Protein 3IPR (pdb70)

InterPro domains:
  IPR004701 Phosphotransferase system, mannose-type IIA component [PF03610] (3-109)
  IPR004701 Phosphotransferase system, mannose-type IIA component [PS51096] (1-130)
  IPR033887 PTS system mannose/sorbose specific IIA subunit [cd00006] (3-128)
  IPR036662 Phosphotransferase system, mannose-type IIA component superfamily [G3DSA:3.40.50.510] (1-150)
  IPR036662 Phosphotransferase system, mannose-type IIA component superfamily [SSF53062] (1-136)
  IPR051471 Bacterial PTS system sugar-specific components [PTHR33799] (1-148)

Structure (mmCIF, N/CA/C/O backbone):
data_3IPR
#
_entry.id   3IPR
#
_cell.length_a   175.680
_cell.length_b   69.400
_cell.length_c   80.220
_cell.angle_alpha   90.000
_cell.angle_beta   106.530
_cell.angle_gamma   90.000
#
_symmetry.space_group_name_H-M   'C 1 2 1'
#
loop_
_entity.id
_entity.type
_entity.pdbx_description
1 polymer 'PTS system, IIA component'
2 non-polymer 'CALCIUM ION'
3 water water
#
loop_
_atom_site.group_PDB
_atom_site.id
_atom_site.type_symbol
_atom_site.label_atom_id
_atom_site.label_alt_id
_atom_site.label_comp_id
_atom_site.label_asym_id
_atom_site.label_entity_id
_atom_site.label_seq_id
_atom_site.pdbx_PDB_ins_code
_atom_site.Cartn_x
_atom_site.Cartn_y
_atom_site.Cartn_z
_atom_site.occupancy
_atom_site.B_iso_or_equiv
_atom_site.auth_seq_id
_atom_site.auth_comp_id
_atom_site.auth_asym_id
_atom_site.auth_atom_id
_atom_site.pdbx_PDB_model_num
ATOM 1 N N . MET A 1 1 ? 71.356 53.208 62.200 1.00 17.75 1 MET A N 1
ATOM 2 C CA . MET A 1 1 ? 70.954 51.769 62.284 1.00 21.04 1 MET A CA 1
ATOM 3 C C . MET A 1 1 ? 72.177 50.860 62.190 1.00 20.31 1 MET A C 1
ATOM 4 O O . MET A 1 1 ? 73.178 51.209 61.555 1.00 19.90 1 MET A O 1
ATOM 9 N N . LEU A 1 2 ? 72.097 49.710 62.851 1.00 17.17 2 LEU A N 1
ATOM 10 C CA . LEU A 1 2 ? 73.179 48.732 62.834 1.00 20.84 2 LEU A CA 1
ATOM 11 C C . LEU A 1 2 ? 73.532 48.308 61.395 1.00 18.63 2 LEU A C 1
ATOM 12 O O . LEU A 1 2 ? 72.655 48.066 60.573 1.00 20.58 2 LEU A O 1
ATOM 17 N N . GLY A 1 3 ? 74.820 48.238 61.092 1.00 18.16 3 GLY A N 1
ATOM 18 C CA . GLY A 1 3 ? 75.247 47.836 59.768 1.00 18.16 3 GLY A CA 1
ATOM 19 C C . GLY A 1 3 ? 75.641 46.364 59.740 1.00 22.94 3 GLY A C 1
ATOM 20 O O . GLY A 1 3 ? 76.143 45.811 60.718 1.00 22.77 3 GLY A O 1
ATOM 21 N N . ILE A 1 4 ? 75.406 45.717 58.611 1.00 18.87 4 ILE A N 1
ATOM 22 C CA . ILE A 1 4 ? 75.754 44.325 58.474 1.00 16.04 4 ILE A CA 1
ATOM 23 C C . ILE A 1 4 ? 76.538 44.113 57.188 1.00 16.23 4 ILE A C 1
ATOM 24 O O . ILE A 1 4 ? 76.167 44.620 56.134 1.00 13.44 4 ILE A O 1
ATOM 29 N N . VAL A 1 5 ? 77.646 43.388 57.299 1.00 12.98 5 VAL A N 1
ATOM 30 C CA . VAL A 1 5 ? 78.476 43.049 56.155 1.00 14.53 5 VAL A CA 1
ATOM 31 C C . VAL A 1 5 ? 78.651 41.542 56.248 1.00 21.13 5 VAL A C 1
ATOM 32 O O . VAL A 1 5 ? 79.209 41.059 57.221 1.00 27.58 5 VAL A O 1
ATOM 36 N N . ILE A 1 6 ? 78.144 40.806 55.268 1.00 18.04 6 ILE A N 1
ATOM 37 C CA . ILE A 1 6 ? 78.295 39.365 55.248 1.00 15.59 6 ILE A CA 1
ATOM 38 C C . ILE A 1 6 ? 79.419 39.136 54.260 1.00 16.89 6 ILE A C 1
ATOM 39 O O . ILE A 1 6 ? 79.319 39.535 53.102 1.00 17.40 6 ILE A O 1
ATOM 44 N N . ALA A 1 7 ? 80.491 38.507 54.721 1.00 19.52 7 ALA A N 1
ATOM 45 C CA . ALA A 1 7 ? 81.655 38.248 53.886 1.00 21.51 7 ALA A CA 1
ATOM 46 C C . ALA A 1 7 ? 81.969 36.759 53.879 1.00 22.26 7 ALA A C 1
ATOM 47 O O . ALA A 1 7 ? 82.104 36.134 54.935 1.00 26.72 7 ALA A O 1
ATOM 49 N N . THR A 1 8 ? 82.092 36.199 52.677 1.00 25.30 8 THR A N 1
ATOM 50 C CA . THR A 1 8 ? 82.332 34.766 52.510 1.00 20.76 8 THR A CA 1
ATOM 51 C C . THR A 1 8 ? 83.038 34.387 51.215 1.00 24.03 8 THR A C 1
ATOM 52 O O . THR A 1 8 ? 83.245 35.222 50.314 1.00 19.23 8 THR A O 1
ATOM 56 N N . HIS A 1 9 ? 83.371 33.100 51.127 1.00 16.91 9 HIS A N 1
ATOM 57 C CA . HIS A 1 9 ? 83.972 32.548 49.930 1.00 19.48 9 HIS A CA 1
ATOM 58 C C . HIS A 1 9 ? 82.768 32.364 49.010 1.00 19.90 9 HIS A C 1
ATOM 59 O O . HIS A 1 9 ? 81.701 31.987 49.478 1.00 20.71 9 HIS A O 1
ATOM 66 N N . GLY A 1 10 ? 82.932 32.621 47.716 1.00 22.42 10 GLY A N 1
ATOM 67 C CA . GLY A 1 10 ? 81.817 32.466 46.793 1.00 27.26 10 GLY A CA 1
ATOM 68 C C . GLY A 1 10 ? 80.595 33.349 47.046 1.00 28.06 10 GLY A C 1
ATOM 69 O O . GLY A 1 10 ? 80.662 34.367 47.748 1.00 26.11 10 GLY A O 1
ATOM 70 N N . ALA A 1 11 ? 79.462 32.932 46.487 1.00 26.91 11 ALA A N 1
ATOM 71 C CA . ALA A 1 11 ? 78.202 33.673 46.585 1.00 26.81 11 ALA A CA 1
ATOM 72 C C . ALA A 1 11 ? 77.378 33.378 47.832 1.00 20.84 11 ALA A C 1
ATOM 73 O O . ALA A 1 11 ? 76.215 33.754 47.926 1.00 23.07 11 ALA A O 1
ATOM 75 N N . LEU A 1 12 ? 77.979 32.698 48.790 1.00 19.10 12 LEU A N 1
ATOM 76 C CA . LEU A 1 12 ? 77.285 32.378 50.028 1.00 18.47 12 LEU A CA 1
ATOM 77 C C . LEU A 1 12 ? 76.695 33.630 50.724 1.00 20.41 12 LEU A C 1
ATOM 78 O O . LEU A 1 12 ? 75.604 33.586 51.3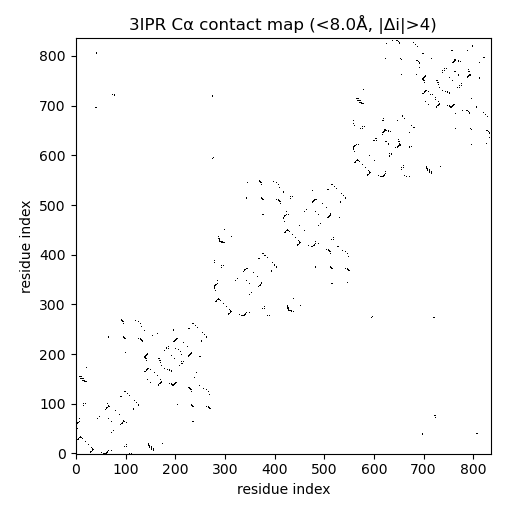12 1.00 17.72 12 LEU A O 1
ATOM 83 N N . SER A 1 13 ? 77.425 34.740 50.657 1.00 20.34 13 SER A N 1
ATOM 84 C CA . SER A 1 13 ? 76.988 35.984 51.285 1.00 22.21 13 SER A CA 1
ATOM 85 C C . SER A 1 13 ? 75.748 36.519 50.578 1.00 22.07 13 SER A C 1
ATOM 86 O O . SER A 1 13 ? 74.777 36.928 51.215 1.00 20.79 13 SER A O 1
ATOM 89 N N . ASP A 1 14 ? 75.772 36.495 49.255 1.00 23.44 14 ASP A N 1
ATOM 90 C CA . ASP A 1 14 ? 74.619 36.951 48.497 1.00 27.45 14 ASP A CA 1
ATOM 91 C C . ASP A 1 14 ? 73.442 36.017 48.750 1.00 26.85 14 ASP A C 1
ATOM 92 O O . ASP A 1 14 ? 72.307 36.472 48.895 1.00 29.02 14 ASP A O 1
ATOM 97 N N . GLY A 1 15 ? 73.720 34.715 48.833 1.00 21.11 15 GLY A N 1
ATOM 98 C CA . GLY A 1 15 ? 72.667 33.752 49.091 1.00 15.50 15 GLY A CA 1
ATOM 99 C C . GLY A 1 15 ? 72.054 33.900 50.473 1.00 19.53 15 GLY A C 1
ATOM 100 O O . GLY A 1 15 ? 70.836 33.840 50.628 1.00 15.15 15 GLY A O 1
ATOM 101 N N . ALA A 1 16 ? 72.888 34.076 51.491 1.00 18.10 16 ALA A N 1
ATOM 102 C CA . ALA A 1 16 ? 72.361 34.242 52.839 1.00 18.22 16 ALA A CA 1
ATOM 103 C C . ALA A 1 16 ? 71.467 35.476 52.826 1.00 22.70 16 ALA A C 1
ATOM 104 O O . ALA A 1 16 ? 70.403 35.487 53.444 1.00 24.12 16 ALA A O 1
ATOM 106 N N . LYS A 1 17 ? 71.904 36.519 52.118 1.00 21.29 17 LYS A N 1
ATOM 107 C CA . LYS A 1 17 ? 71.113 37.738 52.025 1.00 20.69 17 LYS A CA 1
ATOM 108 C C . LYS A 1 17 ? 69.843 37.529 51.191 1.00 25.95 17 LYS A C 1
ATOM 109 O O . LYS A 1 17 ? 68.803 38.131 51.463 1.00 32.63 17 LYS A O 1
ATOM 115 N N . ASP A 1 18 ? 69.930 36.697 50.160 1.00 24.34 18 ASP A N 1
ATOM 116 C CA . ASP A 1 18 ? 68.768 36.410 49.332 1.00 15.99 18 ASP A CA 1
ATOM 117 C C . ASP A 1 18 ? 67.758 35.671 50.206 1.00 15.62 18 ASP A C 1
ATOM 118 O O . ASP A 1 18 ? 66.586 36.045 50.266 1.00 19.43 18 ASP A O 1
ATOM 123 N N . ALA A 1 19 ? 68.224 34.638 50.906 1.00 19.16 19 ALA A N 1
ATOM 124 C CA . ALA A 1 19 ? 67.364 33.841 51.791 1.00 22.23 19 ALA A CA 1
ATOM 125 C C . ALA A 1 19 ? 66.646 34.693 52.845 1.00 24.54 19 ALA A C 1
ATOM 126 O O . ALA A 1 19 ? 65.512 34.409 53.199 1.00 28.03 19 ALA A O 1
ATOM 128 N N . ALA A 1 20 ? 67.311 35.730 53.347 1.00 25.85 20 ALA A N 1
ATOM 129 C CA . ALA A 1 20 ? 66.723 36.603 54.363 1.00 24.76 20 ALA A CA 1
ATOM 130 C C . ALA A 1 20 ? 65.629 37.475 53.762 1.00 25.87 20 ALA A C 1
ATOM 131 O O . ALA A 1 20 ? 64.667 37.858 54.443 1.00 21.15 20 ALA A O 1
ATOM 133 N N . THR A 1 21 ? 65.788 37.798 52.483 1.00 24.78 21 THR A N 1
ATOM 134 C CA . THR A 1 21 ? 64.810 38.619 51.795 1.00 28.02 21 THR A CA 1
ATOM 135 C C . THR A 1 21 ? 63.562 37.797 51.506 1.00 28.58 21 THR A C 1
ATOM 136 O O . THR A 1 21 ? 62.442 38.309 51.585 1.00 23.34 21 THR A O 1
ATOM 140 N N . VAL A 1 22 ? 63.761 36.525 51.168 1.00 25.11 22 VAL A N 1
ATOM 141 C CA . VAL A 1 22 ? 62.641 35.642 50.890 1.00 22.39 22 VAL A CA 1
ATOM 142 C C . VAL A 1 22 ? 61.781 35.522 52.138 1.00 23.21 22 VAL A C 1
ATOM 143 O O . VAL A 1 22 ? 60.557 35.565 52.055 1.00 23.29 22 VAL A O 1
ATOM 147 N N . ILE A 1 23 ? 62.429 35.388 53.291 1.00 19.04 23 ILE A N 1
ATOM 148 C CA . ILE A 1 23 ? 61.733 35.245 54.573 1.00 21.69 23 ILE A CA 1
ATOM 149 C C . ILE A 1 23 ? 61.143 36.526 55.162 1.00 21.44 23 ILE A C 1
ATOM 150 O O . ILE A 1 23 ? 60.029 36.526 55.695 1.00 23.53 23 ILE A O 1
ATOM 155 N N . MET A 1 24 ? 61.910 37.605 55.074 1.00 26.23 24 MET A N 1
ATOM 156 C CA . MET A 1 24 ? 61.533 38.894 55.639 1.00 30.25 24 MET A CA 1
ATOM 157 C C . MET A 1 24 ? 60.745 39.826 54.728 1.00 29.14 24 MET A C 1
ATOM 158 O O . MET A 1 24 ? 59.953 40.637 55.206 1.00 29.57 24 MET A O 1
ATOM 163 N N . GLY A 1 25 ? 60.980 39.719 53.424 1.00 28.87 25 GLY A N 1
ATOM 164 C CA . GLY A 1 25 ? 60.297 40.567 52.463 1.00 24.09 25 GLY A CA 1
ATOM 165 C C . GLY A 1 25 ? 61.276 41.564 51.885 1.00 25.38 25 GLY A C 1
ATOM 166 O O . GLY A 1 25 ? 61.234 41.861 50.699 1.00 24.82 25 GLY A O 1
ATOM 167 N N . ALA A 1 26 ? 62.163 42.082 52.733 1.00 30.29 26 ALA A N 1
ATOM 168 C CA . ALA A 1 26 ? 63.192 43.035 52.317 1.00 28.86 26 ALA A CA 1
ATOM 169 C C . ALA A 1 26 ? 64.279 43.058 53.375 1.00 30.86 26 ALA A C 1
ATOM 170 O O . ALA A 1 26 ? 64.154 42.403 54.416 1.00 27.26 26 ALA A O 1
ATOM 172 N N . THR A 1 27 ? 65.351 43.795 53.089 1.00 25.89 27 THR A N 1
ATOM 173 C CA . THR A 1 27 ? 66.449 43.980 54.034 1.00 30.60 27 THR A CA 1
ATOM 174 C C . THR A 1 27 ? 67.007 45.378 53.811 1.00 32.16 27 THR A C 1
ATOM 175 O O . THR A 1 27 ? 66.778 45.989 52.762 1.00 33.59 27 THR A O 1
ATOM 179 N N . GLU A 1 28 ? 67.719 45.890 54.806 1.00 27.95 28 GLU A N 1
ATOM 180 C CA . GLU A 1 28 ? 68.342 47.192 54.677 1.00 24.29 28 GLU A CA 1
ATOM 181 C C . GLU A 1 28 ? 69.674 47.246 55.420 1.00 24.25 28 GLU A C 1
ATOM 182 O O . GLU A 1 28 ? 69.876 46.582 56.443 1.00 20.69 28 GLU A O 1
ATOM 188 N N . ASN A 1 29 ? 70.580 48.044 54.878 1.00 24.36 29 ASN A N 1
ATOM 189 C CA . ASN A 1 29 ? 71.901 48.250 55.447 1.00 20.10 29 ASN A CA 1
ATOM 190 C C . ASN A 1 29 ? 72.716 46.951 55.586 1.00 22.12 29 ASN A C 1
ATOM 191 O O . ASN A 1 29 ? 73.378 46.720 56.591 1.00 24.13 29 ASN A O 1
ATOM 196 N N . ILE A 1 30 ? 72.653 46.105 54.562 1.00 23.10 30 ILE A N 1
ATOM 197 C CA . ILE A 1 30 ? 73.401 44.857 54.536 1.00 17.69 30 ILE A CA 1
ATOM 198 C C . ILE A 1 30 ? 74.189 44.814 53.240 1.00 21.41 30 ILE A C 1
ATOM 199 O O . ILE A 1 30 ? 73.609 44.870 52.157 1.00 23.74 30 ILE A O 1
ATOM 204 N N . GLU A 1 31 ? 75.511 44.732 53.364 1.00 20.53 31 GLU A N 1
ATOM 205 C CA . GLU A 1 31 ? 76.424 44.645 52.229 1.00 18.72 31 GLU A CA 1
ATOM 206 C C . GLU A 1 31 ? 76.948 43.211 52.164 1.00 20.64 31 GLU A C 1
ATOM 207 O O . GLU A 1 31 ? 77.005 42.530 53.193 1.00 21.53 31 GLU A O 1
ATOM 213 N N . THR A 1 32 ? 77.313 42.737 50.974 1.00 16.69 32 THR A N 1
ATOM 214 C CA . THR A 1 32 ? 77.875 41.387 50.852 1.00 22.73 32 THR A CA 1
ATOM 215 C C . THR A 1 32 ? 79.232 41.419 50.148 1.00 19.56 32 THR A C 1
ATOM 216 O O . THR A 1 32 ? 79.421 42.135 49.176 1.00 28.35 32 THR A O 1
ATOM 220 N N . VAL A 1 33 ? 80.189 40.665 50.659 1.00 22.40 33 VAL A N 1
ATOM 221 C CA . VAL A 1 33 ? 81.501 40.616 50.036 1.00 19.20 33 VAL A CA 1
ATOM 222 C C . VAL A 1 33 ? 81.766 39.161 49.681 1.00 21.57 33 VAL A C 1
ATOM 223 O O . VAL A 1 33 ? 81.360 38.245 50.416 1.00 18.10 33 VAL A O 1
ATOM 227 N N . ASN A 1 34 ? 82.429 38.947 48.549 1.00 17.80 34 ASN A N 1
ATOM 228 C CA . ASN A 1 34 ? 82.724 37.593 48.097 1.00 25.98 34 ASN A CA 1
ATOM 229 C C . ASN A 1 34 ? 84.186 37.407 47.743 1.00 26.34 34 ASN A C 1
ATOM 230 O O . ASN A 1 34 ? 84.801 38.270 47.115 1.00 30.10 34 ASN A O 1
ATOM 235 N N . LEU A 1 35 ? 84.737 36.275 48.159 1.00 24.09 35 LEU A N 1
ATOM 236 C CA . LEU A 1 35 ? 86.116 35.933 47.844 1.00 23.81 35 LEU A CA 1
ATOM 237 C C . LEU A 1 35 ? 85.987 34.769 46.867 1.00 28.81 35 LEU A C 1
ATOM 238 O O . LEU A 1 35 ? 85.521 33.682 47.224 1.00 23.77 35 LEU A O 1
ATOM 243 N N . ASN A 1 36 ? 86.373 34.994 45.623 1.00 27.74 36 ASN A N 1
ATOM 244 C CA . ASN A 1 36 ? 86.263 33.930 44.644 1.00 33.52 36 ASN A CA 1
ATOM 245 C C . ASN A 1 36 ? 87.583 33.284 44.304 1.00 38.94 36 ASN A C 1
ATOM 246 O O . ASN A 1 36 ? 88.660 33.759 44.700 1.00 36.78 36 ASN A O 1
ATOM 251 N N . SER A 1 37 ? 87.480 32.173 43.586 1.00 40.90 37 SER A N 1
ATOM 252 C CA . SER A 1 37 ? 88.645 31.422 43.161 1.00 38.56 37 SER A CA 1
ATOM 253 C C . SER A 1 37 ? 89.475 32.400 42.345 1.00 38.29 37 SER A C 1
ATOM 254 O O . SER A 1 37 ? 88.934 33.109 41.494 1.00 38.50 37 SER A O 1
ATOM 257 N N . GLY A 1 38 ? 90.771 32.470 42.633 1.00 35.60 38 GLY A N 1
ATOM 258 C CA . GLY A 1 38 ? 91.642 33.374 41.899 1.00 38.53 38 GLY A CA 1
ATOM 259 C C . GLY A 1 38 ? 91.610 34.834 42.318 1.00 39.33 38 GLY A C 1
ATOM 260 O O . GLY A 1 38 ? 92.103 35.699 41.598 1.00 39.03 38 GLY A O 1
ATOM 261 N N . ASP A 1 39 ? 91.008 35.116 43.468 1.00 42.57 39 ASP A N 1
ATOM 262 C CA . ASP A 1 39 ? 90.937 36.478 43.988 1.00 40.60 39 ASP A CA 1
ATOM 263 C C . ASP A 1 39 ? 92.163 36.680 44.868 1.00 39.95 39 ASP A C 1
ATOM 264 O O . ASP A 1 39 ? 92.579 35.753 45.573 1.00 36.30 39 ASP A O 1
ATOM 269 N N . ASP A 1 40 ? 92.753 37.870 44.822 1.00 35.24 40 ASP A N 1
ATOM 270 C CA . ASP A 1 40 ? 93.918 38.133 45.644 1.00 31.35 40 ASP A CA 1
ATOM 271 C C . ASP A 1 40 ? 93.385 38.594 46.994 1.00 33.73 40 ASP A C 1
ATOM 272 O O . ASP A 1 40 ? 92.712 39.621 47.084 1.00 34.32 40 ASP A O 1
ATOM 277 N N . VAL A 1 41 ? 93.686 37.832 48.042 1.00 30.27 41 VAL A N 1
ATOM 278 C CA . VAL A 1 41 ? 93.198 38.153 49.377 1.00 30.26 41 VAL A CA 1
ATOM 279 C C . VAL A 1 41 ? 93.685 39.520 49.813 1.00 25.71 41 VAL A C 1
ATOM 280 O O . VAL A 1 41 ? 93.162 40.119 50.748 1.00 31.57 41 VAL A O 1
ATOM 284 N N . GLN A 1 42 ? 94.684 40.019 49.112 1.00 26.98 42 GLN A N 1
ATOM 285 C CA . GLN A 1 42 ? 95.227 41.325 49.416 1.00 32.64 42 GLN A CA 1
ATOM 286 C C . GLN A 1 42 ? 94.134 42.370 49.175 1.00 33.39 42 GLN A C 1
ATOM 287 O O . GLN A 1 42 ? 94.071 43.386 49.868 1.00 33.21 42 GLN A O 1
ATOM 293 N N . ALA A 1 43 ? 93.261 42.098 48.206 1.00 30.12 43 ALA A N 1
ATOM 294 C CA . ALA A 1 43 ? 92.176 43.018 47.854 1.00 29.61 43 ALA A CA 1
ATOM 295 C C . ALA A 1 43 ? 90.930 42.834 48.706 1.00 29.43 43 ALA A C 1
ATOM 296 O O . ALA A 1 43 ? 90.117 43.751 48.818 1.00 37.46 43 ALA A O 1
ATOM 298 N N . LEU A 1 44 ? 90.777 41.654 49.297 1.00 28.25 44 LEU A N 1
ATOM 299 C CA . LEU A 1 44 ? 89.616 41.367 50.126 1.00 23.88 44 LEU A CA 1
ATOM 300 C C . LEU A 1 44 ? 89.555 42.360 51.267 1.00 24.18 44 LEU A C 1
ATOM 301 O O . LEU A 1 44 ? 88.485 42.834 51.631 1.00 27.83 44 LEU A O 1
ATOM 306 N N . GLY A 1 45 ? 90.715 42.673 51.834 1.00 26.39 45 GLY A N 1
ATOM 307 C CA . GLY A 1 45 ? 90.761 43.630 52.920 1.00 24.40 45 GLY A CA 1
ATOM 308 C C . GLY A 1 45 ? 90.114 44.926 52.487 1.00 25.47 45 GLY A C 1
ATOM 309 O O . GLY A 1 45 ? 89.295 45.485 53.210 1.00 35.52 45 GLY A O 1
ATOM 310 N N . GLY A 1 46 ? 90.469 45.401 51.296 1.00 28.29 46 GLY A N 1
ATOM 311 C CA . GLY A 1 46 ? 89.886 46.630 50.785 1.00 23.34 46 GLY A CA 1
ATOM 312 C C . GLY A 1 46 ? 88.381 46.581 50.555 1.00 24.68 46 GLY A C 1
ATOM 313 O O . GLY A 1 46 ? 87.669 47.550 50.832 1.00 20.87 46 GLY A O 1
ATOM 314 N N . GLN A 1 47 ? 87.880 45.457 50.053 1.00 27.20 47 GLN A N 1
ATOM 315 C CA . GLN A 1 47 ? 86.442 45.333 49.802 1.00 28.14 47 GLN A CA 1
ATOM 316 C C . GLN A 1 47 ? 85.665 45.274 51.111 1.00 28.38 47 GLN A C 1
ATOM 317 O O . GLN A 1 47 ? 84.541 45.768 51.188 1.00 28.74 47 GLN A O 1
ATOM 323 N N . ILE A 1 48 ? 86.277 44.677 52.135 1.00 26.68 48 ILE A N 1
ATOM 324 C CA . ILE A 1 48 ? 85.650 44.558 53.449 1.00 30.11 48 ILE A CA 1
ATOM 325 C C . ILE A 1 48 ? 85.563 45.905 54.151 1.00 24.97 48 ILE A C 1
ATOM 326 O O . ILE A 1 48 ? 84.577 46.186 54.837 1.00 28.52 48 ILE A O 1
ATOM 331 N N . LYS A 1 49 ? 86.589 46.738 53.977 1.00 31.30 49 LYS A N 1
ATOM 332 C CA . LYS A 1 49 ? 86.602 48.071 54.583 1.00 28.52 49 LYS A CA 1
ATOM 333 C C . LYS A 1 49 ? 85.550 48.943 53.880 1.00 27.80 49 LYS A C 1
ATOM 334 O O . LYS A 1 49 ? 84.707 49.563 54.532 1.00 24.74 49 LYS A O 1
ATOM 340 N N . THR A 1 50 ? 85.585 48.973 52.550 1.00 28.23 50 THR A N 1
ATOM 341 C CA . THR A 1 50 ? 84.598 49.731 51.780 1.00 26.12 50 THR A CA 1
ATOM 342 C C . THR A 1 50 ? 83.173 49.386 52.229 1.00 24.50 50 THR A C 1
ATOM 343 O O . THR A 1 50 ? 82.338 50.275 52.437 1.00 27.21 50 THR A O 1
ATOM 347 N N . ALA A 1 51 ? 82.903 48.090 52.368 1.00 24.11 51 ALA A N 1
ATOM 348 C CA . ALA A 1 51 ? 81.588 47.620 52.792 1.00 23.57 51 ALA A CA 1
ATOM 349 C C . ALA A 1 51 ? 81.244 48.112 54.206 1.00 25.20 51 ALA A C 1
ATOM 350 O O . ALA A 1 51 ? 80.151 48.637 54.427 1.00 21.86 51 ALA A O 1
ATOM 352 N N . ILE A 1 52 ? 82.170 47.955 55.157 1.00 22.25 52 ILE A N 1
ATOM 353 C CA . ILE A 1 52 ? 81.929 48.412 56.525 1.00 24.39 52 ILE A CA 1
ATOM 354 C C . ILE A 1 52 ? 81.568 49.898 56.517 1.00 32.43 52 ILE A C 1
ATOM 355 O O . ILE A 1 52 ? 80.613 50.331 57.181 1.00 28.98 52 ILE A O 1
ATOM 360 N N . GLU A 1 53 ? 82.340 50.672 55.759 1.00 30.77 53 GLU A N 1
ATOM 361 C CA . GLU A 1 53 ? 82.105 52.101 55.661 1.00 31.67 53 GLU A CA 1
ATOM 362 C C . GLU A 1 53 ? 80.759 52.413 55.024 1.00 32.86 53 GLU A C 1
ATOM 363 O O . GLU A 1 53 ? 80.129 53.415 55.376 1.00 32.87 53 GLU A O 1
ATOM 369 N N . ASN A 1 54 ? 80.304 51.559 54.106 1.00 27.61 54 ASN A N 1
ATOM 370 C CA . ASN A 1 54 ? 79.017 51.804 53.464 1.00 26.86 54 ASN A CA 1
ATOM 371 C C . ASN A 1 54 ? 77.806 51.469 54.341 1.00 28.22 54 ASN A C 1
ATOM 372 O O . ASN A 1 54 ? 76.679 51.768 53.952 1.00 35.42 54 ASN A O 1
ATOM 377 N N . VAL A 1 55 ? 78.011 50.851 55.505 1.00 20.65 55 VAL A N 1
ATOM 378 C CA . VAL A 1 55 ? 76.878 50.540 56.375 1.00 19.36 55 VAL A CA 1
ATOM 379 C C . VAL A 1 55 ? 76.960 51.192 57.739 1.00 18.84 55 VAL A C 1
ATOM 380 O O . VAL A 1 55 ? 76.015 51.126 58.518 1.00 22.92 55 VAL A O 1
ATOM 384 N N . GLN A 1 56 ? 78.097 51.814 58.029 1.00 30.96 56 GLN A N 1
ATOM 385 C CA . GLN A 1 56 ? 78.305 52.505 59.300 1.00 32.13 56 GLN A CA 1
ATOM 386 C C . GLN A 1 56 ? 77.381 53.723 59.368 1.00 29.96 56 GLN A C 1
ATOM 387 O O . GLN A 1 56 ? 77.465 54.620 58.540 1.00 27.30 56 GLN A O 1
ATOM 393 N N . GLN A 1 57 ? 76.494 53.743 60.353 1.00 31.99 57 GLN A N 1
ATOM 394 C CA . GLN A 1 57 ? 75.561 54.843 60.515 1.00 27.45 57 GLN A CA 1
ATOM 395 C C . GLN A 1 57 ? 75.717 55.404 61.909 1.00 30.54 57 GLN A C 1
ATOM 396 O O . GLN A 1 57 ? 75.013 56.332 62.296 1.00 40.52 57 GLN A O 1
ATOM 402 N N . GLY A 1 58 ? 76.635 54.819 62.669 1.00 25.82 58 GLY A N 1
ATOM 403 C CA . GLY A 1 58 ? 76.883 55.293 64.011 1.00 29.80 58 GLY A CA 1
ATOM 404 C C . GLY A 1 58 ? 76.445 54.350 65.109 1.00 31.89 58 GLY A C 1
ATOM 405 O O . GLY A 1 58 ? 76.499 54.700 66.279 1.00 36.78 58 GLY A O 1
ATOM 406 N N . ASP A 1 59 ? 76.002 53.157 64.748 1.00 32.39 59 ASP A N 1
ATOM 407 C CA . ASP A 1 59 ? 75.580 52.194 65.753 1.00 32.69 59 ASP A CA 1
ATOM 408 C C . ASP A 1 59 ? 76.414 50.927 65.680 1.00 35.60 59 ASP A C 1
ATOM 409 O O . ASP A 1 59 ? 76.099 49.933 66.323 1.00 38.55 59 ASP A O 1
ATOM 414 N N . GLY A 1 60 ? 77.480 50.968 64.889 1.00 31.74 60 GLY A N 1
ATOM 415 C CA . GLY A 1 60 ? 78.328 49.805 64.774 1.00 30.08 60 GLY A CA 1
ATOM 416 C C . GLY A 1 60 ? 78.050 49.002 63.528 1.00 33.33 60 GLY A C 1
ATOM 417 O O . GLY A 1 60 ? 77.129 49.284 62.769 1.00 32.78 60 GLY A O 1
ATOM 418 N N . VAL A 1 61 ? 78.869 47.991 63.309 1.00 28.71 61 VAL A N 1
ATOM 419 C CA . VAL A 1 61 ? 78.713 47.141 62.156 1.00 27.29 61 VAL A CA 1
ATOM 420 C C . VAL A 1 61 ? 78.989 45.705 62.556 1.00 28.71 61 VAL A C 1
ATOM 421 O O . VAL A 1 61 ? 79.982 45.403 63.225 1.00 26.34 61 VAL A O 1
ATOM 425 N N . LEU A 1 62 ? 78.094 44.824 62.144 1.00 25.69 62 LEU A N 1
ATOM 426 C CA . LEU A 1 62 ? 78.223 43.412 62.437 1.00 23.87 62 LEU A CA 1
ATOM 427 C C . LEU A 1 62 ? 78.856 42.787 61.203 1.00 22.83 62 LEU A C 1
ATOM 428 O O . LEU A 1 62 ? 78.232 42.737 60.152 1.00 31.32 62 LEU A O 1
ATOM 433 N N . VAL A 1 63 ? 80.109 42.366 61.306 1.00 18.36 63 VAL A N 1
ATOM 434 C CA . VAL A 1 63 ? 80.777 41.730 60.182 1.00 19.12 63 VAL A CA 1
ATOM 435 C C . VAL A 1 63 ? 80.575 40.226 60.326 1.00 24.87 63 VAL A C 1
ATOM 436 O O . VAL A 1 63 ? 81.216 39.581 61.147 1.00 31.62 63 VAL A O 1
ATOM 440 N N . MET A 1 64 ? 79.664 39.676 59.534 1.00 23.88 64 MET A N 1
ATOM 441 C CA . MET A 1 64 ? 79.344 38.253 59.591 1.00 22.11 64 MET A CA 1
ATOM 442 C C . MET A 1 64 ? 80.084 37.434 58.549 1.00 23.74 64 MET A C 1
ATOM 443 O O . MET A 1 64 ? 79.818 37.554 57.359 1.00 25.73 64 MET A O 1
ATOM 448 N N . VAL A 1 65 ? 81.011 36.591 58.999 1.00 22.05 65 VAL A N 1
ATOM 449 C CA . VAL A 1 65 ? 81.789 35.778 58.074 1.00 16.42 65 VAL A CA 1
ATOM 450 C C . VAL A 1 65 ? 81.381 34.306 58.118 1.00 22.17 65 VAL A C 1
ATOM 451 O O . VAL A 1 65 ? 80.661 33.864 59.010 1.00 27.48 65 VAL A O 1
ATOM 455 N N . ASP A 1 66 ? 81.849 33.544 57.148 1.00 21.34 66 ASP A N 1
ATOM 456 C CA . ASP A 1 66 ? 81.495 32.138 57.067 1.00 28.29 66 ASP A CA 1
ATOM 457 C C . ASP A 1 66 ? 82.327 31.164 57.888 1.00 32.63 66 ASP A C 1
ATOM 458 O O . ASP A 1 66 ? 81.794 30.328 58.627 1.00 28.45 66 ASP A O 1
ATOM 463 N N . LEU A 1 67 ? 83.641 31.292 57.756 1.00 31.39 67 LEU A N 1
ATOM 464 C CA . LEU A 1 67 ? 84.574 30.359 58.366 1.00 34.33 67 LEU A CA 1
ATOM 465 C C . LEU A 1 67 ? 85.657 30.958 59.269 1.00 37.27 67 LEU A C 1
ATOM 466 O O . LEU A 1 67 ? 86.471 31.773 58.821 1.00 36.45 67 LEU A O 1
ATOM 471 N N . LEU A 1 68 ? 85.676 30.538 60.531 1.00 28.44 68 LEU A N 1
ATOM 472 C CA . LEU A 1 68 ? 86.681 31.020 61.471 1.00 29.60 68 LEU A CA 1
ATOM 473 C C . LEU A 1 68 ? 88.080 30.635 60.983 1.00 30.02 68 LEU A C 1
ATOM 474 O O . LEU A 1 68 ? 88.329 29.480 60.594 1.00 25.98 68 LEU A O 1
ATOM 479 N N . SER A 1 69 ? 88.974 31.622 61.005 1.00 27.20 69 SER A N 1
ATOM 480 C CA . SER A 1 69 ? 90.369 31.486 60.578 1.00 29.28 69 SER A CA 1
ATOM 481 C C . SER A 1 69 ? 90.623 31.391 59.072 1.00 27.38 69 SER A C 1
ATOM 482 O O . SER A 1 69 ? 91.749 31.161 58.648 1.00 26.43 69 SER A O 1
ATOM 485 N N . ALA A 1 70 ? 89.594 31.556 58.254 1.00 25.17 70 ALA A N 1
ATOM 486 C CA . ALA A 1 70 ? 89.817 31.520 56.818 1.00 22.25 70 ALA A CA 1
ATOM 487 C C . ALA A 1 70 ? 90.060 32.962 56.406 1.00 22.84 70 ALA A C 1
ATOM 488 O O . ALA A 1 70 ? 90.005 33.869 57.235 1.00 19.74 70 ALA A O 1
ATOM 490 N N . SER A 1 71 ? 90.302 33.183 55.123 1.00 26.98 71 SER A N 1
ATOM 491 C CA . SER A 1 71 ? 90.585 34.521 54.632 1.00 25.51 71 SER A CA 1
ATOM 492 C C . SER A 1 71 ? 89.587 35.610 55.005 1.00 29.42 71 SER A C 1
ATOM 493 O O . SER A 1 71 ? 89.966 36.649 55.556 1.00 30.16 71 SER A O 1
ATOM 496 N N . PRO A 1 72 ? 88.302 35.401 54.707 1.00 25.23 72 PRO A N 1
ATOM 497 C CA . PRO A 1 72 ? 87.341 36.445 55.062 1.00 23.61 72 PRO A CA 1
ATOM 498 C C . PRO A 1 72 ? 87.464 36.856 56.535 1.00 21.88 72 PRO A C 1
ATOM 499 O O . PRO A 1 72 ? 87.463 38.047 56.864 1.00 20.80 72 PRO A O 1
ATOM 503 N N . TYR A 1 73 ? 87.579 35.873 57.422 1.00 19.14 73 TYR A N 1
ATOM 504 C CA . TYR A 1 73 ? 87.721 36.163 58.849 1.00 17.88 73 TYR A CA 1
ATOM 505 C C . TYR A 1 73 ? 89.020 36.939 59.135 1.00 21.81 73 TYR A C 1
ATOM 506 O O . TYR A 1 73 ? 88.993 37.966 59.804 1.00 25.76 73 TYR A O 1
ATOM 515 N N . ASN A 1 74 ? 90.143 36.445 58.618 1.00 15.00 74 ASN A N 1
ATOM 516 C CA . ASN A 1 74 ? 91.439 37.070 58.817 1.00 22.62 74 ASN A CA 1
ATOM 517 C C . ASN A 1 74 ? 91.512 38.522 58.391 1.00 26.77 74 ASN A C 1
ATOM 518 O O . ASN A 1 74 ? 91.957 39.384 59.159 1.00 25.08 74 ASN A O 1
ATOM 523 N N . GLN A 1 75 ? 91.096 38.775 57.156 1.00 31.84 75 GLN A N 1
ATOM 524 C CA . GLN A 1 75 ? 91.108 40.116 56.590 1.00 33.94 75 GLN A CA 1
ATOM 525 C C . GLN A 1 75 ? 90.166 41.057 57.334 1.00 33.25 75 GLN A C 1
ATOM 526 O O . GLN A 1 75 ? 90.437 42.255 57.446 1.00 38.83 75 GLN A O 1
ATOM 532 N N . ALA A 1 76 ? 89.062 40.513 57.836 1.00 29.46 76 ALA A N 1
ATOM 533 C CA . ALA A 1 76 ? 88.094 41.307 58.581 1.00 27.55 76 ALA A CA 1
ATOM 534 C C . ALA A 1 76 ? 88.780 41.815 59.854 1.00 28.75 76 ALA A C 1
ATOM 535 O O . ALA A 1 76 ? 88.805 43.017 60.123 1.00 25.49 76 ALA A O 1
ATOM 537 N N . VAL A 1 77 ? 89.350 40.894 60.623 1.00 29.96 77 VAL A N 1
ATOM 538 C CA . VAL A 1 77 ? 90.048 41.258 61.850 1.00 27.14 77 VAL A CA 1
ATOM 539 C C . VAL A 1 77 ? 91.185 42.230 61.560 1.00 29.65 77 VAL A C 1
ATOM 540 O O . VAL A 1 77 ? 91.361 43.210 62.270 1.00 31.55 77 VAL A O 1
ATOM 544 N N . LEU A 1 78 ? 91.950 41.966 60.508 1.00 31.95 78 LEU A N 1
ATOM 545 C CA . LEU A 1 78 ? 93.071 42.829 60.168 1.00 31.41 78 LEU A CA 1
ATOM 546 C C . LEU A 1 78 ? 92.695 44.230 59.723 1.00 36.25 78 LEU A C 1
ATOM 547 O O . LEU A 1 78 ? 93.449 45.180 59.955 1.00 41.13 78 LEU A O 1
ATOM 552 N N . VAL A 1 79 ? 91.542 44.369 59.076 1.00 37.47 79 VAL A N 1
ATOM 553 C CA . VAL A 1 79 ? 91.098 45.688 58.632 1.00 36.68 79 VAL A CA 1
ATOM 554 C C . VAL A 1 79 ? 90.623 46.488 59.850 1.00 35.62 79 VAL A C 1
ATOM 555 O O . VAL A 1 79 ? 90.929 47.676 59.977 1.00 31.59 79 VAL A O 1
ATOM 559 N N . ILE A 1 80 ? 89.902 45.821 60.750 1.00 30.56 80 ILE A N 1
ATOM 560 C CA . ILE A 1 80 ? 89.389 46.457 61.950 1.00 33.47 80 ILE A CA 1
ATOM 561 C C . ILE A 1 80 ? 90.519 47.089 62.757 1.00 40.91 80 ILE A C 1
ATOM 562 O O . ILE A 1 80 ? 90.378 48.203 63.282 1.00 38.24 80 ILE A O 1
ATOM 567 N N . ASN A 1 81 ? 91.644 46.385 62.838 1.00 42.01 81 ASN A N 1
ATOM 568 C CA . ASN A 1 81 ? 92.800 46.886 63.568 1.00 47.05 81 ASN A CA 1
ATOM 569 C C . ASN A 1 81 ? 93.272 48.255 63.068 1.00 48.29 81 ASN A C 1
ATOM 570 O O . ASN A 1 81 ? 93.854 49.023 63.835 1.00 51.09 81 ASN A O 1
ATOM 575 N N . GLU A 1 82 ? 93.010 48.560 61.797 1.00 48.01 82 GLU A N 1
ATOM 576 C CA . GLU A 1 82 ? 93.439 49.823 61.201 1.00 48.92 82 GLU A CA 1
ATOM 577 C C . GLU A 1 82 ? 92.360 50.901 61.105 1.00 52.27 82 GLU A C 1
ATOM 578 O O . GLU A 1 82 ? 92.429 51.779 60.245 1.00 56.96 82 GLU A O 1
ATOM 584 N N . LEU A 1 83 ? 91.365 50.851 61.980 1.00 50.77 83 LEU A N 1
ATOM 585 C CA . LEU A 1 83 ? 90.319 51.862 61.941 1.00 50.23 83 LEU A CA 1
ATOM 586 C C . LEU A 1 83 ? 90.341 52.708 63.197 1.00 53.25 83 LEU A C 1
ATOM 587 O O . LEU A 1 83 ? 90.927 52.313 64.207 1.00 51.35 83 LEU A O 1
ATOM 592 N N . GLU A 1 84 ? 89.700 53.874 63.117 1.00 57.27 84 GLU A N 1
ATOM 593 C CA . GLU A 1 84 ? 89.608 54.799 64.242 1.00 58.89 84 GLU A CA 1
ATOM 594 C C . GLU A 1 84 ? 89.076 54.002 65.427 1.00 58.68 84 GLU A C 1
ATOM 595 O O . GLU A 1 84 ? 88.072 53.296 65.314 1.00 59.40 84 GLU A O 1
ATOM 601 N N . PRO A 1 85 ? 89.744 54.103 66.581 1.00 57.48 85 PRO A N 1
ATOM 602 C CA . PRO A 1 85 ? 89.333 53.382 67.793 1.00 55.27 85 PRO A CA 1
ATOM 603 C C . PRO A 1 85 ? 87.857 53.566 68.132 1.00 50.42 85 PRO A C 1
ATOM 604 O O . PRO A 1 85 ? 87.276 52.769 68.866 1.00 51.73 85 PRO A O 1
ATOM 608 N N . ALA A 1 86 ? 87.265 54.621 67.584 1.00 48.75 86 ALA A N 1
ATOM 609 C CA . ALA A 1 86 ? 85.867 54.950 67.820 1.00 44.72 86 ALA A CA 1
ATOM 610 C C . ALA A 1 86 ? 84.886 53.903 67.289 1.00 44.26 86 ALA A C 1
ATOM 611 O O . ALA A 1 86 ? 84.056 53.378 68.039 1.00 45.20 86 ALA A O 1
ATOM 613 N N . LEU A 1 87 ? 84.956 53.599 65.999 1.00 40.93 87 LEU A N 1
ATOM 614 C CA . LEU A 1 87 ? 84.036 52.609 65.462 1.00 43.19 87 LEU A CA 1
ATOM 615 C C . LEU A 1 87 ? 84.630 51.238 65.718 1.00 41.56 87 LEU A C 1
ATOM 616 O O . LEU A 1 87 ? 83.912 50.248 65.864 1.00 32.11 87 LEU A O 1
ATOM 621 N N . GLN A 1 88 ? 85.956 51.215 65.790 1.00 36.56 88 GLN A N 1
ATOM 622 C CA . GLN A 1 88 ? 86.722 50.010 66.048 1.00 37.85 88 GLN A CA 1
ATOM 623 C C . GLN A 1 88 ? 86.134 49.240 67.230 1.00 37.19 88 GLN A C 1
ATOM 624 O O . GLN A 1 88 ? 86.136 48.010 67.246 1.00 35.78 88 GLN A O 1
ATOM 630 N N . LYS A 1 89 ? 85.623 49.966 68.217 1.00 36.74 89 LYS A N 1
ATOM 631 C CA . LYS A 1 89 ? 85.037 49.332 69.393 1.00 39.17 89 LYS A CA 1
ATOM 632 C C . LYS A 1 89 ? 83.561 49.000 69.192 1.00 39.10 89 LYS A C 1
ATOM 633 O O . LYS A 1 89 ? 82.901 48.463 70.084 1.00 38.99 89 LYS A O 1
ATOM 639 N N . LYS A 1 90 ? 83.057 49.310 68.004 1.00 37.83 90 LYS A N 1
ATOM 640 C CA . LYS A 1 90 ? 81.666 49.053 67.663 1.00 39.18 90 LYS A CA 1
ATOM 641 C C . LYS A 1 90 ? 81.535 48.055 66.506 1.00 34.36 90 LYS A C 1
ATOM 642 O O . LYS A 1 90 ? 80.457 47.884 65.949 1.00 28.29 90 LYS A O 1
ATOM 648 N N . ILE A 1 91 ? 82.635 47.409 66.139 1.00 30.04 91 ILE A N 1
ATOM 649 C CA . ILE A 1 91 ? 82.603 46.432 65.063 1.00 32.92 91 ILE A CA 1
ATOM 650 C C . ILE A 1 91 ? 82.867 45.027 65.597 1.00 32.78 91 ILE A C 1
ATOM 651 O O . ILE A 1 91 ? 83.917 44.753 66.157 1.00 43.79 91 ILE A O 1
ATOM 656 N N . PHE A 1 92 ? 81.892 44.147 65.448 1.00 29.07 92 PHE A N 1
ATOM 657 C CA . PHE A 1 92 ? 82.036 42.774 65.903 1.00 27.60 92 PHE A CA 1
ATOM 658 C C . PHE A 1 92 ? 82.079 41.811 64.731 1.00 29.04 92 PHE A C 1
ATOM 659 O O . PHE A 1 92 ? 81.390 41.995 63.726 1.00 25.48 92 PHE A O 1
ATOM 667 N N . VAL A 1 93 ? 82.881 40.768 64.880 1.00 27.74 93 VAL A N 1
ATOM 668 C CA . VAL A 1 93 ? 83.023 39.770 63.844 1.00 26.22 93 VAL A CA 1
ATOM 669 C C . VAL A 1 93 ? 82.453 38.412 64.270 1.00 26.14 93 VAL A C 1
ATOM 670 O O . VAL A 1 93 ? 83.001 37.785 65.166 1.00 29.41 93 VAL A O 1
ATOM 674 N N . VAL A 1 94 ? 81.350 37.965 63.662 1.00 25.04 94 VAL A N 1
ATOM 675 C CA . VAL A 1 94 ? 80.821 36.629 63.994 1.00 25.94 94 VAL A CA 1
ATOM 676 C C . VAL A 1 94 ? 81.140 35.624 62.879 1.00 18.97 94 VAL A C 1
ATOM 677 O O . VAL A 1 94 ? 81.016 35.912 61.691 1.00 20.85 94 VAL A O 1
ATOM 681 N N . SER A 1 95 ? 81.578 34.441 63.285 1.00 26.44 95 SER A N 1
ATOM 682 C CA . SER A 1 95 ? 81.947 33.384 62.355 1.00 24.33 95 SER A CA 1
ATOM 683 C C . SER A 1 95 ? 80.899 32.291 62.391 1.00 17.50 95 SER A C 1
ATOM 684 O O . SER A 1 95 ? 79.994 32.327 63.226 1.00 24.56 95 SER A O 1
ATOM 687 N N . GLY A 1 96 ? 81.026 31.314 61.494 1.00 19.66 96 GLY A N 1
ATOM 688 C CA . GLY A 1 96 ? 80.053 30.231 61.424 1.00 22.06 96 GLY A CA 1
ATOM 689 C C . GLY A 1 96 ? 78.661 30.748 61.076 1.00 22.55 96 GLY A C 1
ATOM 690 O O . GLY A 1 96 ? 77.659 30.105 61.383 1.00 24.12 96 GLY A O 1
ATOM 691 N N . THR A 1 97 ? 78.606 31.915 60.431 1.00 20.47 97 THR A N 1
ATOM 692 C CA . THR A 1 97 ? 77.349 32.558 60.066 1.00 24.49 97 THR A CA 1
ATOM 693 C C . THR A 1 97 ? 76.318 31.681 59.349 1.00 22.24 97 THR A C 1
ATOM 694 O O . THR A 1 97 ? 76.621 31.063 58.334 1.00 21.48 97 THR A O 1
ATOM 698 N N . ASN A 1 98 ? 75.111 31.613 59.901 1.00 23.31 98 ASN A N 1
ATOM 699 C CA . ASN A 1 98 ? 74.020 30.854 59.284 1.00 30.54 98 ASN A CA 1
ATOM 700 C C . ASN A 1 98 ? 72.745 31.710 59.240 1.00 30.87 98 ASN A C 1
ATOM 701 O O . ASN A 1 98 ? 72.635 32.722 59.941 1.00 31.19 98 ASN A O 1
ATOM 706 N N . LEU A 1 99 ? 71.780 31.302 58.423 1.00 24.53 99 LEU A N 1
ATOM 707 C CA . LEU A 1 99 ? 70.557 32.068 58.293 1.00 26.17 99 LEU A CA 1
ATOM 708 C C . LEU A 1 99 ? 69.953 32.521 59.617 1.00 27.39 99 LEU A C 1
ATOM 709 O O . LEU A 1 99 ? 69.584 33.688 59.753 1.00 32.24 99 LEU A O 1
ATOM 714 N N . PRO A 1 100 ? 69.851 31.625 60.617 1.00 22.41 100 PRO A N 1
ATOM 715 C CA . PRO A 1 100 ? 69.262 32.108 61.872 1.00 21.68 100 PRO A CA 1
ATOM 716 C C . PRO A 1 100 ? 70.029 33.305 62.440 1.00 19.26 100 PRO A C 1
ATOM 717 O O . PRO A 1 100 ? 69.441 34.199 63.033 1.00 23.81 100 PRO A O 1
ATOM 721 N N . MET A 1 101 ? 71.342 33.325 62.240 1.00 20.05 101 MET A N 1
ATOM 722 C CA . MET A 1 101 ? 72.153 34.411 62.755 1.00 18.41 101 MET A CA 1
ATOM 723 C C . MET A 1 101 ? 71.899 35.696 61.977 1.00 19.20 101 MET A C 1
ATOM 724 O O . MET A 1 101 ? 71.784 36.765 62.559 1.00 18.85 101 MET A O 1
ATOM 729 N N . VAL A 1 102 ? 71.802 35.594 60.662 1.00 16.91 102 VAL A N 1
ATOM 730 C CA . VAL A 1 102 ? 71.532 36.773 59.863 1.00 14.87 102 VAL A CA 1
ATOM 731 C C . VAL A 1 102 ? 70.150 37.353 60.244 1.00 15.17 102 VAL A C 1
ATOM 732 O O . VAL A 1 102 ? 69.983 38.582 60.328 1.00 13.85 102 VAL A O 1
ATOM 736 N N . LEU A 1 103 ? 69.178 36.467 60.484 1.00 12.43 103 LEU A N 1
ATOM 737 C CA . LEU A 1 103 ? 67.823 36.877 60.868 1.00 16.41 103 LEU A CA 1
ATOM 738 C C . LEU A 1 103 ? 67.808 37.535 62.245 1.00 19.27 103 LEU A C 1
ATOM 739 O O . LEU A 1 103 ? 67.081 38.497 62.478 1.00 24.47 103 LEU A O 1
ATOM 744 N N . GLU A 1 104 ? 68.616 37.006 63.153 1.00 20.92 104 GLU A N 1
ATOM 745 C CA . GLU A 1 104 ? 68.720 37.552 64.491 1.00 22.09 104 GLU A CA 1
ATOM 746 C C . GLU A 1 104 ? 69.384 38.946 64.383 1.00 23.91 104 GLU A C 1
ATOM 747 O O . GLU A 1 104 ? 68.992 39.904 65.053 1.00 21.32 104 GLU A O 1
ATOM 753 N N . ALA A 1 105 ? 70.385 39.051 63.519 1.00 20.23 105 ALA A N 1
ATOM 754 C CA . ALA A 1 105 ? 71.098 40.302 63.314 1.00 21.25 105 ALA A CA 1
ATOM 755 C C . ALA A 1 105 ? 70.135 41.384 62.839 1.00 28.09 105 ALA A C 1
ATOM 756 O O . ALA A 1 105 ? 70.110 42.490 63.380 1.00 31.49 105 ALA A O 1
ATOM 758 N N . ILE A 1 106 ? 69.340 41.052 61.827 1.00 28.71 106 ILE A N 1
ATOM 759 C CA . ILE A 1 106 ? 68.357 41.979 61.274 1.00 26.29 106 ILE A CA 1
ATOM 760 C C . ILE A 1 106 ? 67.387 42.413 62.357 1.00 21.49 106 ILE A C 1
ATOM 761 O O . ILE A 1 106 ? 66.951 43.558 62.406 1.00 21.81 106 ILE A O 1
ATOM 766 N N . ASN A 1 107 ? 67.050 41.466 63.215 1.00 24.94 107 ASN A N 1
ATOM 767 C CA . ASN A 1 107 ? 66.146 41.687 64.329 1.00 28.21 107 ASN A CA 1
ATOM 768 C C . ASN A 1 107 ? 66.716 42.764 65.270 1.00 30.47 107 ASN A C 1
ATOM 769 O O . ASN A 1 107 ? 65.975 43.621 65.769 1.00 24.19 107 ASN A O 1
ATOM 774 N N . HIS A 1 108 ? 68.029 42.714 65.515 1.00 23.50 108 HIS A N 1
ATOM 775 C CA . HIS A 1 108 ? 68.658 43.705 66.365 1.00 27.77 108 HIS A CA 1
ATOM 776 C C . HIS A 1 108 ? 68.747 45.039 65.643 1.00 27.54 108 HIS A C 1
ATOM 777 O O . HIS A 1 108 ? 68.705 46.092 66.285 1.00 27.43 108 HIS A O 1
ATOM 784 N N . GLN A 1 109 ? 68.856 44.990 64.314 1.00 25.16 109 GLN A N 1
ATOM 785 C CA . GLN A 1 109 ? 68.906 46.203 63.499 1.00 27.37 109 GLN A CA 1
ATOM 786 C C . GLN A 1 109 ? 67.642 47.006 63.773 1.00 26.64 109 GLN A C 1
ATOM 787 O O . GLN A 1 109 ? 67.698 48.201 64.071 1.00 29.21 109 GLN A O 1
ATOM 793 N N . LEU A 1 110 ? 66.508 46.328 63.639 1.00 24.81 110 LEU A N 1
ATOM 794 C CA . LEU A 1 110 ? 65.199 46.920 63.870 1.00 29.26 110 LEU A CA 1
ATOM 795 C C . LEU A 1 110 ? 65.023 47.355 65.334 1.00 30.41 110 LEU A C 1
ATOM 796 O O . LEU A 1 110 ? 64.503 48.440 65.599 1.00 30.02 110 LEU A O 1
ATOM 801 N N . LEU A 1 111 ? 65.457 46.517 66.277 1.00 28.88 111 LEU A N 1
ATOM 802 C CA . LEU A 1 111 ? 65.335 46.832 67.700 1.00 26.14 111 LEU A CA 1
ATOM 803 C C . LEU A 1 111 ? 66.233 47.963 68.209 1.00 26.60 111 LEU A C 1
ATOM 804 O O . LEU A 1 111 ? 65.909 48.604 69.208 1.00 27.61 111 LEU A O 1
ATOM 809 N N . GLY A 1 112 ? 67.349 48.211 67.529 1.00 23.29 112 GLY A N 1
ATOM 810 C CA . GLY A 1 112 ? 68.256 49.268 67.947 1.00 20.59 112 GLY A CA 1
ATOM 811 C C . GLY A 1 112 ? 69.183 48.774 69.045 1.00 25.08 112 GLY A C 1
ATOM 812 O O . GLY A 1 112 ? 69.863 49.539 69.724 1.00 27.94 112 GLY A O 1
ATOM 813 N N . THR A 1 113 ? 69.189 47.465 69.223 1.00 28.04 113 THR A N 1
ATOM 814 C CA . THR A 1 113 ? 70.013 46.830 70.222 1.00 21.88 113 THR A CA 1
ATOM 815 C C . THR A 1 113 ? 71.475 47.226 70.059 1.00 23.63 113 THR A C 1
ATOM 816 O O . THR A 1 113 ? 71.992 47.283 68.945 1.00 28.91 113 THR A O 1
ATOM 820 N N . PRO A 1 114 ? 72.150 47.545 71.173 1.00 20.91 114 PRO A N 1
ATOM 821 C CA . PRO A 1 114 ? 73.571 47.924 71.135 1.00 22.59 114 PRO A CA 1
ATOM 822 C C . PRO A 1 114 ? 74.325 46.702 70.611 1.00 21.10 114 PRO A C 1
ATOM 823 O O . PRO A 1 114 ? 74.104 45.574 71.081 1.00 25.62 114 PRO A O 1
ATOM 827 N N . ILE A 1 115 ? 75.219 46.928 69.657 1.00 20.80 115 ILE A N 1
ATOM 828 C CA . ILE A 1 115 ? 75.939 45.847 69.015 1.00 23.91 115 ILE A CA 1
ATOM 829 C C . ILE A 1 115 ? 76.589 44.780 69.903 1.00 28.10 115 ILE A C 1
ATOM 830 O O . ILE A 1 115 ? 76.507 43.591 69.593 1.00 28.72 115 ILE A O 1
ATOM 835 N N . ALA A 1 116 ? 77.223 45.183 71.002 1.00 33.56 116 ALA A N 1
ATOM 836 C CA . ALA A 1 116 ? 77.839 44.211 71.907 1.00 30.29 116 ALA A CA 1
ATOM 837 C C . ALA A 1 116 ? 76.786 43.235 72.421 1.00 32.15 116 ALA A C 1
ATOM 838 O O . ALA A 1 116 ? 77.009 42.022 72.439 1.00 28.84 116 ALA A O 1
ATOM 840 N N . GLU A 1 117 ? 75.638 43.761 72.841 1.00 34.75 117 GLU A N 1
ATOM 841 C CA . GLU A 1 117 ? 74.570 42.901 73.331 1.00 34.07 117 GLU A CA 1
ATOM 842 C C . GLU A 1 117 ? 73.997 42.080 72.176 1.00 35.66 117 GLU A C 1
ATOM 843 O O . GLU A 1 117 ? 73.551 40.945 72.371 1.00 38.31 117 GLU A O 1
ATOM 849 N N . ALA A 1 118 ? 74.017 42.654 70.974 1.00 31.83 118 ALA A N 1
ATOM 850 C CA . ALA A 1 118 ? 73.487 41.964 69.804 1.00 28.44 118 ALA A CA 1
ATOM 851 C C . ALA A 1 118 ? 74.379 40.787 69.444 1.00 28.99 118 ALA A C 1
ATOM 852 O O . ALA A 1 118 ? 73.897 39.674 69.235 1.00 27.77 118 ALA A O 1
ATOM 854 N N . ALA A 1 119 ? 75.682 41.049 69.376 1.00 24.79 119 ALA A N 1
ATOM 855 C CA . ALA A 1 119 ? 76.666 40.033 69.045 1.00 26.40 119 ALA A CA 1
ATOM 856 C C . ALA A 1 119 ? 76.495 38.761 69.880 1.00 29.62 119 ALA A C 1
ATOM 857 O O . ALA A 1 119 ? 76.496 37.658 69.342 1.00 33.68 119 ALA A O 1
ATOM 859 N N . GLN A 1 120 ? 76.344 38.907 71.190 1.00 29.96 120 GLN A N 1
ATOM 860 C CA . GLN A 1 120 ? 76.171 37.744 72.044 1.00 30.11 120 GLN A CA 1
ATOM 861 C C . GLN A 1 120 ? 74.870 37.043 71.692 1.00 31.58 120 GLN A C 1
ATOM 862 O O . GLN A 1 120 ? 74.810 35.818 71.627 1.00 37.48 120 GLN A O 1
ATOM 868 N N . ALA A 1 121 ? 73.821 37.833 71.497 1.00 27.92 121 ALA A N 1
ATOM 869 C CA . ALA A 1 121 ? 72.515 37.297 71.167 1.00 25.73 121 ALA A CA 1
ATOM 870 C C . ALA A 1 121 ? 72.588 36.449 69.905 1.00 24.10 121 ALA A C 1
ATOM 871 O O . ALA A 1 121 ? 71.983 35.382 69.820 1.00 26.70 121 ALA A O 1
ATOM 873 N N . ILE A 1 122 ? 73.346 36.929 68.929 1.00 25.51 122 ILE A N 1
ATOM 874 C CA . ILE A 1 122 ? 73.487 36.222 67.670 1.00 28.13 122 ILE A CA 1
ATOM 875 C C . ILE A 1 122 ? 74.252 34.925 67.854 1.00 27.06 122 ILE A C 1
ATOM 876 O O . ILE A 1 122 ? 73.878 33.891 67.293 1.00 19.81 122 ILE A O 1
ATOM 881 N N . VAL A 1 123 ? 75.309 34.975 68.663 1.00 27.15 123 VAL A N 1
ATOM 882 C CA . VAL A 1 123 ? 76.101 33.794 68.914 1.00 23.13 123 VAL A CA 1
ATOM 883 C C . VAL A 1 123 ? 75.271 32.720 69.617 1.00 26.44 123 VAL A C 1
ATOM 884 O O . VAL A 1 123 ? 75.392 31.535 69.303 1.00 27.65 123 VAL A O 1
ATOM 888 N N . ALA A 1 124 ? 74.420 33.129 70.551 1.00 25.44 124 ALA A N 1
ATOM 889 C CA . ALA A 1 124 ? 73.576 32.166 71.256 1.00 26.33 124 ALA A CA 1
ATOM 890 C C . ALA A 1 124 ? 72.647 31.502 70.251 1.00 25.02 124 ALA A C 1
ATOM 891 O O . ALA A 1 124 ? 72.638 30.280 70.136 1.00 26.33 124 ALA A O 1
ATOM 893 N N . GLN A 1 125 ? 71.890 32.319 69.512 1.00 25.92 125 GLN A N 1
ATOM 894 C CA . GLN A 1 125 ? 70.954 31.816 68.504 1.00 26.18 125 GLN A CA 1
ATOM 895 C C . GLN A 1 125 ? 71.618 30.835 67.565 1.00 27.62 125 GLN A C 1
ATOM 896 O O . GLN A 1 125 ? 71.192 29.677 67.463 1.00 30.94 125 GLN A O 1
ATOM 902 N N . GLY A 1 126 ? 72.656 31.308 66.884 1.00 20.41 126 GLY A N 1
ATOM 903 C CA . GLY A 1 126 ? 73.375 30.465 65.959 1.00 23.55 126 GLY A CA 1
ATOM 904 C C . GLY A 1 126 ? 73.605 29.084 66.540 1.00 24.93 126 GLY A C 1
ATOM 905 O O . GLY A 1 126 ? 73.111 28.093 66.003 1.00 31.30 126 GLY A O 1
ATOM 906 N N . LYS A 1 127 ? 74.337 29.012 67.648 1.00 24.24 127 LYS A N 1
ATOM 907 C CA . LYS A 1 127 ? 74.626 27.730 68.270 1.00 23.58 127 LYS A CA 1
ATOM 908 C C . LYS A 1 127 ? 73.354 26.917 68.533 1.00 27.55 127 LYS A C 1
ATOM 909 O O . LYS A 1 127 ? 73.234 25.769 68.110 1.00 33.54 127 LYS A O 1
ATOM 915 N N . GLU A 1 128 ? 72.399 27.522 69.224 1.00 24.07 128 GLU A N 1
ATOM 916 C CA . GLU A 1 128 ? 71.165 26.844 69.559 1.00 27.40 128 GLU A CA 1
ATOM 917 C C . GLU A 1 128 ? 70.373 26.375 68.335 1.00 32.61 128 GLU A C 1
ATOM 918 O O . GLU A 1 128 ? 69.584 25.443 68.426 1.00 32.91 128 GLU A O 1
ATOM 924 N N . SER A 1 129 ? 70.589 27.008 67.187 1.00 35.46 129 SER A N 1
ATOM 925 C CA . SER A 1 129 ? 69.850 26.651 65.976 1.00 29.31 129 SER A CA 1
ATOM 926 C C . SER A 1 129 ? 70.435 25.461 65.209 1.00 27.93 129 SER A C 1
ATOM 927 O O . SER A 1 129 ? 69.865 25.010 64.218 1.00 26.28 129 SER A O 1
ATOM 930 N N . VAL A 1 130 ? 71.578 24.970 65.660 1.00 21.04 130 VAL A N 1
ATOM 931 C CA . VAL A 1 130 ? 72.232 23.849 65.017 1.00 22.78 130 VAL A CA 1
ATOM 932 C C . VAL A 1 130 ? 71.886 22.554 65.741 1.00 27.43 130 VAL A C 1
ATOM 933 O O . VAL A 1 130 ? 72.343 22.303 66.850 1.00 34.04 130 VAL A O 1
ATOM 937 N N . GLN A 1 131 ? 71.051 21.746 65.107 1.00 30.15 131 GLN A N 1
ATOM 938 C CA . GLN A 1 131 ? 70.626 20.472 65.661 1.00 37.52 131 GLN A CA 1
ATOM 939 C C . GLN A 1 131 ? 70.312 19.502 64.526 1.00 37.04 131 GLN A C 1
ATOM 940 O O . GLN A 1 131 ? 70.186 19.900 63.364 1.00 31.93 131 GLN A O 1
ATOM 946 N N . ALA A 1 132 ? 70.209 18.224 64.866 1.00 33.76 132 ALA A N 1
ATOM 947 C CA . ALA A 1 132 ? 69.908 17.204 63.880 1.00 32.08 132 ALA A CA 1
ATOM 948 C C . ALA A 1 132 ? 68.600 16.509 64.219 1.00 31.18 132 ALA A C 1
ATOM 949 O O . ALA A 1 132 ? 68.195 16.443 65.380 1.00 32.85 132 ALA A O 1
ATOM 951 N N . TRP A 1 133 ? 67.932 16.003 63.191 1.00 37.93 133 TRP A N 1
ATOM 952 C CA . TRP A 1 133 ? 66.675 15.282 63.368 1.00 36.36 133 TRP A CA 1
ATOM 953 C C . TRP A 1 133 ? 66.686 14.027 62.505 1.00 34.13 133 TRP A C 1
ATOM 954 O O . TRP A 1 133 ? 67.271 14.015 61.426 1.00 39.36 133 TRP A O 1
ATOM 965 N N . ASP A 1 134 ? 66.059 12.967 62.998 1.00 38.05 134 ASP A N 1
ATOM 966 C CA . ASP A 1 134 ? 65.945 11.717 62.250 1.00 41.62 134 ASP A CA 1
ATOM 967 C C . ASP A 1 134 ? 64.625 11.037 62.630 1.00 42.86 134 ASP A C 1
ATOM 968 O O . ASP A 1 134 ? 64.022 11.354 63.659 1.00 41.46 134 ASP A O 1
ATOM 973 N N . ILE A 1 135 ? 64.174 10.107 61.798 1.00 43.33 135 ILE A N 1
ATOM 974 C CA . ILE A 1 135 ? 62.905 9.434 62.038 1.00 44.53 135 ILE A CA 1
ATOM 975 C C . ILE A 1 135 ? 62.750 8.780 63.409 1.00 48.97 135 ILE A C 1
ATOM 976 O O . ILE A 1 135 ? 61.629 8.544 63.850 1.00 47.61 135 ILE A O 1
ATOM 981 N N . SER A 1 136 ? 63.859 8.503 64.091 1.00 48.70 136 SER A N 1
ATOM 982 C CA . SER A 1 136 ? 63.782 7.856 65.394 1.00 48.39 136 SER A CA 1
ATOM 983 C C . SER A 1 136 ? 63.328 8.786 66.517 1.00 51.95 136 SER A C 1
ATOM 984 O O . SER A 1 136 ? 63.163 8.355 67.658 1.00 53.84 136 SER A O 1
ATOM 987 N N . MET A 1 137 ? 63.113 10.057 66.205 1.00 53.87 137 MET A N 1
ATOM 988 C CA . MET A 1 137 ? 62.689 10.998 67.234 1.00 58.77 137 MET A CA 1
ATOM 989 C C . MET A 1 137 ? 61.234 11.411 67.051 1.00 63.47 137 MET A C 1
ATOM 990 O O . MET A 1 137 ? 60.932 12.615 67.195 1.00 65.30 137 MET A O 1
ATOM 995 N N . MET B 1 1 ? 78.084 5.816 48.419 1.00 35.95 1 MET B N 1
ATOM 996 C CA . MET B 1 1 ? 78.559 7.142 48.900 1.00 27.85 1 MET B CA 1
ATOM 997 C C . MET B 1 1 ? 77.442 7.946 49.553 1.00 27.55 1 MET B C 1
ATOM 998 O O . MET B 1 1 ? 76.323 8.011 49.047 1.00 29.69 1 MET B O 1
ATOM 1003 N N . LEU B 1 2 ? 77.761 8.551 50.690 1.00 29.19 2 LEU B N 1
ATOM 1004 C CA . LEU B 1 2 ? 76.813 9.377 51.426 1.00 29.84 2 LEU B CA 1
ATOM 1005 C C . LEU B 1 2 ? 76.266 10.495 50.523 1.00 25.82 2 LEU B C 1
ATOM 1006 O O . LEU B 1 2 ? 77.005 11.133 49.773 1.00 23.76 2 LEU B O 1
ATOM 1011 N N . GLY B 1 3 ? 74.962 10.718 50.582 1.00 19.48 3 GLY B N 1
ATOM 1012 C CA . GLY B 1 3 ? 74.383 11.756 49.760 1.00 15.97 3 GLY B CA 1
ATOM 1013 C C . GLY B 1 3 ? 74.039 12.988 50.574 1.00 20.89 3 GLY B C 1
ATOM 1014 O O . GLY B 1 3 ? 73.687 12.896 51.754 1.00 21.84 3 GLY B O 1
ATOM 1015 N N . ILE B 1 4 ? 74.124 14.146 49.931 1.00 25.66 4 ILE B N 1
ATOM 1016 C CA . ILE B 1 4 ? 73.829 15.414 50.586 1.00 26.17 4 ILE B CA 1
ATOM 1017 C C . ILE B 1 4 ? 72.829 16.271 49.800 1.00 22.19 4 ILE B C 1
ATOM 1018 O O . ILE B 1 4 ? 72.972 16.489 48.597 1.00 22.95 4 ILE B O 1
ATOM 1023 N N . VAL B 1 5 ? 71.812 16.755 50.499 1.00 27.20 5 VAL B N 1
ATOM 1024 C CA . VAL B 1 5 ? 70.809 17.624 49.903 1.00 22.51 5 VAL B CA 1
ATOM 1025 C C . VAL B 1 5 ? 70.731 18.884 50.742 1.00 25.03 5 VAL B C 1
ATOM 1026 O O . VAL B 1 5 ? 70.305 18.844 51.899 1.00 30.72 5 VAL B O 1
ATOM 1030 N N . ILE B 1 6 ? 71.175 19.995 50.166 1.00 21.58 6 ILE B N 1
ATOM 1031 C CA . ILE B 1 6 ? 71.112 21.288 50.842 1.00 20.75 6 ILE B CA 1
ATOM 1032 C C . ILE B 1 6 ? 69.805 21.964 50.370 1.00 16.58 6 ILE B C 1
ATOM 1033 O O . ILE B 1 6 ? 69.615 22.206 49.175 1.00 14.13 6 ILE B O 1
ATOM 1038 N N . ALA B 1 7 ? 68.906 22.238 51.311 1.00 13.24 7 ALA B N 1
ATOM 1039 C CA . ALA B 1 7 ? 67.619 22.860 51.005 1.00 19.11 7 ALA B CA 1
ATOM 1040 C C . ALA B 1 7 ? 67.402 24.127 51.819 1.00 19.86 7 ALA B C 1
ATOM 1041 O O . ALA B 1 7 ? 67.321 24.081 53.053 1.00 15.57 7 ALA B O 1
ATOM 1043 N N . THR B 1 8 ? 67.262 25.252 51.117 1.00 23.14 8 THR B N 1
ATOM 1044 C CA . THR B 1 8 ? 67.090 26.551 51.770 1.00 24.35 8 THR B CA 1
ATOM 1045 C C . THR B 1 8 ? 66.149 27.527 51.064 1.00 27.04 8 THR B C 1
ATOM 1046 O O . THR B 1 8 ? 65.731 27.305 49.921 1.00 27.24 8 THR B O 1
ATOM 1050 N N . HIS B 1 9 ? 65.823 28.610 51.769 1.00 24.25 9 HIS B N 1
ATOM 1051 C CA . HIS B 1 9 ? 64.998 29.666 51.216 1.00 24.05 9 HIS B CA 1
ATOM 1052 C C . HIS B 1 9 ? 65.968 30.373 50.290 1.00 26.79 9 HIS B C 1
ATOM 1053 O O . HIS B 1 9 ? 67.128 30.543 50.641 1.00 28.43 9 HIS B O 1
ATOM 1060 N N . GLY B 1 10 ? 65.513 30.774 49.110 1.00 25.89 10 GLY B N 1
ATOM 1061 C CA . GLY B 1 10 ? 66.405 31.473 48.205 1.00 22.71 10 GLY B CA 1
ATOM 1062 C C . GLY B 1 10 ? 67.598 30.684 47.699 1.00 22.55 10 GLY B C 1
ATOM 1063 O O . GLY B 1 10 ? 67.597 29.454 47.698 1.00 30.13 10 GLY B O 1
ATOM 1064 N N . ALA B 1 11 ? 68.626 31.414 47.273 1.00 21.27 11 ALA B N 1
ATOM 1065 C CA . ALA B 1 11 ? 69.856 30.855 46.718 1.00 17.14 11 ALA B CA 1
ATOM 1066 C C . ALA B 1 11 ? 70.905 30.420 47.748 1.00 22.70 11 ALA B C 1
ATOM 1067 O O . ALA B 1 11 ? 72.026 30.040 47.378 1.00 22.86 11 ALA B O 1
ATOM 1069 N N . LEU B 1 12 ? 70.555 30.471 49.030 1.00 23.24 12 LEU B N 1
ATOM 1070 C CA . LEU B 1 12 ? 71.490 30.073 50.076 1.00 25.51 12 LEU B CA 1
ATOM 1071 C C . LEU B 1 12 ? 72.118 28.675 49.851 1.00 31.04 12 LEU B C 1
ATOM 1072 O O . LEU B 1 12 ? 73.339 28.496 50.029 1.00 27.90 12 LEU B O 1
ATOM 1077 N N . SER B 1 13 ? 71.309 27.694 49.444 1.00 23.98 13 SER B N 1
ATOM 1078 C CA . SER B 1 13 ? 71.856 26.354 49.225 1.00 29.57 13 SER B CA 1
ATOM 1079 C C . SER B 1 13 ? 72.888 26.368 48.104 1.00 33.45 13 SER B C 1
ATOM 1080 O O . SER B 1 13 ? 73.911 25.694 48.191 1.00 38.27 13 SER B O 1
ATOM 1083 N N . ASP B 1 14 ? 72.649 27.158 47.065 1.00 30.81 14 ASP B N 1
ATOM 1084 C CA . ASP B 1 14 ? 73.609 27.223 45.973 1.00 28.83 14 ASP B CA 1
ATOM 1085 C C . ASP B 1 14 ? 74.863 27.982 46.378 1.00 25.89 14 ASP B C 1
ATOM 1086 O O . ASP B 1 14 ? 75.950 27.693 45.881 1.00 30.41 14 ASP B O 1
ATOM 1091 N N . GLY B 1 15 ? 74.711 28.955 47.276 1.00 25.74 15 GLY B N 1
ATOM 1092 C CA . GLY B 1 15 ? 75.857 29.742 47.727 1.00 22.78 15 GLY B CA 1
ATOM 1093 C C . GLY B 1 15 ? 76.757 28.945 48.653 1.00 24.42 15 GLY B C 1
ATOM 1094 O O . GLY B 1 15 ? 77.975 29.138 48.696 1.00 23.75 15 GLY B O 1
ATOM 1095 N N . ALA B 1 16 ? 76.148 28.032 49.397 1.00 18.40 16 ALA B N 1
ATOM 1096 C CA . ALA B 1 16 ? 76.892 27.189 50.299 1.00 20.22 16 ALA B CA 1
ATOM 1097 C C . ALA B 1 16 ? 77.735 26.215 49.497 1.00 20.98 16 ALA B C 1
ATOM 1098 O O . ALA B 1 16 ? 78.897 25.987 49.813 1.00 19.49 16 ALA B O 1
ATOM 1100 N N . LYS B 1 17 ? 77.155 25.647 48.445 1.00 21.95 17 LYS B N 1
ATOM 1101 C CA . LYS B 1 17 ? 7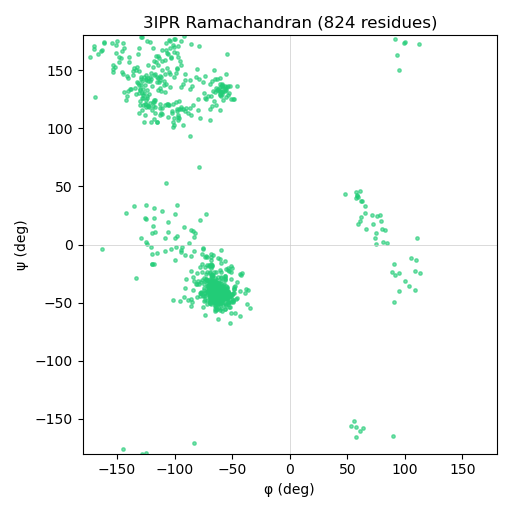7.891 24.676 47.651 1.00 22.70 17 LYS B CA 1
ATOM 1102 C C . LYS B 1 17 ? 78.974 25.370 46.870 1.00 21.38 17 LYS B C 1
ATOM 1103 O O . LYS B 1 17 ? 80.058 24.828 46.667 1.00 24.67 17 LYS B O 1
ATOM 1109 N N . ASP B 1 18 ? 78.682 26.577 46.422 1.00 17.46 18 ASP B N 1
ATOM 1110 C CA . ASP B 1 18 ? 79.674 27.323 45.684 1.00 20.74 18 ASP B CA 1
ATOM 1111 C C . ASP B 1 18 ? 80.864 27.637 46.605 1.00 25.22 18 ASP B C 1
ATOM 1112 O O . ASP B 1 18 ? 82.032 27.446 46.228 1.00 26.43 18 ASP B O 1
ATOM 1117 N N . ALA B 1 19 ? 80.565 28.118 47.809 1.00 24.42 19 ALA B N 1
ATOM 1118 C CA . ALA B 1 19 ? 81.617 28.448 48.764 1.00 26.51 19 ALA B CA 1
ATOM 1119 C C . ALA B 1 19 ? 82.436 27.188 49.042 1.00 24.81 19 ALA B C 1
ATOM 1120 O O . ALA B 1 19 ? 83.662 27.212 48.993 1.00 23.71 19 ALA B O 1
ATOM 1122 N N . ALA B 1 20 ? 81.748 26.084 49.308 1.00 21.89 20 ALA B N 1
ATOM 1123 C CA . ALA B 1 20 ? 82.425 24.829 49.593 1.00 24.85 20 ALA B CA 1
ATOM 1124 C C . ALA B 1 20 ? 83.238 24.348 48.393 1.00 26.60 20 ALA B C 1
ATOM 1125 O O . ALA B 1 20 ? 84.268 23.687 48.563 1.00 32.04 20 ALA B O 1
ATOM 1127 N N . THR B 1 21 ? 82.779 24.680 47.188 1.00 24.13 21 THR B N 1
ATOM 1128 C CA . THR B 1 21 ? 83.483 24.291 45.968 1.00 24.08 21 THR B CA 1
ATOM 1129 C C . THR B 1 21 ? 84.761 25.110 45.898 1.00 27.30 21 THR B C 1
ATOM 1130 O O . THR B 1 21 ? 85.832 24.596 45.581 1.00 22.31 21 THR B O 1
ATOM 1134 N N . VAL B 1 22 ? 84.632 26.400 46.185 1.00 26.57 22 VAL B N 1
ATOM 1135 C CA . VAL B 1 22 ? 85.772 27.289 46.173 1.00 22.82 22 VAL B CA 1
ATOM 1136 C C . VAL B 1 22 ? 86.895 26.773 47.082 1.00 30.42 22 VAL B C 1
ATOM 1137 O O . VAL B 1 22 ? 88.074 26.910 46.754 1.00 31.99 22 VAL B O 1
ATOM 1141 N N . ILE B 1 23 ? 86.533 26.173 48.213 1.00 27.71 23 ILE B N 1
ATOM 1142 C CA . ILE B 1 23 ? 87.525 25.672 49.167 1.00 25.79 23 ILE B CA 1
ATOM 1143 C C . ILE B 1 23 ? 88.046 24.261 48.878 1.00 33.98 23 ILE B C 1
ATOM 1144 O O . ILE B 1 23 ? 89.257 24.050 48.796 1.00 29.51 23 ILE B O 1
ATOM 1149 N N . MET B 1 24 ? 87.139 23.300 48.716 1.00 35.02 24 MET B N 1
ATOM 1150 C CA . MET B 1 24 ? 87.542 21.921 48.468 1.00 32.87 24 MET B CA 1
ATOM 1151 C C . MET B 1 24 ? 87.626 21.465 47.019 1.00 31.74 24 MET B C 1
ATOM 1152 O O . MET B 1 24 ? 88.102 20.363 46.749 1.00 39.38 24 MET B O 1
ATOM 1157 N N . GLY B 1 25 ? 87.198 22.303 46.085 1.00 29.56 25 GLY B N 1
ATOM 1158 C CA . GLY B 1 25 ? 87.217 21.905 44.685 1.00 28.47 25 GLY B CA 1
ATOM 1159 C C . GLY B 1 25 ? 85.905 21.231 44.307 1.00 24.60 25 GLY B C 1
ATOM 1160 O O . GLY B 1 25 ? 84.928 21.324 45.040 1.00 27.98 25 GLY B O 1
ATOM 1161 N N . ALA B 1 26 ? 85.883 20.548 43.170 1.00 29.95 26 ALA B N 1
ATOM 1162 C CA . ALA B 1 26 ? 84.674 19.866 42.696 1.00 32.88 26 ALA B CA 1
ATOM 1163 C C . ALA B 1 26 ? 84.130 18.835 43.674 1.00 32.56 26 ALA B C 1
ATOM 1164 O O . ALA B 1 26 ? 84.831 17.912 44.085 1.00 36.45 26 ALA B O 1
ATOM 1166 N N . THR B 1 27 ? 82.864 19.004 44.030 1.00 31.23 27 THR B N 1
ATOM 1167 C CA . THR B 1 27 ? 82.185 18.102 44.946 1.00 27.90 27 THR B CA 1
ATOM 1168 C C . THR B 1 27 ? 81.379 17.064 44.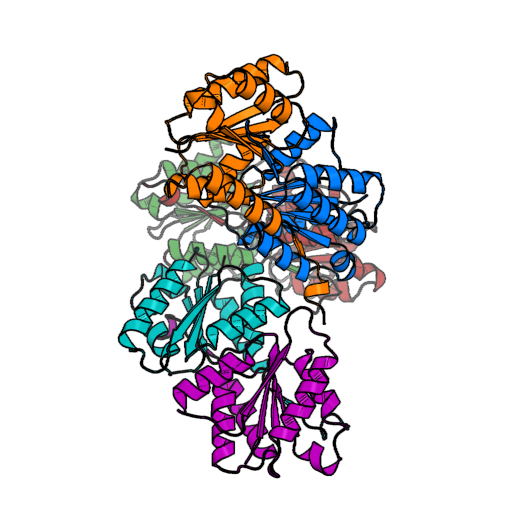151 1.00 29.24 27 THR B C 1
ATOM 1169 O O . THR B 1 27 ? 81.234 17.165 42.928 1.00 29.48 27 THR B O 1
ATOM 1173 N N . GLU B 1 28 ? 80.851 16.066 44.841 1.00 32.24 28 GLU B N 1
ATOM 1174 C CA . GLU B 1 28 ? 80.089 15.036 44.165 1.00 33.10 28 GLU B CA 1
ATOM 1175 C C . GLU B 1 28 ? 78.941 14.570 45.047 1.00 31.01 28 GLU B C 1
ATOM 1176 O O . GLU B 1 28 ? 79.051 14.547 46.269 1.00 32.50 28 GLU B O 1
ATOM 1182 N N . ASN B 1 29 ? 77.832 14.215 44.412 1.00 29.94 29 ASN B N 1
ATOM 1183 C CA . ASN B 1 29 ? 76.630 13.744 45.100 1.00 24.79 29 ASN B CA 1
ATOM 1184 C C . ASN B 1 29 ? 75.979 14.770 46.040 1.00 23.30 29 ASN B C 1
ATOM 1185 O O . ASN B 1 29 ? 75.463 14.423 47.100 1.00 18.72 29 ASN B O 1
ATOM 1190 N N . ILE B 1 30 ? 75.996 16.040 45.641 1.00 23.87 30 ILE B N 1
ATOM 1191 C CA . ILE B 1 30 ? 75.377 17.097 46.438 1.00 25.16 30 ILE B CA 1
ATOM 1192 C C . ILE B 1 30 ? 74.261 17.728 45.610 1.00 24.42 30 ILE B C 1
ATOM 1193 O O . ILE B 1 30 ? 74.491 18.184 44.499 1.00 23.39 30 ILE B O 1
ATOM 1198 N N . GLU B 1 31 ? 73.055 17.741 46.160 1.00 27.87 31 GLU B N 1
ATOM 1199 C CA . GLU B 1 31 ? 71.887 18.326 45.501 1.00 32.77 31 GLU B CA 1
ATOM 1200 C C . GLU B 1 31 ? 71.479 19.607 46.221 1.00 26.50 31 GLU B C 1
ATOM 1201 O O . GLU B 1 31 ? 71.522 19.665 47.443 1.00 31.39 31 GLU B O 1
ATOM 1207 N N . THR B 1 32 ? 71.080 20.627 45.475 1.00 24.39 32 THR B N 1
ATOM 1208 C CA . THR B 1 32 ? 70.631 21.870 46.098 1.00 23.07 32 THR B CA 1
ATOM 1209 C C . THR B 1 32 ? 69.203 22.142 45.699 1.00 21.50 32 THR B C 1
ATOM 1210 O O . THR B 1 32 ? 68.817 21.980 44.543 1.00 32.75 32 THR B O 1
ATOM 1214 N N . VAL B 1 33 ? 68.411 22.540 46.674 1.00 19.42 33 VAL B N 1
ATOM 1215 C CA . VAL B 1 33 ? 67.026 22.862 46.433 1.00 20.83 33 VAL B CA 1
ATOM 1216 C C . VAL B 1 33 ? 66.775 24.298 46.910 1.00 24.14 33 VAL B C 1
ATOM 1217 O O . VAL B 1 33 ? 67.497 24.817 47.763 1.00 23.28 33 VAL B O 1
ATOM 1221 N N . ASN B 1 34 ? 65.777 24.959 46.340 1.00 25.74 34 ASN B N 1
ATOM 1222 C CA . ASN B 1 34 ? 65.487 26.331 46.733 1.00 24.70 34 ASN B CA 1
ATOM 1223 C C . ASN B 1 34 ? 64.014 26.576 46.928 1.00 26.24 34 ASN B C 1
ATOM 1224 O O . ASN B 1 34 ? 63.177 25.921 46.325 1.00 37.08 34 ASN B O 1
ATOM 1229 N N . LEU B 1 35 ? 63.702 27.526 47.792 1.00 30.22 35 LEU B N 1
ATOM 1230 C CA . LEU B 1 35 ? 62.325 27.909 48.022 1.00 30.07 35 LEU B CA 1
ATOM 1231 C C . LEU B 1 35 ? 62.334 29.416 47.796 1.00 30.40 35 LEU B C 1
ATOM 1232 O O . LEU B 1 35 ? 62.846 30.169 48.620 1.00 27.66 35 LEU B O 1
ATOM 1237 N N . ASN B 1 36 ? 61.800 29.836 46.655 1.00 30.34 36 ASN B N 1
ATOM 1238 C CA . ASN B 1 36 ? 61.759 31.238 46.285 1.00 33.74 36 ASN B CA 1
ATOM 1239 C C . ASN B 1 36 ? 60.389 31.870 46.467 1.00 36.77 36 ASN B C 1
ATOM 1240 O O . ASN B 1 36 ? 59.376 31.171 46.559 1.00 34.87 36 ASN B O 1
ATOM 1245 N N . SER B 1 37 ? 60.361 33.200 46.525 1.00 31.55 37 SER B N 1
ATOM 1246 C CA . SER B 1 37 ? 59.105 33.905 46.691 1.00 37.80 37 SER B CA 1
ATOM 1247 C C . SER B 1 37 ? 58.114 33.399 45.654 1.00 41.13 37 SER B C 1
ATOM 1248 O O . SER B 1 37 ? 58.404 33.402 44.455 1.00 44.76 37 SER B O 1
ATOM 1251 N N . GLY B 1 38 ? 56.955 32.950 46.117 1.00 39.77 38 GLY B N 1
ATOM 1252 C CA . GLY B 1 38 ? 55.948 32.464 45.195 1.00 45.84 38 GLY B CA 1
ATOM 1253 C C . GLY B 1 38 ? 55.843 30.957 45.047 1.00 46.61 38 GLY B C 1
ATOM 1254 O O . GLY B 1 38 ? 54.758 30.438 44.789 1.00 51.21 38 GLY B O 1
ATOM 1255 N N . ASP B 1 39 ? 56.958 30.250 45.203 1.00 44.54 39 ASP B N 1
ATOM 1256 C CA . ASP B 1 39 ? 56.943 28.806 45.069 1.00 38.55 39 ASP B CA 1
ATOM 1257 C C . ASP B 1 39 ? 55.917 28.180 45.999 1.00 41.89 39 ASP B C 1
ATOM 1258 O O . ASP B 1 39 ? 55.656 28.683 47.089 1.00 43.72 39 ASP B O 1
ATOM 1263 N N . ASP B 1 40 ? 55.331 27.080 45.545 1.00 42.48 40 ASP B N 1
ATOM 1264 C CA . ASP B 1 40 ? 54.358 26.342 46.324 1.00 40.19 40 ASP B CA 1
ATOM 1265 C C . ASP B 1 40 ? 55.170 25.400 47.218 1.00 38.76 40 ASP B C 1
ATOM 1266 O O . ASP B 1 40 ? 56.114 24.776 46.744 1.00 43.19 40 ASP B O 1
ATOM 1271 N N . VAL B 1 41 ? 54.819 25.282 48.494 1.00 35.57 41 VAL B N 1
ATOM 1272 C CA . VAL B 1 41 ? 55.577 24.404 49.386 1.00 40.35 41 VAL B CA 1
ATOM 1273 C C . VAL B 1 41 ? 55.457 22.919 49.080 1.00 42.91 41 VAL B C 1
ATOM 1274 O O . VAL B 1 41 ? 56.396 22.158 49.319 1.00 46.05 41 VAL B O 1
ATOM 1278 N N . GLN B 1 42 ? 54.306 22.499 48.570 1.00 46.31 42 GLN B N 1
ATOM 1279 C CA . GLN B 1 42 ? 54.109 21.093 48.226 1.00 50.40 42 GLN B CA 1
ATOM 1280 C C . GLN B 1 42 ? 55.137 20.742 47.154 1.00 46.73 42 GLN B C 1
ATOM 1281 O O . GLN B 1 42 ? 55.783 19.688 47.209 1.00 44.89 42 GLN B O 1
ATOM 1287 N N . ALA B 1 43 ? 55.280 21.637 46.178 1.00 37.77 43 ALA B N 1
ATOM 1288 C CA . ALA B 1 43 ? 56.242 21.438 45.106 1.00 37.26 43 ALA B CA 1
ATOM 1289 C C . ALA B 1 43 ? 57.645 21.244 45.700 1.00 36.28 43 ALA B C 1
ATOM 1290 O O . ALA B 1 43 ? 58.408 20.400 45.235 1.00 38.83 43 ALA B O 1
ATOM 1292 N N . LEU B 1 44 ? 57.978 22.025 46.727 1.00 33.07 44 LEU B N 1
ATOM 1293 C CA . LEU B 1 44 ? 59.276 21.904 47.388 1.00 28.55 44 LEU B CA 1
ATOM 1294 C C . LEU B 1 44 ? 59.365 20.503 47.994 1.00 33.25 44 LEU B C 1
ATOM 1295 O O . LEU B 1 44 ? 60.442 19.908 48.050 1.00 31.35 44 LEU B O 1
ATOM 1300 N N . GLY B 1 45 ? 58.223 19.990 48.452 1.00 30.34 45 GLY B N 1
ATOM 1301 C CA . GLY B 1 45 ? 58.188 18.660 49.027 1.00 27.03 45 GLY B CA 1
ATOM 1302 C C . GLY B 1 45 ? 58.725 17.691 47.998 1.00 27.69 45 GLY B C 1
ATOM 1303 O O . GLY B 1 45 ? 59.679 16.963 48.250 1.00 26.01 45 GLY B O 1
ATOM 1304 N N . GLY B 1 46 ? 58.115 17.701 46.820 1.00 30.45 46 GLY B N 1
ATOM 1305 C CA . GLY B 1 46 ? 58.560 16.826 45.752 1.00 30.56 46 GLY B CA 1
ATOM 1306 C C . GLY B 1 46 ? 59.992 17.095 45.332 1.00 30.34 46 GLY B C 1
ATOM 1307 O O . GLY B 1 46 ? 60.735 16.166 44.995 1.00 37.29 46 GLY B O 1
ATOM 1308 N N . GLN B 1 47 ? 60.389 18.364 45.344 1.00 31.30 47 GLN B N 1
ATOM 1309 C CA . GLN B 1 47 ? 61.750 18.730 44.965 1.00 32.36 47 GLN B CA 1
ATOM 1310 C C . GLN B 1 47 ? 62.765 18.093 45.902 1.00 32.04 47 GLN B C 1
ATOM 1311 O O . GLN B 1 47 ? 63.808 17.612 45.466 1.00 32.77 47 GLN B O 1
ATOM 1317 N N . ILE B 1 48 ? 62.456 18.086 47.191 1.00 26.38 48 ILE B N 1
ATOM 1318 C CA . ILE B 1 48 ? 63.361 17.492 48.145 1.00 29.73 48 ILE B CA 1
ATOM 1319 C C . ILE B 1 48 ? 63.366 15.980 47.935 1.00 32.54 48 ILE B C 1
ATOM 1320 O O . ILE B 1 48 ? 64.428 15.379 47.796 1.00 31.85 48 ILE B O 1
ATOM 1325 N N . LYS B 1 49 ? 62.180 15.375 47.884 1.00 36.57 49 LYS B N 1
ATOM 1326 C CA . LYS B 1 49 ? 62.056 13.933 47.683 1.00 34.87 49 LYS B CA 1
ATOM 1327 C C . LYS B 1 49 ? 62.891 13.494 46.483 1.00 35.55 49 LYS B C 1
ATOM 1328 O O . LYS B 1 49 ? 63.590 12.476 46.533 1.00 31.53 49 LYS B O 1
ATOM 1334 N N . THR B 1 50 ? 62.819 14.268 45.406 1.00 26.93 50 THR B N 1
ATOM 1335 C CA . THR B 1 50 ? 63.572 13.953 44.202 1.00 27.35 50 THR B CA 1
ATOM 1336 C C . THR B 1 50 ? 65.083 14.052 44.472 1.00 29.31 50 THR B C 1
ATOM 1337 O O . THR B 1 50 ? 65.836 13.119 44.201 1.00 25.11 50 THR B O 1
ATOM 1341 N N . ALA B 1 51 ? 65.519 15.188 45.007 1.00 25.74 51 ALA B N 1
ATOM 1342 C CA . ALA B 1 51 ? 66.930 15.384 45.320 1.00 26.25 51 ALA B CA 1
ATOM 1343 C C . ALA B 1 51 ? 67.407 14.235 46.196 1.00 23.21 51 ALA B C 1
ATOM 1344 O O . ALA B 1 51 ? 68.474 13.681 45.961 1.00 25.73 51 ALA B O 1
ATOM 1346 N N . ILE B 1 52 ? 66.607 13.870 47.196 1.00 20.26 52 ILE B N 1
ATOM 1347 C CA . ILE B 1 52 ? 66.971 12.793 48.100 1.00 21.45 52 ILE B CA 1
ATOM 1348 C C . ILE B 1 52 ? 67.173 11.506 47.333 1.00 31.85 52 ILE B C 1
ATOM 1349 O O . ILE B 1 52 ? 68.134 10.763 47.577 1.00 31.99 52 ILE B O 1
ATOM 1354 N N . GLU B 1 53 ? 66.253 11.241 46.411 1.00 34.14 53 GLU B N 1
ATOM 1355 C CA . GLU B 1 53 ? 66.317 10.032 45.606 1.00 34.65 53 GLU B CA 1
ATOM 1356 C C . GLU B 1 53 ? 67.474 10.017 44.622 1.00 31.03 53 GLU B C 1
ATOM 1357 O O . GLU B 1 53 ? 68.040 8.955 44.370 1.00 32.57 53 GLU B O 1
ATOM 1363 N N . ASN B 1 54 ? 67.834 11.181 44.078 1.00 26.85 54 ASN B N 1
ATOM 1364 C CA . ASN B 1 54 ? 68.938 11.259 43.125 1.00 29.00 54 ASN B CA 1
ATOM 1365 C C . ASN B 1 54 ? 70.287 11.109 43.809 1.00 34.63 54 ASN B C 1
ATOM 1366 O O . ASN B 1 54 ? 71.310 10.941 43.142 1.00 34.11 54 ASN B O 1
ATOM 1371 N N . VAL B 1 55 ? 70.289 11.150 45.140 1.00 30.02 55 VAL B N 1
ATOM 1372 C CA . VAL B 1 55 ? 71.529 11.060 45.883 1.00 21.72 55 VAL B CA 1
ATOM 1373 C C . VAL B 1 55 ? 71.618 9.875 46.838 1.00 20.99 55 VAL B C 1
ATOM 1374 O O . VAL B 1 55 ? 72.702 9.524 47.275 1.00 24.10 55 VAL B O 1
ATOM 1378 N N . GLN B 1 56 ? 70.483 9.258 47.156 1.00 25.34 56 GLN B N 1
ATOM 1379 C CA . GLN B 1 56 ? 70.448 8.099 48.056 1.00 28.54 56 GLN B CA 1
ATOM 1380 C C . GLN B 1 56 ? 71.202 6.900 47.459 1.00 32.17 56 GLN B C 1
ATOM 1381 O O . GLN B 1 56 ? 70.856 6.403 46.392 1.00 33.29 56 GLN B O 1
ATOM 1387 N N . GLN B 1 57 ? 72.228 6.434 48.166 1.00 35.54 57 GLN B N 1
ATOM 1388 C CA . GLN B 1 57 ? 73.058 5.325 47.695 1.00 35.65 57 GLN B CA 1
ATOM 1389 C C . GLN B 1 57 ? 73.398 4.245 48.721 1.00 34.62 57 GLN B C 1
ATOM 1390 O O . GLN B 1 57 ? 74.488 3.683 48.663 1.00 37.96 57 GLN B O 1
ATOM 1396 N N . GLY B 1 58 ? 72.514 3.951 49.662 1.00 33.26 58 GLY B N 1
ATOM 1397 C CA . GLY B 1 58 ? 72.857 2.919 50.625 1.00 28.64 58 GLY B CA 1
ATOM 1398 C C . GLY B 1 58 ? 73.533 3.393 51.903 1.00 30.04 58 GLY B C 1
ATOM 1399 O O . GLY B 1 58 ? 73.426 2.731 52.939 1.00 27.31 58 GLY B O 1
ATOM 1400 N N . ASP B 1 59 ? 74.225 4.528 51.841 1.00 28.18 59 ASP B N 1
ATOM 1401 C CA . ASP B 1 59 ? 74.897 5.087 53.015 1.00 31.03 59 ASP B CA 1
ATOM 1402 C C . ASP B 1 59 ? 74.085 6.210 53.651 1.00 32.56 59 ASP B C 1
ATOM 1403 O O . ASP B 1 59 ? 74.549 6.878 54.564 1.00 38.65 59 ASP B O 1
ATOM 1408 N N . GLY B 1 60 ? 72.880 6.440 53.157 1.00 32.77 60 GLY B N 1
ATOM 1409 C CA . GLY B 1 60 ? 72.077 7.491 53.745 1.00 33.55 60 GLY B CA 1
ATOM 1410 C C . GLY B 1 60 ? 72.239 8.855 53.098 1.00 31.92 60 GLY B C 1
ATOM 1411 O O . GLY B 1 60 ? 73.051 9.064 52.182 1.00 29.86 60 GLY B O 1
ATOM 1412 N N . VAL B 1 61 ? 71.456 9.798 53.599 1.00 20.60 61 VAL B N 1
ATOM 1413 C CA . VAL B 1 61 ? 71.474 11.139 53.071 1.00 19.25 61 VAL B CA 1
ATOM 1414 C C . VAL B 1 61 ? 71.401 12.197 54.160 1.00 21.90 61 VAL B C 1
ATOM 1415 O O . VAL B 1 61 ? 70.601 12.111 55.097 1.00 19.22 61 VAL B O 1
ATOM 1419 N N . LEU B 1 62 ? 72.258 13.195 54.033 1.00 20.63 62 LEU B N 1
ATOM 1420 C CA . LEU B 1 62 ? 72.268 14.310 54.972 1.00 28.66 62 LEU B CA 1
ATOM 1421 C C . LEU B 1 62 ? 71.436 15.415 54.310 1.00 22.65 62 LEU B C 1
ATOM 1422 O O . LEU B 1 62 ? 71.784 15.902 53.237 1.00 19.81 62 LEU B O 1
ATOM 1427 N N . VAL B 1 63 ? 70.322 15.775 54.932 1.00 17.56 63 VAL B N 1
ATOM 1428 C CA . VAL B 1 63 ? 69.475 16.839 54.415 1.00 19.04 63 VAL B CA 1
ATOM 1429 C C . VAL B 1 63 ? 69.779 18.102 55.217 1.00 19.40 63 VAL B C 1
ATOM 1430 O O . VAL B 1 63 ? 69.337 18.259 56.349 1.00 20.30 63 VAL B O 1
ATOM 1434 N N . MET B 1 64 ? 70.535 19.009 54.625 1.00 20.58 64 MET B N 1
ATOM 1435 C CA . MET B 1 64 ? 70.892 20.232 55.318 1.00 20.00 64 MET B CA 1
ATOM 1436 C C . MET B 1 64 ? 69.982 21.420 54.997 1.00 21.39 64 MET B C 1
ATOM 1437 O O . MET B 1 64 ? 70.007 21.974 53.904 1.00 17.92 64 MET B O 1
ATOM 1442 N N . VAL B 1 65 ? 69.161 21.806 55.961 1.00 21.47 65 VAL B N 1
ATOM 1443 C CA . VAL B 1 65 ? 68.262 22.932 55.758 1.00 26.54 65 VAL B CA 1
ATOM 1444 C C . VAL B 1 65 ? 68.807 24.185 56.424 1.00 26.72 65 VAL B C 1
ATOM 1445 O O . VAL B 1 65 ? 69.782 24.136 57.169 1.00 26.76 65 VAL B O 1
ATOM 1449 N N . ASP B 1 66 ? 68.167 25.313 56.167 1.00 26.94 66 ASP B N 1
ATOM 1450 C CA . ASP B 1 66 ? 68.651 26.558 56.735 1.00 27.72 66 ASP B CA 1
ATOM 1451 C C . ASP B 1 66 ? 68.098 26.891 58.105 1.00 32.43 66 ASP B C 1
ATOM 1452 O O . ASP B 1 66 ? 68.850 27.211 59.024 1.00 30.94 66 ASP B O 1
ATOM 1457 N N . LEU B 1 67 ? 66.784 26.777 58.243 1.00 33.37 67 LEU B N 1
ATOM 1458 C CA . LEU B 1 67 ? 66.108 27.147 59.470 1.00 30.68 67 LEU B CA 1
ATOM 1459 C C . LEU B 1 67 ? 65.189 26.070 60.054 1.00 35.20 67 LEU B C 1
ATOM 1460 O O . LEU B 1 67 ? 64.388 25.457 59.337 1.00 35.04 67 LEU B O 1
ATOM 1465 N N . LEU B 1 68 ? 65.303 25.843 61.358 1.00 32.85 68 LEU B N 1
ATOM 1466 C CA . LEU B 1 68 ? 64.457 24.862 62.026 1.00 34.48 68 LEU B CA 1
ATOM 1467 C C . LEU B 1 68 ? 62.991 25.331 61.973 1.00 37.43 68 LEU B C 1
ATOM 1468 O O . LEU B 1 68 ? 62.705 26.525 62.056 1.00 37.75 68 LEU B O 1
ATOM 1473 N N . SER B 1 69 ? 62.070 24.390 61.794 1.00 35.19 69 SER B N 1
ATOM 1474 C CA . SER B 1 69 ? 60.646 24.695 61.769 1.00 31.19 69 SER B CA 1
ATOM 1475 C C . SER B 1 69 ? 60.097 25.550 60.635 1.00 30.46 69 SER B C 1
ATOM 1476 O O . SER B 1 69 ? 58.971 26.030 60.718 1.00 34.05 69 SER B O 1
ATOM 1479 N N . ALA B 1 70 ? 60.873 25.750 59.579 1.00 33.33 70 ALA B N 1
ATOM 1480 C CA . ALA B 1 70 ? 60.400 26.539 58.440 1.00 29.54 70 ALA B CA 1
ATOM 1481 C C . ALA B 1 70 ? 60.107 25.588 57.272 1.00 27.36 70 ALA B C 1
ATOM 1482 O O . ALA B 1 70 ? 60.542 24.444 57.290 1.00 28.23 70 ALA B O 1
ATOM 1484 N N . SER B 1 71 ? 59.384 26.054 56.261 1.00 29.58 71 SER B N 1
ATOM 1485 C CA . SER B 1 71 ? 59.008 25.202 55.121 1.00 33.16 71 SER B CA 1
ATOM 1486 C C . SER B 1 71 ? 60.034 24.167 54.630 1.00 27.30 71 SER B C 1
ATOM 1487 O O . SER B 1 71 ? 59.708 23.000 54.459 1.00 29.65 71 SER B O 1
ATOM 1490 N N . PRO B 1 72 ? 61.278 24.580 54.368 1.00 26.00 72 PRO B N 1
ATOM 1491 C CA . PRO B 1 72 ? 62.264 23.591 53.907 1.00 19.94 72 PRO B CA 1
ATOM 1492 C C . PRO B 1 72 ? 62.359 22.424 54.894 1.00 25.93 72 PRO B C 1
ATOM 1493 O O . PRO B 1 72 ? 62.261 21.264 54.510 1.00 31.30 72 PRO B O 1
ATOM 1497 N N . TYR B 1 73 ? 62.536 22.744 56.172 1.00 23.74 73 TYR B N 1
ATOM 1498 C CA . TYR B 1 73 ? 62.616 21.740 57.229 1.00 22.84 73 TYR B CA 1
ATOM 1499 C C . TYR B 1 73 ? 61.344 20.895 57.373 1.00 29.11 73 TYR B C 1
ATOM 1500 O O . TYR B 1 73 ? 61.408 19.673 57.344 1.00 30.29 73 TYR B O 1
ATOM 1509 N N . ASN B 1 74 ? 60.198 21.556 57.541 1.00 31.20 74 ASN B N 1
ATOM 1510 C CA . ASN B 1 74 ? 58.916 20.877 57.708 1.00 27.11 74 ASN B CA 1
ATOM 1511 C C . ASN B 1 74 ? 58.596 19.904 56.576 1.00 29.96 74 ASN B C 1
ATOM 1512 O O . ASN B 1 74 ? 58.013 18.840 56.810 1.00 30.29 74 ASN B O 1
ATOM 1517 N N . GLN B 1 75 ? 58.952 20.290 55.352 1.00 27.46 75 GLN B N 1
ATOM 1518 C CA . GLN B 1 75 ? 58.707 19.472 54.172 1.00 30.01 75 GLN B CA 1
ATOM 1519 C C . GLN B 1 75 ? 59.670 18.289 54.102 1.00 32.00 75 GLN B C 1
ATOM 1520 O O . GLN B 1 75 ? 59.327 17.210 53.620 1.00 30.70 75 GLN B O 1
ATOM 1526 N N . ALA B 1 76 ? 60.886 18.507 54.579 1.00 36.91 76 ALA B N 1
ATOM 1527 C CA . ALA B 1 76 ? 61.888 17.465 54.592 1.00 36.73 76 ALA B CA 1
ATOM 1528 C C . ALA B 1 76 ? 61.336 16.360 55.481 1.00 38.79 76 ALA B C 1
ATOM 1529 O O . ALA B 1 76 ? 61.367 15.187 55.118 1.00 36.96 76 ALA B O 1
ATOM 1531 N N . VAL B 1 77 ? 60.814 16.748 56.642 1.00 36.13 77 VAL B N 1
ATOM 1532 C CA . VAL B 1 77 ? 60.258 15.786 57.582 1.00 35.31 77 VAL B CA 1
ATOM 1533 C C . VAL B 1 77 ? 59.042 15.078 56.997 1.00 36.08 77 VAL B C 1
ATOM 1534 O O . VAL B 1 77 ? 58.940 13.859 57.061 1.00 36.44 77 VAL B O 1
ATOM 1538 N N . LEU B 1 78 ? 58.122 15.842 56.425 1.00 34.12 78 LEU B N 1
ATOM 1539 C CA . LEU B 1 78 ? 56.935 15.259 55.824 1.00 32.41 78 LEU B CA 1
ATOM 1540 C C . LEU B 1 78 ? 57.332 14.228 54.767 1.00 34.63 78 LEU B C 1
ATOM 1541 O O . LEU B 1 78 ? 56.755 13.137 54.710 1.00 33.66 78 LEU B O 1
ATOM 1546 N N . VAL B 1 79 ? 58.311 14.580 53.934 1.00 29.67 79 VAL B N 1
ATOM 1547 C CA . VAL B 1 79 ? 58.794 13.689 52.885 1.00 30.31 79 VAL B CA 1
ATOM 1548 C C . VAL B 1 79 ? 59.348 12.394 53.494 1.00 35.54 79 VAL B C 1
ATOM 1549 O O . VAL B 1 79 ? 58.884 11.293 53.168 1.00 36.19 79 VAL B O 1
ATOM 1553 N N . ILE B 1 80 ? 60.319 12.534 54.393 1.00 34.13 80 ILE B N 1
ATOM 1554 C CA . ILE B 1 80 ? 60.952 11.389 55.044 1.00 36.14 80 ILE B CA 1
ATOM 1555 C C . ILE B 1 80 ? 59.960 10.473 55.756 1.00 38.60 80 ILE B C 1
ATOM 1556 O O . ILE B 1 80 ? 60.187 9.263 55.855 1.00 37.11 80 ILE B O 1
ATOM 1561 N N . ASN B 1 81 ? 58.854 11.044 56.227 1.00 39.80 81 ASN B N 1
ATOM 1562 C CA . ASN B 1 81 ? 57.828 10.269 56.918 1.00 41.67 81 ASN B CA 1
ATOM 1563 C C . ASN B 1 81 ? 57.113 9.290 56.006 1.00 42.38 81 ASN B C 1
ATOM 1564 O O . ASN B 1 81 ? 56.594 8.272 56.463 1.00 43.17 81 ASN B O 1
ATOM 1569 N N . GLU B 1 82 ? 57.081 9.594 54.716 1.00 44.75 82 GLU B N 1
ATOM 1570 C CA . GLU B 1 82 ? 56.397 8.723 53.773 1.00 50.55 82 GLU B CA 1
ATOM 1571 C C . GLU B 1 82 ? 57.327 7.998 52.810 1.00 51.19 82 GLU B C 1
ATOM 1572 O O . GLU B 1 82 ? 56.950 7.658 51.686 1.00 50.84 82 GLU B O 1
ATOM 1578 N N . LEU B 1 83 ? 58.548 7.754 53.270 1.00 51.37 83 LEU B N 1
ATOM 1579 C CA . LEU B 1 83 ? 59.538 7.047 52.480 1.00 48.02 83 LEU B CA 1
ATOM 1580 C C . LEU B 1 83 ? 59.580 5.579 52.885 1.00 45.29 83 LEU B C 1
ATOM 1581 O O . LEU B 1 83 ? 59.267 5.236 54.027 1.00 42.02 83 LEU B O 1
ATOM 1586 N N . GLU B 1 84 ? 59.959 4.717 51.946 1.00 45.12 84 GLU B N 1
ATOM 1587 C CA . GLU B 1 84 ? 60.045 3.293 52.234 1.00 49.74 84 GLU B CA 1
ATOM 1588 C C . GLU B 1 84 ? 61.054 3.086 53.365 1.00 51.12 84 GLU B C 1
ATOM 1589 O O . GLU B 1 84 ? 62.186 3.579 53.298 1.00 52.71 84 GLU B O 1
ATOM 1595 N N . PRO B 1 85 ? 60.643 2.368 54.427 1.00 44.12 85 PRO B N 1
ATOM 1596 C CA . PRO B 1 85 ? 61.427 2.045 55.625 1.00 44.08 85 PRO B CA 1
ATOM 1597 C C . PRO B 1 85 ? 62.933 1.767 55.453 1.00 44.90 85 PRO B C 1
ATOM 1598 O O . PRO B 1 85 ? 63.741 2.179 56.290 1.00 43.42 85 PRO B O 1
ATOM 1602 N N . ALA B 1 86 ? 63.318 1.077 54.385 1.00 37.26 86 ALA B N 1
ATOM 1603 C CA . ALA B 1 86 ? 64.730 0.784 54.170 1.00 39.86 86 ALA B CA 1
ATOM 1604 C C . ALA B 1 86 ? 65.531 2.050 53.859 1.00 43.74 86 ALA B C 1
ATOM 1605 O O . ALA B 1 86 ? 66.758 2.063 53.969 1.00 47.40 86 ALA B O 1
ATOM 1607 N N . LEU B 1 87 ? 64.837 3.116 53.475 1.00 47.20 87 LEU B N 1
ATOM 1608 C CA . LEU B 1 87 ? 65.505 4.366 53.135 1.00 48.73 87 LEU B CA 1
ATOM 1609 C C . LEU B 1 87 ? 65.432 5.397 54.247 1.00 49.70 87 LEU B C 1
ATOM 1610 O O . LEU B 1 87 ? 66.444 5.991 54.618 1.00 53.72 87 LEU B O 1
ATOM 1615 N N . GLN B 1 88 ? 64.240 5.593 54.794 1.00 48.29 88 GLN B N 1
ATOM 1616 C CA . GLN B 1 88 ? 64.042 6.590 55.836 1.00 47.62 88 GLN B CA 1
ATOM 1617 C C . GLN B 1 88 ? 64.950 6.488 57.064 1.00 45.65 88 GLN B C 1
ATOM 1618 O O . GLN B 1 88 ? 65.414 7.505 57.578 1.00 46.19 88 GLN B O 1
ATOM 1624 N N . LYS B 1 89 ? 65.215 5.283 57.544 1.00 43.04 89 LYS B N 1
ATOM 1625 C CA . LYS B 1 89 ? 66.078 5.152 58.714 1.00 48.62 89 LYS B CA 1
ATOM 1626 C C . LYS B 1 89 ? 67.455 5.829 58.539 1.00 45.38 89 LYS B C 1
ATOM 1627 O O . LYS B 1 89 ? 68.117 6.157 59.525 1.00 47.10 89 LYS B O 1
ATOM 1633 N N . LYS B 1 90 ? 67.873 6.051 57.292 1.00 38.19 90 LYS B N 1
ATOM 1634 C CA . LYS B 1 90 ? 69.183 6.633 57.010 1.00 33.47 90 LYS B CA 1
ATOM 1635 C C . LYS B 1 90 ? 69.223 8.083 56.553 1.00 32.85 90 LYS B C 1
ATOM 1636 O O . LYS B 1 90 ? 70.265 8.557 56.100 1.00 26.32 90 LYS B O 1
ATOM 1642 N N . ILE B 1 91 ? 68.101 8.784 56.649 1.00 31.79 91 ILE B N 1
ATOM 1643 C CA . ILE B 1 91 ? 68.074 10.187 56.261 1.00 33.32 91 ILE B CA 1
ATOM 1644 C C . ILE B 1 91 ? 68.055 11.078 57.506 1.00 33.04 91 ILE B C 1
ATOM 1645 O O . ILE B 1 91 ? 67.156 10.971 58.327 1.00 40.27 91 ILE B O 1
ATOM 1650 N N . PHE B 1 92 ? 69.059 11.939 57.657 1.00 31.76 92 PHE B N 1
ATOM 1651 C CA . PHE B 1 92 ? 69.125 12.856 58.799 1.00 31.04 92 PHE B CA 1
ATOM 1652 C C . PHE B 1 92 ? 68.966 14.306 58.350 1.00 29.05 92 PHE B C 1
ATOM 1653 O O . PHE B 1 92 ? 69.513 14.698 57.319 1.00 27.94 92 PHE B O 1
ATOM 1661 N N . VAL B 1 93 ? 68.225 15.098 59.127 1.00 26.86 93 VAL B N 1
ATOM 1662 C CA . VAL B 1 93 ? 68.021 16.516 58.817 1.00 27.01 93 VAL B CA 1
ATOM 1663 C C . VAL B 1 93 ? 68.789 17.395 59.808 1.00 27.67 93 VAL B C 1
ATOM 1664 O O . VAL B 1 93 ? 68.559 17.314 61.017 1.00 26.23 93 VAL B O 1
ATOM 1668 N N . VAL B 1 94 ? 69.719 18.211 59.318 1.00 22.86 94 VAL B N 1
ATOM 1669 C CA . VAL B 1 94 ? 70.436 19.097 60.233 1.00 29.13 94 VAL B CA 1
ATOM 1670 C C . VAL B 1 94 ? 70.056 20.541 59.934 1.00 23.80 94 VAL B C 1
ATOM 1671 O O . VAL B 1 94 ? 69.996 20.949 58.773 1.00 19.34 94 VAL B O 1
ATOM 1675 N N . SER B 1 95 ? 69.784 21.286 61.006 1.00 25.04 95 SER B N 1
ATOM 1676 C CA . SER B 1 95 ? 69.373 22.686 60.954 1.00 26.66 95 SER B CA 1
ATOM 1677 C C . SER B 1 95 ? 70.487 23.677 61.168 1.00 25.62 95 SER B C 1
ATOM 1678 O O . SER B 1 95 ? 71.536 23.334 61.711 1.00 31.87 95 SER B O 1
ATOM 1681 N N . GLY B 1 96 ? 70.225 24.916 60.749 1.00 25.74 96 GLY B N 1
ATOM 1682 C CA . GLY B 1 96 ? 71.181 25.997 60.887 1.00 19.17 96 GLY B CA 1
ATOM 1683 C C . GLY B 1 96 ? 72.495 25.711 60.204 1.00 23.67 96 GLY B C 1
ATOM 1684 O O . GLY B 1 96 ? 73.559 26.012 60.750 1.00 22.25 96 GLY B O 1
ATOM 1685 N N . THR B 1 97 ? 72.439 25.150 58.999 1.00 19.63 97 THR B N 1
ATOM 1686 C CA . THR B 1 97 ? 73.683 24.820 58.315 1.00 25.15 97 THR B CA 1
ATOM 1687 C C . THR B 1 97 ? 74.499 26.042 57.913 1.00 24.54 97 THR B C 1
ATOM 1688 O O . THR B 1 97 ? 73.976 27.017 57.354 1.00 22.63 97 THR B O 1
ATOM 1692 N N . ASN B 1 98 ? 75.788 25.980 58.229 1.00 21.03 98 ASN B N 1
ATOM 1693 C CA . ASN B 1 98 ? 76.729 27.037 57.889 1.00 18.23 98 ASN B CA 1
ATOM 1694 C C . ASN B 1 98 ? 77.802 26.381 57.028 1.00 16.97 98 ASN B C 1
ATOM 1695 O O . ASN B 1 98 ? 77.813 25.168 56.853 1.00 15.99 98 ASN B O 1
ATOM 1700 N N . LEU B 1 99 ? 78.709 27.175 56.490 1.00 14.85 99 LEU B N 1
ATOM 1701 C CA . LEU B 1 99 ? 79.734 26.612 55.648 1.00 17.15 99 LEU B CA 1
ATOM 1702 C C . LEU B 1 99 ? 80.510 25.481 56.335 1.00 26.83 99 LEU B C 1
ATOM 1703 O O . LEU B 1 99 ? 80.719 24.421 55.734 1.00 30.82 99 LEU B O 1
ATOM 1708 N N . PRO B 1 100 ? 80.939 25.685 57.603 1.00 27.99 100 PRO B N 1
ATOM 1709 C CA . PRO B 1 100 ? 81.687 24.641 58.326 1.00 23.80 100 PRO B CA 1
ATOM 1710 C C . PRO B 1 100 ? 80.949 23.291 58.397 1.00 23.02 100 PRO B C 1
ATOM 1711 O O . PRO B 1 100 ? 81.566 22.230 58.298 1.00 21.59 100 PRO B O 1
ATOM 1715 N N . MET B 1 101 ? 79.635 23.322 58.582 1.00 20.07 101 MET B N 1
ATOM 1716 C CA . MET B 1 101 ? 78.866 22.077 58.655 1.00 21.87 101 MET B CA 1
ATOM 1717 C C . MET B 1 101 ? 78.877 21.334 57.316 1.00 25.94 101 MET B C 1
ATOM 1718 O O . MET B 1 101 ? 78.924 20.097 57.277 1.00 24.62 101 MET B O 1
ATOM 1723 N N . VAL B 1 102 ? 78.840 22.105 56.231 1.00 25.64 102 VAL B N 1
ATOM 1724 C CA . VAL B 1 102 ? 78.848 21.573 54.874 1.00 20.91 102 VAL B CA 1
ATOM 1725 C C . VAL B 1 102 ? 80.212 20.970 54.581 1.00 25.29 102 VAL B C 1
ATOM 1726 O O . VAL B 1 102 ? 80.315 19.853 54.072 1.00 22.28 102 VAL B O 1
ATOM 1730 N N . LEU B 1 103 ? 81.264 21.718 54.887 1.00 19.63 103 LEU B N 1
ATOM 1731 C CA . LEU B 1 103 ? 82.608 21.214 54.680 1.00 23.98 103 LEU B CA 1
ATOM 1732 C C . LEU B 1 103 ? 82.782 19.912 55.498 1.00 26.62 103 LEU B C 1
ATOM 1733 O O . LEU B 1 103 ? 83.345 18.917 55.026 1.00 27.66 103 LEU B O 1
ATOM 1738 N N . GLU B 1 104 ? 82.292 19.930 56.730 1.00 24.18 104 GLU B N 1
ATOM 1739 C CA . GLU B 1 104 ? 82.387 18.770 57.593 1.00 25.52 104 GLU B CA 1
ATOM 1740 C C . GLU B 1 104 ? 81.598 17.617 56.955 1.00 24.68 104 GLU B C 1
ATOM 1741 O O . GLU B 1 104 ? 82.016 16.463 57.007 1.00 26.10 104 GLU B O 1
ATOM 1747 N N . ALA B 1 105 ? 80.463 17.928 56.337 1.00 23.45 105 ALA B N 1
ATOM 1748 C CA . ALA B 1 105 ? 79.666 16.894 55.681 1.00 22.17 105 ALA B CA 1
ATOM 1749 C C . ALA B 1 105 ? 80.441 16.286 54.513 1.00 20.98 105 ALA B C 1
ATOM 1750 O O . ALA B 1 105 ? 80.484 15.066 54.365 1.00 26.96 105 ALA B O 1
ATOM 1752 N N . ILE B 1 106 ? 81.056 17.134 53.692 1.00 21.26 106 ILE B N 1
ATOM 1753 C CA . ILE B 1 106 ? 81.822 16.671 52.542 1.00 17.99 106 ILE B CA 1
ATOM 1754 C C . ILE B 1 106 ? 82.933 15.750 53.003 1.00 23.92 106 ILE B C 1
ATOM 1755 O O . ILE B 1 106 ? 83.263 14.778 52.320 1.00 21.78 106 ILE B O 1
ATOM 1760 N N . ASN B 1 107 ? 83.505 16.043 54.169 1.00 28.88 107 ASN B N 1
ATOM 1761 C CA . ASN B 1 107 ? 84.567 15.201 54.706 1.00 28.00 107 ASN B CA 1
ATOM 1762 C C . ASN B 1 107 ? 84.061 13.813 55.082 1.00 25.65 107 ASN B C 1
ATOM 1763 O O . ASN B 1 107 ? 84.730 12.826 54.808 1.00 24.63 107 ASN B O 1
ATOM 1768 N N . HIS B 1 108 ? 82.893 13.733 55.717 1.00 22.32 108 HIS B N 1
ATOM 1769 C CA . HIS B 1 108 ? 82.345 12.434 56.098 1.00 32.08 108 HIS B CA 1
ATOM 1770 C C . HIS B 1 108 ? 81.966 11.622 54.874 1.00 32.94 108 HIS B C 1
ATOM 1771 O O . HIS B 1 108 ? 81.962 10.392 54.885 1.00 40.79 108 HIS B O 1
ATOM 1778 N N . GLN B 1 109 ? 81.664 12.340 53.807 1.00 34.89 109 GLN B N 1
ATOM 1779 C CA . GLN B 1 109 ? 81.308 11.743 52.536 1.00 33.45 109 GLN B CA 1
ATOM 1780 C C . GLN B 1 109 ? 82.554 11.002 52.010 1.00 33.57 109 GLN B C 1
ATOM 1781 O O . GLN B 1 109 ? 82.471 9.906 51.445 1.00 34.80 109 GLN B O 1
ATOM 1787 N N . LEU B 1 110 ? 83.716 11.596 52.238 1.00 30.00 110 LEU B N 1
ATOM 1788 C CA . LEU B 1 110 ? 84.960 10.999 51.794 1.00 28.88 110 LEU B CA 1
ATOM 1789 C C . LEU B 1 110 ? 85.424 9.889 52.729 1.00 31.15 110 LEU B C 1
ATOM 1790 O O . LEU B 1 110 ? 86.033 8.916 52.285 1.00 34.86 110 LEU B O 1
ATOM 1795 N N . LEU B 1 111 ? 85.112 10.016 54.014 1.00 26.11 111 LEU B N 1
ATOM 1796 C CA . LEU B 1 111 ? 85.518 9.018 54.992 1.00 24.43 111 LEU B CA 1
ATOM 1797 C C . LEU B 1 111 ? 84.600 7.811 54.987 1.00 27.20 111 LEU B C 1
ATOM 1798 O O . LEU B 1 111 ? 84.997 6.711 55.382 1.00 33.36 111 LEU B O 1
ATOM 1803 N N . GLY B 1 112 ? 83.369 8.009 54.541 1.00 22.56 112 GLY B N 1
ATOM 1804 C CA . GLY B 1 112 ? 82.437 6.907 54.529 1.00 16.25 112 GLY B CA 1
ATOM 1805 C C . GLY B 1 112 ? 81.901 6.705 55.929 1.00 22.96 112 GLY B C 1
ATOM 1806 O O . GLY B 1 112 ? 81.484 5.611 56.297 1.00 23.71 112 GLY B O 1
ATOM 1807 N N . THR B 1 113 ? 81.916 7.778 56.712 1.00 26.42 113 THR B N 1
ATOM 1808 C CA . THR B 1 113 ? 81.428 7.755 58.085 1.00 30.28 113 THR B CA 1
ATOM 1809 C C . THR B 1 113 ? 79.965 7.335 58.128 1.00 34.28 113 THR B C 1
ATOM 1810 O O . THR B 1 113 ? 79.166 7.778 57.299 1.00 36.07 113 THR B O 1
ATOM 1814 N N . PRO B 1 114 ? 79.594 6.460 59.080 1.00 33.70 114 PRO B N 1
ATOM 1815 C CA . PRO B 1 114 ? 78.192 6.035 59.183 1.00 34.76 114 PRO B CA 1
ATOM 1816 C C . PRO B 1 114 ? 77.390 7.303 59.495 1.00 35.46 114 PRO B C 1
ATOM 1817 O O . PRO B 1 114 ? 77.763 8.088 60.378 1.00 32.85 114 PRO B O 1
ATOM 1821 N N . ILE B 1 115 ? 76.286 7.495 58.782 1.00 37.32 115 ILE B N 1
ATOM 1822 C CA . ILE B 1 115 ? 75.497 8.707 58.926 1.00 31.35 115 ILE B CA 1
ATOM 1823 C C . ILE B 1 115 ? 75.058 9.146 60.320 1.00 33.99 115 ILE B C 1
ATOM 1824 O O . ILE B 1 115 ? 75.172 10.324 60.650 1.00 34.45 115 ILE B O 1
ATOM 1829 N N . ALA B 1 116 ? 74.566 8.236 61.150 1.00 34.79 116 ALA B N 1
ATOM 1830 C CA . ALA B 1 116 ? 74.146 8.656 62.483 1.00 29.92 116 ALA B CA 1
ATOM 1831 C C . ALA B 1 116 ? 75.336 9.261 63.227 1.00 31.64 116 ALA B C 1
ATOM 1832 O O . ALA B 1 116 ? 75.180 10.140 64.077 1.00 33.78 116 ALA B O 1
ATOM 1834 N N . GLU B 1 117 ? 76.529 8.798 62.880 1.00 33.87 117 GLU B N 1
ATOM 1835 C CA . GLU B 1 117 ? 77.751 9.286 63.504 1.00 37.14 117 GLU B CA 1
ATOM 1836 C C . GLU B 1 117 ? 78.192 10.615 62.859 1.00 34.37 117 GLU B C 1
ATOM 1837 O O . GLU B 1 117 ? 78.741 11.497 63.522 1.00 25.77 117 GLU B O 1
ATOM 1843 N N . ALA B 1 118 ? 77.946 10.758 61.564 1.00 29.27 118 ALA B N 1
ATOM 1844 C CA . ALA B 1 118 ? 78.346 11.971 60.867 1.00 27.40 118 ALA B CA 1
ATOM 1845 C C . ALA B 1 118 ? 77.485 13.150 61.296 1.00 26.97 118 ALA B C 1
ATOM 1846 O O . ALA B 1 118 ? 77.989 14.259 61.482 1.00 26.66 118 ALA B O 1
ATOM 1848 N N . ALA B 1 119 ? 76.189 12.903 61.466 1.00 25.66 119 ALA B N 1
ATOM 1849 C CA . ALA B 1 119 ? 75.269 13.955 61.858 1.00 26.11 119 ALA B CA 1
ATOM 1850 C C . ALA B 1 119 ? 75.644 14.555 63.208 1.00 31.52 119 ALA B C 1
ATOM 1851 O O . ALA B 1 119 ? 75.650 15.774 63.367 1.00 33.44 119 ALA B O 1
ATOM 1853 N N . GLN B 1 120 ? 75.956 13.704 64.182 1.00 34.30 120 GLN B N 1
ATOM 1854 C CA . GLN B 1 120 ? 76.315 14.190 65.508 1.00 33.25 120 GLN B CA 1
ATOM 1855 C C . GLN B 1 120 ? 77.581 15.025 65.473 1.00 32.15 120 GLN B C 1
ATOM 1856 O O . GLN B 1 120 ? 77.742 15.966 66.255 1.00 34.32 120 GLN B O 1
ATOM 1862 N N . ALA B 1 121 ? 78.483 14.670 64.565 1.00 26.70 121 ALA B N 1
ATOM 1863 C CA . ALA B 1 121 ? 79.748 15.372 64.429 1.00 27.78 121 ALA B CA 1
ATOM 1864 C C . ALA B 1 121 ? 79.580 16.706 63.697 1.00 30.76 121 ALA B C 1
ATOM 1865 O O . ALA B 1 121 ? 80.295 17.674 63.975 1.00 31.36 121 ALA B O 1
ATOM 1867 N N . ILE B 1 122 ? 78.635 16.753 62.765 1.00 25.47 122 ILE B N 1
ATOM 1868 C CA . ILE B 1 122 ? 78.391 17.972 62.025 1.00 24.51 122 ILE B CA 1
ATOM 1869 C C . ILE B 1 122 ? 77.757 18.991 62.961 1.00 23.36 122 ILE B C 1
ATOM 1870 O O . ILE B 1 122 ? 78.083 20.174 62.908 1.00 24.44 122 ILE B O 1
ATOM 1875 N N . VAL B 1 123 ? 76.873 18.524 63.833 1.00 19.32 123 VAL B N 1
ATOM 1876 C CA . VAL B 1 123 ? 76.224 19.403 64.792 1.00 24.00 123 VAL B CA 1
ATOM 1877 C C . VAL B 1 123 ? 77.232 19.988 65.778 1.00 25.66 123 VAL B C 1
ATOM 1878 O O . VAL B 1 123 ? 77.195 21.176 66.098 1.00 31.01 123 VAL B O 1
ATOM 1882 N N . ALA B 1 124 ? 78.147 19.156 66.245 1.00 27.29 124 ALA B N 1
ATOM 1883 C CA . ALA B 1 124 ? 79.164 19.610 67.186 1.00 25.89 124 ALA B CA 1
ATOM 1884 C C . ALA B 1 124 ? 80.071 20.686 66.580 1.00 26.45 124 ALA B C 1
ATOM 1885 O O . ALA B 1 124 ? 80.331 21.713 67.204 1.00 34.10 124 ALA B O 1
ATOM 1887 N N . GLN B 1 125 ? 80.566 20.439 65.373 1.00 24.76 125 GLN B N 1
ATOM 1888 C CA . GLN B 1 125 ? 81.438 21.388 64.700 1.00 25.30 125 GLN B CA 1
ATOM 1889 C C . GLN B 1 125 ? 80.681 22.677 64.361 1.00 23.49 125 GLN B C 1
ATOM 1890 O O . GLN B 1 125 ? 81.229 23.775 64.485 1.00 25.52 125 GLN B O 1
ATOM 1896 N N . GLY B 1 126 ? 79.425 22.533 63.934 1.00 27.23 126 GLY B N 1
ATOM 1897 C CA . GLY B 1 126 ? 78.608 23.684 63.598 1.00 21.01 126 GLY B CA 1
ATOM 1898 C C . GLY B 1 126 ? 78.460 24.625 64.779 1.00 22.91 126 GLY B C 1
ATOM 1899 O O . GLY B 1 126 ? 78.641 25.831 64.644 1.00 22.68 126 GLY B O 1
ATOM 1900 N N . LYS B 1 127 ? 78.132 24.067 65.942 1.00 29.31 127 LYS B N 1
ATOM 1901 C CA . LYS B 1 127 ? 77.961 24.850 67.166 1.00 28.50 127 LYS B CA 1
ATOM 1902 C C . LYS B 1 127 ? 79.275 25.485 67.555 1.00 26.93 127 LYS B C 1
ATOM 1903 O O . LYS B 1 127 ? 79.320 26.637 67.966 1.00 40.24 127 LYS B O 1
ATOM 1909 N N . GLU B 1 128 ? 80.347 24.723 67.417 1.00 24.68 128 GLU B N 1
ATOM 1910 C CA . GLU B 1 128 ? 81.688 25.173 67.770 1.00 26.88 128 GLU B CA 1
ATOM 1911 C C . GLU B 1 128 ? 82.194 26.280 66.865 1.00 30.74 128 GLU B C 1
ATOM 1912 O O . GLU B 1 128 ? 83.034 27.103 67.263 1.00 25.60 128 GLU B O 1
ATOM 1918 N N . SER B 1 129 ? 81.682 26.299 65.640 1.00 28.56 129 SER B N 1
ATOM 1919 C CA . SER B 1 129 ? 82.126 27.283 64.671 1.00 29.19 129 SER B CA 1
ATOM 1920 C C . SER B 1 129 ? 81.557 28.678 64.913 1.00 24.55 129 SER B C 1
ATOM 1921 O O . SER B 1 129 ? 82.153 29.671 64.495 1.00 23.08 129 SER B O 1
ATOM 1924 N N . VAL B 1 130 ? 80.424 28.758 65.603 1.00 23.66 130 VAL B N 1
ATOM 1925 C CA . VAL B 1 130 ? 79.793 30.048 65.857 1.00 25.02 130 VAL B CA 1
ATOM 1926 C C . VAL B 1 130 ? 80.475 30.824 66.994 1.00 27.32 130 VAL B C 1
ATOM 1927 O O . VAL B 1 130 ? 80.368 30.465 68.159 1.00 25.68 130 VAL B O 1
ATOM 1931 N N . GLN B 1 131 ? 81.182 31.894 66.631 1.00 31.98 131 GLN B N 1
ATOM 1932 C CA . GLN B 1 131 ? 81.902 32.714 67.602 1.00 38.66 131 GLN B CA 1
ATOM 1933 C C . GLN B 1 131 ? 81.917 34.192 67.232 1.00 36.14 131 GLN B C 1
ATOM 1934 O O . GLN B 1 131 ? 81.603 34.558 66.103 1.00 36.00 131 GLN B O 1
ATOM 1940 N N . ALA B 1 132 ? 82.312 35.030 68.190 1.00 33.87 132 ALA B N 1
ATOM 1941 C CA . ALA B 1 132 ? 82.411 36.470 67.964 1.00 32.46 132 ALA B CA 1
ATOM 1942 C C . ALA B 1 132 ? 83.752 37.022 68.461 1.00 33.18 132 ALA B C 1
ATOM 1943 O O . ALA B 1 132 ? 84.253 36.632 69.517 1.00 34.11 132 ALA B O 1
ATOM 1945 N N . TRP B 1 133 ? 84.327 37.927 67.675 1.00 33.68 133 TRP B N 1
ATOM 1946 C CA . TRP B 1 133 ? 85.597 38.566 67.984 1.00 31.25 133 TRP B CA 1
ATOM 1947 C C . TRP B 1 133 ? 85.389 40.070 67.921 1.00 37.93 133 TRP B C 1
ATOM 1948 O O . TRP B 1 133 ? 84.624 40.567 67.086 1.00 35.38 133 TRP B O 1
ATOM 1959 N N . ASP B 1 134 ? 86.070 40.792 68.802 1.00 36.37 134 ASP B N 1
ATOM 1960 C CA . ASP B 1 134 ? 85.985 42.243 68.810 1.00 33.14 134 ASP B CA 1
ATOM 1961 C C . ASP B 1 134 ? 87.303 42.770 69.373 1.00 32.72 134 ASP B C 1
ATOM 1962 O O . ASP B 1 134 ? 87.981 42.081 70.136 1.00 32.80 134 ASP B O 1
ATOM 1967 N N . ILE B 1 135 ? 87.655 43.984 68.965 1.00 30.52 135 ILE B N 1
ATOM 1968 C CA . ILE B 1 135 ? 88.886 44.655 69.345 1.00 26.86 135 ILE B CA 1
ATOM 1969 C C . ILE B 1 135 ? 89.305 44.537 70.810 1.00 36.41 135 ILE B C 1
ATOM 1970 O O . ILE B 1 135 ? 90.494 44.631 71.113 1.00 37.21 135 ILE B O 1
ATOM 1975 N N . SER B 1 136 ? 88.350 44.336 71.717 1.00 33.60 136 SER B N 1
ATOM 1976 C CA . SER B 1 136 ? 88.684 44.226 73.130 1.00 32.42 136 SER B CA 1
ATOM 1977 C C . SER B 1 136 ? 89.546 42.993 73.431 1.00 37.88 136 SER B C 1
ATOM 1978 O O . SER B 1 136 ? 90.350 42.997 74.371 1.00 42.96 136 SER B O 1
ATOM 1981 N N . MET B 1 137 ? 89.391 41.944 72.636 1.00 38.20 137 MET B N 1
ATOM 1982 C CA . MET B 1 137 ? 90.169 40.726 72.840 1.00 39.83 137 MET B CA 1
ATOM 1983 C C . MET B 1 137 ? 91.633 40.898 72.446 1.00 38.31 137 MET B C 1
ATOM 1984 O O . MET B 1 137 ? 92.469 40.048 72.747 1.00 43.00 137 MET B O 1
ATOM 1989 N N . THR B 1 138 ? 91.940 42.010 71.791 1.00 35.15 138 THR B N 1
ATOM 1990 C CA . THR B 1 138 ? 93.292 42.291 71.339 1.00 38.64 138 THR B CA 1
ATOM 1991 C C . THR B 1 138 ? 93.853 43.512 72.067 1.00 46.54 138 THR B C 1
ATOM 1992 O O . THR B 1 138 ? 95.034 43.842 71.928 1.00 45.65 138 THR B O 1
ATOM 1996 N N . SER B 1 139 ? 92.997 44.180 72.837 1.00 49.82 139 SER B N 1
ATOM 1997 C CA . SER B 1 139 ? 93.394 45.376 73.573 1.00 52.17 139 SER B CA 1
ATOM 1998 C C . SER B 1 139 ? 93.850 45.027 74.977 1.00 52.75 139 SER B C 1
ATOM 1999 O O . SER B 1 139 ? 93.246 44.205 75.664 1.00 54.87 139 SER B O 1
ATOM 2002 N N . PHE B 1 140 ? 94.920 45.670 75.406 1.00 53.05 140 PHE B N 1
ATOM 2003 C CA . PHE B 1 140 ? 95.445 45.422 76.728 1.00 56.27 140 PHE B CA 1
ATOM 2004 C C . PHE B 1 140 ? 95.568 46.770 77.431 1.00 61.28 140 PHE B C 1
ATOM 2005 O O . PHE B 1 140 ? 95.431 47.801 76.733 1.00 67.57 140 PHE B O 1
ATOM 2013 N N . MET C 1 1 ? 116.327 51.451 19.516 1.00 27.86 1 MET C N 1
ATOM 2014 C CA . MET C 1 1 ? 115.785 51.975 20.802 1.00 26.59 1 MET C CA 1
ATOM 2015 C C . MET C 1 1 ? 114.300 51.663 20.998 1.00 25.91 1 MET C C 1
ATOM 2016 O O . MET C 1 1 ? 113.506 51.666 20.052 1.00 26.96 1 MET C O 1
ATOM 2021 N N . LEU C 1 2 ? 113.945 51.381 22.245 1.00 21.91 2 LEU C N 1
ATOM 2022 C CA . LEU C 1 2 ? 112.575 51.100 22.637 1.00 23.52 2 LEU C CA 1
ATOM 2023 C C . LEU C 1 2 ? 111.711 52.271 22.159 1.00 28.39 2 LEU C C 1
ATOM 2024 O O . LEU C 1 2 ? 112.103 53.440 22.293 1.00 23.22 2 LEU C O 1
ATOM 2029 N N . GLY C 1 3 ? 110.549 51.956 21.592 1.00 25.62 3 GLY C N 1
ATOM 2030 C CA . GLY C 1 3 ? 109.666 52.996 21.104 1.00 12.31 3 GLY C CA 1
ATOM 2031 C C . GLY C 1 3 ? 108.492 53.229 22.032 1.00 19.12 3 GLY C C 1
ATOM 2032 O O . GLY C 1 3 ? 107.999 52.296 22.668 1.00 23.61 3 GLY C O 1
ATOM 2033 N N . ILE C 1 4 ? 108.025 54.467 22.124 1.00 14.36 4 ILE C N 1
ATOM 2034 C CA . ILE C 1 4 ? 106.895 54.741 22.995 1.00 17.91 4 ILE C CA 1
ATOM 2035 C C . ILE C 1 4 ? 105.746 55.401 22.250 1.00 22.29 4 ILE C C 1
ATOM 2036 O O . ILE C 1 4 ? 105.951 56.336 21.482 1.00 22.02 4 ILE C O 1
ATOM 2041 N N . VAL C 1 5 ? 104.535 54.891 22.471 1.00 24.93 5 VAL C N 1
ATOM 2042 C CA . VAL C 1 5 ? 103.345 55.456 21.857 1.00 17.40 5 VAL C CA 1
ATOM 2043 C C . VAL C 1 5 ? 102.388 55.801 22.994 1.00 20.47 5 VAL C C 1
ATOM 2044 O O . VAL C 1 5 ? 102.097 54.961 23.844 1.00 21.72 5 VAL C O 1
ATOM 2048 N N . ILE C 1 6 ? 101.935 57.053 23.029 1.00 15.78 6 ILE C N 1
ATOM 2049 C CA . ILE C 1 6 ? 100.992 57.495 24.050 1.00 16.66 6 ILE C CA 1
ATOM 2050 C C . ILE C 1 6 ? 99.654 57.790 23.350 1.00 16.64 6 ILE C C 1
ATOM 2051 O O . ILE C 1 6 ? 99.544 58.712 22.540 1.00 24.90 6 ILE C O 1
ATOM 2056 N N . ALA C 1 7 ? 98.644 56.982 23.651 1.00 13.99 7 ALA C N 1
ATOM 2057 C CA . ALA C 1 7 ? 97.340 57.142 23.027 1.00 16.89 7 ALA C CA 1
ATOM 2058 C C . ALA C 1 7 ? 96.330 57.469 24.105 1.00 18.24 7 ALA C C 1
ATOM 2059 O O . ALA C 1 7 ? 96.182 56.724 25.084 1.00 18.56 7 ALA C O 1
ATOM 2061 N N . THR C 1 8 ? 95.636 58.589 23.922 1.00 16.95 8 THR C N 1
ATOM 2062 C CA . THR C 1 8 ? 94.666 59.037 24.907 1.00 21.39 8 THR C CA 1
ATOM 2063 C C . THR C 1 8 ? 93.535 59.837 24.293 1.00 21.32 8 THR C C 1
ATOM 2064 O O . THR C 1 8 ? 93.562 60.187 23.119 1.00 14.61 8 THR C O 1
ATOM 2068 N N . HIS C 1 9 ? 92.538 60.130 25.118 1.00 21.26 9 HIS C N 1
ATOM 2069 C CA . HIS C 1 9 ? 91.438 60.964 24.687 1.00 15.80 9 HIS C CA 1
ATOM 2070 C C . HIS C 1 9 ? 92.046 62.364 24.647 1.00 21.24 9 HIS C C 1
ATOM 2071 O O . HIS C 1 9 ? 92.914 62.709 25.463 1.00 19.47 9 HIS C O 1
ATOM 2078 N N . GLY C 1 10 ? 91.601 63.168 23.694 1.00 24.94 10 GLY C N 1
ATOM 2079 C CA . GLY C 1 10 ? 92.111 64.514 23.594 1.00 22.09 10 GLY C CA 1
ATOM 2080 C C . GLY C 1 10 ? 93.620 64.642 23.523 1.00 26.34 10 GLY C C 1
ATOM 2081 O O . GLY C 1 10 ? 94.327 63.711 23.144 1.00 27.97 10 GLY C O 1
ATOM 2082 N N . ALA C 1 11 ? 94.105 65.815 23.922 1.00 27.97 11 ALA C N 1
ATOM 2083 C CA . ALA C 1 11 ? 95.525 66.164 23.872 1.00 28.65 11 ALA C CA 1
ATOM 2084 C C . ALA C 1 11 ? 96.339 65.682 25.063 1.00 23.78 11 ALA C C 1
ATOM 2085 O O . ALA C 1 11 ? 97.492 66.089 25.239 1.00 24.01 11 ALA C O 1
ATOM 2087 N N . LEU C 1 12 ? 95.743 64.817 25.875 1.00 21.52 12 LEU C N 1
ATOM 2088 C CA . LEU C 1 12 ? 96.432 64.286 27.041 1.00 22.59 12 LEU C CA 1
ATOM 2089 C C . LEU C 1 12 ? 97.783 63.672 26.686 1.00 22.44 12 LEU C C 1
ATOM 2090 O O . LEU C 1 12 ? 98.752 63.851 27.413 1.00 25.76 12 LEU C O 1
ATOM 2095 N N . SER C 1 13 ? 97.859 62.967 25.562 1.00 22.61 13 SER C N 1
ATOM 2096 C CA . SER C 1 13 ? 99.124 62.353 25.160 1.00 24.47 13 SER C CA 1
ATOM 2097 C C . SER C 1 13 ? 100.175 63.396 24.764 1.00 25.16 13 SER C C 1
ATOM 2098 O O . SER C 1 13 ? 101.373 63.158 24.907 1.00 27.48 13 SER C O 1
ATOM 2101 N N . ASP C 1 14 ? 99.729 64.542 24.256 1.00 22.26 14 ASP C N 1
ATOM 2102 C CA . ASP C 1 14 ? 100.649 65.605 23.852 1.00 24.64 14 ASP C CA 1
ATOM 2103 C C . ASP C 1 14 ? 101.123 66.378 25.060 1.00 20.46 14 ASP C C 1
ATOM 2104 O O . ASP C 1 14 ? 102.252 66.837 25.094 1.00 24.20 14 ASP C O 1
ATOM 2109 N N . GLY C 1 15 ? 100.252 66.524 26.051 1.00 19.96 15 GLY C N 1
ATOM 2110 C CA . GLY C 1 15 ? 100.638 67.233 27.258 1.00 17.17 15 GLY C CA 1
ATOM 2111 C C . GLY C 1 15 ? 101.680 66.415 27.989 1.00 22.60 15 GLY C C 1
ATOM 2112 O O . GLY C 1 15 ? 102.622 66.958 28.573 1.00 29.70 15 GLY C O 1
ATOM 2113 N N . ALA C 1 16 ? 101.512 65.097 27.938 1.00 17.99 16 ALA C N 1
ATOM 2114 C CA . ALA C 1 16 ? 102.431 64.185 28.589 1.00 17.64 16 ALA C CA 1
ATOM 2115 C C . ALA C 1 16 ? 103.820 64.280 27.972 1.00 18.25 16 ALA C C 1
ATOM 2116 O O . ALA C 1 16 ? 104.803 64.398 28.687 1.00 21.33 16 ALA C O 1
ATOM 2118 N N . LYS C 1 17 ? 103.909 64.224 26.648 1.00 16.66 17 LYS C N 1
ATOM 2119 C CA . LYS C 1 17 ? 105.213 64.301 25.999 1.00 19.01 17 LYS C CA 1
ATOM 2120 C C . LYS C 1 17 ? 105.838 65.667 26.237 1.00 22.73 17 LYS C C 1
ATOM 2121 O O . LYS C 1 17 ? 107.045 65.780 26.440 1.00 27.50 17 LYS C O 1
ATOM 2127 N N . ASP C 1 18 ? 105.011 66.707 26.209 1.00 22.43 18 ASP C N 1
ATOM 2128 C CA . ASP C 1 18 ? 105.491 68.051 26.453 1.00 20.49 18 ASP C CA 1
ATOM 2129 C C . ASP C 1 18 ? 106.024 68.165 27.889 1.00 22.23 18 ASP C C 1
ATOM 2130 O O . ASP C 1 18 ? 107.099 68.705 28.112 1.00 16.48 18 ASP C O 1
ATOM 2135 N N . ALA C 1 19 ? 105.273 67.653 28.861 1.00 14.14 19 ALA C N 1
ATOM 2136 C CA . ALA C 1 19 ? 105.717 67.711 30.254 1.00 19.89 19 ALA C CA 1
ATOM 2137 C C . ALA C 1 19 ? 107.075 67.025 30.416 1.00 23.50 19 ALA C C 1
ATOM 2138 O O . ALA C 1 19 ? 107.945 67.466 31.183 1.00 19.54 19 ALA C O 1
ATOM 2140 N N . ALA C 1 20 ? 107.250 65.937 29.681 1.00 23.57 20 ALA C N 1
ATOM 2141 C CA . ALA C 1 20 ? 108.476 65.184 29.751 1.00 21.33 20 ALA C CA 1
ATOM 2142 C C . ALA C 1 20 ? 109.608 65.980 29.119 1.00 25.10 20 ALA C C 1
ATOM 2143 O O . ALA C 1 20 ? 110.749 65.911 29.573 1.00 29.56 20 ALA C O 1
ATOM 2145 N N . THR C 1 21 ? 109.291 66.737 28.074 1.00 24.69 21 THR C N 1
ATOM 2146 C CA . THR C 1 21 ? 110.289 67.546 27.384 1.00 24.52 21 THR C CA 1
ATOM 2147 C C . THR C 1 21 ? 110.749 68.689 28.298 1.00 30.07 21 THR C C 1
ATOM 2148 O O . THR C 1 21 ? 111.911 69.105 28.267 1.00 27.53 21 THR C O 1
ATOM 2152 N N . VAL C 1 22 ? 109.833 69.187 29.124 1.00 26.97 22 VAL C N 1
ATOM 2153 C CA . VAL C 1 22 ? 110.160 70.257 30.051 1.00 24.48 22 VAL C CA 1
ATOM 2154 C C . VAL C 1 22 ? 111.077 69.759 31.168 1.00 28.24 22 VAL C C 1
ATOM 2155 O O . VAL C 1 22 ? 112.026 70.437 31.558 1.00 30.19 22 VAL C O 1
ATOM 2159 N N . ILE C 1 23 ? 110.793 68.571 31.679 1.00 25.73 23 ILE C N 1
ATOM 2160 C CA . ILE C 1 23 ? 111.583 68.018 32.756 1.00 23.08 23 ILE C CA 1
ATOM 2161 C C . ILE C 1 23 ? 112.910 67.443 32.308 1.00 23.87 23 ILE C C 1
ATOM 2162 O O . ILE C 1 23 ? 113.929 67.622 32.971 1.00 24.72 23 ILE C O 1
ATOM 2167 N N . MET C 1 24 ? 112.881 66.742 31.183 1.00 32.04 24 MET C N 1
ATOM 2168 C CA . MET C 1 24 ? 114.053 66.076 30.627 1.00 29.22 24 MET C CA 1
ATOM 2169 C C . MET C 1 24 ? 114.921 66.984 29.780 1.00 26.23 24 MET C C 1
ATOM 2170 O O . MET C 1 24 ? 116.146 66.891 29.821 1.00 30.20 24 MET C O 1
ATOM 2175 N N . GLY C 1 25 ? 114.283 67.846 28.996 1.00 20.68 25 GLY C N 1
ATOM 2176 C CA . GLY C 1 25 ? 115.023 68.729 28.112 1.00 23.06 25 GLY C CA 1
ATOM 2177 C C . GLY C 1 25 ? 114.833 68.296 26.665 1.00 25.45 25 GLY C C 1
ATOM 2178 O O . GLY C 1 25 ? 114.998 69.079 25.734 1.00 28.97 25 GLY C O 1
ATOM 2179 N N . ALA C 1 26 ? 114.481 67.031 26.479 1.00 26.13 26 ALA C N 1
ATOM 2180 C CA . ALA C 1 26 ? 114.258 66.468 25.153 1.00 27.06 26 ALA C CA 1
ATOM 2181 C C . ALA C 1 26 ? 113.627 65.072 25.272 1.00 26.29 26 ALA C C 1
ATOM 2182 O O . ALA C 1 26 ? 113.508 64.524 26.372 1.00 22.89 26 ALA C O 1
ATOM 2184 N N . THR C 1 27 ? 113.205 64.520 24.138 1.00 24.22 27 THR C N 1
ATOM 2185 C CA . THR C 1 27 ? 112.625 63.180 24.089 1.00 31.52 27 THR C CA 1
ATOM 2186 C C . THR C 1 27 ? 112.862 62.626 22.699 1.00 29.76 27 THR C C 1
ATOM 2187 O O . THR C 1 27 ? 112.900 63.379 21.736 1.00 29.22 27 THR C O 1
ATOM 2191 N N . GLU C 1 28 ? 113.027 61.315 22.587 1.00 32.45 28 GLU C N 1
ATOM 2192 C CA . GLU C 1 28 ? 113.185 60.723 21.277 1.00 30.16 28 GLU C CA 1
ATOM 2193 C C . GLU C 1 28 ? 112.361 59.461 21.124 1.00 29.82 28 GLU C C 1
ATOM 2194 O O . GLU C 1 28 ? 112.104 58.756 22.093 1.00 28.85 28 GLU C O 1
ATOM 2200 N N . ASN C 1 29 ? 111.937 59.212 19.886 1.00 29.02 29 ASN C N 1
ATOM 2201 C CA . ASN C 1 29 ? 111.166 58.036 19.508 1.00 23.34 29 ASN C CA 1
ATOM 2202 C C . ASN C 1 29 ? 109.846 57.854 20.259 1.00 21.95 29 ASN C C 1
ATOM 2203 O O . ASN C 1 29 ? 109.511 56.755 20.707 1.00 20.87 29 ASN C O 1
ATOM 2208 N N . ILE C 1 30 ? 109.092 58.940 20.381 1.00 19.87 30 ILE C N 1
ATOM 2209 C CA . ILE C 1 30 ? 107.796 58.915 21.053 1.00 20.26 30 ILE C CA 1
ATOM 2210 C C . ILE C 1 30 ? 106.729 59.514 20.128 1.00 24.17 30 ILE C C 1
ATOM 2211 O O . ILE C 1 30 ? 106.870 60.630 19.630 1.00 26.46 30 ILE C O 1
ATOM 2216 N N . GLU C 1 31 ? 105.671 58.754 19.900 1.00 25.14 31 GLU C N 1
ATOM 2217 C CA . GLU C 1 31 ? 104.574 59.177 19.051 1.00 26.55 31 GLU C CA 1
ATOM 2218 C C . GLU C 1 31 ? 103.384 59.474 19.933 1.00 26.33 31 GLU C C 1
ATOM 2219 O O . GLU C 1 31 ? 103.301 58.988 21.058 1.00 29.86 31 GLU C O 1
ATOM 2225 N N . THR C 1 32 ? 102.457 60.269 19.421 1.00 22.47 32 THR C N 1
ATOM 2226 C CA . THR C 1 32 ? 101.264 60.595 20.181 1.00 23.64 32 THR C CA 1
ATOM 2227 C C . THR C 1 32 ? 100.055 60.326 19.309 1.00 23.65 32 THR C C 1
ATOM 2228 O O . THR C 1 32 ? 100.106 60.512 18.098 1.00 28.54 32 THR C O 1
ATOM 2232 N N . VAL C 1 33 ? 98.985 59.849 19.934 1.00 25.14 33 VAL C N 1
ATOM 2233 C CA . VAL C 1 33 ? 97.746 59.536 19.249 1.00 16.17 33 VAL C CA 1
ATOM 2234 C C . VAL C 1 33 ? 96.629 60.111 20.092 1.00 21.51 33 VAL C C 1
ATOM 2235 O O . VAL C 1 33 ? 96.622 59.963 21.312 1.00 22.71 33 VAL C O 1
ATOM 2239 N N . ASN C 1 34 ? 95.686 60.781 19.447 1.00 21.81 34 ASN C N 1
ATOM 2240 C CA . ASN C 1 34 ? 94.581 61.363 20.187 1.00 24.59 34 ASN C CA 1
ATOM 2241 C C . ASN C 1 34 ? 93.240 60.822 19.718 1.00 26.54 34 ASN C C 1
ATOM 2242 O O . ASN C 1 34 ? 93.061 60.489 18.554 1.00 34.95 34 ASN C O 1
ATOM 2247 N N . LEU C 1 35 ? 92.301 60.722 20.642 1.00 28.09 35 LEU C N 1
ATOM 2248 C CA . LEU C 1 35 ? 90.962 60.308 20.294 1.00 29.20 35 LEU C CA 1
ATOM 2249 C C . LEU C 1 35 ? 90.125 61.529 20.667 1.00 25.86 35 LEU C C 1
ATOM 2250 O O . LEU C 1 35 ? 89.942 61.821 21.848 1.00 21.07 35 LEU C O 1
ATOM 2255 N N . ASN C 1 36 ? 89.637 62.244 19.656 1.00 22.41 36 ASN C N 1
ATOM 2256 C CA . ASN C 1 36 ? 88.833 63.439 19.879 1.00 19.29 36 ASN C CA 1
ATOM 2257 C C . ASN C 1 36 ? 87.340 63.217 19.725 1.00 24.59 36 ASN C C 1
ATOM 2258 O O . ASN C 1 36 ? 86.892 62.199 19.175 1.00 19.29 36 ASN C O 1
ATOM 2263 N N . SER C 1 37 ? 86.580 64.196 20.218 1.00 28.15 37 SER C N 1
ATOM 2264 C CA . SER C 1 37 ? 85.128 64.167 20.147 1.00 33.23 37 SER C CA 1
ATOM 2265 C C . SER C 1 37 ? 84.684 64.078 18.701 1.00 31.35 37 SER C C 1
ATOM 2266 O O . SER C 1 37 ? 85.126 64.849 17.848 1.00 25.42 37 SER C O 1
ATOM 2269 N N . GLY C 1 38 ? 83.807 63.129 18.422 1.00 31.26 38 GLY C N 1
ATOM 2270 C CA . GLY C 1 38 ? 83.348 62.980 17.059 1.00 31.74 38 GLY C CA 1
ATOM 2271 C C . GLY C 1 38 ? 84.131 61.937 16.300 1.00 31.52 38 GLY C C 1
ATOM 2272 O O . GLY C 1 38 ? 83.623 61.381 15.339 1.00 41.78 38 GLY C O 1
ATOM 2273 N N . ASP C 1 39 ? 85.365 61.673 16.714 1.00 30.70 39 ASP C N 1
ATOM 2274 C CA . ASP C 1 39 ? 86.169 60.669 16.044 1.00 24.95 39 ASP C CA 1
ATOM 2275 C C . ASP C 1 39 ? 85.464 59.327 16.152 1.00 28.93 39 ASP C C 1
ATOM 2276 O O . ASP C 1 39 ? 84.923 58.978 17.216 1.00 24.75 39 ASP C O 1
ATOM 2281 N N . ASP C 1 40 ? 85.469 58.586 15.046 1.00 26.80 40 ASP C N 1
ATOM 2282 C CA . ASP C 1 40 ? 84.873 57.256 14.997 1.00 28.49 40 ASP C CA 1
ATOM 2283 C C . ASP C 1 40 ? 85.979 56.340 15.532 1.00 21.89 40 ASP C C 1
ATOM 2284 O O . ASP C 1 40 ? 87.058 56.298 14.945 1.00 16.84 40 ASP C O 1
ATOM 2289 N N . VAL C 1 41 ? 85.735 55.610 16.622 1.00 16.21 41 VAL C N 1
ATOM 2290 C CA . VAL C 1 41 ? 86.798 54.745 17.151 1.00 26.34 41 VAL C CA 1
ATOM 2291 C C . VAL C 1 41 ? 87.244 53.680 16.157 1.00 25.86 41 VAL C C 1
ATOM 2292 O O . VAL C 1 41 ? 88.277 53.027 16.351 1.00 23.42 41 VAL C O 1
ATOM 2296 N N . GLN C 1 42 ? 86.473 53.502 15.089 1.00 20.52 42 GLN C N 1
ATOM 2297 C CA . GLN C 1 42 ? 86.841 52.527 14.079 1.00 19.24 42 GLN C CA 1
ATOM 2298 C C . GLN C 1 42 ? 88.153 52.953 13.414 1.00 22.93 42 GLN C C 1
ATOM 2299 O O . GLN C 1 42 ? 88.888 52.124 12.876 1.00 18.00 42 GLN C O 1
ATOM 2305 N N . ALA C 1 43 ? 88.455 54.246 13.463 1.00 23.43 43 ALA C N 1
ATOM 2306 C CA . ALA C 1 43 ? 89.687 54.746 12.850 1.00 29.73 43 ALA C CA 1
ATOM 2307 C C . ALA C 1 43 ? 90.861 54.848 13.824 1.00 30.29 43 ALA C C 1
ATOM 2308 O O . ALA C 1 43 ? 91.989 55.156 13.421 1.00 34.60 43 ALA C O 1
ATOM 2310 N N . LEU C 1 44 ? 90.603 54.576 15.102 1.00 29.42 44 LEU C N 1
ATOM 2311 C CA . LEU C 1 44 ? 91.645 54.686 16.116 1.00 26.05 44 LEU C CA 1
ATOM 2312 C C . LEU C 1 44 ? 92.702 53.619 15.971 1.00 28.25 44 LEU C C 1
ATOM 2313 O O . LEU C 1 44 ? 93.895 53.893 16.123 1.00 26.49 44 LEU C O 1
ATOM 2318 N N . GLY C 1 45 ? 92.256 52.402 15.668 1.00 28.61 45 GLY C N 1
ATOM 2319 C CA . GLY C 1 45 ? 93.171 51.294 15.515 1.00 21.76 45 GLY C CA 1
ATOM 2320 C C . GLY C 1 45 ? 94.277 51.622 14.541 1.00 25.86 45 GLY C C 1
ATOM 2321 O O . GLY C 1 45 ? 95.461 51.427 14.848 1.00 23.45 45 GLY C O 1
ATOM 2322 N N . GLY C 1 46 ? 93.882 52.129 13.372 1.00 24.72 46 GLY C N 1
ATOM 2323 C CA . GLY C 1 46 ? 94.833 52.488 12.334 1.00 20.21 46 GLY C CA 1
ATOM 2324 C C . GLY C 1 46 ? 95.850 53.521 12.775 1.00 24.59 46 GLY C C 1
ATOM 2325 O O . GLY C 1 46 ? 97.035 53.409 12.464 1.00 31.08 46 GLY C O 1
ATOM 2326 N N . GLN C 1 47 ? 95.402 54.538 13.499 1.00 24.87 47 GLN C N 1
ATOM 2327 C CA . GLN C 1 47 ? 96.342 55.549 13.967 1.00 27.08 47 GLN C CA 1
ATOM 2328 C C . GLN C 1 47 ? 97.306 54.939 14.991 1.00 23.54 47 GLN C C 1
ATOM 2329 O O . GLN C 1 47 ? 98.508 55.190 14.930 1.00 25.28 47 GLN C O 1
ATOM 2335 N N . ILE C 1 48 ? 96.789 54.136 15.922 1.00 21.15 48 ILE C N 1
ATOM 2336 C CA . ILE C 1 48 ? 97.650 53.509 16.924 1.00 29.36 48 ILE C CA 1
ATOM 2337 C C . ILE C 1 48 ? 98.657 52.596 16.217 1.00 30.92 48 ILE C C 1
ATOM 2338 O O . ILE C 1 48 ? 99.820 52.511 16.623 1.00 35.64 48 ILE C O 1
ATOM 2343 N N . LYS C 1 49 ? 98.221 51.936 15.147 1.00 26.92 49 LYS C N 1
ATOM 2344 C CA . LYS C 1 49 ? 99.118 51.062 14.396 1.00 27.33 49 LYS C CA 1
ATOM 2345 C C . LYS C 1 49 ? 100.225 51.829 13.648 1.00 29.54 49 LYS C C 1
ATOM 2346 O O . LYS C 1 49 ? 101.398 51.456 13.716 1.00 24.08 49 LYS C O 1
ATOM 2352 N N . THR C 1 50 ? 99.845 52.885 12.921 1.00 28.37 50 THR C N 1
ATOM 2353 C CA . THR C 1 50 ? 100.806 53.702 12.171 1.00 24.48 50 THR C CA 1
ATOM 2354 C C . THR C 1 50 ? 101.884 54.260 13.099 1.00 28.01 50 THR C C 1
ATOM 2355 O O . THR C 1 50 ? 103.054 54.353 12.722 1.00 32.19 50 THR C O 1
ATOM 2359 N N . ALA C 1 51 ? 101.469 54.634 14.307 1.00 23.17 51 ALA C N 1
ATOM 2360 C CA . ALA C 1 51 ? 102.365 55.178 15.315 1.00 20.15 51 ALA C CA 1
ATOM 2361 C C . ALA C 1 51 ? 103.352 54.120 15.801 1.00 21.02 51 ALA C C 1
ATOM 2362 O O . ALA C 1 51 ? 104.539 54.394 15.934 1.00 25.66 51 ALA C O 1
ATOM 2364 N N . ILE C 1 52 ? 102.857 52.914 16.074 1.00 24.95 52 ILE C N 1
ATOM 2365 C CA . ILE C 1 52 ? 103.714 51.828 16.537 1.00 22.58 52 ILE C CA 1
ATOM 2366 C C . ILE C 1 52 ? 104.796 51.592 15.500 1.00 28.00 52 ILE C C 1
ATOM 2367 O O . ILE C 1 52 ? 105.968 51.446 15.839 1.00 31.45 52 ILE C O 1
ATOM 2372 N N . GLU C 1 53 ? 104.398 51.575 14.232 1.00 31.39 53 GLU C N 1
ATOM 2373 C CA . GLU C 1 53 ? 105.336 51.365 13.132 1.00 34.09 53 GLU C CA 1
ATOM 2374 C C . GLU C 1 53 ? 106.383 52.470 13.045 1.00 29.49 53 GLU C C 1
ATOM 2375 O O . GLU C 1 53 ? 107.535 52.207 12.700 1.00 28.65 53 GLU C O 1
ATOM 2381 N N . ASN C 1 54 ? 105.972 53.701 13.348 1.00 27.08 54 ASN C N 1
ATOM 2382 C CA . ASN C 1 54 ? 106.864 54.857 13.322 1.00 26.43 54 ASN C CA 1
ATOM 2383 C C . ASN C 1 54 ? 107.948 54.827 14.413 1.00 29.76 54 ASN C C 1
ATOM 2384 O O . ASN C 1 54 ? 108.955 55.531 14.315 1.00 32.51 54 ASN C O 1
ATOM 2389 N N . VAL C 1 55 ? 107.747 54.022 15.453 1.00 27.55 55 VAL C N 1
ATOM 2390 C CA . VAL C 1 55 ? 108.730 53.956 16.518 1.00 26.01 55 VAL C CA 1
ATOM 2391 C C . VAL C 1 55 ? 109.315 52.561 16.748 1.00 30.29 55 VAL C C 1
ATOM 2392 O O . VAL C 1 55 ? 110.178 52.388 17.602 1.00 27.51 55 VAL C O 1
ATOM 2396 N N . GLN C 1 56 ? 108.855 51.563 15.999 1.00 32.56 56 GLN C N 1
ATOM 2397 C CA . GLN C 1 56 ? 109.393 50.219 16.156 1.00 29.22 56 GLN C CA 1
ATOM 2398 C C . GLN C 1 56 ? 110.795 50.216 15.556 1.00 29.91 56 GLN C C 1
ATOM 2399 O O . GLN C 1 56 ? 110.975 50.597 14.401 1.00 31.71 56 GLN C O 1
ATOM 2405 N N . GLN C 1 57 ? 111.788 49.802 16.341 1.00 28.85 57 GLN C N 1
ATOM 2406 C CA . GLN C 1 57 ? 113.169 49.759 15.866 1.00 31.04 57 GLN C CA 1
ATOM 2407 C C . GLN C 1 57 ? 113.793 48.399 16.149 1.00 31.52 57 GLN C C 1
ATOM 2408 O O . GLN C 1 57 ? 114.982 48.191 15.914 1.00 34.48 57 GLN C O 1
ATOM 2414 N N . GLY C 1 58 ? 112.974 47.480 16.654 1.00 29.31 58 GLY C N 1
ATOM 2415 C CA . GLY C 1 58 ? 113.437 46.140 16.948 1.00 25.64 58 GLY C CA 1
ATOM 2416 C C . GLY C 1 58 ? 113.518 45.850 18.427 1.00 31.64 58 GLY C C 1
ATOM 2417 O O . GLY C 1 58 ? 113.633 44.699 18.839 1.00 33.69 58 GLY C O 1
ATOM 2418 N N . ASP C 1 59 ? 113.431 46.899 19.231 1.00 32.12 59 ASP C N 1
ATOM 2419 C CA . ASP C 1 59 ? 113.533 46.763 20.673 1.00 29.59 59 ASP C CA 1
ATOM 2420 C C . ASP C 1 59 ? 112.195 46.729 21.376 1.00 31.05 59 ASP C C 1
ATOM 2421 O O . ASP C 1 59 ? 112.126 46.749 22.603 1.00 35.49 59 ASP C O 1
ATOM 2426 N N . GLY C 1 60 ? 111.126 46.665 20.594 1.00 32.33 60 GLY C N 1
ATOM 2427 C CA . GLY C 1 60 ? 109.809 46.620 21.181 1.00 28.57 60 GLY C CA 1
ATOM 2428 C C . GLY C 1 60 ? 109.196 47.992 21.321 1.00 29.48 60 GLY C C 1
ATOM 2429 O O . GLY C 1 60 ? 109.880 49.018 21.256 1.00 30.05 60 GLY C O 1
ATOM 2430 N N . VAL C 1 61 ? 107.887 48.008 21.516 1.00 26.78 61 VAL C N 1
ATOM 2431 C CA . VAL C 1 61 ? 107.178 49.258 21.667 1.00 23.39 61 VAL C CA 1
ATOM 2432 C C . VAL C 1 61 ? 106.271 49.203 22.886 1.00 22.70 61 VAL C C 1
ATOM 2433 O O . VAL C 1 61 ? 105.626 48.197 23.174 1.00 22.88 61 VAL C O 1
ATOM 2437 N N . LEU C 1 62 ? 106.269 50.293 23.630 1.00 24.59 62 LEU C N 1
ATOM 2438 C CA . LEU C 1 62 ? 105.443 50.410 24.805 1.00 22.98 62 LEU C CA 1
ATOM 2439 C C . LEU C 1 62 ? 104.307 51.351 24.409 1.00 25.05 62 LEU C C 1
ATOM 2440 O O . LEU C 1 62 ? 104.558 52.490 23.999 1.00 28.63 62 LEU C O 1
ATOM 2445 N N . VAL C 1 63 ? 103.069 50.867 24.480 1.00 19.16 63 VAL C N 1
ATOM 2446 C CA . VAL C 1 63 ? 101.917 51.697 24.137 1.00 21.61 63 VAL C CA 1
ATOM 2447 C C . VAL C 1 63 ? 101.288 52.176 25.439 1.00 22.13 63 VAL C C 1
ATOM 2448 O O . VAL C 1 63 ? 100.640 51.402 26.142 1.00 24.58 63 VAL C O 1
ATOM 2452 N N . MET C 1 64 ? 101.502 53.453 25.758 1.00 24.95 64 MET C N 1
ATOM 2453 C CA . MET C 1 64 ? 100.977 54.058 26.984 1.00 24.87 64 MET C CA 1
ATOM 2454 C C . MET C 1 64 ? 99.625 54.714 26.759 1.00 23.14 64 MET C C 1
ATOM 2455 O O . MET C 1 64 ? 99.474 55.686 26.023 1.00 28.61 64 MET C O 1
ATOM 2460 N N . VAL C 1 65 ? 98.651 54.156 27.449 1.00 20.50 65 VAL C N 1
ATOM 2461 C CA . VAL C 1 65 ? 97.265 54.535 27.349 1.00 18.75 65 VAL C CA 1
ATOM 2462 C C . VAL C 1 65 ? 96.743 55.222 28.616 1.00 22.34 65 VAL C C 1
ATOM 2463 O O . VAL C 1 65 ? 97.303 55.044 29.695 1.00 27.60 65 VAL C O 1
ATOM 2467 N N . ASP C 1 66 ? 95.672 56.004 28.495 1.00 21.88 66 ASP C N 1
ATOM 2468 C CA . ASP C 1 66 ? 95.130 56.723 29.651 1.00 27.67 66 ASP C CA 1
ATOM 2469 C C . ASP C 1 66 ? 94.138 55.976 30.556 1.00 32.99 66 ASP C C 1
ATOM 2470 O O . ASP C 1 66 ? 94.256 55.998 31.782 1.00 36.36 66 ASP C O 1
ATOM 2475 N N . LEU C 1 67 ? 93.158 55.324 29.955 1.00 33.17 67 LEU C N 1
ATOM 2476 C CA . LEU C 1 67 ? 92.140 54.618 30.721 1.00 37.62 67 LEU C CA 1
ATOM 2477 C C . LEU C 1 67 ? 92.171 53.103 30.540 1.00 38.68 67 LEU C C 1
ATOM 2478 O O . LEU C 1 67 ? 92.440 52.596 29.452 1.00 41.43 67 LEU C O 1
ATOM 2483 N N . LEU C 1 68 ? 91.893 52.384 31.620 1.00 39.65 68 LEU C N 1
ATOM 2484 C CA . LEU C 1 68 ? 91.842 50.935 31.562 1.00 30.94 68 LEU C CA 1
ATOM 2485 C C . LEU C 1 68 ? 90.476 50.619 30.965 1.00 32.37 68 LEU C C 1
ATOM 2486 O O . LEU C 1 68 ? 89.453 51.100 31.451 1.00 21.11 68 LEU C O 1
ATOM 2491 N N . SER C 1 69 ? 90.472 49.842 29.889 1.00 34.97 69 SER C N 1
ATOM 2492 C CA . SER C 1 69 ? 89.235 49.443 29.223 1.00 34.23 69 SER C CA 1
ATOM 2493 C C . SER C 1 69 ? 88.485 50.513 28.413 1.00 35.04 69 SER C C 1
ATOM 2494 O O . SER C 1 69 ? 87.303 50.345 28.108 1.00 32.97 69 SER C O 1
ATOM 2497 N N . ALA C 1 70 ? 89.157 51.603 28.064 1.00 27.58 70 ALA C N 1
ATOM 2498 C CA . ALA C 1 70 ? 88.522 52.629 27.249 1.00 25.96 70 ALA C CA 1
ATOM 2499 C C . ALA C 1 70 ? 88.995 52.397 25.815 1.00 24.07 70 ALA C C 1
ATOM 2500 O O . ALA C 1 70 ? 89.833 51.523 25.559 1.00 25.99 70 ALA C O 1
ATOM 2502 N N . SER C 1 71 ? 88.485 53.185 24.880 1.00 24.26 71 SER C N 1
ATOM 2503 C CA . SER C 1 71 ? 88.837 52.987 23.479 1.00 23.68 71 SER C CA 1
ATOM 2504 C C . SER C 1 71 ? 90.316 52.860 23.132 1.00 23.97 71 SER C C 1
ATOM 2505 O O . SER C 1 71 ? 90.703 51.930 22.421 1.00 31.17 71 SER C O 1
ATOM 2508 N N . PRO C 1 72 ? 91.165 53.784 23.613 1.00 21.05 72 PRO C N 1
ATOM 2509 C CA . PRO C 1 72 ? 92.595 53.685 23.291 1.00 17.52 72 PRO C CA 1
ATOM 2510 C C . PRO C 1 72 ? 93.200 52.350 23.747 1.00 17.42 72 PRO C C 1
ATOM 2511 O O . PRO C 1 72 ? 93.991 51.737 23.031 1.00 22.76 72 PRO C O 1
ATOM 2515 N N . TYR C 1 73 ? 92.826 51.907 24.943 1.00 22.22 73 TYR C N 1
ATOM 2516 C CA . TYR C 1 73 ? 93.314 50.637 25.472 1.00 23.07 73 TYR C CA 1
ATOM 2517 C C . TYR C 1 73 ? 92.767 49.480 24.626 1.00 20.05 73 TYR C C 1
ATOM 2518 O O . TYR C 1 73 ? 93.524 48.610 24.205 1.00 19.44 73 TYR C O 1
ATOM 2527 N N . ASN C 1 74 ? 91.459 49.475 24.372 1.00 14.53 74 ASN C N 1
ATOM 2528 C CA . ASN C 1 74 ? 90.860 48.402 23.588 1.00 15.54 74 ASN C CA 1
ATOM 2529 C C . ASN C 1 74 ? 91.433 48.308 22.200 1.00 19.28 74 ASN C C 1
ATOM 2530 O O . ASN C 1 74 ? 91.839 47.226 21.763 1.00 22.08 74 ASN C O 1
ATOM 2535 N N . GLN C 1 75 ? 91.465 49.442 21.502 1.00 20.97 75 GLN C N 1
ATOM 2536 C CA . GLN C 1 75 ? 91.985 49.479 20.141 1.00 21.78 75 GLN C CA 1
ATOM 2537 C C . GLN C 1 75 ? 93.475 49.158 20.072 1.00 22.07 75 GLN C C 1
ATOM 2538 O O . GLN C 1 75 ? 93.953 48.553 19.113 1.00 23.89 75 GLN C O 1
ATOM 2544 N N . ALA C 1 76 ? 94.229 49.552 21.082 1.00 21.55 76 ALA C N 1
ATOM 2545 C CA . ALA C 1 76 ? 95.643 49.236 21.040 1.00 17.39 76 ALA C CA 1
ATOM 2546 C C . ALA C 1 76 ? 95.789 47.701 21.158 1.00 18.90 76 ALA C C 1
ATOM 2547 O O . ALA C 1 76 ? 96.587 47.076 20.454 1.00 13.81 76 ALA C O 1
ATOM 2549 N N . VAL C 1 77 ? 94.982 47.100 22.028 1.00 19.62 77 VAL C N 1
ATOM 2550 C CA . VAL C 1 77 ? 95.020 45.661 22.239 1.00 21.02 77 VAL C CA 1
ATOM 2551 C C . VAL C 1 77 ? 94.618 44.906 20.979 1.00 24.79 77 VAL C C 1
ATOM 2552 O O . VAL C 1 77 ? 95.290 43.961 20.573 1.00 15.50 77 VAL C O 1
ATOM 2556 N N . LEU C 1 78 ? 93.538 45.348 20.342 1.00 30.59 78 LEU C N 1
ATOM 2557 C CA . LEU C 1 78 ? 93.045 44.691 19.135 1.00 25.82 78 LEU C CA 1
ATOM 2558 C C . LEU C 1 78 ? 93.950 44.836 17.921 1.00 24.28 78 LEU C C 1
ATOM 2559 O O . LEU C 1 78 ? 93.938 43.975 17.036 1.00 30.55 78 LEU C O 1
ATOM 2564 N N . VAL C 1 79 ? 94.746 45.904 17.887 1.00 20.95 79 VAL C N 1
ATOM 2565 C CA . VAL C 1 79 ? 95.673 46.144 16.770 1.00 26.18 79 VAL C CA 1
ATOM 2566 C C . VAL C 1 79 ? 96.877 45.218 16.858 1.00 28.68 79 VAL C C 1
ATOM 2567 O O . VAL C 1 79 ? 97.319 44.652 15.858 1.00 25.78 79 VAL C O 1
ATOM 2571 N N . ILE C 1 80 ? 97.412 45.098 18.066 1.00 35.68 80 ILE C N 1
ATOM 2572 C CA . ILE C 1 80 ? 98.558 44.249 18.333 1.00 39.98 80 ILE C CA 1
ATOM 2573 C C . ILE C 1 80 ? 98.193 42.834 17.907 1.00 45.09 80 ILE C C 1
ATOM 2574 O O . ILE C 1 80 ? 98.966 42.140 17.243 1.00 44.52 80 ILE C O 1
ATOM 2579 N N . ASN C 1 81 ? 96.991 42.421 18.285 1.00 46.16 81 ASN C N 1
ATOM 2580 C CA . ASN C 1 81 ? 96.519 41.091 17.963 1.00 44.71 81 ASN C CA 1
ATOM 2581 C C . ASN C 1 81 ? 96.664 40.752 16.481 1.00 45.54 81 ASN C C 1
ATOM 2582 O O . ASN C 1 81 ? 96.646 39.581 16.115 1.00 48.27 81 ASN C O 1
ATOM 2587 N N . GLU C 1 82 ? 96.822 41.767 15.634 1.00 46.92 82 GLU C N 1
ATOM 2588 C CA . GLU C 1 82 ? 96.977 41.550 14.195 1.00 51.18 82 GLU C CA 1
ATOM 2589 C C . GLU C 1 82 ? 98.422 41.692 13.732 1.00 49.03 82 GLU C C 1
ATOM 2590 O O . GLU C 1 82 ? 98.733 41.472 12.567 1.00 50.23 82 GLU C O 1
ATOM 2596 N N . LEU C 1 83 ? 99.310 42.066 14.641 1.00 49.89 83 LEU C N 1
ATOM 2597 C CA . LEU C 1 83 ? 100.709 42.232 14.272 1.00 46.39 83 LEU C CA 1
ATOM 2598 C C . LEU C 1 83 ? 101.449 40.898 14.178 1.00 48.05 83 LEU C C 1
ATOM 2599 O O . LEU C 1 83 ? 100.929 39.840 14.560 1.00 39.67 83 LEU C O 1
ATOM 2604 N N . GLU C 1 84 ? 102.670 40.972 13.659 1.00 51.97 84 GLU C N 1
ATOM 2605 C CA . GLU C 1 84 ? 103.536 39.818 13.502 1.00 55.84 84 GLU C CA 1
ATOM 2606 C C . GLU C 1 84 ? 103.902 39.231 14.858 1.00 59.30 84 GLU C C 1
ATOM 2607 O O . GLU C 1 84 ? 104.241 39.959 15.787 1.00 60.04 84 GLU C O 1
ATOM 2613 N N . PRO C 1 85 ? 103.837 37.901 14.989 1.00 60.40 85 PRO C N 1
ATOM 2614 C CA . PRO C 1 85 ? 104.167 37.219 16.242 1.00 60.41 85 PRO C CA 1
ATOM 2615 C C . PRO C 1 85 ? 105.428 37.751 16.919 1.00 57.94 85 PRO C C 1
ATOM 2616 O O . PRO C 1 85 ? 105.471 37.879 18.141 1.00 59.11 85 PRO C O 1
ATOM 2620 N N . ALA C 1 86 ? 106.447 38.057 16.121 1.00 58.83 86 ALA C N 1
ATOM 2621 C CA . ALA C 1 86 ? 107.717 38.577 16.636 1.00 56.70 86 ALA C CA 1
ATOM 2622 C C . ALA C 1 86 ? 107.549 39.993 17.184 1.00 54.10 86 ALA C C 1
ATOM 2623 O O . ALA C 1 86 ? 108.062 40.330 18.251 1.00 56.80 86 ALA C O 1
ATOM 2625 N N . LEU C 1 87 ? 106.833 40.819 16.430 1.00 51.21 87 LEU C N 1
ATOM 2626 C CA . LEU C 1 87 ? 106.561 42.197 16.809 1.00 47.58 87 LEU C CA 1
ATOM 2627 C C . LEU C 1 87 ? 105.704 42.153 18.076 1.00 43.76 87 LEU C C 1
ATOM 2628 O O . LEU C 1 87 ? 105.934 42.899 19.027 1.00 45.28 87 LEU C O 1
ATOM 2633 N N . GLN C 1 88 ? 104.725 41.248 18.065 1.00 43.39 88 GLN C N 1
ATOM 2634 C CA . GLN C 1 88 ? 103.768 41.048 19.158 1.00 38.73 88 GLN C CA 1
ATOM 2635 C C . GLN C 1 88 ? 104.347 40.793 20.538 1.00 39.67 88 GLN C C 1
ATOM 2636 O O . GLN C 1 88 ? 103.881 41.354 21.530 1.00 40.14 88 GLN C O 1
ATOM 2642 N N . LYS C 1 89 ? 105.328 39.908 20.615 1.00 38.31 89 LYS C N 1
ATOM 2643 C CA . LYS C 1 89 ? 105.915 39.594 21.899 1.00 41.56 89 LYS C CA 1
ATOM 2644 C C . LYS C 1 89 ? 106.513 40.825 22.562 1.00 39.57 89 LYS C C 1
ATOM 2645 O O . LYS C 1 89 ? 106.501 40.941 23.785 1.00 41.81 89 LYS C O 1
ATOM 2651 N N . LYS C 1 90 ? 107.010 41.756 21.757 1.00 31.26 90 LYS C N 1
ATOM 2652 C CA . LYS C 1 90 ? 107.627 42.957 22.300 1.00 34.95 90 LYS C CA 1
ATOM 2653 C C . LYS C 1 90 ? 106.754 44.220 22.364 1.00 31.05 90 LYS C C 1
ATOM 2654 O O . LYS C 1 90 ? 107.247 45.339 22.193 1.00 26.59 90 LYS C O 1
ATOM 2660 N N . ILE C 1 91 ? 105.465 44.052 22.610 1.00 23.39 91 ILE C N 1
ATOM 2661 C CA . ILE C 1 91 ? 104.589 45.204 22.704 1.00 24.08 91 ILE C CA 1
ATOM 2662 C C . ILE C 1 91 ? 103.730 45.132 23.948 1.00 29.35 91 ILE C C 1
ATOM 2663 O O . ILE C 1 91 ? 102.867 44.265 24.069 1.00 30.29 91 ILE C O 1
ATOM 2668 N N . PHE C 1 92 ? 103.971 46.047 24.880 1.00 28.28 92 PHE C N 1
ATOM 2669 C CA . PHE C 1 92 ? 103.194 46.073 26.103 1.00 28.87 92 PHE C CA 1
ATOM 2670 C C . PHE C 1 92 ? 102.319 47.301 26.112 1.00 27.70 92 PHE C C 1
ATOM 2671 O O . PHE C 1 92 ? 102.654 48.322 25.522 1.00 32.64 92 PHE C O 1
ATOM 2679 N N . VAL C 1 93 ? 101.182 47.185 26.775 1.00 21.74 93 VAL C N 1
ATOM 2680 C CA . VAL C 1 93 ? 100.250 48.287 26.866 1.00 22.91 93 VAL C CA 1
ATOM 2681 C C . VAL C 1 93 ? 100.106 48.607 28.339 1.00 22.23 93 VAL C C 1
ATOM 2682 O O . VAL C 1 93 ? 99.639 47.770 29.098 1.00 29.00 93 VAL C O 1
ATOM 2686 N N . VAL C 1 94 ? 100.522 49.798 28.758 1.00 23.49 94 VAL C N 1
ATOM 2687 C CA . VAL C 1 94 ? 100.386 50.166 30.165 1.00 22.45 94 VAL C CA 1
ATOM 2688 C C . VAL C 1 94 ? 99.305 51.229 30.256 1.00 22.95 94 VAL C C 1
ATOM 2689 O O . VAL C 1 94 ? 99.261 52.139 29.426 1.00 22.41 94 VAL C O 1
ATOM 2693 N N . SER C 1 95 ? 98.432 51.099 31.255 1.00 18.27 95 SER C N 1
ATOM 2694 C CA . SER C 1 95 ? 97.322 52.012 31.441 1.00 18.02 95 SER C CA 1
ATOM 2695 C C . SER C 1 95 ? 97.449 52.887 32.674 1.00 23.61 95 SER C C 1
ATOM 2696 O O . SER C 1 95 ? 98.290 52.640 33.542 1.00 23.47 95 SER C O 1
ATOM 2699 N N . GLY C 1 96 ? 96.590 53.904 32.744 1.00 19.39 96 GLY C N 1
ATOM 2700 C CA . GLY C 1 96 ? 96.624 54.857 33.841 1.00 18.64 96 GLY C CA 1
ATOM 2701 C C . GLY C 1 96 ? 97.927 55.645 33.812 1.00 23.40 96 GLY C C 1
ATOM 2702 O O . GLY C 1 96 ? 98.439 56.010 34.865 1.00 29.12 96 GLY C O 1
ATOM 2703 N N . THR C 1 97 ? 98.460 55.908 32.617 1.00 13.97 97 THR C N 1
ATOM 2704 C CA . THR C 1 97 ? 99.730 56.609 32.477 1.00 24.35 97 THR C CA 1
ATOM 2705 C C . THR C 1 97 ? 99.775 58.005 33.060 1.00 26.88 97 THR C C 1
ATOM 2706 O O . THR C 1 97 ? 98.874 58.822 32.843 1.00 22.66 97 THR C O 1
ATOM 2710 N N . ASN C 1 98 ? 100.837 58.257 33.816 1.00 26.57 98 ASN C N 1
ATOM 2711 C CA . ASN C 1 98 ? 101.074 59.553 34.423 1.00 22.13 98 ASN C CA 1
ATOM 2712 C C . ASN C 1 98 ? 102.502 59.990 34.064 1.00 24.39 98 ASN C C 1
ATOM 2713 O O . ASN C 1 98 ? 103.226 59.268 33.365 1.00 21.72 98 ASN C O 1
ATOM 2718 N N . LEU C 1 99 ? 102.919 61.162 34.531 1.00 21.66 99 LEU C N 1
ATOM 2719 C CA . LEU C 1 99 ? 104.252 61.637 34.192 1.00 15.89 99 LEU C CA 1
ATOM 2720 C C . LEU C 1 99 ? 105.353 60.732 34.735 1.00 22.36 99 LEU C C 1
ATOM 2721 O O . LEU C 1 99 ? 106.329 60.446 34.044 1.00 26.88 99 LEU C O 1
ATOM 2726 N N . PRO C 1 100 ? 105.227 60.284 35.990 1.00 23.64 100 PRO C N 1
ATOM 2727 C CA . PRO C 1 100 ? 106.268 59.407 36.523 1.00 24.34 100 PRO C CA 1
ATOM 2728 C C . PRO C 1 100 ? 106.441 58.166 35.626 1.00 23.87 100 PRO C C 1
ATOM 2729 O O . PRO C 1 100 ? 107.565 57.725 35.361 1.00 24.63 100 PRO C O 1
ATOM 2733 N N . MET C 1 101 ? 105.329 57.609 35.157 1.00 17.79 101 MET C N 1
ATOM 2734 C CA . MET C 1 101 ? 105.392 56.439 34.282 1.00 22.26 101 MET C CA 1
ATOM 2735 C C . MET C 1 101 ? 106.047 56.783 32.951 1.00 17.70 101 MET C C 1
ATOM 2736 O O . MET C 1 101 ? 106.762 55.971 32.380 1.00 25.82 101 MET C O 1
ATOM 2741 N N . VAL C 1 102 ? 105.806 57.984 32.442 1.00 20.17 102 VAL C N 1
ATOM 2742 C CA . VAL C 1 102 ? 106.423 58.356 31.175 1.00 19.52 102 VAL C CA 1
ATOM 2743 C C . VAL C 1 102 ? 107.922 58.552 31.372 1.00 20.58 102 VAL C C 1
ATOM 2744 O O . VAL C 1 102 ? 108.739 58.125 30.548 1.00 19.01 102 VAL C O 1
ATOM 2748 N N . LEU C 1 103 ? 108.281 59.182 32.484 1.00 20.02 103 LEU C N 1
ATOM 2749 C CA . LEU C 1 103 ? 109.676 59.433 32.794 1.00 15.31 103 LEU C CA 1
ATOM 2750 C C . LEU C 1 103 ? 110.400 58.106 33.017 1.00 14.91 103 LEU C C 1
ATOM 2751 O O . LEU C 1 103 ? 111.550 57.950 32.629 1.00 14.42 103 LEU C O 1
ATOM 2756 N N . GLU C 1 104 ? 109.720 57.132 33.611 1.00 18.43 104 GLU C N 1
ATOM 2757 C CA . GLU C 1 104 ? 110.345 55.830 33.838 1.00 23.68 104 GLU C CA 1
ATOM 2758 C C . GLU C 1 104 ? 110.620 55.170 32.480 1.00 25.16 104 GLU C C 1
ATOM 2759 O O . GLU C 1 104 ? 111.710 54.649 32.229 1.00 21.38 104 GLU C O 1
ATOM 2765 N N . ALA C 1 105 ? 109.628 55.215 31.598 1.00 23.30 105 ALA C N 1
ATOM 2766 C CA . ALA C 1 105 ? 109.771 54.646 30.267 1.00 26.00 105 ALA C CA 1
ATOM 2767 C C . ALA C 1 105 ? 110.952 55.255 29.493 1.00 30.45 105 ALA C C 1
ATOM 2768 O O . ALA C 1 105 ? 111.701 54.531 28.837 1.00 33.45 105 ALA C O 1
ATOM 2770 N N . ILE C 1 106 ? 111.109 56.579 29.546 1.00 25.65 106 ILE C N 1
ATOM 2771 C CA . ILE C 1 106 ? 112.211 57.221 28.844 1.00 19.74 106 ILE C CA 1
ATOM 2772 C C . ILE C 1 106 ? 113.529 56.710 29.427 1.00 28.02 106 ILE C C 1
ATOM 2773 O O . ILE C 1 106 ? 114.483 56.452 28.696 1.00 26.91 106 ILE C O 1
ATOM 2778 N N . ASN C 1 107 ? 113.575 56.570 30.750 1.00 29.67 107 ASN C N 1
ATOM 2779 C CA . ASN C 1 107 ? 114.768 56.085 31.431 1.00 27.86 107 ASN C CA 1
ATOM 2780 C C . ASN C 1 107 ? 115.141 54.684 30.923 1.00 26.89 107 ASN C C 1
ATOM 2781 O O . ASN C 1 107 ? 116.319 54.383 30.708 1.00 26.56 107 ASN C O 1
ATOM 2786 N N . HIS C 1 108 ? 114.137 53.837 30.704 1.00 24.38 108 HIS C N 1
ATOM 2787 C CA . HIS C 1 108 ? 114.387 52.479 30.218 1.00 25.91 108 HIS C CA 1
ATOM 2788 C C . HIS C 1 108 ? 114.684 52.462 28.739 1.00 24.07 108 HIS C C 1
ATOM 2789 O O . HIS C 1 108 ? 115.259 51.509 28.212 1.00 34.20 108 HIS C O 1
ATOM 2796 N N . GLN C 1 109 ? 114.284 53.531 28.073 1.00 22.01 109 GLN C N 1
ATOM 2797 C CA . GLN C 1 109 ? 114.523 53.704 26.652 1.00 27.20 109 GLN C CA 1
ATOM 2798 C C . GLN C 1 109 ? 116.048 53.896 26.559 1.00 30.80 109 GLN C C 1
ATOM 2799 O O . GLN C 1 109 ? 116.740 53.264 25.752 1.00 35.85 109 GLN C O 1
ATOM 2805 N N . LEU C 1 110 ? 116.556 54.752 27.438 1.00 28.10 110 LEU C N 1
ATOM 2806 C CA . LEU C 1 110 ? 117.970 55.071 27.514 1.00 27.42 110 LEU C CA 1
ATOM 2807 C C . LEU C 1 110 ? 118.836 53.879 27.934 1.00 29.67 110 LEU C C 1
ATOM 2808 O O . LEU C 1 110 ? 119.851 53.595 27.308 1.00 26.76 110 LEU C O 1
ATOM 2813 N N . LEU C 1 111 ? 118.423 53.182 28.987 1.00 27.03 111 LEU C N 1
ATOM 2814 C CA . LEU C 1 111 ? 119.169 52.037 29.500 1.00 26.99 111 LEU C CA 1
ATOM 2815 C C . LEU C 1 111 ? 119.174 50.813 28.582 1.00 29.24 111 LEU C C 1
ATOM 2816 O O . LEU C 1 111 ? 120.032 49.949 28.712 1.00 36.24 111 LEU C O 1
ATOM 2821 N N . GLY C 1 112 ? 118.221 50.734 27.659 1.00 30.88 112 GLY C N 1
ATOM 2822 C CA . GLY C 1 112 ? 118.162 49.592 26.766 1.00 17.30 112 GLY C CA 1
ATOM 2823 C C . GLY C 1 112 ? 117.534 48.382 27.432 1.00 25.44 112 GLY C C 1
ATOM 2824 O O . GLY C 1 112 ? 117.724 47.252 26.997 1.00 30.09 112 GLY C O 1
ATOM 2825 N N . THR C 1 113 ? 116.780 48.633 28.497 1.00 29.35 113 THR C N 1
ATOM 2826 C CA . THR C 1 113 ? 116.084 47.613 29.272 1.00 27.46 113 THR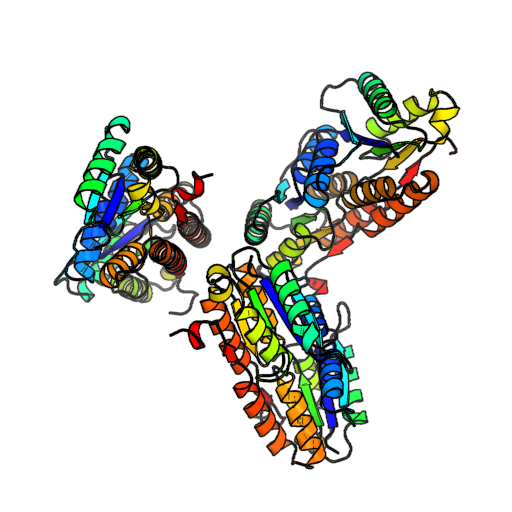 C CA 1
ATOM 2827 C C . THR C 1 113 ? 115.084 46.789 28.452 1.00 30.13 113 THR C C 1
ATOM 2828 O O . THR C 1 113 ? 114.323 47.335 27.654 1.00 29.03 113 THR C O 1
ATOM 2832 N N . PRO C 1 114 ? 115.083 45.456 28.633 1.00 30.57 114 PRO C N 1
ATOM 2833 C CA . PRO C 1 114 ? 114.147 44.592 27.901 1.00 30.78 114 PRO C CA 1
ATOM 2834 C C . PRO C 1 114 ? 112.757 45.122 28.205 1.00 30.30 114 PRO C C 1
ATOM 2835 O O . PRO C 1 114 ? 112.437 45.360 29.369 1.00 30.58 114 PRO C O 1
ATOM 2839 N N . ILE C 1 115 ? 111.931 45.303 27.181 1.00 30.24 115 ILE C N 1
ATOM 2840 C CA . ILE C 1 115 ? 110.605 45.858 27.421 1.00 32.13 115 ILE C CA 1
ATOM 2841 C C . ILE C 1 115 ? 109.786 45.125 28.481 1.00 32.63 115 ILE C C 1
ATOM 2842 O O . ILE C 1 115 ? 109.131 45.771 29.300 1.00 36.28 115 ILE C O 1
ATOM 2847 N N . ALA C 1 116 ? 109.830 43.794 28.491 1.00 30.10 116 ALA C N 1
ATOM 2848 C CA . ALA C 1 116 ? 109.065 43.051 29.483 1.00 28.84 116 ALA C CA 1
ATOM 2849 C C . ALA C 1 116 ? 109.461 43.513 30.887 1.00 27.33 116 ALA C C 1
ATOM 2850 O O . ALA C 1 116 ? 108.607 43.772 31.725 1.00 34.78 116 ALA C O 1
ATOM 2852 N N . GLU C 1 117 ? 110.754 43.640 31.140 1.00 26.52 117 GLU C N 1
ATOM 2853 C CA . GLU C 1 117 ? 111.215 44.090 32.450 1.00 31.60 117 GLU C CA 1
ATOM 2854 C C . GLU C 1 117 ? 110.827 45.558 32.655 1.00 31.87 117 GLU C C 1
ATOM 2855 O O . GLU C 1 117 ? 110.313 45.950 33.708 1.00 34.51 117 GLU C O 1
ATOM 2861 N N . ALA C 1 118 ? 111.086 46.369 31.638 1.00 29.74 118 ALA C N 1
ATOM 2862 C CA . ALA C 1 118 ? 110.771 47.789 31.703 1.00 31.35 118 ALA C CA 1
ATOM 2863 C C . ALA C 1 118 ? 109.309 48.018 32.042 1.00 33.11 118 ALA C C 1
ATOM 2864 O O . ALA C 1 118 ? 108.986 48.846 32.899 1.00 31.34 118 ALA C O 1
ATOM 2866 N N . ALA C 1 119 ? 108.429 47.273 31.376 1.00 29.02 119 ALA C N 1
ATOM 2867 C CA . ALA C 1 119 ? 106.999 47.433 31.596 1.00 30.81 119 ALA C CA 1
ATOM 2868 C C . ALA C 1 119 ? 106.607 47.202 33.040 1.00 26.95 119 ALA C C 1
ATOM 2869 O O . ALA C 1 119 ? 105.703 47.856 33.551 1.00 28.85 119 ALA C O 1
ATOM 2871 N N . GLN C 1 120 ? 107.290 46.284 33.708 1.00 28.01 120 GLN C N 1
ATOM 2872 C CA . GLN C 1 120 ? 106.953 46.002 35.099 1.00 32.87 120 GLN C CA 1
ATOM 2873 C C . GLN C 1 120 ? 107.335 47.146 36.027 1.00 29.12 120 GLN C C 1
ATOM 2874 O O . GLN C 1 120 ? 106.583 47.483 36.948 1.00 22.27 120 GLN C O 1
ATOM 2880 N N . ALA C 1 121 ? 108.503 47.736 35.769 1.00 25.09 121 ALA C N 1
ATOM 2881 C CA . ALA C 1 121 ? 109.015 48.850 36.562 1.00 25.68 121 ALA C CA 1
ATOM 2882 C C . ALA C 1 121 ? 108.180 50.110 36.375 1.00 25.56 121 ALA C C 1
ATOM 2883 O O . ALA C 1 121 ? 107.979 50.877 37.314 1.00 26.70 121 ALA C O 1
ATOM 2885 N N . ILE C 1 122 ? 107.704 50.323 35.156 1.00 25.32 122 ILE C N 1
ATOM 2886 C CA . ILE C 1 122 ? 106.883 51.482 34.852 1.00 23.24 122 ILE C CA 1
ATOM 2887 C C . ILE C 1 122 ? 105.580 51.363 35.616 1.00 23.83 122 ILE C C 1
ATOM 2888 O O . ILE C 1 122 ? 105.134 52.326 36.254 1.00 20.36 122 ILE C O 1
ATOM 2893 N N . VAL C 1 123 ? 104.969 50.183 35.563 1.00 24.34 123 VAL C N 1
ATOM 2894 C CA . VAL C 1 123 ? 103.722 49.967 36.281 1.00 21.44 123 VAL C CA 1
ATOM 2895 C C . VAL C 1 123 ? 103.997 50.168 37.761 1.00 22.37 123 VAL C C 1
ATOM 2896 O O . VAL C 1 123 ? 103.257 50.868 38.452 1.00 30.42 123 VAL C O 1
ATOM 2900 N N . ALA C 1 124 ? 105.083 49.570 38.235 1.00 22.72 124 ALA C N 1
ATOM 2901 C CA . ALA C 1 124 ? 105.472 49.663 39.643 1.00 24.60 124 ALA C CA 1
ATOM 2902 C C . ALA C 1 124 ? 105.678 51.099 40.100 1.00 26.30 124 ALA C C 1
ATOM 2903 O O . ALA C 1 124 ? 105.204 51.493 41.160 1.00 34.08 124 ALA C O 1
ATOM 2905 N N . GLN C 1 125 ? 106.390 51.876 39.295 1.00 25.99 125 GLN C N 1
ATOM 2906 C CA . GLN C 1 125 ? 106.659 53.267 39.613 1.00 26.10 125 GLN C CA 1
ATOM 2907 C C . GLN C 1 125 ? 105.361 54.070 39.528 1.00 31.42 125 GLN C C 1
ATOM 2908 O O . GLN C 1 125 ? 105.163 55.053 40.256 1.00 24.56 125 GLN C O 1
ATOM 2914 N N . GLY C 1 126 ? 104.475 53.629 38.636 1.00 31.96 126 GLY C N 1
ATOM 2915 C CA . GLY C 1 126 ? 103.205 54.298 38.446 1.00 25.16 126 GLY C CA 1
ATOM 2916 C C . GLY C 1 126 ? 102.380 54.274 39.707 1.00 28.23 126 GLY C C 1
ATOM 2917 O O . GLY C 1 126 ? 101.765 55.279 40.066 1.00 25.02 126 GLY C O 1
ATOM 2918 N N . LYS C 1 127 ? 102.362 53.125 40.383 1.00 31.57 127 LYS C N 1
ATOM 2919 C CA . LYS C 1 127 ? 101.603 52.995 41.625 1.00 30.75 127 LYS C CA 1
ATOM 2920 C C . LYS C 1 127 ? 102.276 53.719 42.797 1.00 25.07 127 LYS C C 1
ATOM 2921 O O . LYS C 1 127 ? 101.605 54.370 43.598 1.00 24.81 127 LYS C O 1
ATOM 2927 N N . GLU C 1 128 ? 103.595 53.614 42.895 1.00 24.16 128 GLU C N 1
ATOM 2928 C CA . GLU C 1 128 ? 104.322 54.270 43.980 1.00 33.92 128 GLU C CA 1
ATOM 2929 C C . GLU C 1 128 ? 104.159 55.798 43.922 1.00 36.70 128 GLU C C 1
ATOM 2930 O O . GLU C 1 128 ? 104.035 56.455 44.956 1.00 37.00 128 GLU C O 1
ATOM 2936 N N . SER C 1 129 ? 104.133 56.353 42.711 1.00 34.73 129 SER C N 1
ATOM 2937 C CA . SER C 1 129 ? 104.017 57.799 42.519 1.00 31.54 129 SER C CA 1
ATOM 2938 C C . SER C 1 129 ? 102.677 58.425 42.910 1.00 33.25 129 SER C C 1
ATOM 2939 O O . SER C 1 129 ? 102.590 59.646 43.085 1.00 29.37 129 SER C O 1
ATOM 2942 N N . VAL C 1 130 ? 101.637 57.606 43.044 1.00 31.54 130 VAL C N 1
ATOM 2943 C CA . VAL C 1 130 ? 100.309 58.110 43.395 1.00 29.27 130 VAL C CA 1
ATOM 2944 C C . VAL C 1 130 ? 100.051 58.154 44.893 1.00 33.33 130 VAL C C 1
ATOM 2945 O O . VAL C 1 130 ? 100.030 57.127 45.564 1.00 39.52 130 VAL C O 1
ATOM 2949 N N . GLN C 1 131 ? 99.838 59.349 45.419 1.00 37.49 131 GLN C N 1
ATOM 2950 C CA . GLN C 1 131 ? 99.577 59.493 46.842 1.00 41.23 131 GLN C CA 1
ATOM 2951 C C . GLN C 1 131 ? 98.971 60.846 47.186 1.00 33.54 131 GLN C C 1
ATOM 2952 O O . GLN C 1 131 ? 98.959 61.757 46.366 1.00 34.21 131 GLN C O 1
ATOM 2958 N N . ALA C 1 132 ? 98.463 60.964 48.406 1.00 32.51 132 ALA C N 1
ATOM 2959 C CA . ALA C 1 132 ? 97.830 62.192 48.855 1.00 34.12 132 ALA C CA 1
ATOM 2960 C C . ALA C 1 132 ? 98.559 62.916 49.987 1.00 32.85 132 ALA C C 1
ATOM 2961 O O . ALA C 1 132 ? 99.282 62.307 50.768 1.00 37.49 132 ALA C O 1
ATOM 2963 N N . TRP C 1 133 ? 98.354 64.226 50.064 1.00 33.93 133 TRP C N 1
ATOM 2964 C CA . TRP C 1 133 ? 98.944 65.040 51.111 1.00 35.18 133 TRP C CA 1
ATOM 2965 C C . TRP C 1 133 ? 98.000 66.133 51.604 1.00 38.47 133 TRP C C 1
ATOM 2966 O O . TRP C 1 133 ? 97.519 66.942 50.814 1.00 38.09 133 TRP C O 1
ATOM 2977 N N . ASP C 1 134 ? 97.730 66.158 52.905 1.00 41.54 134 ASP C N 1
ATOM 2978 C CA . ASP C 1 134 ? 96.912 67.227 53.475 1.00 42.47 134 ASP C CA 1
ATOM 2979 C C . ASP C 1 134 ? 97.777 67.842 54.576 1.00 41.57 134 ASP C C 1
ATOM 2980 O O . ASP C 1 134 ? 98.870 67.344 54.848 1.00 38.16 134 ASP C O 1
ATOM 2985 N N . ILE C 1 135 ? 97.307 68.915 55.203 1.00 43.30 135 ILE C N 1
ATOM 2986 C CA . ILE C 1 135 ? 98.098 69.591 56.230 1.00 43.09 135 ILE C CA 1
ATOM 2987 C C . ILE C 1 135 ? 98.291 68.822 57.548 1.00 43.94 135 ILE C C 1
ATOM 2988 O O . ILE C 1 135 ? 99.257 69.059 58.268 1.00 37.40 135 ILE C O 1
ATOM 2993 N N . SER C 1 136 ? 97.390 67.892 57.852 1.00 47.68 136 SER C N 1
ATOM 2994 C CA . SER C 1 136 ? 97.502 67.120 59.081 1.00 50.69 136 SER C CA 1
ATOM 2995 C C . SER C 1 136 ? 98.672 66.155 59.003 1.00 53.75 136 SER C C 1
ATOM 2996 O O . SER C 1 136 ? 99.140 65.656 60.026 1.00 60.84 136 SER C O 1
ATOM 2999 N N . MET C 1 137 ? 99.137 65.885 57.788 1.00 60.04 137 MET C N 1
ATOM 3000 C CA . MET C 1 137 ? 100.274 64.991 57.577 1.00 62.02 137 MET C CA 1
ATOM 3001 C C . MET C 1 137 ? 101.558 65.795 57.715 1.00 66.29 137 MET C C 1
ATOM 3002 O O . MET C 1 137 ? 101.528 67.019 57.826 1.00 67.95 137 MET C O 1
ATOM 3007 N N . THR C 1 138 ? 102.688 65.105 57.700 1.00 74.58 138 THR C N 1
ATOM 3008 C CA . THR C 1 138 ? 103.970 65.781 57.828 1.00 81.49 138 THR C CA 1
ATOM 3009 C C . THR C 1 138 ? 104.576 66.074 56.451 1.00 83.54 138 THR C C 1
ATOM 3010 O O . THR C 1 138 ? 104.565 65.223 55.556 1.00 79.10 138 THR C O 1
ATOM 3014 N N . SER C 1 139 ? 105.088 67.294 56.296 1.00 86.33 139 SER C N 1
ATOM 3015 C CA . SER C 1 139 ? 105.720 67.746 55.056 1.00 87.67 139 SER C CA 1
ATOM 3016 C C . SER C 1 139 ? 105.931 69.260 55.114 1.00 90.96 139 SER C C 1
ATOM 3017 O O . SER C 1 139 ? 107.091 69.696 55.305 1.00 91.93 139 SER C O 1
ATOM 3020 N N . MET D 1 1 ? 80.673 73.797 44.976 1.00 28.65 1 MET D N 1
ATOM 3021 C CA . MET D 1 1 ? 81.243 72.430 44.879 1.00 26.50 1 MET D CA 1
ATOM 3022 C C . MET D 1 1 ? 82.733 72.435 45.168 1.00 25.79 1 MET D C 1
ATOM 3023 O O . MET D 1 1 ? 83.335 73.476 45.418 1.00 21.71 1 MET D O 1
ATOM 3028 N N . LEU D 1 2 ? 83.315 71.245 45.120 1.00 29.31 2 LEU D N 1
ATOM 3029 C CA . LEU D 1 2 ? 84.739 71.044 45.337 1.00 24.80 2 LEU D CA 1
ATOM 3030 C C . LEU D 1 2 ? 85.491 71.648 44.146 1.00 23.14 2 LEU D C 1
ATOM 3031 O O . LEU D 1 2 ? 85.053 71.506 43.001 1.00 23.60 2 LEU D O 1
ATOM 3036 N N . GLY D 1 3 ? 86.601 72.331 44.420 1.00 18.50 3 GLY D N 1
ATOM 3037 C CA . GLY D 1 3 ? 87.387 72.944 43.362 1.00 17.88 3 GLY D CA 1
ATOM 3038 C C . GLY D 1 3 ? 88.565 72.074 42.954 1.00 23.69 3 GLY D C 1
ATOM 3039 O O . GLY D 1 3 ? 89.086 71.309 43.764 1.00 21.11 3 GLY D O 1
ATOM 3040 N N . ILE D 1 4 ? 88.992 72.175 41.702 1.00 15.90 4 ILE D N 1
ATOM 3041 C CA . ILE D 1 4 ? 90.104 71.358 41.257 1.00 17.51 4 ILE D CA 1
ATOM 3042 C C . ILE D 1 4 ? 91.128 72.200 40.555 1.00 18.66 4 ILE D C 1
ATOM 3043 O O . ILE D 1 4 ? 90.796 72.985 39.681 1.00 23.32 4 ILE D O 1
ATOM 3048 N N . VAL D 1 5 ? 92.380 72.034 40.957 1.00 25.03 5 VAL D N 1
ATOM 3049 C CA . VAL D 1 5 ? 93.491 72.733 40.339 1.00 24.08 5 VAL D CA 1
ATOM 3050 C C . VAL D 1 5 ? 94.476 71.646 39.861 1.00 27.61 5 VAL D C 1
ATOM 3051 O O . VAL D 1 5 ? 94.964 70.849 40.659 1.00 27.28 5 VAL D O 1
ATOM 3055 N N . ILE D 1 6 ? 94.733 71.588 38.557 1.00 23.38 6 ILE D N 1
ATOM 3056 C CA . ILE D 1 6 ? 95.678 70.622 38.017 1.00 19.96 6 ILE D CA 1
ATOM 3057 C C . ILE D 1 6 ? 96.905 71.450 37.652 1.00 21.12 6 ILE D C 1
ATOM 3058 O O . ILE D 1 6 ? 96.819 72.388 36.858 1.00 21.39 6 ILE D O 1
ATOM 3063 N N . ALA D 1 7 ? 98.042 71.126 38.251 1.00 23.77 7 ALA D N 1
ATOM 3064 C CA . ALA D 1 7 ? 99.267 71.877 37.992 1.00 19.72 7 ALA D CA 1
ATOM 3065 C C . ALA D 1 7 ? 100.378 70.931 37.590 1.00 20.37 7 ALA D C 1
ATOM 3066 O O . ALA D 1 7 ? 100.654 69.955 38.283 1.00 20.66 7 ALA D O 1
ATOM 3068 N N . THR D 1 8 ? 101.027 71.224 36.469 1.00 18.62 8 THR D N 1
ATOM 3069 C CA . THR D 1 8 ? 102.064 70.341 35.974 1.00 17.19 8 THR D CA 1
ATOM 3070 C C . THR D 1 8 ? 103.140 71.074 35.204 1.00 21.96 8 THR D C 1
ATOM 3071 O O . THR D 1 8 ? 103.048 72.280 34.983 1.00 24.56 8 THR D O 1
ATOM 3075 N N . HIS D 1 9 ? 104.170 70.332 34.803 1.00 19.64 9 HIS D N 1
ATOM 3076 C CA . HIS D 1 9 ? 105.222 70.895 33.977 1.00 22.71 9 HIS D CA 1
ATOM 3077 C C . HIS D 1 9 ? 104.565 70.851 32.594 1.00 28.00 9 HIS D C 1
ATOM 3078 O O . HIS D 1 9 ? 103.722 69.988 32.344 1.00 26.59 9 HIS D O 1
ATOM 3085 N N . GLY D 1 10 ? 104.931 71.763 31.698 1.00 30.67 10 GLY D N 1
ATOM 3086 C CA . GLY D 1 10 ? 104.336 71.747 30.372 1.00 28.50 10 GLY D CA 1
ATOM 3087 C C . GLY D 1 10 ? 102.817 71.854 30.377 1.00 33.87 10 GLY D C 1
ATOM 3088 O O . GLY D 1 10 ? 102.220 72.331 31.354 1.00 35.35 10 GLY D O 1
ATOM 3089 N N . ALA D 1 11 ? 102.192 71.387 29.296 1.00 27.63 11 ALA D N 1
ATOM 3090 C CA . ALA D 1 11 ? 100.738 71.441 29.145 1.00 25.65 11 ALA D CA 1
ATOM 3091 C C . ALA D 1 11 ? 99.962 70.211 29.631 1.00 31.29 11 ALA D C 1
ATOM 3092 O O . ALA D 1 11 ? 98.778 70.054 29.310 1.00 29.12 11 ALA D O 1
ATOM 3094 N N . LEU D 1 12 ? 100.610 69.353 30.414 1.00 30.16 12 LEU D N 1
ATOM 3095 C CA . LEU D 1 12 ? 99.953 68.149 30.924 1.00 26.94 12 LEU D CA 1
ATOM 3096 C C . LEU D 1 12 ? 98.606 68.442 31.591 1.00 27.97 12 LEU D C 1
ATOM 3097 O O . LEU D 1 12 ? 97.615 67.722 31.388 1.00 23.28 12 LEU D O 1
ATOM 3102 N N . SER D 1 13 ? 98.569 69.494 32.399 1.00 24.12 13 SER D N 1
ATOM 3103 C CA . SER D 1 13 ? 97.341 69.866 33.077 1.00 23.16 13 SER D CA 1
ATOM 3104 C C . SER D 1 13 ? 96.279 70.176 32.024 1.00 24.16 13 SER D C 1
ATOM 3105 O O . SER D 1 13 ? 95.115 69.823 32.177 1.00 24.64 13 SER D O 1
ATOM 3108 N N . ASP D 1 14 ? 96.684 70.849 30.953 1.00 18.87 14 ASP D N 1
ATOM 3109 C CA . ASP D 1 14 ? 95.747 71.183 29.896 1.00 22.90 14 ASP D CA 1
ATOM 3110 C C . ASP D 1 14 ? 95.202 69.934 29.184 1.00 20.77 14 ASP D C 1
ATOM 3111 O O . ASP D 1 14 ? 93.993 69.783 29.046 1.00 24.53 14 ASP D O 1
ATOM 3116 N N . GLY D 1 15 ? 96.094 69.042 28.757 1.00 16.41 15 GLY D N 1
ATOM 3117 C CA . GLY D 1 15 ? 95.684 67.817 28.096 1.00 16.35 15 GLY D CA 1
ATOM 3118 C C . GLY D 1 15 ? 94.771 66.949 28.956 1.00 23.77 15 GLY D C 1
ATOM 3119 O O . GLY D 1 15 ? 93.856 66.303 28.441 1.00 22.90 15 GLY D O 1
ATOM 3120 N N . ALA D 1 16 ? 95.010 66.927 30.265 1.00 25.04 16 ALA D N 1
ATOM 3121 C CA . ALA D 1 16 ? 94.185 66.138 31.174 1.00 21.22 16 ALA D CA 1
ATOM 3122 C C . ALA D 1 16 ? 92.773 66.713 31.217 1.00 23.99 16 ALA D C 1
ATOM 3123 O O . ALA D 1 16 ? 91.796 65.967 31.220 1.00 23.43 16 ALA D O 1
ATOM 3125 N N . LYS D 1 17 ? 92.660 68.038 31.256 1.00 26.52 17 LYS D N 1
ATOM 3126 C CA . LYS D 1 17 ? 91.339 68.668 31.288 1.00 31.90 17 LYS D CA 1
ATOM 3127 C C . LYS D 1 17 ? 90.670 68.432 29.933 1.00 32.19 17 LYS D C 1
ATOM 3128 O O . LYS D 1 17 ? 89.453 68.236 29.846 1.00 27.27 17 LYS D O 1
ATOM 3134 N N . ASP D 1 18 ? 91.484 68.439 28.881 1.00 32.16 18 ASP D N 1
ATOM 3135 C CA . ASP D 1 18 ? 90.998 68.202 27.532 1.00 32.44 18 ASP D CA 1
ATOM 3136 C C . ASP D 1 18 ? 90.483 66.757 27.413 1.00 34.78 18 ASP D C 1
ATOM 3137 O O . ASP D 1 18 ? 89.410 66.518 26.846 1.00 35.95 18 ASP D O 1
ATOM 3142 N N . ALA D 1 19 ? 91.243 65.798 27.949 1.00 27.67 19 ALA D N 1
ATOM 3143 C CA . ALA D 1 19 ? 90.839 64.395 27.883 1.00 27.51 19 ALA D CA 1
ATOM 3144 C C . ALA D 1 19 ? 89.542 64.186 28.644 1.00 28.10 19 ALA D C 1
ATOM 3145 O O . ALA D 1 19 ? 88.658 63.450 28.195 1.00 22.10 19 ALA D O 1
ATOM 3147 N N . ALA D 1 20 ? 89.429 64.841 29.797 1.00 28.50 20 ALA D N 1
ATOM 3148 C CA . ALA D 1 20 ? 88.223 64.731 30.598 1.00 26.65 20 ALA D CA 1
ATOM 3149 C C . ALA D 1 20 ? 87.057 65.383 29.866 1.00 24.97 20 ALA D C 1
ATOM 3150 O O . ALA D 1 20 ? 85.927 64.917 29.963 1.00 23.78 20 ALA D O 1
ATOM 3152 N N . THR D 1 21 ? 87.318 66.459 29.129 1.00 26.02 21 THR D N 1
ATOM 3153 C CA . THR D 1 21 ? 86.224 67.115 28.419 1.00 27.88 21 THR D CA 1
ATOM 3154 C C . THR D 1 21 ? 85.686 66.218 27.302 1.00 31.36 21 THR D C 1
ATOM 3155 O O . THR D 1 21 ? 84.477 66.172 27.078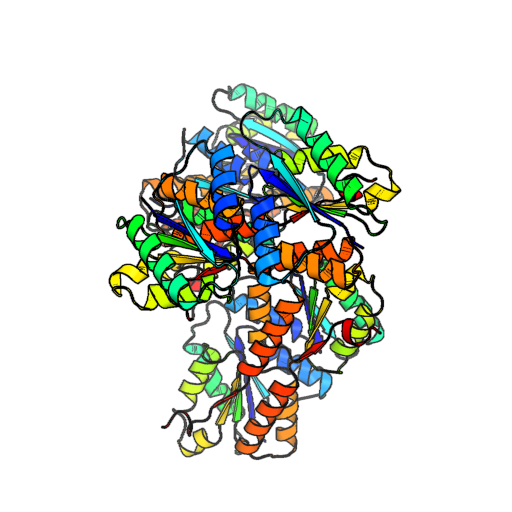 1.00 32.04 21 THR D O 1
ATOM 3159 N N . VAL D 1 22 ? 86.574 65.500 26.615 1.00 26.76 22 VAL D N 1
ATOM 3160 C CA . VAL D 1 22 ? 86.155 64.593 25.553 1.00 25.64 22 VAL D CA 1
ATOM 3161 C C . VAL D 1 22 ? 85.200 63.512 26.086 1.00 28.78 22 VAL D C 1
ATOM 3162 O O . VAL D 1 22 ? 84.208 63.175 25.446 1.00 34.20 22 VAL D O 1
ATOM 3166 N N . ILE D 1 23 ? 85.502 62.978 27.264 1.00 31.43 23 ILE D N 1
ATOM 3167 C CA . ILE D 1 23 ? 84.688 61.924 27.878 1.00 31.91 23 ILE D CA 1
ATOM 3168 C C . ILE D 1 23 ? 83.440 62.437 28.591 1.00 31.92 23 ILE D C 1
ATOM 3169 O O . ILE D 1 23 ? 82.368 61.867 28.466 1.00 27.74 23 ILE D O 1
ATOM 3174 N N . MET D 1 24 ? 83.617 63.500 29.364 1.00 36.39 24 MET D N 1
ATOM 3175 C CA . MET D 1 24 ? 82.557 64.112 30.163 1.00 36.61 24 MET D CA 1
ATOM 3176 C C . MET D 1 24 ? 81.610 65.039 29.398 1.00 34.25 24 MET D C 1
ATOM 3177 O O . MET D 1 24 ? 80.424 65.137 29.727 1.00 27.86 24 MET D O 1
ATOM 3182 N N . GLY D 1 25 ? 82.147 65.735 28.401 1.00 32.39 25 GLY D N 1
ATOM 3183 C CA . GLY D 1 25 ? 81.344 66.662 27.626 1.00 37.56 25 GLY D CA 1
ATOM 3184 C C . GLY D 1 25 ? 81.666 68.075 28.073 1.00 40.34 25 GLY D C 1
ATOM 3185 O O . GLY D 1 25 ? 81.690 69.011 27.273 1.00 44.61 25 GLY D O 1
ATOM 3186 N N . ALA D 1 26 ? 81.928 68.224 29.365 1.00 36.56 26 ALA D N 1
ATOM 3187 C CA . ALA D 1 26 ? 82.254 69.516 29.928 1.00 35.57 26 ALA D CA 1
ATOM 3188 C C . ALA D 1 26 ? 82.656 69.352 31.384 1.00 37.62 26 ALA D C 1
ATOM 3189 O O . ALA D 1 26 ? 82.368 68.321 32.004 1.00 42.07 26 ALA D O 1
ATOM 3191 N N . THR D 1 27 ? 83.334 70.369 31.917 1.00 30.56 27 THR D N 1
ATOM 3192 C CA . THR D 1 27 ? 83.779 70.363 33.301 1.00 29.97 27 THR D CA 1
ATOM 3193 C C . THR D 1 27 ? 83.581 71.744 33.890 1.00 33.65 27 THR D C 1
ATOM 3194 O O . THR D 1 27 ? 83.506 72.742 33.171 1.00 36.53 27 THR D O 1
ATOM 3198 N N . GLU D 1 28 ? 83.487 71.787 35.210 1.00 34.72 28 GLU D N 1
ATOM 3199 C CA . GLU D 1 28 ? 83.308 73.028 35.924 1.00 33.97 28 GLU D CA 1
ATOM 3200 C C . GLU D 1 28 ? 84.328 73.115 37.071 1.00 28.84 28 GLU D C 1
ATOM 3201 O O . GLU D 1 28 ? 84.748 72.101 37.623 1.00 23.13 28 GLU D O 1
ATOM 3207 N N . ASN D 1 29 ? 84.728 74.342 37.393 1.00 30.29 29 ASN D N 1
ATOM 3208 C CA . ASN D 1 29 ? 85.709 74.636 38.431 1.00 26.80 29 ASN D CA 1
ATOM 3209 C C . ASN D 1 29 ? 86.977 73.821 38.396 1.00 23.98 29 ASN D C 1
ATOM 3210 O O . ASN D 1 29 ? 87.448 73.344 39.424 1.00 26.65 29 ASN D O 1
ATOM 3215 N N . ILE D 1 30 ? 87.523 73.643 37.206 1.00 22.41 30 ILE D N 1
ATOM 3216 C CA . ILE D 1 30 ? 88.775 72.929 37.085 1.00 23.53 30 ILE D CA 1
ATOM 3217 C C . ILE D 1 30 ? 89.752 73.949 36.533 1.00 24.62 30 ILE D C 1
ATOM 3218 O O . ILE D 1 30 ? 89.618 74.409 35.404 1.00 30.94 30 ILE D O 1
ATOM 3223 N N . GLU D 1 31 ? 90.727 74.311 37.350 1.00 26.67 31 GLU D N 1
ATOM 3224 C CA . GLU D 1 31 ? 91.726 75.293 36.973 1.00 23.53 31 GLU D CA 1
ATOM 3225 C C . GLU D 1 31 ? 92.990 74.552 36.576 1.00 24.20 31 GLU D C 1
ATOM 3226 O O . GLU D 1 31 ? 93.301 73.511 37.157 1.00 24.53 31 GLU D O 1
ATOM 3232 N N . THR D 1 32 ? 93.708 75.066 35.579 1.00 26.03 32 THR D N 1
ATOM 3233 C CA . THR D 1 32 ? 94.947 74.427 35.143 1.00 28.08 32 THR D CA 1
ATOM 3234 C C . THR D 1 32 ? 96.111 75.389 35.262 1.00 25.55 32 THR D C 1
ATOM 3235 O O . THR D 1 32 ? 95.983 76.582 34.979 1.00 32.96 32 THR D O 1
ATOM 3239 N N . VAL D 1 33 ? 97.249 74.857 35.696 1.00 28.37 33 VAL D N 1
ATOM 3240 C CA . VAL D 1 33 ? 98.452 75.651 35.896 1.00 21.27 33 VAL D CA 1
ATOM 3241 C C . VAL D 1 33 ? 99.646 74.961 35.266 1.00 22.12 33 VAL D C 1
ATOM 3242 O O . VAL D 1 33 ? 99.789 73.750 35.378 1.00 26.03 33 VAL D O 1
ATOM 3246 N N . ASN D 1 34 ? 100.513 75.742 34.626 1.00 17.47 34 ASN D N 1
ATOM 3247 C CA . ASN D 1 34 ? 101.674 75.191 33.953 1.00 21.22 34 ASN D CA 1
ATOM 3248 C C . ASN D 1 34 ? 103.022 75.774 34.369 1.00 22.97 34 ASN D C 1
ATOM 3249 O O . ASN D 1 34 ? 103.146 76.959 34.686 1.00 27.26 34 ASN D O 1
ATOM 3254 N N . LEU D 1 35 ? 104.037 74.920 34.366 1.00 20.85 35 LEU D N 1
ATOM 3255 C CA . LEU D 1 35 ? 105.384 75.353 34.677 1.00 27.68 35 LEU D CA 1
ATOM 3256 C C . LEU D 1 35 ? 106.181 75.018 33.433 1.00 29.68 35 LEU D C 1
ATOM 3257 O O . LEU D 1 35 ? 106.462 73.845 33.173 1.00 30.83 35 LEU D O 1
ATOM 3262 N N . ASN D 1 36 ? 106.516 76.042 32.650 1.00 30.84 36 ASN D N 1
ATOM 3263 C CA . ASN D 1 36 ? 107.281 75.849 31.421 1.00 35.19 36 ASN D CA 1
ATOM 3264 C C . ASN D 1 36 ? 108.732 76.273 31.566 1.00 35.80 36 ASN D C 1
ATOM 3265 O O . ASN D 1 36 ? 109.137 76.800 32.597 1.00 38.28 36 ASN D O 1
ATOM 3270 N N . SER D 1 37 ? 109.514 76.046 30.519 1.00 40.90 37 SER D N 1
ATOM 3271 C CA . SER D 1 37 ? 110.923 76.409 30.547 1.00 48.08 37 SER D CA 1
ATOM 3272 C C . SER D 1 37 ? 111.118 77.901 30.775 1.00 49.63 37 SER D C 1
ATOM 3273 O O . SER D 1 37 ? 110.486 78.733 30.119 1.00 51.05 37 SER D O 1
ATOM 3276 N N . GLY D 1 38 ? 111.996 78.231 31.715 1.00 51.55 38 GLY D N 1
ATOM 3277 C CA . GLY D 1 38 ? 112.269 79.624 32.008 1.00 55.60 38 GLY D CA 1
ATOM 3278 C C . GLY D 1 38 ? 111.352 80.198 33.063 1.00 56.25 38 GLY D C 1
ATOM 3279 O O . GLY D 1 38 ? 111.697 81.180 33.728 1.00 63.63 38 GLY D O 1
ATOM 3280 N N . ASP D 1 39 ? 110.179 79.594 33.214 1.00 50.95 39 ASP D N 1
ATOM 3281 C CA . ASP D 1 39 ? 109.220 80.049 34.204 1.00 46.74 39 ASP D CA 1
ATOM 3282 C C . ASP D 1 39 ? 109.865 80.112 35.590 1.00 46.57 39 ASP D C 1
ATOM 3283 O O . ASP D 1 39 ? 110.501 79.160 36.043 1.00 46.74 39 ASP D O 1
ATOM 3288 N N . ASP D 1 40 ? 109.720 81.257 36.245 1.00 48.12 40 ASP D N 1
ATOM 3289 C CA . ASP D 1 40 ? 110.255 81.439 37.583 1.00 45.04 40 ASP D CA 1
ATOM 3290 C C . ASP D 1 40 ? 109.463 80.493 38.470 1.00 42.25 40 ASP D C 1
ATOM 3291 O O . ASP D 1 40 ? 108.232 80.565 38.515 1.00 37.83 40 ASP D O 1
ATOM 3296 N N . VAL D 1 41 ? 110.151 79.605 39.174 1.00 36.92 41 VAL D N 1
ATOM 3297 C CA . VAL D 1 41 ? 109.442 78.685 40.038 1.00 40.23 41 VAL D CA 1
ATOM 3298 C C . VAL D 1 41 ? 108.557 79.431 41.043 1.00 42.11 41 VAL D C 1
ATOM 3299 O O . VAL D 1 41 ? 107.498 78.937 41.429 1.00 41.74 41 VAL D O 1
ATOM 3303 N N . GLN D 1 42 ? 108.975 80.629 41.445 1.00 44.76 42 GLN D N 1
ATOM 3304 C CA . GLN D 1 42 ? 108.215 81.423 42.415 1.00 46.78 42 GLN D CA 1
ATOM 3305 C C . GLN D 1 42 ? 106.905 81.942 41.831 1.00 40.28 42 GLN D C 1
ATOM 3306 O O . GLN D 1 42 ? 105.865 81.898 42.489 1.00 42.34 42 GLN D O 1
ATOM 3312 N N . ALA D 1 43 ? 106.945 82.434 40.601 1.00 31.17 43 ALA D N 1
ATOM 3313 C CA . ALA D 1 43 ? 105.723 82.922 39.976 1.00 32.91 43 ALA D CA 1
ATOM 3314 C C . ALA D 1 43 ? 104.733 81.774 39.721 1.00 35.06 43 ALA D C 1
ATOM 3315 O O . ALA D 1 43 ? 103.587 82.017 39.331 1.00 35.82 43 ALA D O 1
ATOM 3317 N N . LEU D 1 44 ? 105.178 80.530 39.924 1.00 36.68 44 LEU D N 1
ATOM 3318 C CA . LEU D 1 44 ? 104.316 79.360 39.742 1.00 33.12 44 LEU D CA 1
ATOM 3319 C C . LEU D 1 44 ? 103.409 79.229 40.959 1.00 36.64 44 LEU D C 1
ATOM 3320 O O . LEU D 1 44 ? 102.209 78.981 40.826 1.00 37.90 44 LEU D O 1
ATOM 3325 N N . GLY D 1 45 ? 103.988 79.393 42.146 1.00 36.93 45 GLY D N 1
ATOM 3326 C CA . GLY D 1 45 ? 103.200 79.328 43.366 1.00 33.66 45 GLY D CA 1
ATOM 3327 C C . GLY D 1 45 ? 102.142 80.429 43.345 1.00 35.93 45 GLY D C 1
ATOM 3328 O O . GLY D 1 45 ? 101.040 80.261 43.868 1.00 35.91 45 GLY D O 1
ATOM 3329 N N . GLY D 1 46 ? 102.480 81.563 42.733 1.00 31.74 46 GLY D N 1
ATOM 3330 C CA . GLY D 1 46 ? 101.533 82.661 42.647 1.00 32.80 46 GLY D CA 1
ATOM 3331 C C . GLY D 1 46 ? 100.347 82.297 41.773 1.00 31.56 46 GLY D C 1
ATOM 3332 O O . GLY D 1 46 ? 99.211 82.671 42.055 1.00 29.32 46 GLY D O 1
ATOM 3333 N N . GLN D 1 47 ? 100.617 81.563 40.701 1.00 33.52 47 GLN D N 1
ATOM 3334 C CA . GLN D 1 47 ? 99.560 81.130 39.795 1.00 35.93 47 GLN D CA 1
ATOM 3335 C C . GLN D 1 47 ? 98.714 80.050 40.458 1.00 29.43 47 GLN D C 1
ATOM 3336 O O . GLN D 1 47 ? 97.495 80.008 40.265 1.00 25.40 47 GLN D O 1
ATOM 3342 N N . ILE D 1 48 ? 99.369 79.196 41.244 1.00 23.33 48 ILE D N 1
ATOM 3343 C CA . ILE D 1 48 ? 98.695 78.105 41.945 1.00 29.04 48 ILE D CA 1
ATOM 3344 C C . ILE D 1 48 ? 97.780 78.672 43.024 1.00 29.41 48 ILE D C 1
ATOM 3345 O O . ILE D 1 48 ? 96.684 78.166 43.260 1.00 34.92 48 ILE D O 1
ATOM 3350 N N . LYS D 1 49 ? 98.228 79.736 43.669 1.00 33.66 49 LYS D N 1
ATOM 3351 C CA . LYS D 1 49 ? 97.446 80.378 44.719 1.00 32.04 49 LYS D CA 1
ATOM 3352 C C . LYS D 1 49 ? 96.199 81.008 44.108 1.00 32.21 49 LYS D C 1
ATOM 3353 O O . LYS D 1 49 ? 95.097 80.910 44.654 1.00 31.60 49 LYS D O 1
ATOM 3359 N N . THR D 1 50 ? 96.387 81.655 42.964 1.00 31.63 50 THR D N 1
ATOM 3360 C CA . THR D 1 50 ? 95.303 82.316 42.254 1.00 29.82 50 THR D CA 1
ATOM 3361 C C . THR D 1 50 ? 94.282 81.302 41.754 1.00 30.78 50 THR D C 1
ATOM 3362 O O . THR D 1 50 ? 93.061 81.492 41.893 1.00 30.52 50 THR D O 1
ATOM 3366 N N . ALA D 1 51 ? 94.789 80.234 41.150 1.00 20.77 51 ALA D N 1
ATOM 3367 C CA . ALA D 1 51 ? 93.923 79.179 40.648 1.00 23.24 51 ALA D CA 1
ATOM 3368 C C . ALA D 1 51 ? 93.063 78.684 41.813 1.00 25.45 51 ALA D C 1
ATOM 3369 O O . ALA D 1 51 ? 91.841 78.498 41.666 1.00 24.89 51 ALA D O 1
ATOM 3371 N N . ILE D 1 52 ? 93.699 78.502 42.978 1.00 20.95 52 ILE D N 1
ATOM 3372 C CA . ILE D 1 52 ? 92.981 78.032 44.159 1.00 25.01 52 ILE D CA 1
ATOM 3373 C C . ILE D 1 52 ? 91.869 78.989 44.529 1.00 25.09 52 ILE D C 1
ATOM 3374 O O . ILE D 1 52 ? 90.772 78.566 44.880 1.00 34.18 52 ILE D O 1
ATOM 3379 N N . GLU D 1 53 ? 92.148 80.280 44.441 1.00 27.36 53 GLU D N 1
ATOM 3380 C CA . GLU D 1 53 ? 91.132 81.278 44.739 1.00 32.96 53 GLU D CA 1
ATOM 3381 C C . GLU D 1 53 ? 89.941 81.196 43.783 1.00 27.64 53 GLU D C 1
ATOM 3382 O O . GLU D 1 53 ? 88.812 81.376 44.211 1.00 34.70 53 GLU D O 1
ATOM 3388 N N . ASN D 1 54 ? 90.187 80.942 42.497 1.00 23.46 54 ASN D N 1
ATOM 3389 C CA . ASN D 1 54 ? 89.095 80.870 41.518 1.00 21.88 54 ASN D CA 1
ATOM 3390 C C . ASN D 1 54 ? 88.144 79.681 41.656 1.00 26.39 54 ASN D C 1
ATOM 3391 O O . ASN D 1 54 ? 87.097 79.642 40.988 1.00 40.36 54 ASN D O 1
ATOM 3396 N N . VAL D 1 55 ? 88.495 78.700 42.490 1.00 25.14 55 VAL D N 1
ATOM 3397 C CA . VAL D 1 55 ? 87.614 77.546 42.678 1.00 25.92 55 VAL D CA 1
ATOM 3398 C C . VAL D 1 55 ? 87.245 77.286 44.124 1.00 27.08 55 VAL D C 1
ATOM 3399 O O . VAL D 1 55 ? 86.534 76.329 44.424 1.00 30.14 55 VAL D O 1
ATOM 3403 N N . GLN D 1 56 ? 87.718 78.156 45.012 1.00 26.05 56 GLN D N 1
ATOM 3404 C CA . GLN D 1 56 ? 87.439 78.047 46.439 1.00 24.12 56 GLN D CA 1
ATOM 3405 C C . GLN D 1 56 ? 85.973 78.345 46.737 1.00 23.83 56 GLN D C 1
ATOM 3406 O O . GLN D 1 56 ? 85.560 79.495 46.689 1.00 27.61 56 GLN D O 1
ATOM 3412 N N . GLN D 1 57 ? 85.191 77.321 47.060 1.00 18.89 57 GLN D N 1
ATOM 3413 C CA . GLN D 1 57 ? 83.783 77.529 47.340 1.00 18.22 57 GLN D CA 1
ATOM 3414 C C . GLN D 1 57 ? 83.310 76.985 48.670 1.00 21.12 57 GLN D C 1
ATOM 3415 O O . GLN D 1 57 ? 82.115 76.744 48.861 1.00 24.43 57 GLN D O 1
ATOM 3421 N N . GLY D 1 58 ? 84.241 76.814 49.599 1.00 20.11 58 GLY D N 1
ATOM 3422 C CA . GLY D 1 58 ? 83.886 76.293 50.902 1.00 22.01 58 GLY D CA 1
ATOM 3423 C C . GLY D 1 58 ? 83.599 74.797 50.895 1.00 26.81 58 GLY D C 1
ATOM 3424 O O . GLY D 1 58 ? 83.106 74.259 51.877 1.00 26.47 58 GLY D O 1
ATOM 3425 N N . ASP D 1 59 ? 83.891 74.110 49.796 1.00 30.41 59 ASP D N 1
ATOM 3426 C CA . ASP D 1 59 ? 83.633 72.667 49.742 1.00 33.44 59 ASP D CA 1
ATOM 3427 C C . ASP D 1 59 ? 84.923 71.860 49.523 1.00 32.46 59 ASP D C 1
ATOM 3428 O O . ASP D 1 59 ? 84.877 70.683 49.170 1.00 33.09 59 ASP D O 1
ATOM 3433 N N . GLY D 1 60 ? 86.068 72.503 49.739 1.00 33.84 60 GLY D N 1
ATOM 3434 C CA . GLY D 1 60 ? 87.348 71.844 49.559 1.00 26.56 60 GLY D CA 1
ATOM 3435 C C . GLY D 1 60 ? 87.953 72.081 48.186 1.00 23.01 60 GLY D C 1
ATOM 3436 O O . GLY D 1 60 ? 87.254 72.289 47.206 1.00 27.75 60 GLY D O 1
ATOM 3437 N N . VAL D 1 61 ? 89.269 72.081 48.121 1.00 16.94 61 VAL D N 1
ATOM 3438 C CA . VAL D 1 61 ? 89.957 72.257 46.862 1.00 21.63 61 VAL D CA 1
ATOM 3439 C C . VAL D 1 61 ? 90.946 71.114 46.771 1.00 25.09 61 VAL D C 1
ATOM 3440 O O . VAL D 1 61 ? 91.567 70.743 47.760 1.00 32.58 61 VAL D O 1
ATOM 3444 N N . LEU D 1 62 ? 91.089 70.559 45.579 1.00 27.79 62 LEU D N 1
ATOM 3445 C CA . LEU D 1 62 ? 91.993 69.446 45.362 1.00 23.62 62 LEU D CA 1
ATOM 3446 C C . LEU D 1 62 ? 93.037 69.876 44.352 1.00 23.69 62 LEU D C 1
ATOM 3447 O O . LEU D 1 62 ? 92.698 70.289 43.245 1.00 26.62 62 LEU D O 1
ATOM 3452 N N . VAL D 1 63 ? 94.304 69.801 44.743 1.00 20.91 63 VAL D N 1
ATOM 3453 C CA . VAL D 1 63 ? 95.387 70.177 43.860 1.00 18.11 63 VAL D CA 1
ATOM 3454 C C . VAL D 1 63 ? 96.069 68.922 43.366 1.00 26.00 63 VAL D C 1
ATOM 3455 O O . VAL D 1 63 ? 96.745 68.209 44.113 1.00 30.35 63 VAL D O 1
ATOM 3459 N N . MET D 1 64 ? 95.859 68.658 42.087 1.00 27.90 64 MET D N 1
ATOM 3460 C CA . MET D 1 64 ? 96.413 67.502 41.426 1.00 19.16 64 MET D CA 1
ATOM 3461 C C . MET D 1 64 ? 97.659 67.953 40.703 1.00 23.15 64 MET D C 1
ATOM 3462 O O . MET D 1 64 ? 97.611 68.791 39.802 1.00 21.32 64 MET D O 1
ATOM 3467 N N . VAL D 1 65 ? 98.787 67.408 41.132 1.00 27.59 65 VAL D N 1
ATOM 3468 C CA . VAL D 1 65 ? 100.064 67.733 40.531 1.00 25.88 65 VAL D CA 1
ATOM 3469 C C . VAL D 1 65 ? 100.589 66.492 39.838 1.00 28.17 65 VAL D C 1
ATOM 3470 O O . VAL D 1 65 ? 100.167 65.368 40.129 1.00 26.32 65 VAL D O 1
ATOM 3474 N N . ASP D 1 66 ? 101.512 66.713 38.917 1.00 28.79 66 ASP D N 1
ATOM 3475 C CA . ASP D 1 66 ? 102.100 65.645 38.143 1.00 30.39 66 ASP D CA 1
ATOM 3476 C C . ASP D 1 66 ? 103.090 64.786 38.914 1.00 30.51 66 ASP D C 1
ATOM 3477 O O . ASP D 1 66 ? 102.892 63.584 39.067 1.00 27.59 66 ASP D O 1
ATOM 3482 N N . LEU D 1 67 ? 104.146 65.424 39.404 1.00 35.02 67 LEU D N 1
ATOM 3483 C CA . LEU D 1 67 ? 105.227 64.745 40.107 1.00 36.54 67 LEU D CA 1
ATOM 3484 C C . LEU D 1 67 ? 105.383 65.104 41.579 1.00 38.71 67 LEU D C 1
ATOM 3485 O O . LEU D 1 67 ? 105.396 66.278 41.954 1.00 39.00 67 LEU D O 1
ATOM 3490 N N . LEU D 1 68 ? 105.517 64.079 42.409 1.00 37.54 68 LEU D N 1
ATOM 3491 C CA . LEU D 1 68 ? 105.716 64.274 43.835 1.00 34.66 68 LEU D CA 1
ATOM 3492 C C . LEU D 1 68 ? 107.143 64.773 44.084 1.00 35.24 68 LEU D C 1
ATOM 3493 O O . LEU D 1 68 ? 108.110 64.150 43.639 1.00 36.50 68 LEU D O 1
ATOM 3498 N N . SER D 1 69 ? 107.260 65.895 44.789 1.00 35.69 69 SER D N 1
ATOM 3499 C CA . SER D 1 69 ? 108.545 66.516 45.130 1.00 35.44 69 SER D CA 1
ATOM 3500 C C . SER D 1 69 ? 109.157 67.435 44.083 1.00 34.54 69 SER D C 1
ATOM 3501 O O . SER D 1 69 ? 110.249 67.948 44.285 1.00 39.54 69 SER D O 1
ATOM 3504 N N . ALA D 1 70 ? 108.477 67.631 42.962 1.00 34.80 70 ALA D N 1
ATOM 3505 C CA . ALA D 1 70 ? 108.990 68.528 41.934 1.00 29.10 70 ALA D CA 1
ATOM 3506 C C . ALA D 1 70 ? 108.359 69.905 42.179 1.00 26.67 70 ALA D C 1
ATOM 3507 O O . ALA D 1 70 ? 107.501 70.057 43.049 1.00 29.19 70 ALA D O 1
ATOM 3509 N N . SER D 1 71 ? 108.767 70.907 41.417 1.00 24.88 71 SER D N 1
ATOM 3510 C CA . SER D 1 71 ? 108.254 72.259 41.630 1.00 30.14 71 SER D CA 1
ATOM 3511 C C . SER D 1 71 ? 106.729 72.448 41.798 1.00 33.48 71 SER D C 1
ATOM 3512 O O . SER D 1 71 ? 106.291 73.153 42.705 1.00 34.39 71 SER D O 1
ATOM 3515 N N . PRO D 1 72 ? 105.904 71.840 40.925 1.00 31.21 72 PRO D N 1
ATOM 3516 C CA . PRO D 1 72 ? 104.463 72.041 41.113 1.00 24.26 72 PRO D CA 1
ATOM 3517 C C . PRO D 1 72 ? 103.987 71.608 42.497 1.00 23.74 72 PRO D C 1
ATOM 3518 O O . PRO D 1 72 ? 103.216 72.304 43.148 1.00 26.01 72 PRO D O 1
ATOM 3522 N N . TYR D 1 73 ? 104.450 70.451 42.944 1.00 28.47 73 TYR D N 1
ATOM 3523 C CA . TYR D 1 73 ? 104.089 69.936 44.260 1.00 30.30 73 TYR D CA 1
ATOM 3524 C C . TYR D 1 73 ? 104.618 70.838 45.375 1.00 28.83 73 TYR D C 1
ATOM 3525 O O . TYR D 1 73 ? 103.874 71.249 46.254 1.00 30.85 73 TYR D O 1
ATOM 3534 N N . ASN D 1 74 ? 105.910 71.138 45.336 1.00 28.91 74 ASN D N 1
ATOM 3535 C CA . ASN D 1 74 ? 106.517 71.972 46.366 1.00 30.68 74 ASN D CA 1
ATOM 3536 C C . ASN D 1 74 ? 105.841 73.323 46.513 1.00 31.96 74 ASN D C 1
ATOM 3537 O O . ASN D 1 74 ? 105.587 73.784 47.631 1.00 29.78 74 ASN D O 1
ATOM 3542 N N . GLN D 1 75 ? 105.557 73.967 45.387 1.00 32.52 75 GLN D N 1
ATOM 3543 C CA . GLN D 1 75 ? 104.887 75.259 45.412 1.00 31.49 75 GLN D CA 1
ATOM 3544 C C . GLN D 1 75 ? 103.461 75.122 45.960 1.00 33.41 75 GLN D C 1
ATOM 3545 O O . GLN D 1 75 ? 102.987 75.974 46.700 1.00 40.44 75 GLN D O 1
ATOM 3551 N N . ALA D 1 76 ? 102.770 74.047 45.604 1.00 26.99 76 ALA D N 1
ATOM 3552 C CA . ALA D 1 76 ? 101.416 73.885 46.091 1.00 29.35 76 ALA D CA 1
ATOM 3553 C C . ALA D 1 76 ? 101.493 73.867 47.601 1.00 29.92 76 ALA D C 1
ATOM 3554 O O . ALA D 1 76 ? 100.826 74.658 48.272 1.00 28.97 76 ALA D O 1
ATOM 3556 N N . VAL D 1 77 ? 102.322 72.967 48.127 1.00 28.98 77 VAL D N 1
ATOM 3557 C CA . VAL D 1 77 ? 102.501 72.836 49.567 1.00 33.80 77 VAL D CA 1
ATOM 3558 C C . VAL D 1 77 ? 102.853 74.165 50.229 1.00 34.97 77 VAL D C 1
ATOM 3559 O O . VAL D 1 77 ? 102.291 74.493 51.270 1.00 37.48 77 VAL D O 1
ATOM 3563 N N . LEU D 1 78 ? 103.773 74.923 49.629 1.00 33.39 78 LEU D N 1
ATOM 3564 C CA . LEU D 1 78 ? 104.158 76.226 50.160 1.00 30.70 78 LEU D CA 1
ATOM 3565 C C . LEU D 1 78 ? 102.970 77.184 50.149 1.00 38.47 78 LEU D C 1
ATOM 3566 O O . LEU D 1 78 ? 102.729 77.891 51.128 1.00 44.13 78 LEU D O 1
ATOM 3571 N N . VAL D 1 79 ? 102.221 77.211 49.048 1.00 36.95 79 VAL D N 1
ATOM 3572 C CA . VAL D 1 79 ? 101.068 78.104 48.960 1.00 36.85 79 VAL D CA 1
ATOM 3573 C C . VAL D 1 79 ? 100.068 77.794 50.067 1.00 35.98 79 VAL D C 1
ATOM 3574 O O . VAL D 1 79 ? 99.620 78.696 50.779 1.00 38.27 79 VAL D O 1
ATOM 3578 N N . ILE D 1 80 ? 99.727 76.517 50.210 1.00 29.93 80 ILE D N 1
ATOM 3579 C CA . ILE D 1 80 ? 98.783 76.082 51.228 1.00 32.98 80 ILE D CA 1
ATOM 3580 C C . ILE D 1 80 ? 99.249 76.546 52.606 1.00 40.70 80 ILE D C 1
ATOM 3581 O O . ILE D 1 80 ? 98.440 77.029 53.400 1.00 40.30 80 ILE D O 1
ATOM 3586 N N . ASN D 1 81 ? 100.552 76.413 52.874 1.00 43.08 81 ASN D N 1
ATOM 3587 C CA . ASN D 1 81 ? 101.131 76.806 54.155 1.00 46.28 81 ASN D CA 1
ATOM 3588 C C . ASN D 1 81 ? 100.987 78.294 54.426 1.00 46.75 81 ASN D C 1
ATOM 3589 O O . ASN D 1 81 ? 101.218 78.749 55.541 1.00 49.19 81 ASN D O 1
ATOM 3594 N N . GLU D 1 82 ? 100.602 79.051 53.409 1.00 48.08 82 GLU D N 1
ATOM 3595 C CA . GLU D 1 82 ? 100.423 80.486 53.561 1.00 53.18 82 GLU D CA 1
ATOM 3596 C C . GLU D 1 82 ? 98.990 80.873 53.949 1.00 52.83 82 GLU D C 1
ATOM 3597 O O . GLU D 1 82 ? 98.785 81.785 54.748 1.00 58.64 82 GLU D O 1
ATOM 3603 N N . LEU D 1 83 ? 98.009 80.169 53.388 1.00 51.76 83 LEU D N 1
ATOM 3604 C CA . LEU D 1 83 ? 96.581 80.409 53.633 1.00 46.72 83 LEU D CA 1
ATOM 3605 C C . LEU D 1 83 ? 96.120 80.406 55.084 1.00 47.58 83 LEU D C 1
ATOM 3606 O O . LEU D 1 83 ? 96.812 79.913 55.973 1.00 48.64 83 LEU D O 1
ATOM 3611 N N . GLU D 1 84 ? 94.922 80.943 55.309 1.00 48.05 84 GLU D N 1
ATOM 3612 C CA . GLU D 1 84 ? 94.326 80.953 56.640 1.00 50.60 84 GLU D CA 1
ATOM 3613 C C . GLU D 1 84 ? 94.393 79.516 57.131 1.00 46.52 84 GLU D C 1
ATOM 3614 O O . GLU D 1 84 ? 94.107 78.589 56.379 1.00 51.01 84 GLU D O 1
ATOM 3620 N N . PRO D 1 85 ? 94.782 79.308 58.393 1.00 42.64 85 PRO D N 1
ATOM 3621 C CA . PRO D 1 85 ? 94.852 77.930 58.886 1.00 41.37 85 PRO D CA 1
ATOM 3622 C C . PRO D 1 85 ? 93.547 77.176 58.620 1.00 42.02 85 PRO D C 1
ATOM 3623 O O . PRO D 1 85 ? 93.555 76.015 58.187 1.00 41.94 85 PRO D O 1
ATOM 3627 N N . ALA D 1 86 ? 92.428 77.854 58.853 1.00 41.52 86 ALA D N 1
ATOM 3628 C CA . ALA D 1 86 ? 91.117 77.254 58.652 1.00 42.17 86 ALA D CA 1
ATOM 3629 C C . ALA D 1 86 ? 90.947 76.671 57.246 1.00 44.92 86 ALA D C 1
ATOM 3630 O O . ALA D 1 86 ? 90.393 75.587 57.080 1.00 47.03 86 ALA D O 1
ATOM 3632 N N . LEU D 1 87 ? 91.435 77.380 56.234 1.00 44.47 87 LEU D N 1
ATOM 3633 C CA . LEU D 1 87 ? 91.313 76.910 54.859 1.00 38.83 87 LEU D CA 1
ATOM 3634 C C . LEU D 1 87 ? 92.152 75.673 54.553 1.00 44.39 87 LEU D C 1
ATOM 3635 O O . LEU D 1 87 ? 91.695 74.762 53.857 1.00 54.44 87 LEU D O 1
ATOM 3640 N N . GLN D 1 88 ? 93.370 75.631 55.084 1.00 44.33 88 GLN D N 1
ATOM 3641 C CA . GLN D 1 88 ? 94.274 74.512 54.850 1.00 37.55 88 GLN D CA 1
ATOM 3642 C C . GLN D 1 88 ? 93.661 73.168 55.174 1.00 36.63 88 GLN D C 1
ATOM 3643 O O . GLN D 1 88 ? 94.113 72.136 54.680 1.00 35.77 88 GLN D O 1
ATOM 3649 N N . LYS D 1 89 ? 92.651 73.174 56.029 1.00 38.21 89 LYS D N 1
ATOM 3650 C CA . LYS D 1 89 ? 92.006 71.931 56.416 1.00 40.61 89 LYS D CA 1
ATOM 3651 C C . LYS D 1 89 ? 91.248 71.299 55.264 1.00 41.24 89 LYS D C 1
ATOM 3652 O O . LYS D 1 89 ? 91.093 70.079 55.212 1.00 39.94 89 LYS D O 1
ATOM 3658 N N . LYS D 1 90 ? 90.781 72.128 54.340 1.00 37.76 90 LYS D N 1
ATOM 3659 C CA . LYS D 1 90 ? 90.008 71.621 53.223 1.00 34.22 90 LYS D CA 1
ATOM 3660 C C . LYS D 1 90 ? 90.733 71.590 51.889 1.00 34.51 90 LYS D C 1
ATOM 3661 O O . LYS D 1 90 ? 90.094 71.532 50.835 1.00 30.04 90 LYS D O 1
ATOM 3667 N N . ILE D 1 91 ? 92.060 71.642 51.930 1.00 24.25 91 ILE D N 1
ATOM 3668 C CA . ILE D 1 91 ? 92.835 71.563 50.701 1.00 28.72 91 ILE D CA 1
ATOM 3669 C C . ILE D 1 91 ? 93.724 70.332 50.711 1.00 32.58 91 ILE D C 1
ATOM 3670 O O . ILE D 1 91 ? 94.548 70.149 51.607 1.00 37.58 91 ILE D O 1
ATOM 3675 N N . PHE D 1 92 ? 93.542 69.486 49.703 1.00 35.03 92 PHE D N 1
ATOM 3676 C CA . PHE D 1 92 ? 94.309 68.258 49.564 1.00 27.01 92 PHE D CA 1
ATOM 3677 C C . PHE D 1 92 ? 95.070 68.255 48.271 1.00 27.04 92 PHE D C 1
ATOM 3678 O O . PHE D 1 92 ? 94.563 68.726 47.252 1.00 29.58 92 PHE D O 1
ATOM 3686 N N . VAL D 1 93 ? 96.281 67.709 48.330 1.00 23.64 93 VAL D N 1
ATOM 3687 C CA . VAL D 1 93 ? 97.185 67.602 47.190 1.00 25.40 93 VAL D CA 1
ATOM 3688 C C . VAL D 1 93 ? 97.484 66.145 46.835 1.00 28.93 93 VAL D C 1
ATOM 3689 O O . VAL D 1 93 ? 98.041 65.412 47.649 1.00 34.42 93 VAL D O 1
ATOM 3693 N N . VAL D 1 94 ? 97.132 65.714 45.630 1.00 31.07 94 VAL D N 1
ATOM 3694 C CA . VAL D 1 94 ? 97.446 64.343 45.232 1.00 29.29 94 VAL D CA 1
ATOM 3695 C C . VAL D 1 94 ? 98.472 64.449 44.122 1.00 27.32 94 VAL D C 1
ATOM 3696 O O . VAL D 1 94 ? 98.422 65.383 43.333 1.00 28.24 94 VAL D O 1
ATOM 3700 N N . SER D 1 95 ? 99.415 63.515 44.063 1.00 30.68 95 SER D N 1
ATOM 3701 C CA . SER D 1 95 ? 100.441 63.578 43.028 1.00 33.01 95 SER D CA 1
ATOM 3702 C C . SER D 1 95 ? 100.401 62.358 42.119 1.00 31.26 95 SER D C 1
ATOM 3703 O O . SER D 1 95 ? 99.703 61.385 42.406 1.00 26.08 95 SER D O 1
ATOM 3706 N N . GLY D 1 96 ? 101.146 62.426 41.016 1.00 34.12 96 GLY D N 1
ATOM 3707 C CA . GLY D 1 96 ? 101.165 61.335 40.057 1.00 29.73 96 GLY D CA 1
ATOM 3708 C C . GLY D 1 96 ? 99.797 61.179 39.416 1.00 32.18 96 GLY D C 1
ATOM 3709 O O . GLY D 1 96 ? 99.432 60.087 38.974 1.00 33.41 96 GLY D O 1
ATOM 3710 N N . THR D 1 97 ? 99.046 62.277 39.351 1.00 25.20 97 THR D N 1
ATOM 3711 C CA . THR D 1 97 ? 97.694 62.253 38.788 1.00 29.47 97 THR D CA 1
ATOM 3712 C C . THR D 1 97 ? 97.639 61.770 37.347 1.00 20.52 97 THR D C 1
ATOM 3713 O O . THR D 1 97 ? 98.484 62.142 36.531 1.00 13.29 97 THR D O 1
ATOM 3717 N N . ASN D 1 98 ? 96.636 60.943 37.052 1.00 19.26 98 ASN D N 1
ATOM 3718 C CA . ASN D 1 98 ? 96.401 60.423 35.698 1.00 21.94 98 ASN D CA 1
ATOM 3719 C C . ASN D 1 98 ? 94.941 60.662 35.316 1.00 20.36 98 ASN D C 1
ATOM 3720 O O . ASN D 1 98 ? 94.183 61.191 36.126 1.00 20.86 98 ASN D O 1
ATOM 3725 N N . LEU D 1 99 ? 94.532 60.280 34.103 1.00 23.29 99 LEU D N 1
ATOM 3726 C CA . LEU D 1 99 ? 93.147 60.529 33.692 1.00 15.46 99 LEU D CA 1
ATOM 3727 C C . LEU D 1 99 ? 92.133 59.932 34.657 1.00 18.39 99 LEU D C 1
ATOM 3728 O O . LEU D 1 99 ? 91.160 60.598 35.041 1.00 24.50 99 LEU D O 1
ATOM 3733 N N . PRO D 1 100 ? 92.338 58.671 35.072 1.00 19.96 100 PRO D N 1
ATOM 3734 C CA . PRO D 1 100 ? 91.389 58.058 36.012 1.00 20.88 100 PRO D CA 1
ATOM 3735 C C . PRO D 1 100 ? 91.184 58.911 37.294 1.00 20.58 100 PRO D C 1
ATOM 3736 O O . PRO D 1 100 ? 90.056 59.127 37.729 1.00 18.21 100 PRO D O 1
ATOM 3740 N N . MET D 1 101 ? 92.270 59.398 37.895 1.00 17.91 101 MET D N 1
ATOM 3741 C CA . MET D 1 101 ? 92.141 60.224 39.094 1.00 17.85 101 MET D CA 1
ATOM 3742 C C . MET D 1 101 ? 91.373 61.495 38.771 1.00 17.93 101 MET D C 1
ATOM 3743 O O . MET D 1 101 ? 90.542 61.932 39.562 1.00 17.84 101 MET D O 1
ATOM 3748 N N . VAL D 1 102 ? 91.637 62.091 37.611 1.00 19.23 102 VAL D N 1
ATOM 3749 C CA . VAL D 1 102 ? 90.908 63.290 37.246 1.00 18.25 102 VAL D CA 1
ATOM 3750 C C . VAL D 1 102 ? 89.431 62.953 37.046 1.00 18.77 102 VAL D C 1
ATOM 3751 O O . VAL D 1 102 ? 88.566 63.697 37.511 1.00 20.90 102 VAL D O 1
ATOM 3755 N N . LEU D 1 103 ? 89.123 61.836 36.386 1.00 16.11 103 LEU D N 1
ATOM 3756 C CA . LEU D 1 103 ? 87.706 61.471 36.215 1.00 15.80 103 LEU D CA 1
ATOM 3757 C C . LEU D 1 103 ? 87.069 61.133 37.563 1.00 18.64 103 LEU D C 1
ATOM 3758 O O . LEU D 1 103 ? 85.876 61.360 37.775 1.00 18.81 103 LEU D O 1
ATOM 3763 N N . GLU D 1 104 ? 87.871 60.600 38.481 1.00 21.66 104 GLU D N 1
ATOM 3764 C CA . GLU D 1 104 ? 87.381 60.263 39.814 1.00 20.99 104 GLU D CA 1
ATOM 3765 C C . GLU D 1 104 ? 87.061 61.564 40.558 1.00 23.86 104 GLU D C 1
ATOM 3766 O O . GLU D 1 104 ? 86.055 61.655 41.269 1.00 23.74 104 GLU D O 1
ATOM 3772 N N . ALA D 1 105 ? 87.909 62.577 40.368 1.00 18.28 105 ALA D N 1
ATOM 3773 C CA . ALA D 1 105 ? 87.729 63.872 41.024 1.00 21.80 105 ALA D CA 1
ATOM 3774 C C . ALA D 1 105 ? 86.442 64.567 40.595 1.00 26.70 105 ALA D C 1
ATOM 3775 O O . ALA D 1 105 ? 85.694 65.104 41.431 1.00 24.03 105 ALA D O 1
ATOM 3777 N N . ILE D 1 106 ? 86.195 64.574 39.289 1.00 25.76 106 ILE D N 1
ATOM 3778 C CA . ILE D 1 106 ? 84.993 65.191 38.758 1.00 23.49 106 ILE D CA 1
ATOM 3779 C C . ILE D 1 106 ? 83.775 64.497 39.361 1.00 27.66 106 ILE D C 1
ATOM 3780 O O . ILE D 1 106 ? 82.775 65.146 39.695 1.00 30.57 106 ILE D O 1
ATOM 3785 N N . ASN D 1 107 ? 83.868 63.180 39.509 1.00 22.63 107 ASN D N 1
ATOM 3786 C CA . ASN D 1 107 ? 82.772 62.396 40.064 1.00 25.59 107 ASN D CA 1
ATOM 3787 C C . ASN D 1 107 ? 82.424 62.789 41.504 1.00 23.90 107 ASN D C 1
ATOM 3788 O O . ASN D 1 107 ? 81.245 62.891 41.854 1.00 28.60 107 ASN D O 1
ATOM 3793 N N . HIS D 1 108 ? 83.438 63.005 42.337 1.00 20.33 108 HIS D N 1
ATOM 3794 C CA . HIS D 1 108 ? 83.207 63.406 43.727 1.00 25.16 108 HIS D CA 1
ATOM 3795 C C . HIS D 1 108 ? 82.781 64.860 43.784 1.00 31.19 108 HIS D C 1
ATOM 3796 O O . HIS D 1 108 ? 82.055 65.287 44.687 1.00 34.79 108 HIS D O 1
ATOM 3803 N N . GLN D 1 109 ? 83.246 65.625 42.812 1.00 30.28 109 GLN D N 1
ATOM 3804 C CA . GLN D 1 109 ? 82.879 67.015 42.749 1.00 34.63 109 GLN D CA 1
ATOM 3805 C C . GLN D 1 109 ? 81.362 67.026 42.618 1.00 34.66 109 GLN D C 1
ATOM 3806 O O . GLN D 1 109 ? 80.675 67.851 43.228 1.00 36.18 109 GLN D O 1
ATOM 3812 N N . LEU D 1 110 ? 80.852 66.079 41.835 1.00 32.33 110 LEU D N 1
ATOM 3813 C CA . LEU D 1 110 ? 79.416 65.941 41.585 1.00 32.90 110 LEU D CA 1
ATOM 3814 C C . LEU D 1 110 ? 78.685 65.368 42.778 1.00 34.35 110 LEU D C 1
ATOM 3815 O O . LEU D 1 110 ? 77.625 65.840 43.147 1.00 36.18 110 LEU D O 1
ATOM 3820 N N . LEU D 1 111 ? 79.243 64.333 43.380 1.00 38.54 111 LEU D N 1
ATOM 3821 C CA . LEU D 1 111 ? 78.587 63.733 44.526 1.00 36.66 111 LEU D CA 1
ATOM 3822 C C . LEU D 1 111 ? 78.637 64.656 45.742 1.00 33.89 111 LEU D C 1
ATOM 3823 O O . LEU D 1 111 ? 77.871 64.483 46.683 1.00 39.15 111 LEU D O 1
ATOM 3828 N N . GLY D 1 112 ? 79.525 65.644 45.716 1.00 31.33 112 GLY D N 1
ATOM 3829 C CA . GLY D 1 112 ? 79.655 66.531 46.860 1.00 25.56 112 GLY D CA 1
ATOM 3830 C C . GLY D 1 112 ? 80.317 65.802 48.024 1.00 25.71 112 GLY D C 1
ATOM 3831 O O . GLY D 1 112 ? 80.130 66.142 49.185 1.00 23.97 112 GLY D O 1
ATOM 3832 N N . THR D 1 113 ? 81.097 64.778 47.705 1.00 32.91 113 THR D N 1
ATOM 3833 C CA . THR D 1 113 ? 81.794 63.981 48.713 1.00 30.49 113 THR D CA 1
ATOM 3834 C C . THR D 1 113 ? 82.755 64.831 49.534 1.00 33.11 113 THR D C 1
ATOM 3835 O O . THR D 1 113 ? 83.369 65.760 49.012 1.00 35.80 113 THR D O 1
ATOM 3839 N N . PRO D 1 114 ? 82.885 64.538 50.838 1.00 34.81 114 PRO D N 1
ATOM 3840 C CA . PRO D 1 114 ? 83.810 65.306 51.679 1.00 28.96 114 PRO D CA 1
ATOM 3841 C C . PRO D 1 114 ? 85.242 65.139 51.127 1.00 31.59 114 PRO D C 1
ATOM 3842 O O . PRO D 1 114 ? 85.673 64.029 50.786 1.00 30.45 114 PRO D O 1
ATOM 3846 N N . ILE D 1 115 ? 85.967 66.248 51.044 1.00 28.05 115 ILE D N 1
ATOM 3847 C CA . ILE D 1 115 ? 87.321 66.263 50.503 1.00 33.90 115 ILE D CA 1
ATOM 3848 C C . ILE D 1 115 ? 88.272 65.196 51.049 1.00 35.87 115 ILE D C 1
ATOM 3849 O O . ILE D 1 115 ? 89.081 64.644 50.295 1.00 33.48 115 ILE D O 1
ATOM 3854 N N . ALA D 1 116 ? 88.193 64.897 52.344 1.00 38.01 116 ALA D N 1
ATOM 3855 C CA . ALA D 1 116 ? 89.101 63.892 52.914 1.00 39.90 116 ALA D CA 1
ATOM 3856 C C . ALA D 1 116 ? 88.783 62.490 52.402 1.00 36.52 116 ALA D C 1
ATOM 3857 O O . ALA D 1 116 ? 89.677 61.674 52.182 1.00 37.67 116 ALA D O 1
ATOM 3859 N N . GLU D 1 117 ? 87.500 62.227 52.206 1.00 32.94 117 GLU D N 1
ATOM 3860 C CA . GLU D 1 117 ? 87.042 60.939 51.720 1.00 34.98 117 GLU D CA 1
ATOM 3861 C C . GLU D 1 117 ? 87.350 60.821 50.220 1.00 37.02 117 GLU D C 1
ATOM 3862 O O . GLU D 1 117 ? 87.765 59.767 49.730 1.00 35.33 117 GLU D O 1
ATOM 3868 N N . ALA D 1 118 ? 87.165 61.915 49.490 1.00 37.98 118 ALA D N 1
ATOM 3869 C CA . ALA D 1 118 ? 87.416 61.903 48.055 1.00 27.88 118 ALA D CA 1
ATOM 3870 C C . ALA D 1 118 ? 88.890 61.627 47.741 1.00 29.71 118 ALA D C 1
ATOM 3871 O O . ALA D 1 118 ? 89.195 60.838 46.847 1.00 33.15 118 ALA D O 1
ATOM 3873 N N . ALA D 1 119 ? 89.794 62.271 48.480 1.00 25.02 119 ALA D N 1
ATOM 3874 C CA . ALA D 1 119 ? 91.229 62.101 48.272 1.00 25.02 119 ALA D CA 1
ATOM 3875 C C . ALA D 1 119 ? 91.649 60.645 48.311 1.00 24.42 119 ALA D C 1
ATOM 3876 O O . ALA D 1 119 ? 92.322 60.161 47.403 1.00 30.45 119 ALA D O 1
ATOM 3878 N N . GLN D 1 120 ? 91.255 59.937 49.361 1.00 31.78 120 GLN D N 1
ATOM 3879 C CA . GLN D 1 120 ? 91.615 58.529 49.475 1.00 33.57 120 GLN D CA 1
ATOM 3880 C C . GLN D 1 120 ? 91.071 57.731 48.302 1.00 28.71 120 GLN D C 1
ATOM 3881 O O . GLN D 1 120 ? 91.774 56.917 47.708 1.00 33.38 120 GLN D O 1
ATOM 3887 N N . ALA D 1 121 ? 89.815 57.983 47.962 1.00 31.59 121 ALA D N 1
ATOM 3888 C CA . ALA D 1 121 ? 89.169 57.305 46.850 1.00 30.75 121 ALA D CA 1
ATOM 3889 C C . ALA D 1 121 ? 89.904 57.594 45.541 1.00 32.91 121 ALA D C 1
ATOM 3890 O O . ALA D 1 121 ? 90.107 56.699 44.716 1.00 34.67 121 ALA D O 1
ATOM 3892 N N . ILE D 1 122 ? 90.306 58.849 45.356 1.00 28.81 122 ILE D N 1
ATOM 3893 C CA . ILE D 1 122 ? 91.015 59.240 44.150 1.00 25.08 122 ILE D CA 1
ATOM 3894 C C . ILE D 1 122 ? 92.323 58.474 44.037 1.00 25.88 122 ILE D C 1
ATOM 3895 O O . ILE D 1 122 ? 92.619 57.897 42.980 1.00 19.24 122 ILE D O 1
ATOM 3900 N N . VAL D 1 123 ? 93.084 58.445 45.134 1.00 25.97 123 VAL D N 1
ATOM 3901 C CA . VAL D 1 123 ? 94.356 57.728 45.180 1.00 22.32 123 VAL D CA 1
ATOM 3902 C C . VAL D 1 123 ? 94.218 56.232 44.904 1.00 24.81 123 VAL D C 1
ATOM 3903 O O . VAL D 1 123 ? 95.069 55.660 44.233 1.00 31.29 123 VAL D O 1
ATOM 3907 N N . ALA D 1 124 ? 93.161 55.595 45.408 1.00 26.51 124 ALA D N 1
ATOM 3908 C CA . ALA D 1 124 ? 92.984 54.151 45.175 1.00 27.33 124 ALA D CA 1
ATOM 3909 C C . ALA D 1 124 ? 92.623 53.870 43.734 1.00 28.32 124 ALA D C 1
ATOM 3910 O O . ALA D 1 124 ? 93.063 52.883 43.154 1.00 37.25 124 ALA D O 1
ATOM 3912 N N . GLN D 1 125 ? 91.805 54.739 43.159 1.00 28.97 125 GLN D N 1
ATOM 3913 C CA . GLN D 1 125 ? 91.405 54.570 41.779 1.00 26.71 125 GLN D CA 1
ATOM 3914 C C . GLN D 1 125 ? 92.654 54.774 40.930 1.00 27.80 125 GLN D C 1
ATOM 3915 O O . GLN D 1 125 ? 92.873 54.057 39.948 1.00 28.47 125 GLN D O 1
ATOM 3921 N N . GLY D 1 126 ? 93.483 55.740 41.340 1.00 27.43 126 GLY D N 1
ATOM 3922 C CA . GLY D 1 126 ? 94.708 56.042 40.623 1.00 24.12 126 GLY D CA 1
ATOM 3923 C C . GLY D 1 126 ? 95.643 54.856 40.497 1.00 29.06 126 GLY D C 1
ATOM 3924 O O . GLY D 1 126 ? 96.163 54.549 39.410 1.00 26.74 126 GLY D O 1
ATOM 3925 N N . LYS D 1 127 ? 95.861 54.186 41.623 1.00 31.37 127 LYS D N 1
ATOM 3926 C CA . LYS D 1 127 ? 96.741 53.025 41.670 1.00 32.90 127 LYS D CA 1
ATOM 3927 C C . LYS D 1 127 ? 96.142 51.839 40.922 1.00 26.42 127 LYS D C 1
ATOM 3928 O O . LYS D 1 127 ? 96.833 51.184 40.160 1.00 23.08 127 LYS D O 1
ATOM 3934 N N . GLU D 1 128 ? 94.858 51.577 41.158 1.00 27.32 128 GLU D N 1
ATOM 3935 C CA . GLU D 1 128 ? 94.141 50.482 40.516 1.00 31.13 128 GLU D CA 1
ATOM 3936 C C . GLU D 1 128 ? 94.210 50.532 38.994 1.00 34.02 128 GLU D C 1
ATOM 3937 O O . GLU D 1 128 ? 94.354 49.499 38.338 1.00 36.23 128 GLU D O 1
ATOM 3943 N N . SER D 1 129 ? 94.118 51.733 38.433 1.00 32.95 129 SER D N 1
ATOM 3944 C CA . SER D 1 129 ? 94.131 51.894 36.986 1.00 30.38 129 SER D CA 1
ATOM 3945 C C . SER D 1 129 ? 95.489 51.670 36.338 1.00 28.88 129 SER D C 1
ATOM 3946 O O . SER D 1 129 ? 95.592 51.595 35.115 1.00 36.60 129 SER D O 1
ATOM 3949 N N . VAL D 1 130 ? 96.531 51.553 37.151 1.00 24.86 130 VAL D N 1
ATOM 3950 C CA . VAL D 1 130 ? 97.868 51.337 36.627 1.00 20.86 130 VAL D CA 1
ATOM 3951 C C . VAL D 1 130 ? 98.149 49.844 36.523 1.00 26.73 130 VAL D C 1
ATOM 3952 O O . VAL D 1 130 ? 98.193 49.136 37.527 1.00 32.39 130 VAL D O 1
ATOM 3956 N N . GLN D 1 131 ? 98.316 49.367 35.296 1.00 27.35 131 GLN D N 1
ATOM 3957 C CA . GLN D 1 131 ? 98.612 47.966 35.052 1.00 33.31 131 GLN D CA 1
ATOM 3958 C C . GLN D 1 131 ? 99.074 47.749 33.625 1.00 30.47 131 GLN D C 1
ATOM 3959 O O . GLN D 1 131 ? 98.897 48.615 32.788 1.00 29.78 131 GLN D O 1
ATOM 3965 N N . ALA D 1 132 ? 99.681 46.595 33.357 1.00 32.19 132 ALA D N 1
ATOM 3966 C CA . ALA D 1 132 ? 100.200 46.286 32.026 1.00 27.42 132 ALA D CA 1
ATOM 3967 C C . ALA D 1 132 ? 99.518 45.105 31.337 1.00 29.26 132 ALA D C 1
ATOM 3968 O O . ALA D 1 132 ? 98.914 44.251 31.988 1.00 37.63 132 ALA D O 1
ATOM 3970 N N . TRP D 1 133 ? 99.603 45.075 30.009 1.00 24.68 133 TRP D N 1
ATOM 3971 C CA . TRP D 1 133 ? 99.015 43.995 29.224 1.00 21.14 133 TRP D CA 1
ATOM 3972 C C . TRP D 1 133 ? 99.964 43.631 28.087 1.00 27.64 133 TRP D C 1
ATOM 3973 O O . TRP D 1 133 ? 100.639 44.499 27.515 1.00 27.80 133 TRP D O 1
ATOM 3984 N N . ASP D 1 134 ? 100.034 42.341 27.779 1.00 27.38 134 ASP D N 1
ATOM 3985 C CA . ASP D 1 134 ? 100.871 41.882 26.684 1.00 30.98 134 ASP D CA 1
ATOM 3986 C C . ASP D 1 134 ? 100.328 40.575 26.109 1.00 31.55 134 ASP D C 1
ATOM 3987 O O . ASP D 1 134 ? 99.644 39.810 26.789 1.00 24.10 134 ASP D O 1
ATOM 3992 N N . ILE D 1 135 ? 100.646 40.349 24.841 1.00 32.76 135 ILE D N 1
ATOM 3993 C CA . ILE D 1 135 ? 100.202 39.182 24.105 1.00 29.84 135 ILE D CA 1
ATOM 3994 C C . ILE D 1 135 ? 100.281 37.871 24.878 1.00 35.44 135 ILE D C 1
ATOM 3995 O O . ILE D 1 135 ? 99.540 36.930 24.572 1.00 31.03 135 ILE D O 1
ATOM 4000 N N . SER D 1 136 ? 101.176 37.793 25.861 1.00 32.58 136 SER D N 1
ATOM 4001 C CA . SER D 1 136 ? 101.293 36.562 26.642 1.00 33.44 136 SER D CA 1
ATOM 4002 C C . SER D 1 136 ? 99.933 36.209 27.263 1.00 34.32 136 SER D C 1
ATOM 4003 O O . SER D 1 136 ? 99.621 35.028 27.474 1.00 26.22 136 SER D O 1
ATOM 4006 N N . MET D 1 137 ? 99.118 37.229 27.537 1.00 35.56 137 MET D N 1
ATOM 4007 C CA . MET D 1 137 ? 97.791 37.003 28.112 1.00 39.62 137 MET D CA 1
ATOM 4008 C C . MET D 1 137 ? 96.825 36.471 27.063 1.00 37.89 137 MET D C 1
ATOM 4009 O O . MET D 1 137 ? 95.682 36.140 27.358 1.00 39.06 137 MET D O 1
ATOM 4014 N N . THR D 1 138 ? 97.309 36.381 25.835 1.00 39.21 138 THR D N 1
ATOM 4015 C CA . THR D 1 138 ? 96.511 35.909 24.717 1.00 39.13 138 THR D CA 1
ATOM 4016 C C . THR D 1 138 ? 97.108 34.627 24.123 1.00 43.43 138 THR D C 1
ATOM 4017 O O . THR D 1 138 ? 96.430 33.894 23.395 1.00 37.18 138 THR D O 1
ATOM 4021 N N . SER D 1 139 ? 98.373 34.369 24.453 1.00 44.77 139 SER D N 1
ATOM 4022 C CA . SER D 1 139 ? 99.104 33.215 23.942 1.00 51.43 139 SER D CA 1
ATOM 4023 C C . SER D 1 139 ? 98.932 31.935 24.733 1.00 54.17 139 SER D C 1
ATOM 4024 O O . SER D 1 139 ? 99.025 31.923 25.963 1.00 58.76 139 SER D O 1
ATOM 4027 N N . PHE D 1 140 ? 98.696 30.850 24.005 1.00 56.42 140 PHE D N 1
ATOM 4028 C CA . PHE D 1 140 ? 98.519 29.531 24.605 1.00 58.75 140 PHE D CA 1
ATOM 4029 C C . PHE D 1 140 ? 99.417 28.518 23.894 1.00 61.20 140 PHE D C 1
ATOM 4030 O O . PHE D 1 140 ? 100.423 28.080 24.503 1.00 61.91 140 PHE D O 1
ATOM 4038 N N . MET E 1 1 ? 124.953 34.950 89.256 1.00 43.67 1 MET E N 1
ATOM 4039 C CA . MET E 1 1 ? 124.864 34.992 87.767 1.00 38.71 1 MET E CA 1
ATOM 4040 C C . MET E 1 1 ? 123.854 36.032 87.298 1.00 37.70 1 MET E C 1
ATOM 4041 O O . MET E 1 1 ? 122.848 36.295 87.962 1.00 32.39 1 MET E O 1
ATOM 4046 N N . LEU E 1 2 ? 124.140 36.633 86.152 1.00 35.73 2 LEU E N 1
ATOM 4047 C CA . LEU E 1 2 ? 123.249 37.625 85.583 1.00 33.64 2 LEU E CA 1
ATOM 4048 C C . LEU E 1 2 ? 121.924 36.920 85.347 1.00 31.54 2 LEU E C 1
ATOM 4049 O O . LEU E 1 2 ? 121.889 35.841 84.770 1.00 33.19 2 LEU E O 1
ATOM 4054 N N . GLY E 1 3 ? 120.840 37.508 85.831 1.00 28.49 3 GLY E N 1
ATOM 4055 C CA . GLY E 1 3 ? 119.538 36.901 85.644 1.00 27.14 3 GLY E CA 1
ATOM 4056 C C . GLY E 1 3 ? 118.903 37.407 84.365 1.00 28.37 3 GLY E C 1
ATOM 4057 O O . GLY E 1 3 ? 119.110 38.554 83.982 1.00 31.17 3 GLY E O 1
ATOM 4058 N N . ILE E 1 4 ? 118.137 36.561 83.691 1.00 26.68 4 ILE E N 1
ATOM 4059 C CA . ILE E 1 4 ? 117.493 36.973 82.452 1.00 28.11 4 ILE E CA 1
ATOM 4060 C C . ILE E 1 4 ? 116.000 36.674 82.459 1.00 27.63 4 ILE E C 1
ATOM 4061 O O . ILE E 1 4 ? 115.578 35.550 82.704 1.00 26.72 4 ILE E O 1
ATOM 4066 N N . VAL E 1 5 ? 115.198 37.694 82.203 1.00 25.54 5 VAL E N 1
ATOM 4067 C CA . VAL E 1 5 ? 113.763 37.500 82.148 1.00 29.59 5 VAL E CA 1
ATOM 4068 C C . VAL E 1 5 ? 113.306 37.972 80.784 1.00 32.06 5 VAL E C 1
ATOM 4069 O O . VAL E 1 5 ? 113.504 39.135 80.424 1.00 28.75 5 VAL E O 1
ATOM 4073 N N . ILE E 1 6 ? 112.722 37.056 80.017 1.00 31.80 6 ILE E N 1
ATOM 4074 C CA . ILE E 1 6 ? 112.214 37.381 78.690 1.00 27.97 6 ILE E CA 1
ATOM 4075 C C . ILE E 1 6 ? 110.695 37.442 78.804 1.00 27.96 6 ILE E C 1
ATOM 4076 O O . ILE E 1 6 ? 110.052 36.456 79.207 1.00 32.85 6 ILE E O 1
ATOM 4081 N N . ALA E 1 7 ? 110.131 38.606 78.480 1.00 21.76 7 ALA E N 1
ATOM 4082 C CA . ALA E 1 7 ? 108.684 38.822 78.558 1.00 27.35 7 ALA E CA 1
ATOM 4083 C C . ALA E 1 7 ? 108.121 39.314 77.228 1.00 26.25 7 ALA E C 1
ATOM 4084 O O . ALA E 1 7 ? 108.544 40.344 76.687 1.00 23.51 7 ALA E O 1
ATOM 4086 N N . THR E 1 8 ? 107.141 38.575 76.719 1.00 27.01 8 THR E N 1
ATOM 4087 C CA . THR E 1 8 ? 106.542 38.885 75.427 1.00 26.93 8 THR E CA 1
ATOM 4088 C C . THR E 1 8 ? 105.056 38.579 75.374 1.00 27.84 8 THR E C 1
ATOM 4089 O O . THR E 1 8 ? 104.490 38.010 76.310 1.00 29.03 8 THR E O 1
ATOM 4093 N N . HIS E 1 9 ? 104.427 38.970 74.269 1.00 27.19 9 HIS E N 1
ATOM 4094 C CA . HIS E 1 9 ? 103.025 38.659 74.054 1.00 24.97 9 HIS E CA 1
ATOM 4095 C C . HIS E 1 9 ? 103.130 37.221 73.551 1.00 25.34 9 HIS E C 1
ATOM 4096 O O . HIS E 1 9 ? 104.083 36.883 72.844 1.00 19.84 9 HIS E O 1
ATOM 4103 N N . GLY E 1 10 ? 102.177 36.371 73.919 1.00 26.76 10 GLY E N 1
ATOM 4104 C CA . GLY E 1 10 ? 102.212 34.996 73.452 1.00 28.12 10 GLY E CA 1
ATOM 4105 C C . GLY E 1 10 ? 103.473 34.226 73.808 1.00 28.37 10 GLY E C 1
ATOM 4106 O O . GLY E 1 10 ? 104.262 34.653 74.650 1.00 37.77 10 GLY E O 1
ATOM 4107 N N . ALA E 1 11 ? 103.661 33.087 73.150 1.00 26.96 11 ALA E N 1
ATOM 4108 C CA . ALA E 1 11 ? 104.802 32.205 73.392 1.00 26.93 11 ALA E CA 1
ATOM 4109 C C . ALA E 1 11 ? 106.134 32.623 72.771 1.00 22.81 11 ALA E C 1
ATOM 4110 O O . ALA E 1 11 ? 107.013 31.799 72.593 1.00 24.03 11 ALA E O 1
ATOM 4112 N N . LEU E 1 12 ? 106.292 33.899 72.451 1.00 26.32 12 LEU E N 1
ATOM 4113 C CA . LEU E 1 12 ? 107.539 34.357 71.864 1.00 23.23 12 LEU E CA 1
ATOM 4114 C C . LEU E 1 12 ? 108.715 34.191 72.820 1.00 23.81 12 LEU E C 1
ATOM 4115 O O . LEU E 1 12 ? 109.819 33.846 72.409 1.00 30.65 12 LEU E O 1
ATOM 4120 N N . SER E 1 13 ? 108.482 34.452 74.097 1.00 22.42 13 SER E N 1
ATOM 4121 C CA . SER E 1 13 ? 109.544 34.336 75.081 1.00 23.24 13 SER E CA 1
ATOM 4122 C C . SER E 1 13 ? 110.053 32.899 75.120 1.00 24.29 13 SER E C 1
ATOM 4123 O O . SER E 1 13 ? 111.263 32.650 75.136 1.00 23.80 13 SER E O 1
ATOM 4126 N N . ASP E 1 14 ? 109.127 31.951 75.094 1.00 22.29 14 ASP E N 1
ATOM 4127 C CA . ASP E 1 14 ? 109.497 30.547 75.119 1.00 24.68 14 ASP E CA 1
ATOM 4128 C C . ASP E 1 14 ? 110.225 30.092 73.853 1.00 25.84 14 ASP E C 1
ATOM 4129 O O . ASP E 1 14 ? 111.218 29.356 73.925 1.00 26.92 14 ASP E O 1
ATOM 4134 N N . GLY E 1 15 ? 109.741 30.524 72.694 1.00 20.75 15 GLY E N 1
ATOM 4135 C CA . GLY E 1 15 ? 110.399 30.141 71.459 1.00 20.80 15 GLY E CA 1
ATOM 4136 C C . GLY E 1 15 ? 111.802 30.720 71.416 1.00 23.14 15 GLY E C 1
ATOM 4137 O O . GLY E 1 15 ? 112.715 30.117 70.858 1.00 24.27 15 GLY E O 1
ATOM 4138 N N . ALA E 1 16 ? 111.978 31.900 72.003 1.00 24.77 16 ALA E N 1
ATOM 4139 C CA . ALA E 1 16 ? 113.286 32.542 72.033 1.00 25.07 16 ALA E CA 1
ATOM 4140 C C . ALA E 1 16 ? 114.251 31.690 72.847 1.00 27.93 16 ALA E C 1
ATOM 4141 O O . ALA E 1 16 ? 115.374 31.423 72.419 1.00 24.51 16 ALA E O 1
ATOM 4143 N N . LYS E 1 17 ? 113.802 31.266 74.024 1.00 29.84 17 LYS E N 1
ATOM 4144 C CA . LYS E 1 17 ? 114.625 30.451 74.899 1.00 29.11 17 LYS E CA 1
ATOM 4145 C C . LYS E 1 17 ? 114.838 29.069 74.303 1.00 31.10 17 LYS E C 1
ATOM 4146 O O . LYS E 1 17 ? 115.882 28.457 74.511 1.00 35.49 17 LYS E O 1
ATOM 4152 N N . ASP E 1 18 ? 113.839 28.579 73.572 1.00 33.15 18 ASP E N 1
ATOM 4153 C CA . ASP E 1 18 ? 113.920 27.275 72.923 1.00 32.58 18 ASP E CA 1
ATOM 4154 C C . ASP E 1 18 ? 115.070 27.331 71.902 1.00 36.61 18 ASP E C 1
ATOM 4155 O O . ASP E 1 18 ? 115.967 26.485 71.915 1.00 41.73 18 ASP E O 1
ATOM 4160 N N . ALA E 1 19 ? 115.060 28.342 71.039 1.00 33.79 19 ALA E N 1
ATOM 4161 C CA . ALA E 1 19 ? 116.106 28.506 70.033 1.00 34.42 19 ALA E CA 1
ATOM 4162 C C . ALA E 1 19 ? 117.501 28.690 70.663 1.00 31.74 19 ALA E C 1
ATOM 4163 O O . ALA E 1 19 ? 118.510 28.279 70.095 1.00 28.19 19 ALA E O 1
ATOM 4165 N N . ALA E 1 20 ? 117.549 29.329 71.825 1.00 28.58 20 ALA E N 1
ATOM 4166 C CA . ALA E 1 20 ? 118.811 29.568 72.517 1.00 31.16 20 ALA E CA 1
ATOM 4167 C C . ALA E 1 20 ? 119.342 28.242 73.052 1.00 32.46 20 ALA E C 1
ATOM 4168 O O . ALA E 1 20 ? 120.548 27.986 73.040 1.00 27.42 20 ALA E O 1
ATOM 4170 N N . THR E 1 21 ? 118.426 27.402 73.516 1.00 28.24 21 THR E N 1
ATOM 4171 C CA . THR E 1 21 ? 118.796 26.112 74.040 1.00 28.38 21 THR E CA 1
ATOM 4172 C C . THR E 1 21 ? 119.249 25.219 72.891 1.00 31.52 21 THR E C 1
ATOM 4173 O O . THR E 1 21 ? 120.132 24.387 73.066 1.00 32.26 21 THR E O 1
ATOM 4177 N N . VAL E 1 22 ? 118.649 25.389 71.715 1.00 32.08 22 VAL E N 1
ATOM 4178 C CA . VAL E 1 22 ? 119.036 24.581 70.557 1.00 30.77 22 VAL E CA 1
ATOM 4179 C C . VAL E 1 22 ? 120.486 24.880 70.171 1.00 30.34 22 VAL E C 1
ATOM 4180 O O . VAL E 1 22 ? 121.222 23.995 69.744 1.00 36.61 22 VAL E O 1
ATOM 4184 N N . ILE E 1 23 ? 120.900 26.126 70.339 1.00 31.73 23 ILE E N 1
ATOM 4185 C CA . ILE E 1 23 ? 122.251 26.525 69.972 1.00 35.08 23 ILE E CA 1
ATOM 4186 C C . ILE E 1 23 ? 123.296 26.441 71.084 1.00 37.72 23 ILE E C 1
ATOM 4187 O O . ILE E 1 23 ? 124.402 25.959 70.857 1.00 39.34 23 ILE E O 1
ATOM 4192 N N . MET E 1 24 ? 122.946 26.922 72.273 1.00 41.31 24 MET E N 1
ATOM 4193 C CA . MET E 1 24 ? 123.865 26.928 73.406 1.00 42.77 24 MET E CA 1
ATOM 4194 C C . MET E 1 24 ? 123.860 25.623 74.203 1.00 42.66 24 MET E C 1
ATOM 4195 O O . MET E 1 24 ? 124.705 25.417 75.071 1.00 42.18 24 MET E O 1
ATOM 4200 N N . GLY E 1 25 ? 122.908 24.747 73.910 1.00 38.29 25 GLY E N 1
ATOM 4201 C CA . GLY E 1 25 ? 122.846 23.485 74.617 1.00 39.07 25 GLY E CA 1
ATOM 4202 C C . GLY E 1 25 ? 121.987 23.498 75.867 1.00 44.57 25 GLY E C 1
ATOM 4203 O O . GLY E 1 25 ? 121.143 22.622 76.044 1.00 50.14 25 GLY E O 1
ATOM 4204 N N . ALA E 1 26 ? 122.194 24.474 76.742 1.00 45.58 26 ALA E N 1
ATOM 4205 C CA . ALA E 1 26 ? 121.423 24.560 77.979 1.00 47.61 26 ALA E CA 1
ATOM 4206 C C . ALA E 1 26 ? 121.681 25.894 78.634 1.00 49.26 26 ALA E C 1
ATOM 4207 O O . ALA E 1 26 ? 122.826 26.277 78.867 1.00 56.10 26 ALA E O 1
ATOM 4209 N N . THR E 1 27 ? 120.602 26.595 78.937 1.00 48.30 27 THR E N 1
ATOM 4210 C CA . THR E 1 27 ? 120.686 27.905 79.551 1.00 43.18 27 THR E CA 1
ATOM 4211 C C . THR E 1 27 ? 120.490 27.796 81.059 1.00 40.70 27 THR E C 1
ATOM 4212 O O . THR E 1 27 ? 120.033 26.770 81.556 1.00 37.28 27 THR E O 1
ATOM 4216 N N . GLU E 1 28 ? 120.842 28.855 81.781 1.00 42.38 28 GLU E N 1
ATOM 4217 C CA . GLU E 1 28 ? 120.676 28.878 83.226 1.00 42.55 28 GLU E CA 1
ATOM 4218 C C . GLU E 1 28 ? 120.226 30.249 83.684 1.00 40.90 28 GLU E C 1
ATOM 4219 O O . GLU E 1 28 ? 120.624 31.272 83.124 1.00 39.60 28 GLU E O 1
ATOM 4225 N N . ASN E 1 29 ? 119.384 30.256 84.707 1.00 38.41 29 ASN E N 1
ATOM 4226 C CA . ASN E 1 29 ? 118.884 31.489 85.283 1.00 35.30 29 ASN E CA 1
ATOM 4227 C C . ASN E 1 29 ? 118.168 32.380 84.252 1.00 35.15 29 ASN E C 1
ATOM 4228 O O . ASN E 1 29 ? 118.317 33.609 84.252 1.00 28.19 29 ASN E O 1
ATOM 4233 N N . ILE E 1 30 ? 117.396 31.736 83.375 1.00 32.87 30 ILE E N 1
ATOM 4234 C CA . ILE E 1 30 ? 116.613 32.416 82.339 1.00 28.14 30 ILE E CA 1
ATOM 4235 C C . ILE E 1 30 ? 115.135 32.103 82.571 1.00 33.26 30 ILE E C 1
ATOM 4236 O O . ILE E 1 30 ? 114.715 30.936 82.530 1.00 30.37 30 ILE E O 1
ATOM 4241 N N . GLU E 1 31 ? 114.355 33.155 82.809 1.00 32.69 31 GLU E N 1
ATOM 4242 C CA . GLU E 1 31 ? 112.921 33.052 83.083 1.00 31.26 31 GLU E CA 1
ATOM 4243 C C . GLU E 1 31 ? 112.089 33.574 81.885 1.00 28.88 31 GLU E C 1
ATOM 4244 O O . GLU E 1 31 ? 112.508 34.506 81.186 1.00 23.92 31 GLU E O 1
ATOM 4250 N N . THR E 1 32 ? 110.922 32.975 81.642 1.00 23.57 32 THR E N 1
ATOM 4251 C CA . THR E 1 32 ? 110.064 33.434 80.536 1.00 31.11 32 THR E CA 1
ATOM 4252 C C . THR E 1 32 ? 108.643 33.748 80.993 1.00 31.54 32 THR E C 1
ATOM 4253 O O . THR E 1 32 ? 108.022 32.947 81.681 1.00 34.68 32 THR E O 1
ATOM 4257 N N . VAL E 1 33 ? 108.153 34.930 80.618 1.00 32.69 33 VAL E N 1
ATOM 4258 C CA . VAL E 1 33 ? 106.806 35.391 80.971 1.00 34.20 33 VAL E CA 1
ATOM 4259 C C . VAL E 1 33 ? 105.945 35.555 79.706 1.00 36.49 33 VAL E C 1
ATOM 4260 O O . VAL E 1 33 ? 106.453 35.964 78.651 1.00 29.72 33 VAL E O 1
ATOM 4264 N N . ASN E 1 34 ? 104.651 35.242 79.818 1.00 39.69 34 ASN E N 1
ATOM 4265 C CA . ASN E 1 34 ? 103.727 35.316 78.679 1.00 39.77 34 ASN E CA 1
ATOM 4266 C C . ASN E 1 34 ? 102.430 36.077 78.910 1.00 42.73 34 ASN E C 1
ATOM 4267 O O . ASN E 1 34 ? 101.745 35.884 79.916 1.00 41.48 34 ASN E O 1
ATOM 4272 N N . LEU E 1 35 ? 102.092 36.930 77.948 1.00 44.03 35 LEU E N 1
ATOM 4273 C CA . LEU E 1 35 ? 100.858 37.706 77.987 1.00 43.03 35 LEU E CA 1
ATOM 4274 C C . LEU E 1 35 ? 100.001 37.236 76.801 1.00 45.34 35 LEU E C 1
ATOM 4275 O O . LEU E 1 35 ? 100.285 37.569 75.649 1.00 45.35 35 LEU E O 1
ATOM 4280 N N . ASN E 1 36 ? 98.963 36.454 77.088 1.00 45.97 36 ASN E N 1
ATOM 4281 C CA . ASN E 1 36 ? 98.080 35.930 76.049 1.00 43.56 36 ASN E CA 1
ATOM 4282 C C . ASN E 1 36 ? 96.752 36.658 75.994 1.00 43.08 36 ASN E C 1
ATOM 4283 O O . ASN E 1 36 ? 96.472 37.506 76.833 1.00 41.42 36 ASN E O 1
ATOM 4288 N N . SER E 1 37 ? 95.930 36.313 75.007 1.00 51.95 37 SER E N 1
ATOM 4289 C CA . SER E 1 37 ? 94.622 36.946 74.834 1.00 55.53 37 SER E CA 1
ATOM 4290 C C . SER E 1 37 ? 93.742 36.767 76.060 1.00 58.37 37 SER E C 1
ATOM 4291 O O . SER E 1 37 ? 93.607 35.659 76.575 1.00 58.42 37 SER E O 1
ATOM 4294 N N . GLY E 1 38 ? 93.144 37.860 76.526 1.00 64.46 38 GLY E N 1
ATOM 4295 C CA . GLY E 1 38 ? 92.279 37.785 77.693 1.00 72.49 38 GLY E CA 1
ATOM 4296 C C . GLY E 1 38 ? 92.954 38.102 79.019 1.00 75.80 38 GLY E C 1
ATOM 4297 O O . GLY E 1 38 ? 92.358 38.759 79.880 1.00 78.74 38 GLY E O 1
ATOM 4298 N N . ASP E 1 39 ? 94.190 37.629 79.183 1.00 75.59 39 ASP E N 1
ATOM 4299 C CA . ASP E 1 39 ? 94.981 37.848 80.398 1.00 73.22 39 ASP E CA 1
ATOM 4300 C C . ASP E 1 39 ? 94.928 39.305 80.875 1.00 71.54 39 ASP E C 1
ATOM 4301 O O . ASP E 1 39 ? 95.034 40.240 80.075 1.00 66.71 39 ASP E O 1
ATOM 4306 N N . ASP E 1 40 ? 94.762 39.487 82.184 1.00 70.88 40 ASP E N 1
ATOM 4307 C CA . ASP E 1 40 ? 94.701 40.821 82.772 1.00 73.03 40 ASP E CA 1
ATOM 4308 C C . ASP E 1 40 ? 96.087 41.453 82.676 1.00 73.00 40 ASP E C 1
ATOM 4309 O O . ASP E 1 40 ? 97.046 40.964 83.269 1.00 71.90 40 ASP E O 1
ATOM 4314 N N . VAL E 1 41 ? 96.189 42.540 81.923 1.00 73.66 41 VAL E N 1
ATOM 4315 C CA . VAL E 1 41 ? 97.462 43.224 81.744 1.00 75.15 41 VAL E CA 1
ATOM 4316 C C . VAL E 1 41 ? 98.114 43.571 83.065 1.00 76.70 41 VAL E C 1
ATOM 4317 O O . VAL E 1 41 ? 99.323 43.787 83.133 1.00 79.97 41 VAL E O 1
ATOM 4321 N N . GLN E 1 42 ? 97.313 43.634 84.118 1.00 77.04 42 GLN E N 1
ATOM 4322 C CA . GLN E 1 42 ? 97.845 43.966 85.428 1.00 78.67 42 GLN E CA 1
ATOM 4323 C C . GLN E 1 42 ? 98.551 42.751 86.040 1.00 76.32 42 GLN E C 1
ATOM 4324 O O . GLN E 1 42 ? 99.634 42.884 86.616 1.00 76.90 42 GLN E O 1
ATOM 4330 N N . ALA E 1 43 ? 97.947 41.570 85.896 1.00 70.49 43 ALA E N 1
ATOM 4331 C CA . ALA E 1 43 ? 98.516 40.329 86.430 1.00 64.03 43 ALA E CA 1
ATOM 4332 C C . ALA E 1 43 ? 99.886 40.014 85.818 1.00 62.79 43 ALA E C 1
ATOM 4333 O O . ALA E 1 43 ? 100.686 39.275 86.397 1.00 61.55 43 ALA E O 1
ATOM 4335 N N . LEU E 1 44 ? 100.145 40.576 84.642 1.00 61.88 44 LEU E N 1
ATOM 4336 C CA . LEU E 1 44 ? 101.414 40.381 83.955 1.00 59.57 44 LEU E CA 1
ATOM 4337 C C . LEU E 1 44 ? 102.550 41.009 84.775 1.00 61.54 44 LEU E C 1
ATOM 4338 O O . LEU E 1 44 ? 103.573 40.368 85.024 1.00 65.13 44 LEU E O 1
ATOM 4343 N N . GLY E 1 45 ? 102.364 42.260 85.194 1.00 60.46 45 GLY E N 1
ATOM 4344 C CA . GLY E 1 45 ? 103.378 42.942 85.980 1.00 55.90 45 GLY E CA 1
ATOM 4345 C C . GLY E 1 45 ? 103.755 42.182 87.238 1.00 59.88 45 GLY E C 1
ATOM 4346 O O . GLY E 1 45 ? 104.871 42.319 87.744 1.00 62.01 45 GLY E O 1
ATOM 4347 N N . GLY E 1 46 ? 102.823 41.380 87.746 1.00 58.40 46 GLY E N 1
ATOM 4348 C CA . GLY E 1 46 ? 103.084 40.603 88.941 1.00 54.40 46 GLY E CA 1
ATOM 4349 C C . GLY E 1 46 ? 104.006 39.449 88.611 1.00 56.98 46 GLY E C 1
ATOM 4350 O O . GLY E 1 46 ? 104.957 39.168 89.342 1.00 62.18 46 GLY E O 1
ATOM 4351 N N . GLN E 1 47 ? 103.725 38.780 87.498 1.00 52.82 47 GLN E N 1
ATOM 4352 C CA . GLN E 1 47 ? 104.535 37.651 87.060 1.00 46.74 47 GLN E CA 1
ATOM 4353 C C . GLN E 1 47 ? 105.958 38.093 86.762 1.00 45.28 47 GLN E C 1
ATOM 4354 O O . GLN E 1 47 ? 106.900 37.338 86.982 1.00 46.04 47 GLN E O 1
ATOM 4360 N N . ILE E 1 48 ? 106.110 39.314 86.255 1.00 38.80 48 ILE E N 1
ATOM 4361 C CA . ILE E 1 48 ? 107.428 39.844 85.932 1.00 40.36 48 ILE E CA 1
ATOM 4362 C C . ILE E 1 48 ? 108.247 40.093 87.194 1.00 45.70 48 ILE E C 1
ATOM 4363 O O . ILE E 1 48 ? 109.453 39.844 87.212 1.00 48.17 48 ILE E O 1
ATOM 4368 N N . LYS E 1 49 ? 107.590 40.589 88.241 1.00 46.95 49 LYS E N 1
ATOM 4369 C CA . LYS E 1 49 ? 108.255 40.852 89.516 1.00 49.04 49 LYS E CA 1
ATOM 4370 C C . LYS E 1 49 ? 108.759 39.510 90.045 1.00 48.98 49 LYS E C 1
ATOM 4371 O O . LYS E 1 49 ? 109.933 39.369 90.390 1.00 49.68 49 LYS E O 1
ATOM 4377 N N . THR E 1 50 ? 107.872 38.520 90.082 1.00 45.70 50 THR E N 1
ATOM 4378 C CA . THR E 1 50 ? 108.239 37.192 90.557 1.00 43.31 50 THR E CA 1
ATOM 4379 C C . THR E 1 50 ? 109.402 36.627 89.751 1.00 43.79 50 THR E C 1
ATOM 4380 O O . THR E 1 50 ? 110.288 35.973 90.297 1.00 52.70 50 THR E O 1
ATOM 4384 N N . ALA E 1 51 ? 109.396 36.889 88.452 1.00 38.95 51 ALA E N 1
ATOM 4385 C CA . ALA E 1 51 ? 110.444 36.403 87.569 1.00 36.53 51 ALA E CA 1
ATOM 4386 C C . ALA E 1 51 ? 111.793 37.023 87.916 1.00 36.21 51 ALA E C 1
ATOM 4387 O O . ALA E 1 51 ? 112.816 36.340 87.950 1.00 36.34 51 ALA E O 1
ATOM 4389 N N . ILE E 1 52 ? 111.797 38.325 88.167 1.00 39.99 52 ILE E N 1
ATOM 4390 C CA . ILE E 1 52 ? 113.036 39.002 88.502 1.00 40.81 52 ILE E CA 1
ATOM 4391 C C . ILE E 1 52 ? 113.609 38.382 89.765 1.00 44.08 52 ILE E C 1
ATOM 4392 O O . ILE E 1 52 ? 114.779 38.003 89.796 1.00 44.70 52 ILE E O 1
ATOM 4397 N N . GLU E 1 53 ? 112.765 38.260 90.790 1.00 45.20 53 GLU E N 1
ATOM 4398 C CA . GLU E 1 53 ? 113.147 37.682 92.074 1.00 48.53 53 GLU E CA 1
ATOM 4399 C C . GLU E 1 53 ? 113.796 36.303 91.933 1.00 49.84 53 GLU E C 1
ATOM 4400 O O . GLU E 1 53 ? 114.859 36.040 92.508 1.00 48.58 53 GLU E O 1
ATOM 4406 N N . ASN E 1 54 ? 113.151 35.427 91.169 1.00 44.63 54 ASN E N 1
ATOM 4407 C CA . ASN E 1 54 ? 113.650 34.072 90.964 1.00 46.53 54 ASN E CA 1
ATOM 4408 C C . ASN E 1 54 ? 114.929 34.026 90.141 1.00 44.04 54 ASN E C 1
ATOM 4409 O O . ASN E 1 54 ? 115.570 32.978 90.024 1.00 48.18 54 ASN E O 1
ATOM 4414 N N . VAL E 1 55 ? 115.310 35.168 89.591 1.00 38.60 55 VAL E N 1
ATOM 4415 C CA . VAL E 1 55 ? 116.470 35.228 88.736 1.00 35.25 55 VAL E CA 1
ATOM 4416 C C . VAL E 1 55 ? 117.573 36.155 89.243 1.00 34.97 55 VAL E C 1
ATOM 4417 O O . VAL E 1 55 ? 118.716 36.056 88.807 1.00 34.05 55 VAL E O 1
ATOM 4421 N N . GLN E 1 56 ? 117.231 37.041 90.174 1.00 35.45 56 GLN E N 1
ATOM 4422 C CA . GLN E 1 56 ? 118.202 37.985 90.739 1.00 37.44 56 GLN E CA 1
ATOM 4423 C C . GLN E 1 56 ? 119.046 37.272 91.794 1.00 39.91 56 GLN E C 1
ATOM 4424 O O . GLN E 1 56 ? 118.536 36.821 92.826 1.00 37.93 56 GLN E O 1
ATOM 4430 N N . GLN E 1 57 ? 120.342 37.167 91.527 1.00 40.04 57 GLN E N 1
ATOM 4431 C CA . GLN E 1 57 ? 121.247 36.487 92.439 1.00 38.42 57 GLN E CA 1
ATOM 4432 C C . GLN E 1 57 ? 122.402 37.386 92.842 1.00 36.75 57 GLN E C 1
ATOM 4433 O O . GLN E 1 57 ? 123.460 36.896 93.239 1.00 40.46 57 GLN E O 1
ATOM 4439 N N . GLY E 1 58 ? 122.205 38.694 92.721 1.00 33.99 58 GLY E N 1
ATOM 4440 C CA . GLY E 1 58 ? 123.244 39.632 93.096 1.00 32.45 58 GLY E CA 1
ATOM 4441 C C . GLY E 1 58 ? 123.982 40.295 91.954 1.00 35.82 58 GLY E C 1
ATOM 4442 O O . GLY E 1 58 ? 124.727 41.250 92.173 1.00 37.95 58 GLY E O 1
ATOM 4443 N N . ASP E 1 59 ? 123.786 39.802 90.738 1.00 38.00 59 ASP E N 1
ATOM 4444 C CA . ASP E 1 59 ? 124.456 40.374 89.576 1.00 39.96 59 ASP E CA 1
ATOM 4445 C C . ASP E 1 59 ? 123.601 41.316 88.753 1.00 39.33 59 ASP E C 1
ATOM 4446 O O . ASP E 1 59 ? 124.111 42.049 87.906 1.00 42.31 59 ASP E O 1
ATOM 4451 N N . GLY E 1 60 ? 122.300 41.306 89.002 1.00 38.64 60 GLY E N 1
ATOM 4452 C CA . GLY E 1 60 ? 121.420 42.166 88.238 1.00 37.23 60 GLY E CA 1
ATOM 4453 C C . GLY E 1 60 ? 120.504 41.356 87.343 1.00 33.19 60 GLY E C 1
ATOM 4454 O O . GLY E 1 60 ? 120.653 40.142 87.210 1.00 27.80 60 GLY E O 1
ATOM 4455 N N . VAL E 1 61 ? 119.553 42.028 86.715 1.00 35.33 61 VAL E N 1
ATOM 4456 C CA . VAL E 1 61 ? 118.612 41.327 85.861 1.00 33.90 61 VAL E CA 1
ATOM 4457 C C . VAL E 1 61 ? 118.306 42.047 84.563 1.00 29.82 61 VAL E C 1
ATOM 4458 O O . VAL E 1 61 ? 118.066 43.253 84.535 1.00 22.32 61 VAL E O 1
ATOM 4462 N N . LEU E 1 62 ? 118.341 41.277 83.486 1.00 31.46 62 LEU E N 1
ATOM 4463 C CA . LEU E 1 62 ? 118.022 41.776 82.167 1.00 32.80 62 LEU E CA 1
ATOM 4464 C C . LEU E 1 62 ? 116.606 41.301 81.854 1.00 32.73 62 LEU E C 1
ATOM 4465 O O . LEU E 1 62 ? 116.342 40.098 81.778 1.00 30.26 62 LEU E O 1
ATOM 4470 N N . VAL E 1 63 ? 115.695 42.261 81.728 1.00 34.30 63 VAL E N 1
ATOM 4471 C CA . VAL E 1 63 ? 114.301 41.998 81.389 1.00 34.22 63 VAL E CA 1
ATOM 4472 C C . VAL E 1 63 ? 114.187 42.329 79.905 1.00 30.19 63 VAL E C 1
ATOM 4473 O O . VAL E 1 63 ? 114.123 43.491 79.518 1.00 33.18 63 VAL E O 1
ATOM 4477 N N . MET E 1 64 ? 114.190 41.304 79.073 1.00 30.06 64 MET E N 1
ATOM 4478 C CA . MET E 1 64 ? 114.112 41.508 77.640 1.00 31.14 64 MET E CA 1
ATOM 4479 C C . MET E 1 64 ? 112.681 41.361 77.162 1.00 36.19 64 MET E C 1
ATOM 4480 O O . MET E 1 64 ? 112.039 40.328 77.373 1.00 37.13 64 MET E O 1
ATOM 4485 N N . VAL E 1 65 ? 112.184 42.405 76.516 1.00 32.90 65 VAL E N 1
ATOM 4486 C CA . VAL E 1 65 ? 110.830 42.381 76.018 1.00 33.52 65 VAL E CA 1
ATOM 4487 C C . VAL E 1 65 ? 110.793 42.463 74.495 1.00 32.14 65 VAL E C 1
ATOM 4488 O O . VAL E 1 65 ? 111.769 42.840 73.829 1.00 25.12 65 VAL E O 1
ATOM 4492 N N . ASP E 1 66 ? 109.649 42.088 73.948 1.00 36.15 66 ASP E N 1
ATOM 4493 C CA . ASP E 1 66 ? 109.460 42.087 72.508 1.00 35.45 66 ASP E CA 1
ATOM 4494 C C . ASP E 1 66 ? 109.270 43.462 71.887 1.00 31.28 66 ASP E C 1
ATOM 4495 O O . ASP E 1 66 ? 109.988 43.851 70.975 1.00 33.60 66 ASP E O 1
ATOM 4500 N N . LEU E 1 67 ? 108.314 44.205 72.419 1.00 35.00 67 LEU E N 1
ATOM 4501 C CA . LEU E 1 67 ? 107.932 45.489 71.857 1.00 41.18 67 LEU E CA 1
ATOM 4502 C C . LEU E 1 67 ? 108.032 46.679 72.799 1.00 38.99 67 LEU E C 1
ATOM 4503 O O . LEU E 1 67 ? 107.502 46.659 73.904 1.00 35.92 67 LEU E O 1
ATOM 4508 N N . LEU E 1 68 ? 108.698 47.726 72.338 1.00 37.81 68 LEU E N 1
ATOM 4509 C CA . LEU E 1 68 ? 108.841 48.939 73.120 1.00 40.56 68 LEU E CA 1
ATOM 4510 C C . LEU E 1 68 ? 107.475 49.585 73.368 1.00 44.65 68 LEU E C 1
ATOM 4511 O O . LEU E 1 68 ? 106.592 49.573 72.500 1.00 39.80 68 LEU E O 1
ATOM 4516 N N . SER E 1 69 ? 107.309 50.138 74.565 1.00 43.54 69 SER E N 1
ATOM 4517 C CA . SER E 1 69 ? 106.077 50.817 74.955 1.00 45.04 69 SER E CA 1
ATOM 4518 C C . SER E 1 69 ? 104.796 49.990 74.912 1.00 41.47 69 SER E C 1
ATOM 4519 O O . SER E 1 69 ? 103.704 50.550 74.901 1.00 41.74 69 SER E O 1
ATOM 4522 N N . ALA E 1 70 ? 104.927 48.666 74.891 1.00 37.84 70 ALA E N 1
ATOM 4523 C CA . ALA E 1 70 ? 103.763 47.781 74.902 1.00 34.33 70 ALA E CA 1
ATOM 4524 C C . ALA E 1 70 ? 103.557 47.259 76.334 1.00 37.62 70 ALA E C 1
ATOM 4525 O O . ALA E 1 70 ? 104.350 47.546 77.228 1.00 37.22 70 ALA E O 1
ATOM 4527 N N . SER E 1 71 ? 102.504 46.481 76.555 1.00 38.24 71 SER E N 1
ATOM 4528 C CA . SER E 1 71 ? 102.215 45.983 77.896 1.00 39.77 71 SER E CA 1
ATOM 4529 C C . SER E 1 71 ? 103.411 45.381 78.613 1.00 40.63 71 SER E C 1
ATOM 4530 O O . SER E 1 71 ? 103.783 45.851 79.678 1.00 41.41 71 SER E O 1
ATOM 4533 N N . PRO E 1 72 ? 104.029 44.334 78.042 1.00 44.24 72 PRO E N 1
ATOM 4534 C CA . PRO E 1 72 ? 105.187 43.734 78.711 1.00 40.66 72 PRO E CA 1
ATOM 4535 C C . PRO E 1 72 ? 106.230 44.770 79.121 1.00 34.98 72 PRO E C 1
ATOM 4536 O O . PRO E 1 72 ? 106.770 44.716 80.217 1.00 36.54 72 PRO E O 1
ATOM 4540 N N . TYR E 1 73 ? 106.508 45.722 78.247 1.00 35.22 73 TYR E N 1
ATOM 4541 C CA . TYR E 1 73 ? 107.493 46.745 78.558 1.00 35.30 73 TYR E CA 1
ATOM 4542 C C . TYR E 1 73 ? 107.022 47.706 79.657 1.00 42.33 73 TYR E C 1
ATOM 4543 O O . TYR E 1 73 ? 107.813 48.095 80.522 1.00 46.05 73 TYR E O 1
ATOM 4552 N N . ASN E 1 74 ? 105.745 48.081 79.629 1.00 41.90 74 ASN E N 1
ATOM 4553 C CA . ASN E 1 74 ? 105.197 49.004 80.624 1.00 42.24 74 ASN E CA 1
ATOM 4554 C C . ASN E 1 74 ? 105.076 48.379 82.008 1.00 40.94 74 ASN E C 1
ATOM 4555 O O . ASN E 1 74 ? 105.323 49.036 83.013 1.00 47.16 74 ASN E O 1
ATOM 4560 N N . GLN E 1 75 ? 104.678 47.119 82.063 1.00 37.67 75 GLN E N 1
ATOM 4561 C CA . GLN E 1 75 ? 104.552 46.430 83.336 1.00 45.03 75 GLN E CA 1
ATOM 4562 C C . GLN E 1 75 ? 105.947 46.133 83.899 1.00 51.44 75 GLN E C 1
ATOM 4563 O O . GLN E 1 75 ? 106.112 45.945 85.107 1.00 56.69 75 GLN E O 1
ATOM 4569 N N . ALA E 1 76 ? 106.948 46.076 83.021 1.00 49.63 76 ALA E N 1
ATOM 4570 C CA . ALA E 1 76 ? 108.312 45.812 83.454 1.00 48.58 76 ALA E CA 1
ATOM 4571 C C . ALA E 1 76 ? 108.806 47.075 84.124 1.00 50.40 76 ALA E C 1
ATOM 4572 O O . ALA E 1 76 ? 109.364 47.025 85.216 1.00 47.16 76 ALA E O 1
ATOM 4574 N N . VAL E 1 77 ? 108.584 48.210 83.463 1.00 52.67 77 VAL E N 1
ATOM 4575 C CA . VAL E 1 77 ? 108.993 49.501 84.002 1.00 54.60 77 VAL E CA 1
ATOM 4576 C C . VAL E 1 77 ? 108.317 49.746 85.347 1.00 54.55 77 VAL E C 1
ATOM 4577 O O . VAL E 1 77 ? 108.937 50.267 86.275 1.00 54.34 77 VAL E O 1
ATOM 4581 N N . LEU E 1 78 ? 107.048 49.361 85.439 1.00 51.97 78 LEU E N 1
ATOM 4582 C CA . LEU E 1 78 ? 106.265 49.521 86.660 1.00 55.11 78 LEU E CA 1
ATOM 4583 C C . LEU E 1 78 ? 106.939 48.783 87.814 1.00 54.36 78 LEU E C 1
ATOM 4584 O O . LEU E 1 78 ? 107.265 49.373 88.848 1.00 54.86 78 LEU E O 1
ATOM 4589 N N . VAL E 1 79 ? 107.141 47.486 87.626 1.00 55.22 79 VAL E N 1
ATOM 4590 C CA . VAL E 1 79 ? 107.772 46.654 88.633 1.00 53.88 79 VAL E CA 1
ATOM 4591 C C . VAL E 1 79 ? 109.138 47.197 89.063 1.00 53.93 79 VAL E C 1
ATOM 4592 O O . VAL E 1 79 ? 109.424 47.286 90.256 1.00 48.19 79 VAL E O 1
ATOM 4596 N N . ILE E 1 80 ? 109.967 47.574 88.094 1.00 49.67 80 ILE E N 1
ATOM 4597 C CA . ILE E 1 80 ? 111.295 48.081 88.402 1.00 54.15 80 ILE E CA 1
ATOM 4598 C C . ILE E 1 80 ? 111.282 49.203 89.422 1.00 57.70 80 ILE E C 1
ATOM 4599 O O . ILE E 1 80 ? 111.777 49.012 90.532 1.00 64.42 80 ILE E O 1
ATOM 4604 N N . ASN E 1 81 ? 110.735 50.367 89.083 1.00 58.04 81 ASN E N 1
ATOM 4605 C CA . ASN E 1 81 ? 110.729 51.438 90.075 1.00 62.15 81 ASN E CA 1
ATOM 4606 C C . ASN E 1 81 ? 109.629 51.249 91.109 1.00 57.82 81 ASN E C 1
ATOM 4607 O O . ASN E 1 81 ? 108.683 52.014 91.205 1.00 58.97 81 ASN E O 1
ATOM 4612 N N . GLU E 1 82 ? 109.807 50.187 91.880 1.00 59.34 82 GLU E N 1
ATOM 4613 C CA . GLU E 1 82 ? 108.929 49.774 92.960 1.00 59.04 82 GLU E CA 1
ATOM 4614 C C . GLU E 1 82 ? 109.813 48.797 93.746 1.00 59.74 82 GLU E C 1
ATOM 4615 O O . GLU E 1 82 ? 109.431 48.270 94.793 1.00 56.92 82 GLU E O 1
ATOM 4621 N N . LEU E 1 83 ? 111.003 48.559 93.200 1.00 57.24 83 LEU E N 1
ATOM 4622 C CA . LEU E 1 83 ? 111.986 47.676 93.809 1.00 59.66 83 LEU E CA 1
ATOM 4623 C C . LEU E 1 83 ? 112.931 48.533 94.625 1.00 60.33 83 LEU E C 1
ATOM 4624 O O . LEU E 1 83 ? 113.055 49.729 94.371 1.00 64.65 83 LEU E O 1
ATOM 4629 N N . GLU E 1 84 ? 113.593 47.924 95.600 1.00 56.99 84 GLU E N 1
ATOM 4630 C CA . GLU E 1 84 ? 114.527 48.652 96.438 1.00 59.52 84 GLU E CA 1
ATOM 4631 C C . GLU E 1 84 ? 115.447 49.454 95.531 1.00 54.99 84 GLU E C 1
ATOM 4632 O O . GLU E 1 84 ? 116.078 48.900 94.635 1.00 58.98 84 GLU E O 1
ATOM 4638 N N . PRO E 1 85 ? 115.530 50.775 95.752 1.00 47.70 85 PRO E N 1
ATOM 4639 C CA . PRO E 1 85 ? 116.369 51.664 94.952 1.00 45.89 85 PRO E CA 1
ATOM 4640 C C . PRO E 1 85 ? 117.668 51.034 94.479 1.00 47.71 85 PRO E C 1
ATOM 4641 O O . PRO E 1 85 ? 117.950 51.018 93.286 1.00 44.66 85 PRO E O 1
ATOM 4645 N N . ALA E 1 86 ? 118.455 50.513 95.418 1.00 50.75 86 ALA E N 1
ATOM 4646 C CA . ALA E 1 86 ? 119.738 49.894 95.087 1.00 53.30 86 ALA E CA 1
ATOM 4647 C C . ALA E 1 86 ? 119.586 48.785 94.055 1.00 51.80 86 ALA E C 1
ATOM 4648 O O . ALA E 1 86 ? 120.428 48.634 93.167 1.00 48.46 86 ALA E O 1
ATOM 4650 N N . LEU E 1 87 ? 118.509 48.016 94.176 1.00 49.97 87 LEU E N 1
ATOM 4651 C CA . LEU E 1 87 ? 118.240 46.917 93.258 1.00 50.59 87 LEU E CA 1
ATOM 4652 C C . LEU E 1 87 ? 117.905 47.411 91.858 1.00 49.92 87 LEU E C 1
ATOM 4653 O O . LEU E 1 87 ? 118.492 46.961 90.875 1.00 52.15 87 LEU E O 1
ATOM 4658 N N . GLN E 1 88 ? 116.964 48.345 91.772 1.00 55.19 88 GLN E N 1
ATOM 4659 C CA . GLN E 1 88 ? 116.532 48.875 90.483 1.00 59.83 88 GLN E CA 1
ATOM 4660 C C . GLN E 1 88 ? 117.604 49.551 89.641 1.00 59.62 88 GLN E C 1
ATOM 4661 O O . GLN E 1 88 ? 117.346 49.938 88.496 1.00 61.26 88 GLN E O 1
ATOM 4667 N N . LYS E 1 89 ? 118.802 49.690 90.196 1.00 56.93 89 LYS E N 1
ATOM 4668 C CA . LYS E 1 89 ? 119.891 50.304 89.453 1.00 54.72 89 LYS E CA 1
ATOM 4669 C C . LYS E 1 89 ? 120.673 49.227 88.706 1.00 52.71 89 LYS E C 1
ATOM 4670 O O . LYS E 1 89 ? 121.537 49.521 87.875 1.00 50.31 89 LYS E O 1
ATOM 4676 N N . LYS E 1 90 ? 120.355 47.972 89.002 1.00 48.77 90 LYS E N 1
ATOM 4677 C CA . LYS E 1 90 ? 121.006 46.860 88.335 1.00 49.27 90 LYS E CA 1
ATOM 4678 C C . LYS E 1 90 ? 119.999 46.018 87.544 1.00 48.08 90 LYS E C 1
ATOM 4679 O O . LYS E 1 90 ? 120.155 44.808 87.397 1.00 43.50 90 LYS E O 1
ATOM 4685 N N . ILE E 1 91 ? 118.959 46.679 87.042 1.00 45.52 91 ILE E N 1
ATOM 4686 C CA . ILE E 1 91 ? 117.945 46.024 86.227 1.00 46.43 91 ILE E CA 1
ATOM 4687 C C . ILE E 1 91 ? 117.720 46.828 84.955 1.00 43.74 91 ILE E C 1
ATOM 4688 O O . ILE E 1 91 ? 117.401 48.011 85.013 1.00 48.35 91 ILE E O 1
ATOM 4693 N N . PHE E 1 92 ? 117.886 46.183 83.805 1.00 43.01 92 PHE E N 1
ATOM 4694 C CA . PHE E 1 92 ? 117.700 46.854 82.521 1.00 42.87 92 PHE E CA 1
ATOM 4695 C C . PHE E 1 92 ? 116.655 46.172 81.644 1.00 44.07 92 PHE E C 1
ATOM 4696 O O . PHE E 1 92 ? 116.557 44.945 81.620 1.00 49.32 92 PHE E O 1
ATOM 4704 N N . VAL E 1 93 ? 115.893 46.976 80.911 1.00 42.77 93 VAL E N 1
ATOM 4705 C CA . VAL E 1 93 ? 114.879 46.466 79.995 1.00 40.00 93 VAL E CA 1
ATOM 4706 C C . VAL E 1 93 ? 115.320 46.746 78.551 1.00 39.77 93 VAL E C 1
ATOM 4707 O O . VAL E 1 93 ? 115.480 47.905 78.174 1.00 38.17 93 VAL E O 1
ATOM 4711 N N . VAL E 1 94 ? 115.533 45.695 77.753 1.00 36.03 94 VAL E N 1
ATOM 4712 C CA . VAL E 1 94 ? 115.928 45.866 76.351 1.00 31.93 94 VAL E CA 1
ATOM 4713 C C . VAL E 1 94 ? 114.744 45.504 75.449 1.00 36.02 94 VAL E C 1
ATOM 4714 O O . VAL E 1 94 ? 114.028 44.529 75.701 1.00 31.22 94 VAL E O 1
ATOM 4718 N N . SER E 1 95 ? 114.531 46.308 74.410 1.00 34.27 95 SER E N 1
ATOM 4719 C CA . SER E 1 95 ? 113.412 46.108 73.497 1.00 33.28 95 SER E CA 1
ATOM 4720 C C . SER E 1 95 ? 113.793 45.536 72.143 1.00 32.42 95 SER E C 1
ATOM 4721 O O . SER E 1 95 ? 114.956 45.571 71.736 1.00 30.69 95 SER E O 1
ATOM 4724 N N . GLY E 1 96 ? 112.782 45.038 71.439 1.00 25.86 96 GLY E N 1
ATOM 4725 C CA . GLY E 1 96 ? 113.000 44.455 70.133 1.00 27.11 96 GLY E CA 1
ATOM 4726 C C . GLY E 1 96 ? 113.917 43.259 70.240 1.00 25.36 96 GLY E C 1
ATOM 4727 O O . GLY E 1 96 ? 114.752 43.034 69.369 1.00 23.51 96 GLY E O 1
ATOM 4728 N N . THR E 1 97 ? 113.758 42.484 71.307 1.00 21.89 97 THR E N 1
ATOM 4729 C CA . THR E 1 97 ? 114.615 41.331 71.513 1.00 27.49 97 THR E CA 1
ATOM 4730 C C . THR E 1 97 ? 114.503 40.331 70.376 1.00 27.43 97 THR E C 1
ATOM 4731 O O . THR E 1 97 ? 113.403 39.969 69.956 1.00 27.91 97 THR E O 1
ATOM 4735 N N . ASN E 1 98 ? 115.655 39.927 69.853 1.00 24.42 98 ASN E N 1
ATOM 4736 C CA . ASN E 1 98 ? 115.743 38.930 68.787 1.00 26.59 98 ASN E CA 1
ATOM 4737 C C . ASN E 1 98 ? 116.681 37.806 69.291 1.00 29.88 98 ASN E C 1
ATOM 4738 O O . ASN E 1 98 ? 117.173 37.879 70.418 1.00 33.78 98 ASN E O 1
ATOM 4743 N N . LEU E 1 99 ? 116.933 36.776 68.483 1.00 25.50 99 LEU E N 1
ATOM 4744 C CA . LEU E 1 99 ? 117.797 35.693 68.934 1.00 23.16 99 LEU E CA 1
ATOM 4745 C C . LEU E 1 99 ? 119.232 36.165 69.207 1.00 27.00 99 LEU E C 1
ATOM 4746 O O . LEU E 1 99 ? 119.859 35.764 70.198 1.00 27.85 99 LEU E O 1
ATOM 4751 N N . PRO E 1 100 ? 119.779 37.009 68.325 1.00 27.15 100 PRO E N 1
ATOM 4752 C CA . PRO E 1 100 ? 121.148 37.485 68.560 1.00 28.28 100 PRO E CA 1
ATOM 4753 C C . PRO E 1 100 ? 121.291 38.119 69.957 1.00 29.63 100 PRO E C 1
ATOM 4754 O O . PRO E 1 100 ? 122.253 37.854 70.675 1.00 33.93 100 PRO E O 1
ATOM 4758 N N . MET E 1 101 ? 120.325 38.954 70.331 1.00 29.31 101 MET E N 1
ATOM 4759 C CA . MET E 1 101 ? 120.334 39.628 71.627 1.00 27.70 101 MET E CA 1
ATOM 4760 C C . MET E 1 101 ? 120.329 38.638 72.802 1.00 25.53 101 MET E C 1
ATOM 4761 O O . MET E 1 101 ? 121.017 38.841 73.806 1.00 18.80 101 MET E O 1
ATOM 4766 N N . VAL E 1 102 ? 119.538 37.579 72.675 1.00 21.22 102 VAL E N 1
ATOM 4767 C CA . VAL E 1 102 ? 119.453 36.574 73.711 1.00 18.70 102 VAL E CA 1
ATOM 4768 C C . VAL E 1 102 ? 120.787 35.825 73.840 1.00 23.49 102 VAL E C 1
ATOM 4769 O O . VAL E 1 102 ? 121.278 35.606 74.951 1.00 28.39 102 VAL E O 1
ATOM 4773 N N . LEU E 1 103 ? 121.380 35.441 72.714 1.00 20.59 103 LEU E N 1
ATOM 4774 C CA . LEU E 1 103 ? 122.652 34.727 72.756 1.00 21.75 103 LEU E CA 1
ATOM 4775 C C . LEU E 1 103 ? 123.731 35.600 73.373 1.00 26.93 103 LEU E C 1
ATOM 4776 O O . LEU E 1 103 ? 124.578 35.111 74.127 1.00 26.34 103 LEU E O 1
ATOM 4781 N N . GLU E 1 104 ? 123.693 36.888 73.039 1.00 30.24 104 GLU E N 1
ATOM 4782 C CA . GLU E 1 104 ? 124.647 37.864 73.543 1.00 28.18 104 GLU E CA 1
ATOM 4783 C C . GLU E 1 104 ? 124.507 37.956 75.061 1.00 29.02 104 GLU E C 1
ATOM 4784 O O . GLU E 1 104 ? 125.493 37.872 75.789 1.00 24.66 104 GLU E O 1
ATOM 4790 N N . ALA E 1 105 ? 123.278 38.116 75.539 1.00 29.65 105 ALA E N 1
ATOM 4791 C CA . ALA E 1 105 ? 123.046 38.199 76.975 1.00 31.01 105 ALA E CA 1
ATOM 4792 C C . ALA E 1 105 ? 123.609 36.944 77.650 1.00 30.94 105 ALA E C 1
ATOM 4793 O O . ALA E 1 105 ? 124.421 37.046 78.561 1.00 29.88 105 ALA E O 1
ATOM 4795 N N . ILE E 1 106 ? 123.172 35.767 77.203 1.00 30.45 106 ILE E N 1
ATOM 4796 C CA . ILE E 1 106 ? 123.658 34.504 77.760 1.00 32.47 106 ILE E CA 1
ATOM 4797 C C . ILE E 1 106 ? 125.184 34.518 77.819 1.00 34.10 106 ILE E C 1
ATOM 4798 O O . ILE E 1 106 ? 125.788 33.995 78.752 1.00 36.76 106 ILE E O 1
ATOM 4803 N N . ASN E 1 107 ? 125.804 35.123 76.816 1.00 39.88 107 ASN E N 1
ATOM 4804 C CA . ASN E 1 107 ? 127.254 35.211 76.765 1.00 36.37 107 ASN E CA 1
ATOM 4805 C C . ASN E 1 107 ? 127.768 36.022 77.949 1.00 40.03 107 ASN E C 1
ATOM 4806 O O . ASN E 1 107 ? 128.737 35.634 78.598 1.00 41.25 107 ASN E O 1
ATOM 4811 N N . HIS E 1 108 ? 127.122 37.153 78.224 1.00 37.69 108 HIS E N 1
ATOM 4812 C CA . HIS E 1 108 ? 127.519 37.985 79.348 1.00 35.25 108 HIS E CA 1
ATOM 4813 C C . HIS E 1 108 ? 127.225 37.286 80.664 1.00 35.30 108 HIS E C 1
ATOM 4814 O O . HIS E 1 108 ? 127.949 37.470 81.642 1.00 34.85 108 HIS E O 1
ATOM 4821 N N . GLN E 1 109 ? 126.175 36.473 80.696 1.00 34.50 109 GLN E N 1
ATOM 4822 C CA . GLN E 1 109 ? 125.884 35.727 81.910 1.00 38.20 109 GLN E CA 1
ATOM 4823 C C . GLN E 1 109 ? 127.168 34.973 82.269 1.00 40.04 109 GLN E C 1
ATOM 4824 O O . GLN E 1 109 ? 127.647 35.026 83.401 1.00 45.38 109 GLN E O 1
ATOM 4830 N N . LEU E 1 110 ? 127.733 34.286 81.283 1.00 41.76 110 LEU E N 1
ATOM 4831 C CA . LEU E 1 110 ? 128.947 33.508 81.497 1.00 43.69 110 LEU E CA 1
ATOM 4832 C C . LEU E 1 110 ? 130.230 34.316 81.692 1.00 44.33 110 LEU E C 1
ATOM 4833 O O . LEU E 1 110 ? 131.209 33.786 82.194 1.00 48.99 110 LEU E O 1
ATOM 4838 N N . LEU E 1 111 ? 130.233 35.590 81.314 1.00 44.24 111 LEU E N 1
ATOM 4839 C CA . LEU E 1 111 ? 131.425 36.420 81.484 1.00 42.30 111 LEU E CA 1
ATOM 4840 C C . LEU E 1 111 ? 131.325 37.286 82.739 1.00 44.50 111 LEU E C 1
ATOM 4841 O O . LEU E 1 111 ? 132.253 38.025 83.070 1.00 47.39 111 LEU E O 1
ATOM 4846 N N . GLY E 1 112 ? 130.197 37.201 83.435 1.00 45.84 112 GLY E N 1
ATOM 4847 C CA . GLY E 1 112 ? 130.017 37.997 84.635 1.00 42.55 112 GLY E CA 1
ATOM 4848 C C . GLY E 1 112 ? 130.074 39.486 84.346 1.00 46.50 112 GLY E C 1
ATOM 4849 O O . GLY E 1 112 ? 130.312 40.298 85.243 1.00 49.56 112 GLY E O 1
ATOM 4850 N N . THR E 1 113 ? 129.849 39.847 83.086 1.00 46.05 113 THR E N 1
ATOM 4851 C CA . THR E 1 113 ? 129.871 41.241 82.657 1.00 38.31 113 THR E CA 1
ATOM 4852 C C . THR E 1 113 ? 128.838 42.066 83.416 1.00 34.39 113 THR E C 1
ATOM 4853 O O . THR E 1 113 ? 127.710 41.621 83.622 1.00 33.41 113 THR E O 1
ATOM 4857 N N . PRO E 1 114 ? 129.225 43.277 83.853 1.00 34.42 114 PRO E N 1
ATOM 4858 C CA . PRO E 1 114 ? 128.391 44.234 84.598 1.00 34.43 114 PRO E CA 1
ATOM 4859 C C . PRO E 1 114 ? 127.201 44.592 83.731 1.00 35.29 114 PRO E C 1
ATOM 4860 O O . PRO E 1 114 ? 127.372 45.201 82.678 1.00 38.20 114 PRO E O 1
ATOM 4864 N N . ILE E 1 115 ? 126.007 44.232 84.192 1.00 35.02 115 ILE E N 1
ATOM 4865 C CA . ILE E 1 115 ? 124.782 44.443 83.439 1.00 35.78 115 ILE E CA 1
ATOM 4866 C C . ILE E 1 115 ? 124.679 45.739 82.642 1.00 38.37 115 ILE E C 1
ATOM 4867 O O . ILE E 1 115 ? 124.163 45.731 81.524 1.00 34.65 115 ILE E O 1
ATOM 4872 N N . ALA E 1 116 ? 125.180 46.841 83.188 1.00 37.10 116 ALA E N 1
ATOM 4873 C CA . ALA E 1 116 ? 125.120 48.109 82.467 1.00 35.78 116 ALA E CA 1
ATOM 4874 C C . ALA E 1 116 ? 125.946 48.020 81.179 1.00 38.43 116 ALA E C 1
ATOM 4875 O O . ALA E 1 116 ? 125.518 48.458 80.103 1.00 30.09 116 ALA E O 1
ATOM 4877 N N . GLU E 1 117 ? 127.135 47.445 81.292 1.00 40.40 117 GLU E N 1
ATOM 4878 C CA . GLU E 1 117 ? 128.002 47.287 80.136 1.00 42.20 117 GLU E CA 1
ATOM 4879 C C . GLU E 1 117 ? 127.407 46.248 79.173 1.00 39.09 117 GLU E C 1
ATOM 4880 O O . GLU E 1 117 ? 127.554 46.356 77.951 1.00 33.26 117 GLU E O 1
ATOM 4886 N N . ALA E 1 118 ? 126.736 45.244 79.742 1.00 37.00 118 ALA E N 1
ATOM 4887 C CA . ALA E 1 118 ? 126.122 44.168 78.966 1.00 39.39 118 ALA E CA 1
ATOM 4888 C C . ALA E 1 118 ? 124.921 44.677 78.152 1.00 36.45 118 ALA E C 1
ATOM 4889 O O . ALA E 1 118 ? 124.795 44.375 76.970 1.00 33.18 118 ALA E O 1
ATOM 4891 N N . ALA E 1 119 ? 124.046 45.451 78.786 1.00 34.26 119 ALA E N 1
ATOM 4892 C CA . ALA E 1 119 ? 122.885 45.991 78.091 1.00 34.84 119 ALA E CA 1
ATOM 4893 C C . ALA E 1 119 ? 123.366 46.800 76.894 1.00 35.22 119 ALA E C 1
ATOM 4894 O O . ALA E 1 119 ? 122.798 46.713 75.810 1.00 37.98 119 ALA E O 1
ATOM 4896 N N . GLN E 1 120 ? 124.423 47.579 77.092 1.00 32.54 120 GLN E N 1
ATOM 4897 C CA . GLN E 1 120 ? 124.959 48.390 76.009 1.00 40.89 120 GLN E CA 1
ATOM 4898 C C . GLN E 1 120 ? 125.435 47.527 74.864 1.00 40.84 120 GLN E C 1
ATOM 4899 O O . GLN E 1 120 ? 125.224 47.866 73.700 1.00 38.71 120 GLN E O 1
ATOM 4905 N N . ALA E 1 121 ? 126.088 46.418 75.200 1.00 39.10 121 ALA E N 1
ATOM 4906 C CA . ALA E 1 121 ? 126.607 45.504 74.195 1.00 37.84 121 ALA E CA 1
ATOM 4907 C C . ALA E 1 121 ? 125.473 44.741 73.501 1.00 38.68 121 ALA E C 1
ATOM 4908 O O . ALA E 1 121 ? 125.485 44.538 72.288 1.00 36.38 121 ALA E O 1
ATOM 4910 N N . ILE E 1 122 ? 124.486 44.321 74.276 1.00 36.14 122 ILE E N 1
ATOM 4911 C CA . ILE E 1 122 ? 123.381 43.579 73.707 1.00 36.70 122 ILE E CA 1
ATOM 4912 C C . ILE E 1 122 ? 122.600 44.433 72.702 1.00 37.32 122 ILE E C 1
ATOM 4913 O O . ILE E 1 122 ? 122.223 43.943 71.640 1.00 38.06 122 ILE E O 1
ATOM 4918 N N . VAL E 1 123 ? 122.364 45.704 73.030 1.00 34.71 123 VAL E N 1
ATOM 4919 C CA . VAL E 1 123 ? 121.665 46.610 72.117 1.00 31.36 123 VAL E CA 1
ATOM 4920 C C . VAL E 1 123 ? 122.480 46.774 70.828 1.00 34.91 123 VAL E C 1
ATOM 4921 O O . VAL E 1 123 ? 121.938 46.739 69.723 1.00 38.54 123 VAL E O 1
ATOM 4925 N N . ALA E 1 124 ? 123.788 46.935 70.985 1.00 37.39 124 ALA E N 1
ATOM 4926 C CA . ALA E 1 124 ? 124.703 47.097 69.859 1.00 36.23 124 ALA E CA 1
ATOM 4927 C C . ALA E 1 124 ? 124.640 45.932 68.886 1.00 34.66 124 ALA E C 1
ATOM 4928 O O . ALA E 1 124 ? 124.582 46.121 67.679 1.00 37.71 124 ALA E O 1
ATOM 4930 N N . GLN E 1 125 ? 124.674 44.724 69.429 1.00 36.21 125 GLN E N 1
ATOM 4931 C CA . GLN E 1 125 ? 124.638 43.520 68.623 1.00 33.27 125 GLN E CA 1
ATOM 4932 C C . GLN E 1 125 ? 123.272 43.390 67.973 1.00 32.91 125 GLN E C 1
ATOM 4933 O O . GLN E 1 125 ? 123.162 43.070 66.787 1.00 28.99 125 GLN E O 1
ATOM 4939 N N . GLY E 1 126 ? 122.233 43.644 68.765 1.00 31.73 126 GLY E N 1
ATOM 4940 C CA . GLY E 1 126 ? 120.870 43.538 68.272 1.00 35.14 126 GLY E CA 1
ATOM 4941 C C . GLY E 1 126 ? 120.648 44.273 66.963 1.00 36.46 126 GLY E C 1
ATOM 4942 O O . GLY E 1 126 ? 120.087 43.717 66.015 1.00 29.95 126 GLY E O 1
ATOM 4943 N N . LYS E 1 127 ? 121.106 45.522 66.913 1.00 30.84 127 LYS E N 1
ATOM 4944 C CA . LYS E 1 127 ? 120.956 46.356 65.732 1.00 31.20 127 LYS E CA 1
ATOM 4945 C C . LYS E 1 127 ? 121.748 45.837 64.543 1.00 34.66 127 LYS E C 1
ATOM 4946 O O . LYS E 1 127 ? 121.237 45.747 63.430 1.00 35.34 127 LYS E O 1
ATOM 4952 N N . GLU E 1 128 ? 123.005 45.503 64.779 1.00 34.83 128 GLU E N 1
ATOM 4953 C CA . GLU E 1 128 ? 123.855 45.015 63.717 1.00 36.33 128 GLU E CA 1
ATOM 4954 C C . GLU E 1 128 ? 123.351 43.713 63.113 1.00 36.23 128 GLU E C 1
ATOM 4955 O O . GLU E 1 128 ? 123.603 43.431 61.942 1.00 43.83 128 GLU E O 1
ATOM 4961 N N . SER E 1 129 ? 122.636 42.922 63.901 1.00 29.68 129 SER E N 1
ATOM 4962 C CA . SER E 1 129 ? 122.133 41.639 63.413 1.00 36.60 129 SER E CA 1
ATOM 4963 C C . SER E 1 129 ? 120.911 41.746 62.484 1.00 37.20 129 SER E C 1
ATOM 4964 O O . SER E 1 129 ? 120.591 40.795 61.768 1.00 36.29 129 SER E O 1
ATOM 4967 N N . VAL E 1 130 ? 120.238 42.898 62.503 1.00 33.22 130 VAL E N 1
ATOM 4968 C CA . VAL E 1 130 ? 119.067 43.131 61.657 1.00 32.45 130 VAL E CA 1
ATOM 4969 C C . VAL E 1 130 ? 119.480 43.635 60.266 1.00 36.02 130 VAL E C 1
ATOM 4970 O O . VAL E 1 130 ? 119.990 44.745 60.130 1.00 38.62 130 VAL E O 1
ATOM 4974 N N . GLN E 1 131 ? 119.283 42.811 59.240 1.00 35.16 131 GLN E N 1
ATOM 4975 C CA . GLN E 1 131 ? 119.621 43.204 57.870 1.00 34.19 131 GLN E CA 1
ATOM 4976 C C . GLN E 1 131 ? 118.984 42.333 56.782 1.00 32.21 131 GLN E C 1
ATOM 4977 O O . GLN E 1 131 ? 118.455 41.254 57.047 1.00 30.25 131 GLN E O 1
ATOM 4983 N N . ALA E 1 132 ? 119.030 42.815 55.548 1.00 29.53 132 ALA E N 1
ATOM 4984 C CA . ALA E 1 132 ? 118.407 42.087 54.463 1.00 30.88 132 ALA E CA 1
ATOM 4985 C C . ALA E 1 132 ? 119.355 41.615 53.392 1.00 28.78 132 ALA E C 1
ATOM 4986 O O . ALA E 1 132 ? 120.355 42.263 53.091 1.00 32.56 132 ALA E O 1
ATOM 4988 N N . TRP E 1 133 ? 119.023 40.462 52.825 1.00 25.78 133 TRP E N 1
ATOM 4989 C CA . TRP E 1 133 ? 119.800 39.874 51.760 1.00 22.09 133 TRP E CA 1
ATOM 4990 C C . TRP E 1 133 ? 118.814 39.548 50.647 1.00 27.26 133 TRP E C 1
ATOM 4991 O O . TRP E 1 133 ? 117.690 39.136 50.925 1.00 27.63 133 TRP E O 1
ATOM 5002 N N . ASP E 1 134 ? 119.226 39.740 49.396 1.00 26.15 134 ASP E N 1
ATOM 5003 C CA . ASP E 1 134 ? 118.385 39.405 48.248 1.00 31.72 134 ASP E CA 1
ATOM 5004 C C . ASP E 1 134 ? 119.315 38.972 47.117 1.00 32.77 134 ASP E C 1
ATOM 5005 O O . ASP E 1 134 ? 120.488 39.334 47.104 1.00 31.48 134 ASP E O 1
ATOM 5010 N N . ILE E 1 135 ? 118.788 38.200 46.173 1.00 32.69 135 ILE E N 1
ATOM 5011 C CA . ILE E 1 135 ? 119.588 37.667 45.080 1.00 34.38 135 ILE E CA 1
ATOM 5012 C C . ILE E 1 135 ? 120.450 38.654 44.285 1.00 38.05 135 ILE E C 1
ATOM 5013 O O . ILE E 1 135 ? 121.445 38.254 43.678 1.00 41.22 135 ILE E O 1
ATOM 5018 N N . SER E 1 136 ? 120.098 39.935 44.286 1.00 39.75 136 SER E N 1
ATOM 5019 C CA . SER E 1 136 ? 120.887 40.916 43.531 1.00 40.96 136 SER E CA 1
ATOM 5020 C C . SER E 1 136 ? 122.348 40.982 44.001 1.00 40.31 136 SER E C 1
ATOM 5021 O O . SER E 1 136 ? 123.239 41.329 43.224 1.00 33.69 136 SER E O 1
ATOM 5024 N N . MET E 1 137 ? 122.582 40.653 45.271 1.00 38.10 137 MET E N 1
ATOM 5025 C CA . MET E 1 137 ? 123.921 40.676 45.854 1.00 36.84 137 MET E CA 1
ATOM 5026 C C . MET E 1 137 ? 124.893 39.614 45.318 1.00 34.83 137 MET E C 1
ATOM 5027 O O . MET E 1 137 ? 126.097 39.734 45.500 1.00 40.70 137 MET E O 1
ATOM 5032 N N . THR E 1 138 ? 124.385 38.578 44.667 1.00 37.00 138 THR E N 1
ATOM 5033 C CA . THR E 1 138 ? 125.265 37.566 44.092 1.00 42.14 138 THR E CA 1
ATOM 5034 C C . THR E 1 138 ? 125.062 37.547 42.582 1.00 43.92 138 THR E C 1
ATOM 5035 O O . THR E 1 138 ? 125.340 36.545 41.925 1.00 45.77 138 THR E O 1
ATOM 5039 N N . SER E 1 139 ? 124.568 38.655 42.039 1.00 44.35 139 SER E N 1
ATOM 5040 C CA . SER E 1 139 ? 124.335 38.769 40.600 1.00 50.03 139 SER E CA 1
ATOM 5041 C C . SER E 1 139 ? 125.361 39.700 39.984 1.00 50.15 139 SER E C 1
ATOM 5042 O O . SER E 1 139 ? 125.594 40.805 40.480 1.00 49.79 139 SER E O 1
ATOM 5045 N N . PHE E 1 140 ? 125.981 39.250 38.900 1.00 51.59 140 PHE E N 1
ATOM 5046 C CA . PHE E 1 140 ? 126.986 40.060 38.226 1.00 52.79 140 PHE E CA 1
ATOM 5047 C C . PHE E 1 140 ? 126.661 40.125 36.746 1.00 51.27 140 PHE E C 1
ATOM 5048 O O . PHE E 1 140 ? 126.470 41.254 36.246 1.00 53.20 140 PHE E O 1
ATOM 5056 N N . MET F 1 1 ? 98.970 38.400 47.449 1.00 30.44 1 MET F N 1
ATOM 5057 C CA . MET F 1 1 ? 99.444 39.024 48.712 1.00 28.56 1 MET F CA 1
ATOM 5058 C C . MET F 1 1 ? 100.832 38.519 49.056 1.00 30.43 1 MET F C 1
ATOM 5059 O O . MET F 1 1 ? 101.139 37.346 48.845 1.00 27.25 1 MET F O 1
ATOM 5064 N N . LEU F 1 2 ? 101.661 39.417 49.579 1.00 24.44 2 LEU F N 1
ATOM 5065 C CA . LEU F 1 2 ? 103.028 39.102 49.972 1.00 24.40 2 LEU F CA 1
ATOM 5066 C C . LEU F 1 2 ? 103.066 37.927 50.959 1.00 25.20 2 LEU F C 1
ATOM 5067 O O . LEU F 1 2 ? 102.287 37.859 51.919 1.00 20.93 2 LEU F O 1
ATOM 5072 N N . GLY F 1 3 ? 103.959 36.983 50.699 1.00 17.41 3 GLY F N 1
ATOM 5073 C CA . GLY F 1 3 ? 104.074 35.835 51.574 1.00 21.41 3 GLY F CA 1
ATOM 5074 C C . GLY F 1 3 ? 105.151 36.019 52.630 1.00 20.62 3 GLY F C 1
ATOM 5075 O O . GLY F 1 3 ? 106.091 36.785 52.447 1.00 21.38 3 GLY F O 1
ATOM 5076 N N . ILE F 1 4 ? 105.009 35.330 53.754 1.00 26.02 4 ILE F N 1
ATOM 5077 C CA . ILE F 1 4 ? 106.011 35.425 54.807 1.00 22.65 4 ILE F CA 1
ATOM 5078 C C . ILE F 1 4 ? 106.377 34.048 55.337 1.00 23.02 4 ILE F C 1
ATOM 5079 O O . ILE F 1 4 ? 105.506 33.231 55.663 1.00 21.58 4 ILE F O 1
ATOM 5084 N N . VAL F 1 5 ? 107.674 33.785 55.390 1.00 17.21 5 VAL F N 1
ATOM 5085 C CA . VAL F 1 5 ? 108.155 32.534 55.929 1.00 19.06 5 VAL F CA 1
ATOM 5086 C C . VAL F 1 5 ? 109.091 32.862 57.090 1.00 19.57 5 VAL F C 1
ATOM 5087 O O . VAL F 1 5 ? 110.099 33.539 56.897 1.00 23.69 5 VAL F O 1
ATOM 5091 N N . ILE F 1 6 ? 108.742 32.411 58.293 1.00 21.05 6 ILE F N 1
ATOM 5092 C CA . ILE F 1 6 ? 109.586 32.631 59.473 1.00 21.48 6 ILE F CA 1
ATOM 5093 C C . ILE F 1 6 ? 110.327 31.315 59.755 1.00 21.12 6 ILE F C 1
ATOM 5094 O O . ILE F 1 6 ? 109.713 30.297 60.094 1.00 17.68 6 ILE F O 1
ATOM 5099 N N . ALA F 1 7 ? 111.645 31.333 59.591 1.00 20.90 7 ALA F N 1
ATOM 5100 C CA . ALA F 1 7 ? 112.458 30.137 59.795 1.00 23.71 7 ALA F CA 1
ATOM 5101 C C . ALA F 1 7 ? 113.502 30.395 60.868 1.00 24.32 7 ALA F C 1
ATOM 5102 O O . ALA F 1 7 ? 114.325 31.298 60.740 1.00 27.20 7 ALA F O 1
ATOM 5104 N N . THR F 1 8 ? 113.478 29.590 61.923 1.00 25.04 8 THR F N 1
ATOM 5105 C CA . THR F 1 8 ? 114.407 29.788 63.026 1.00 20.43 8 THR F CA 1
ATOM 5106 C C . THR F 1 8 ? 114.837 28.469 63.623 1.00 21.78 8 THR F C 1
ATOM 5107 O O . THR F 1 8 ? 114.471 27.416 63.126 1.00 24.90 8 THR F O 1
ATOM 5111 N N . HIS F 1 9 ? 115.628 28.542 64.692 1.00 24.09 9 HIS F N 1
ATOM 5112 C CA . HIS F 1 9 ? 116.052 27.353 65.416 1.00 22.91 9 HIS F CA 1
ATOM 5113 C C . HIS F 1 9 ? 114.901 27.155 66.379 1.00 23.94 9 HIS F C 1
ATOM 5114 O O . HIS F 1 9 ? 114.353 28.132 66.887 1.00 18.81 9 HIS F O 1
ATOM 5121 N N . GLY F 1 10 ? 114.526 25.905 66.622 1.00 25.56 10 GLY F N 1
ATOM 5122 C CA . GLY F 1 10 ? 113.455 25.638 67.561 1.00 21.19 10 GLY F CA 1
ATOM 5123 C C . GLY F 1 10 ? 112.116 26.310 67.327 1.00 19.63 10 GLY F C 1
ATOM 5124 O O . GLY F 1 10 ? 111.741 26.608 66.199 1.00 26.35 10 GLY F O 1
ATOM 5125 N N . ALA F 1 11 ? 111.383 26.547 68.406 1.00 19.36 11 ALA F N 1
ATOM 5126 C CA . ALA F 1 11 ? 110.063 27.133 68.297 1.00 22.09 11 ALA F CA 1
ATOM 5127 C C . ALA F 1 11 ? 109.991 28.654 68.158 1.00 21.88 11 ALA F C 1
ATOM 5128 O O . ALA F 1 11 ? 108.906 29.229 68.220 1.00 26.46 11 ALA F O 1
ATOM 5130 N N . LEU F 1 12 ? 111.122 29.308 67.939 1.00 20.81 12 LEU F N 1
ATOM 5131 C CA . LEU F 1 12 ? 111.111 30.756 67.777 1.00 23.12 12 LEU F CA 1
ATOM 5132 C C . LEU F 1 12 ? 110.179 31.243 66.639 1.00 28.76 12 LEU F C 1
ATOM 5133 O O . LEU F 1 12 ? 109.436 32.220 66.811 1.00 24.66 12 LEU F O 1
ATOM 5138 N N . SER F 1 13 ? 110.211 30.572 65.487 1.00 24.76 13 SER F N 1
ATOM 5139 C CA . SER F 1 13 ? 109.368 30.975 64.357 1.00 25.05 13 SER F CA 1
ATOM 5140 C C . SER F 1 13 ? 107.894 30.999 64.755 1.00 23.04 13 SER F C 1
ATOM 5141 O O . SER F 1 13 ? 107.191 31.978 64.526 1.00 29.82 13 SER F O 1
ATOM 5144 N N . ASP F 1 14 ? 107.438 29.910 65.361 1.00 24.67 14 ASP F N 1
ATOM 5145 C CA . ASP F 1 14 ? 106.057 29.782 65.816 1.00 27.51 14 ASP F CA 1
ATOM 5146 C C . ASP F 1 14 ? 105.692 30.789 66.902 1.00 23.83 14 ASP F C 1
ATOM 5147 O O . ASP F 1 14 ? 104.603 31.370 66.897 1.00 26.77 14 ASP F O 1
ATOM 5152 N N . GLY F 1 15 ? 106.598 30.968 67.853 1.00 24.36 15 GLY F N 1
ATOM 5153 C CA . GLY F 1 15 ? 106.345 31.887 68.945 1.00 22.60 15 GLY F CA 1
ATOM 5154 C C . GLY F 1 15 ? 106.086 33.285 68.448 1.00 21.74 15 GLY F C 1
ATOM 5155 O O . GLY F 1 15 ? 105.184 33.960 68.935 1.00 22.83 15 GLY F O 1
ATOM 5156 N N . ALA F 1 16 ? 106.886 33.707 67.475 1.00 18.77 16 ALA F N 1
ATOM 5157 C CA . ALA F 1 16 ? 106.756 35.025 66.889 1.00 21.12 16 ALA F CA 1
ATOM 5158 C C . ALA F 1 16 ? 105.413 35.139 66.181 1.00 23.26 16 ALA F C 1
ATOM 5159 O O . ALA F 1 16 ? 104.745 36.169 66.272 1.00 21.86 16 ALA F O 1
ATOM 5161 N N . LYS F 1 17 ? 105.015 34.081 65.480 1.00 22.83 17 LYS F N 1
ATOM 5162 C CA . LYS F 1 17 ? 103.742 34.104 64.771 1.00 24.39 17 LYS F CA 1
ATOM 5163 C C . LYS F 1 17 ? 102.587 34.171 65.757 1.00 25.38 17 LYS F C 1
ATOM 5164 O O . LYS F 1 17 ? 101.562 34.810 65.489 1.00 23.86 17 LYS F O 1
ATOM 5170 N N . ASP F 1 18 ? 102.766 33.514 66.900 1.00 25.55 18 ASP F N 1
ATOM 5171 C CA . ASP F 1 18 ? 101.764 33.516 67.958 1.00 26.60 18 ASP F CA 1
ATOM 5172 C C . ASP F 1 18 ? 101.727 34.893 68.609 1.00 29.55 18 ASP F C 1
ATOM 5173 O O . ASP F 1 18 ? 100.673 35.366 69.017 1.00 33.09 18 ASP F O 1
ATOM 5178 N N . ALA F 1 19 ? 102.887 35.530 68.715 1.00 27.15 19 ALA F N 1
ATOM 5179 C CA . ALA F 1 19 ? 102.974 36.849 69.323 1.00 30.39 19 ALA F CA 1
ATOM 5180 C C . ALA F 1 19 ? 102.280 37.861 68.432 1.00 28.33 19 ALA F C 1
ATOM 5181 O O . ALA F 1 19 ? 101.644 38.798 68.925 1.00 32.11 19 ALA F O 1
ATOM 5183 N N . ALA F 1 20 ? 102.408 37.676 67.121 1.00 24.80 20 ALA F N 1
ATOM 5184 C CA . ALA F 1 20 ? 101.770 38.583 66.167 1.00 24.37 20 ALA F CA 1
ATOM 5185 C C . ALA F 1 20 ? 100.260 38.396 66.200 1.00 20.54 20 ALA F C 1
ATOM 5186 O O . ALA F 1 20 ? 99.523 39.348 66.005 1.00 24.62 20 ALA F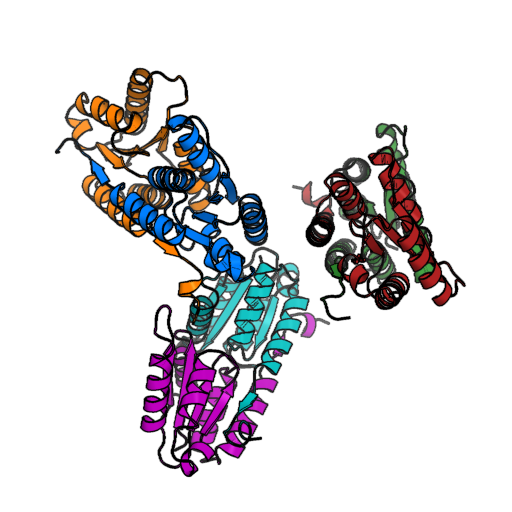 O 1
ATOM 5188 N N . THR F 1 21 ? 99.813 37.165 66.449 1.00 18.85 21 THR F N 1
ATOM 5189 C CA . THR F 1 21 ? 98.391 36.844 66.512 1.00 17.86 21 THR F CA 1
ATOM 5190 C C . THR F 1 21 ? 97.737 37.472 67.744 1.00 27.70 21 THR F C 1
ATOM 5191 O O . THR F 1 21 ? 96.596 37.944 67.686 1.00 30.48 21 THR F O 1
ATOM 5195 N N . VAL F 1 22 ? 98.467 37.480 68.858 1.00 32.75 22 VAL F N 1
ATOM 5196 C CA . VAL F 1 22 ? 97.968 38.053 70.110 1.00 29.83 22 VAL F CA 1
ATOM 5197 C C . VAL F 1 22 ? 97.823 39.567 69.991 1.00 30.49 22 VAL F C 1
ATOM 5198 O O . VAL F 1 22 ? 97.009 40.166 70.689 1.00 33.12 22 VAL F O 1
ATOM 5202 N N . ILE F 1 23 ? 98.610 40.173 69.104 1.00 25.84 23 ILE F N 1
ATOM 5203 C CA . ILE F 1 23 ? 98.579 41.618 68.877 1.00 27.19 23 ILE F CA 1
ATOM 5204 C C . ILE F 1 23 ? 97.674 42.051 67.698 1.00 29.52 23 ILE F C 1
ATOM 5205 O O . ILE F 1 23 ? 96.860 42.967 67.836 1.00 24.33 23 ILE F O 1
ATOM 5210 N N . MET F 1 24 ? 97.823 41.405 66.542 1.00 32.90 24 MET F N 1
ATOM 5211 C CA . MET F 1 24 ? 97.009 41.736 65.366 1.00 34.08 24 MET F CA 1
ATOM 5212 C C . MET F 1 24 ? 95.608 41.159 65.510 1.00 30.71 24 MET F C 1
ATOM 5213 O O . MET F 1 24 ? 94.628 41.804 65.176 1.00 24.77 24 MET F O 1
ATOM 5218 N N . GLY F 1 25 ? 95.527 39.939 66.023 1.00 30.76 25 GLY F N 1
ATOM 5219 C CA . GLY F 1 25 ? 94.245 39.288 66.181 1.00 29.26 25 GLY F CA 1
ATOM 5220 C C . GLY F 1 25 ? 94.204 38.109 65.234 1.00 26.33 25 GLY F C 1
ATOM 5221 O O . GLY F 1 25 ? 93.484 37.140 65.455 1.00 27.97 25 GLY F O 1
ATOM 5222 N N . ALA F 1 26 ? 94.994 38.196 64.172 1.00 26.15 26 ALA F N 1
ATOM 5223 C CA . ALA F 1 26 ? 95.060 37.134 63.182 1.00 29.10 26 ALA F CA 1
ATOM 5224 C C . ALA F 1 26 ? 96.211 37.359 62.213 1.00 29.20 26 ALA F C 1
ATOM 5225 O O . ALA F 1 26 ? 96.823 38.423 62.189 1.00 29.09 26 ALA F O 1
ATOM 5227 N N . THR F 1 27 ? 96.519 36.339 61.427 1.00 30.57 27 THR F N 1
ATOM 5228 C CA . THR F 1 27 ? 97.564 36.458 60.429 1.00 30.46 27 THR F CA 1
ATOM 5229 C C . THR F 1 27 ? 97.081 35.736 59.173 1.00 29.97 27 THR F C 1
ATOM 5230 O O . THR F 1 27 ? 96.154 34.924 59.224 1.00 33.21 27 THR F O 1
ATOM 5234 N N . GLU F 1 28 ? 97.704 36.060 58.049 1.00 27.77 28 GLU F N 1
ATOM 5235 C CA . GLU F 1 28 ? 97.358 35.481 56.765 1.00 30.20 28 GLU F CA 1
ATOM 5236 C C . GLU F 1 28 ? 98.628 35.284 55.921 1.00 32.28 28 GLU F C 1
ATOM 5237 O O . GLU F 1 28 ? 99.478 36.179 55.809 1.00 23.27 28 GLU F O 1
ATOM 5243 N N . ASN F 1 29 ? 98.758 34.083 55.364 1.00 28.65 29 ASN F N 1
ATOM 5244 C CA . ASN F 1 29 ? 99.867 33.737 54.494 1.00 28.05 29 ASN F CA 1
ATOM 5245 C C . ASN F 1 29 ? 101.255 33.814 55.145 1.00 27.56 29 ASN F C 1
ATOM 5246 O O . ASN F 1 29 ? 102.195 34.361 54.572 1.00 23.51 29 ASN F O 1
ATOM 5251 N N . ILE F 1 30 ? 101.367 33.257 56.348 1.00 28.60 30 ILE F N 1
ATOM 5252 C CA . ILE F 1 30 ? 102.633 33.205 57.078 1.00 20.24 30 ILE F CA 1
ATOM 5253 C C . ILE F 1 30 ? 102.919 31.750 57.427 1.00 19.60 30 ILE F C 1
ATOM 5254 O O . ILE F 1 30 ? 102.114 31.103 58.089 1.00 25.33 30 ILE F O 1
ATOM 5259 N N . GLU F 1 31 ? 104.048 31.234 56.960 1.00 20.11 31 GLU F N 1
ATOM 5260 C CA . GLU F 1 31 ? 104.449 29.853 57.240 1.00 28.76 31 GLU F CA 1
ATOM 5261 C C . GLU F 1 31 ? 105.692 29.875 58.138 1.00 30.18 31 GLU F C 1
ATOM 5262 O O . GLU F 1 31 ? 106.564 30.740 57.983 1.00 30.58 31 GLU F O 1
ATOM 5268 N N . THR F 1 32 ? 105.765 28.948 59.091 1.00 26.29 32 THR F N 1
ATOM 5269 C CA . THR F 1 32 ? 106.923 28.884 59.979 1.00 26.40 32 THR F CA 1
ATOM 5270 C C . THR F 1 32 ? 107.696 27.578 59.787 1.00 28.16 32 THR F C 1
ATOM 5271 O O . THR F 1 32 ? 107.107 26.512 59.588 1.00 24.78 32 THR F O 1
ATOM 5275 N N . VAL F 1 33 ? 109.023 27.687 59.812 1.00 24.61 33 VAL F N 1
ATOM 5276 C CA . VAL F 1 33 ? 109.911 26.544 59.653 1.00 24.75 33 VAL F CA 1
ATOM 5277 C C . VAL F 1 33 ? 110.814 26.479 60.877 1.00 25.57 33 VAL F C 1
ATOM 5278 O O . VAL F 1 33 ? 111.265 27.515 61.365 1.00 25.38 33 VAL F O 1
ATOM 5282 N N . ASN F 1 34 ? 111.085 25.268 61.366 1.00 30.33 34 ASN F N 1
ATOM 5283 C CA . ASN F 1 34 ? 111.934 25.093 62.549 1.00 27.97 34 ASN F CA 1
ATOM 5284 C C . ASN F 1 34 ? 113.114 24.173 62.328 1.00 27.79 34 ASN F C 1
ATOM 5285 O O . ASN F 1 34 ? 112.994 23.163 61.636 1.00 31.17 34 ASN F O 1
ATOM 5290 N N . LEU F 1 35 ? 114.252 24.534 62.926 1.00 25.99 35 LEU F N 1
ATOM 5291 C CA . LEU F 1 35 ? 115.458 23.719 62.877 1.00 21.00 35 LEU F CA 1
ATOM 5292 C C . LEU F 1 35 ? 115.674 23.316 64.329 1.00 25.71 35 LEU F C 1
ATOM 5293 O O . LEU F 1 35 ? 116.073 24.135 65.153 1.00 21.84 35 LEU F O 1
ATOM 5298 N N . ASN F 1 36 ? 115.383 22.057 64.646 1.00 31.84 36 ASN F N 1
ATOM 5299 C CA . ASN F 1 36 ? 115.509 21.568 66.019 1.00 31.30 36 ASN F CA 1
ATOM 5300 C C . ASN F 1 36 ? 116.752 20.778 66.329 1.00 30.02 36 ASN F C 1
ATOM 5301 O O . ASN F 1 36 ? 117.520 20.419 65.437 1.00 28.05 36 ASN F O 1
ATOM 5306 N N . SER F 1 37 ? 116.940 20.519 67.619 1.00 33.86 37 SER F N 1
ATOM 5307 C CA . SER F 1 37 ? 118.074 19.739 68.098 1.00 37.54 37 SER F CA 1
ATOM 5308 C C . SER F 1 37 ? 118.041 18.410 67.368 1.00 34.98 37 SER F C 1
ATOM 5309 O O . SER F 1 37 ? 117.017 17.733 67.353 1.00 41.19 37 SER F O 1
ATOM 5312 N N . GLY F 1 38 ? 119.148 18.051 66.739 1.00 36.77 38 GLY F N 1
ATOM 5313 C CA . GLY F 1 38 ? 119.204 16.787 66.038 1.00 42.10 38 GLY F CA 1
ATOM 5314 C C . GLY F 1 38 ? 118.803 16.806 64.578 1.00 48.50 38 GLY F C 1
ATOM 5315 O O . GLY F 1 38 ? 119.119 15.860 63.854 1.00 50.66 38 GLY F O 1
ATOM 5316 N N . ASP F 1 39 ? 118.114 17.857 64.131 1.00 45.71 39 ASP F N 1
ATOM 5317 C CA . ASP F 1 39 ? 117.699 17.928 62.728 1.00 43.89 39 ASP F CA 1
ATOM 5318 C C . ASP F 1 39 ? 118.915 18.049 61.822 1.00 38.73 39 ASP F C 1
ATOM 5319 O O . ASP F 1 39 ? 119.931 18.608 62.226 1.00 38.91 39 ASP F O 1
ATOM 5324 N N . ASP F 1 40 ? 118.803 17.521 60.605 1.00 36.11 40 ASP F N 1
ATOM 5325 C CA . ASP F 1 40 ? 119.890 17.583 59.629 1.00 35.04 40 ASP F CA 1
ATOM 5326 C C . ASP F 1 40 ? 119.674 18.794 58.723 1.00 35.42 40 ASP F C 1
ATOM 5327 O O . ASP F 1 40 ? 118.682 18.850 57.979 1.00 36.28 40 ASP F O 1
ATOM 5332 N N . VAL F 1 41 ? 120.602 19.750 58.777 1.00 29.28 41 VAL F N 1
ATOM 5333 C CA . VAL F 1 41 ? 120.488 20.967 57.977 1.00 33.94 41 VAL F CA 1
ATOM 5334 C C . VAL F 1 41 ? 120.346 20.711 56.489 1.00 31.09 41 VAL F C 1
ATOM 5335 O O . VAL F 1 41 ? 119.983 21.613 55.736 1.00 33.67 41 VAL F O 1
ATOM 5339 N N . GLN F 1 42 ? 120.631 19.491 56.060 1.00 29.30 42 GLN F N 1
ATOM 5340 C CA . GLN F 1 42 ? 120.492 19.156 54.647 1.00 32.14 42 GLN F CA 1
ATOM 5341 C C . GLN F 1 42 ? 119.000 19.147 54.254 1.00 32.84 42 GLN F C 1
ATOM 5342 O O . GLN F 1 42 ? 118.652 19.446 53.106 1.00 35.76 42 GLN F O 1
ATOM 5348 N N . ALA F 1 43 ? 118.124 18.826 55.209 1.00 28.59 43 ALA F N 1
ATOM 5349 C CA . ALA F 1 43 ? 116.679 18.788 54.943 1.00 28.55 43 ALA F CA 1
ATOM 5350 C C . ALA F 1 43 ? 115.956 20.099 55.285 1.00 31.76 43 ALA F C 1
ATOM 5351 O O . ALA F 1 43 ? 114.750 20.228 55.069 1.00 29.43 43 ALA F O 1
ATOM 5353 N N . LEU F 1 44 ? 116.698 21.069 55.815 1.00 31.77 44 LEU F N 1
ATOM 5354 C CA . LEU F 1 44 ? 116.124 22.357 56.173 1.00 27.88 44 LEU F CA 1
ATOM 5355 C C . LEU F 1 44 ? 115.797 23.120 54.888 1.00 28.58 44 LEU F C 1
ATOM 5356 O O . LEU F 1 44 ? 114.758 23.770 54.780 1.00 30.72 44 LEU F O 1
ATOM 5361 N N . GLY F 1 45 ? 116.681 23.027 53.903 1.00 26.12 45 GLY F N 1
ATOM 5362 C CA . GLY F 1 45 ? 116.443 23.716 52.645 1.00 28.88 45 GLY F CA 1
ATOM 5363 C C . GLY F 1 45 ? 115.138 23.289 51.984 1.00 29.61 45 GLY F C 1
ATOM 5364 O O . GLY F 1 45 ? 114.406 24.109 51.428 1.00 28.02 45 GLY F O 1
ATOM 5365 N N . GLY F 1 46 ? 114.847 21.996 52.043 1.00 27.41 46 GLY F N 1
ATOM 5366 C CA . GLY F 1 46 ? 113.627 21.506 51.446 1.00 28.91 46 GLY F CA 1
ATOM 5367 C C . GLY F 1 46 ? 112.433 22.073 52.181 1.00 28.43 46 GLY F C 1
ATOM 5368 O O . GLY F 1 46 ? 111.437 22.456 51.571 1.00 28.45 46 GLY F O 1
ATOM 5369 N N . GLN F 1 47 ? 112.527 22.119 53.503 1.00 29.61 47 GLN F N 1
ATOM 5370 C CA . GLN F 1 47 ? 111.440 22.651 54.304 1.00 27.96 47 GLN F CA 1
ATOM 5371 C C . GLN F 1 47 ? 111.201 24.132 53.997 1.00 30.88 47 GLN F C 1
ATOM 5372 O O . GLN F 1 47 ? 110.052 24.564 53.896 1.00 30.96 47 GLN F O 1
ATOM 5378 N N . ILE F 1 48 ? 112.281 24.902 53.843 1.00 28.04 48 ILE F N 1
ATOM 5379 C CA . ILE F 1 48 ? 112.159 26.325 53.529 1.00 27.96 48 ILE F CA 1
ATOM 5380 C C . ILE F 1 48 ? 111.547 26.488 52.145 1.00 27.41 48 ILE F C 1
ATOM 5381 O O . ILE F 1 48 ? 110.606 27.250 51.970 1.00 28.59 48 ILE F O 1
ATOM 5386 N N . LYS F 1 49 ? 112.086 25.761 51.170 1.00 31.60 49 LYS F N 1
ATOM 5387 C CA . LYS F 1 49 ? 111.593 25.816 49.798 1.00 31.02 49 LYS F CA 1
ATOM 5388 C C . LYS F 1 49 ? 110.092 25.537 49.736 1.00 33.91 49 LYS F C 1
ATOM 5389 O O . LYS F 1 49 ? 109.357 26.214 49.016 1.00 32.25 49 LYS F O 1
ATOM 5395 N N . THR F 1 50 ? 109.641 24.545 50.497 1.00 28.63 50 THR F N 1
ATOM 5396 C CA . THR F 1 50 ? 108.230 24.184 50.530 1.00 26.95 50 THR F CA 1
ATOM 5397 C C . THR F 1 50 ? 107.370 25.279 51.160 1.00 31.37 50 THR F C 1
ATOM 5398 O O . THR F 1 50 ? 106.227 25.510 50.738 1.00 31.03 50 THR F O 1
ATOM 5402 N N . ALA F 1 51 ? 107.925 25.944 52.173 1.00 26.14 51 ALA F N 1
ATOM 5403 C CA . ALA F 1 51 ? 107.227 27.016 52.853 1.00 20.67 51 ALA F CA 1
ATOM 5404 C C . ALA F 1 51 ? 107.071 28.192 51.900 1.00 23.95 51 ALA F C 1
ATOM 5405 O O . ALA F 1 51 ? 105.999 28.794 51.804 1.00 24.99 51 ALA F O 1
ATOM 5407 N N . ILE F 1 52 ? 108.147 28.516 51.195 1.00 26.80 52 ILE F N 1
ATOM 5408 C CA . ILE F 1 52 ? 108.127 29.620 50.246 1.00 27.53 52 ILE F CA 1
ATOM 5409 C C . ILE F 1 52 ? 107.108 29.307 49.163 1.00 30.26 52 ILE F C 1
ATOM 5410 O O . ILE F 1 52 ? 106.430 30.205 48.671 1.00 29.09 52 ILE F O 1
ATOM 5415 N N . GLU F 1 53 ? 106.982 28.031 48.805 1.00 30.74 53 GLU F N 1
ATOM 5416 C CA . GLU F 1 53 ? 106.021 27.659 47.776 1.00 30.59 53 GLU F CA 1
ATOM 5417 C C . GLU F 1 53 ? 104.601 27.791 48.301 1.00 29.20 53 GLU F C 1
ATOM 5418 O O . GLU F 1 53 ? 103.729 28.268 47.584 1.00 35.59 53 GLU F O 1
ATOM 5424 N N . ASN F 1 54 ? 104.367 27.407 49.555 1.00 28.69 54 ASN F N 1
ATOM 5425 C CA . ASN F 1 54 ? 103.024 27.515 50.130 1.00 22.98 54 ASN F CA 1
ATOM 5426 C C . ASN F 1 54 ? 102.518 28.955 50.288 1.00 25.84 54 ASN F C 1
ATOM 5427 O O . ASN F 1 54 ? 101.314 29.172 50.356 1.00 34.98 54 ASN F O 1
ATOM 5432 N N . VAL F 1 55 ? 103.408 29.942 50.367 1.00 27.21 55 VAL F N 1
ATOM 5433 C CA . VAL F 1 55 ? 102.948 31.328 50.512 1.00 20.27 55 VAL F CA 1
ATOM 5434 C C . VAL F 1 55 ? 103.138 32.210 49.282 1.00 20.46 55 VAL F C 1
ATOM 5435 O O . VAL F 1 55 ? 102.697 33.349 49.273 1.00 25.20 55 VAL F O 1
ATOM 5439 N N . GLN F 1 56 ? 103.799 31.698 48.249 1.00 24.02 56 GLN F N 1
ATOM 5440 C CA . GLN F 1 56 ? 104.004 32.475 47.024 1.00 30.15 56 GLN F CA 1
ATOM 5441 C C . GLN F 1 56 ? 102.658 32.693 46.290 1.00 32.66 56 GLN F C 1
ATOM 5442 O O . GLN F 1 56 ? 101.891 31.753 46.048 1.00 31.80 56 GLN F O 1
ATOM 5448 N N . GLN F 1 57 ? 102.374 33.950 45.971 1.00 34.52 57 GLN F N 1
ATOM 5449 C CA . GLN F 1 57 ? 101.151 34.330 45.281 1.00 33.61 57 GLN F CA 1
ATOM 5450 C C . GLN F 1 57 ? 101.484 35.454 44.300 1.00 36.76 57 GLN F C 1
ATOM 5451 O O . GLN F 1 57 ? 100.637 36.277 43.972 1.00 44.29 57 GLN F O 1
ATOM 5457 N N . GLY F 1 58 ? 102.736 35.481 43.852 1.00 38.93 58 GLY F N 1
ATOM 5458 C CA . GLY F 1 58 ? 103.181 36.479 42.895 1.00 37.81 58 GLY F CA 1
ATOM 5459 C C . GLY F 1 58 ? 103.548 37.867 43.388 1.00 38.26 58 GLY F C 1
ATOM 5460 O O . GLY F 1 58 ? 103.883 38.729 42.581 1.00 45.38 58 GLY F O 1
ATOM 5461 N N . ASP F 1 59 ? 103.487 38.102 44.693 1.00 39.51 59 ASP F N 1
ATOM 5462 C CA . ASP F 1 59 ? 103.827 39.410 45.244 1.00 40.68 59 ASP F CA 1
ATOM 5463 C C . ASP F 1 59 ? 105.165 39.315 45.984 1.00 42.60 59 ASP F C 1
ATOM 5464 O O . ASP F 1 59 ? 105.621 40.267 46.623 1.00 41.59 59 ASP F O 1
ATOM 5469 N N . GLY F 1 60 ? 105.790 38.147 45.884 1.00 36.01 60 GLY F N 1
ATOM 5470 C CA . GLY F 1 60 ? 107.067 37.952 46.530 1.00 34.79 60 GLY F CA 1
ATOM 5471 C C . GLY F 1 60 ? 106.950 37.228 47.848 1.00 31.66 60 GLY F C 1
ATOM 5472 O O . GLY F 1 60 ? 105.855 36.942 48.326 1.00 27.66 60 GLY F O 1
ATOM 5473 N N . VAL F 1 61 ? 108.095 36.905 48.430 1.00 29.91 61 VAL F N 1
ATOM 5474 C CA . VAL F 1 61 ? 108.111 36.227 49.718 1.00 29.18 61 VAL F CA 1
ATOM 5475 C C . VAL F 1 61 ? 109.241 36.750 50.578 1.00 28.00 61 VAL F C 1
ATOM 5476 O O . VAL F 1 61 ? 110.396 36.809 50.163 1.00 26.65 61 VAL F O 1
ATOM 5480 N N . LEU F 1 62 ? 108.880 37.142 51.784 1.00 25.71 62 LEU F N 1
ATOM 5481 C CA . LEU F 1 62 ? 109.835 37.637 52.738 1.00 22.02 62 LEU F CA 1
ATOM 5482 C C . LEU F 1 62 ? 110.136 36.443 53.637 1.00 26.01 62 LEU F C 1
ATOM 5483 O O . LEU F 1 62 ? 109.245 35.922 54.315 1.00 26.06 62 LEU F O 1
ATOM 5488 N N . VAL F 1 63 ? 111.377 35.975 53.593 1.00 23.17 63 VAL F N 1
ATOM 5489 C CA . VAL F 1 63 ? 111.796 34.858 54.427 1.00 23.36 63 VAL F CA 1
ATOM 5490 C C . VAL F 1 63 ? 112.542 35.488 55.604 1.00 22.74 63 VAL F C 1
ATOM 5491 O O . VAL F 1 63 ? 113.645 36.008 55.445 1.00 24.75 63 VAL F O 1
ATOM 5495 N N . MET F 1 64 ? 111.935 35.455 56.782 1.00 16.47 64 MET F N 1
ATOM 5496 C CA . MET F 1 64 ? 112.560 36.051 57.956 1.00 20.14 64 MET F CA 1
ATOM 5497 C C . MET F 1 64 ? 113.246 34.984 58.792 1.00 22.93 64 MET F C 1
ATOM 5498 O O . MET F 1 64 ? 112.612 34.013 59.198 1.00 26.80 64 MET F O 1
ATOM 5503 N N . VAL F 1 65 ? 114.544 35.155 59.025 1.00 20.13 65 VAL F N 1
ATOM 5504 C CA . VAL F 1 65 ? 115.303 34.204 59.816 1.00 24.19 65 VAL F CA 1
ATOM 5505 C C . VAL F 1 65 ? 115.857 34.855 61.071 1.00 26.96 65 VAL F C 1
ATOM 5506 O O . VAL F 1 65 ? 116.021 36.070 61.138 1.00 28.12 65 VAL F O 1
ATOM 5510 N N . ASP F 1 66 ? 116.157 34.018 62.054 1.00 30.77 66 ASP F N 1
ATOM 5511 C CA . ASP F 1 66 ? 116.638 34.447 63.364 1.00 36.71 66 ASP F CA 1
ATOM 5512 C C . ASP F 1 66 ? 118.064 34.999 63.506 1.00 37.42 66 ASP F C 1
ATOM 5513 O O . ASP F 1 66 ? 118.252 36.027 64.140 1.00 35.03 66 ASP F O 1
ATOM 5518 N N . LEU F 1 67 ? 119.062 34.314 62.950 1.00 42.66 67 LEU F N 1
ATOM 5519 C CA . LEU F 1 67 ? 120.456 34.761 63.056 1.00 41.78 67 LEU F CA 1
ATOM 5520 C C . LEU F 1 67 ? 121.120 34.918 61.713 1.00 40.57 67 LEU F C 1
ATOM 5521 O O . LEU F 1 67 ? 120.910 34.119 60.805 1.00 46.72 67 LEU F O 1
ATOM 5526 N N . LEU F 1 68 ? 121.949 35.941 61.599 1.00 33.15 68 LEU F N 1
ATOM 5527 C CA . LEU F 1 68 ? 122.669 36.174 60.369 1.00 32.25 68 LEU F CA 1
ATOM 5528 C C . LEU F 1 68 ? 123.797 35.152 60.261 1.00 35.39 68 LEU F C 1
ATOM 5529 O O . LEU F 1 68 ? 124.566 34.968 61.201 1.00 39.57 68 LEU F O 1
ATOM 5534 N N . SER F 1 69 ? 123.890 34.484 59.116 1.00 35.46 69 SER F N 1
ATOM 5535 C CA . SER F 1 69 ? 124.934 33.483 58.884 1.00 36.78 69 SER F CA 1
ATOM 5536 C C . SER F 1 69 ? 124.760 32.147 59.578 1.00 30.80 69 SER F C 1
ATOM 5537 O O . SER F 1 69 ? 125.614 31.284 59.443 1.00 29.08 69 SER F O 1
ATOM 5540 N N . ALA F 1 70 ? 123.677 31.984 60.335 1.00 34.29 70 ALA F N 1
ATOM 5541 C CA . ALA F 1 70 ? 123.402 30.716 61.007 1.00 29.47 70 ALA F CA 1
ATOM 5542 C C . ALA F 1 70 ? 122.726 29.809 59.983 1.00 29.95 70 ALA F C 1
ATOM 5543 O O . ALA F 1 70 ? 122.647 30.148 58.806 1.00 31.91 70 ALA F O 1
ATOM 5545 N N . SER F 1 71 ? 122.222 28.668 60.425 1.00 32.03 71 SER F N 1
ATOM 5546 C CA . SER F 1 71 ? 121.611 27.724 59.500 1.00 29.36 71 SER F CA 1
ATOM 5547 C C . SER F 1 71 ? 120.368 28.173 58.730 1.00 25.78 71 SER F C 1
ATOM 5548 O O . SER F 1 71 ? 120.318 28.036 57.502 1.00 20.72 71 SER F O 1
ATOM 5551 N N . PRO F 1 72 ? 119.346 28.697 59.426 1.00 21.84 72 PRO F N 1
ATOM 5552 C CA . PRO F 1 72 ? 118.154 29.127 58.687 1.00 23.17 72 PRO F CA 1
ATOM 5553 C C . PRO F 1 72 ? 118.497 30.102 57.564 1.00 24.74 72 PRO F C 1
ATOM 5554 O O . PRO F 1 72 ? 117.975 29.995 56.464 1.00 30.41 72 PRO F O 1
ATOM 5558 N N . TYR F 1 73 ? 119.404 31.027 57.849 1.00 21.70 73 TYR F N 1
ATOM 5559 C CA . TYR F 1 73 ? 119.868 32.014 56.887 1.00 18.14 73 TYR F CA 1
ATOM 5560 C C . TYR F 1 73 ? 120.612 31.384 55.715 1.00 22.15 73 TYR F C 1
ATOM 5561 O O . TYR F 1 73 ? 120.238 31.585 54.564 1.00 26.74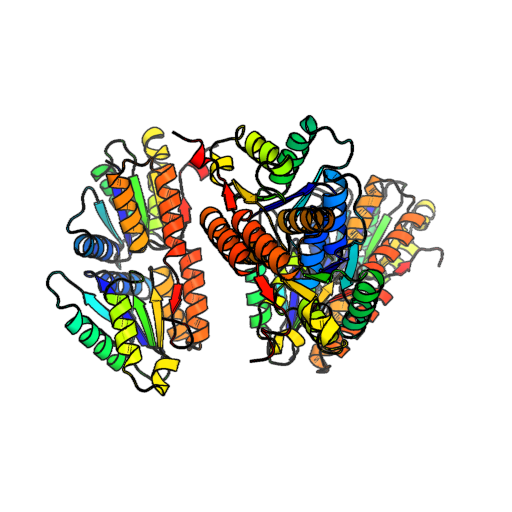 73 TYR F O 1
ATOM 5570 N N . ASN F 1 74 ? 121.673 30.634 55.997 1.00 20.78 74 ASN F N 1
ATOM 5571 C CA . ASN F 1 74 ? 122.431 30.010 54.918 1.00 22.08 74 ASN F CA 1
ATOM 5572 C C . ASN F 1 74 ? 121.576 29.166 53.991 1.00 24.09 74 ASN F C 1
ATOM 5573 O O . ASN F 1 74 ? 121.697 29.268 52.771 1.00 29.85 74 ASN F O 1
ATOM 5578 N N . GLN F 1 75 ? 120.718 28.326 54.565 1.00 24.63 75 GLN F N 1
ATOM 5579 C CA . GLN F 1 75 ? 119.861 27.452 53.766 1.00 24.94 75 GLN F CA 1
ATOM 5580 C C . GLN F 1 75 ? 118.798 28.212 52.978 1.00 24.01 75 GLN F C 1
ATOM 5581 O O . GLN F 1 75 ? 118.446 27.824 51.871 1.00 24.98 75 GLN F O 1
ATOM 5587 N N . ALA F 1 76 ? 118.274 29.284 53.556 1.00 27.90 76 ALA F N 1
ATOM 5588 C CA . ALA F 1 76 ? 117.278 30.077 52.860 1.00 25.80 76 ALA F CA 1
ATOM 5589 C C . ALA F 1 76 ? 118.009 30.635 51.645 1.00 27.06 76 ALA F C 1
ATOM 5590 O O . ALA F 1 76 ? 117.537 30.502 50.515 1.00 25.35 76 ALA F O 1
ATOM 5592 N N . VAL F 1 77 ? 119.185 31.215 51.892 1.00 23.02 77 VAL F N 1
ATOM 5593 C CA . VAL F 1 77 ? 120.002 31.813 50.840 1.00 26.37 77 VAL F CA 1
ATOM 5594 C C . VAL F 1 77 ? 120.394 30.837 49.741 1.00 28.89 77 VAL F C 1
ATOM 5595 O O . VAL F 1 77 ? 120.341 31.169 48.556 1.00 27.12 77 VAL F O 1
ATOM 5599 N N . LEU F 1 78 ? 120.802 29.637 50.129 1.00 29.96 78 LEU F N 1
ATOM 5600 C CA . LEU F 1 78 ? 121.199 28.651 49.148 1.00 30.71 78 LEU F CA 1
ATOM 5601 C C . LEU F 1 78 ? 119.993 28.088 48.406 1.00 33.74 78 LEU F C 1
ATOM 5602 O O . LEU F 1 78 ? 120.116 27.632 47.274 1.00 39.93 78 LEU F O 1
ATOM 5607 N N . VAL F 1 79 ? 118.823 28.130 49.030 1.00 32.67 79 VAL F N 1
ATOM 5608 C CA . VAL F 1 79 ? 117.616 27.644 48.370 1.00 35.23 79 VAL F CA 1
ATOM 5609 C C . VAL F 1 79 ? 117.231 28.623 47.272 1.00 35.18 79 VAL F C 1
ATOM 5610 O O . VAL F 1 79 ? 117.002 28.233 46.128 1.00 38.94 79 VAL F O 1
ATOM 5614 N N . ILE F 1 80 ? 117.146 29.895 47.646 1.00 28.56 80 ILE F N 1
ATOM 5615 C CA . ILE F 1 80 ? 116.784 30.961 46.723 1.00 31.97 80 ILE F CA 1
ATOM 5616 C C . ILE F 1 80 ? 117.690 30.916 45.517 1.00 35.81 80 ILE F C 1
ATOM 5617 O O . ILE F 1 80 ? 117.248 31.066 44.378 1.00 37.69 80 ILE F O 1
ATOM 5622 N N . ASN F 1 81 ? 118.966 30.692 45.790 1.00 39.77 81 ASN F N 1
ATOM 5623 C CA . ASN F 1 81 ? 119.986 30.618 44.758 1.00 45.64 81 ASN F CA 1
ATOM 5624 C C . ASN F 1 81 ? 119.626 29.650 43.619 1.00 44.80 81 ASN F C 1
ATOM 5625 O O . ASN F 1 81 ? 120.040 29.842 42.479 1.00 46.11 81 ASN F O 1
ATOM 5630 N N . GLU F 1 82 ? 118.856 28.614 43.931 1.00 48.42 82 GLU F N 1
ATOM 5631 C CA . GLU F 1 82 ? 118.456 27.629 42.931 1.00 53.32 82 GLU F CA 1
ATOM 5632 C C . GLU F 1 82 ? 116.990 27.765 42.551 1.00 54.26 82 GLU F C 1
ATOM 5633 O O . GLU F 1 82 ? 116.234 26.799 42.613 1.00 61.01 82 GLU F O 1
ATOM 5639 N N . LEU F 1 83 ? 116.587 28.969 42.171 1.00 55.69 83 LEU F N 1
ATOM 5640 C CA . LEU F 1 83 ? 115.209 29.215 41.769 1.00 55.30 83 LEU F CA 1
ATOM 5641 C C . LEU F 1 83 ? 115.185 29.970 40.461 1.00 58.99 83 LEU F C 1
ATOM 5642 O O . LEU F 1 83 ? 116.214 30.471 39.999 1.00 57.98 83 LEU F O 1
ATOM 5647 N N . GLU F 1 84 ? 113.993 30.061 39.882 1.00 61.91 84 GLU F N 1
ATOM 5648 C CA . GLU F 1 84 ? 113.792 30.749 38.616 1.00 62.72 84 GLU F CA 1
ATOM 5649 C C . GLU F 1 84 ? 113.943 32.236 38.851 1.00 60.49 84 GLU F C 1
ATOM 5650 O O . GLU F 1 84 ? 113.311 32.788 39.747 1.00 59.43 84 GLU F O 1
ATOM 5656 N N . PRO F 1 85 ? 114.801 32.900 38.057 1.00 59.98 85 PRO F N 1
ATOM 5657 C CA . PRO F 1 85 ? 115.067 34.336 38.156 1.00 57.87 85 PRO F CA 1
ATOM 5658 C C . PRO F 1 85 ? 113.825 35.175 38.389 1.00 58.77 85 PRO F C 1
ATOM 5659 O O . PRO F 1 85 ? 113.906 36.274 38.935 1.00 60.07 85 PRO F O 1
ATOM 5663 N N . ALA F 1 86 ? 112.673 34.654 37.979 1.00 62.33 86 ALA F N 1
ATOM 5664 C CA . ALA F 1 86 ? 111.413 35.363 38.178 1.00 62.57 86 ALA F CA 1
ATOM 5665 C C . ALA F 1 86 ? 111.180 35.453 39.678 1.00 60.92 86 ALA F C 1
ATOM 5666 O O . ALA F 1 86 ? 111.014 36.543 40.224 1.00 68.14 86 ALA F O 1
ATOM 5668 N N . LEU F 1 87 ? 111.183 34.296 40.335 1.00 56.61 87 LEU F N 1
ATOM 5669 C CA . LEU F 1 87 ? 110.981 34.209 41.775 1.00 52.93 87 LEU F CA 1
ATOM 5670 C C . LEU F 1 87 ? 112.047 34.917 42.597 1.00 48.23 87 LEU F C 1
ATOM 5671 O O . LEU F 1 87 ? 111.761 35.885 43.307 1.00 46.66 87 LEU F O 1
ATOM 5676 N N . GLN F 1 88 ? 113.280 34.433 42.501 1.00 44.29 88 GLN F N 1
ATOM 5677 C CA . GLN F 1 88 ? 114.366 35.001 43.292 1.00 46.82 88 GLN F CA 1
ATOM 5678 C C . GLN F 1 88 ? 114.465 36.516 43.342 1.00 44.04 88 GLN F C 1
ATOM 5679 O O . GLN F 1 88 ? 114.876 37.074 44.361 1.00 45.90 88 GLN F O 1
ATOM 5685 N N . LYS F 1 89 ? 114.075 37.190 42.266 1.00 45.40 89 LYS F N 1
ATOM 5686 C CA . LYS F 1 89 ? 114.151 38.641 42.251 1.00 44.10 89 LYS F CA 1
ATOM 5687 C C . LYS F 1 89 ? 113.140 39.236 43.213 1.00 42.81 89 LYS F C 1
ATOM 5688 O O . LYS F 1 89 ? 113.212 40.417 43.537 1.00 46.14 89 LYS F O 1
ATOM 5694 N N . LYS F 1 90 ? 112.204 38.417 43.684 1.00 43.85 90 LYS F N 1
ATOM 5695 C CA . LYS F 1 90 ? 111.191 38.901 44.621 1.00 46.85 90 LYS F CA 1
ATOM 5696 C C . LYS F 1 90 ? 111.111 38.108 45.930 1.00 43.29 90 LYS F C 1
ATOM 5697 O O . LYS F 1 90 ? 110.044 37.936 46.523 1.00 42.57 90 LYS F O 1
ATOM 5703 N N . ILE F 1 91 ? 112.272 37.638 46.370 1.00 40.58 91 ILE F N 1
ATOM 5704 C CA . ILE F 1 91 ? 112.412 36.904 47.614 1.00 33.21 91 ILE F CA 1
ATOM 5705 C C . ILE F 1 91 ? 113.548 37.576 48.356 1.00 31.81 91 ILE F C 1
ATOM 5706 O O . ILE F 1 91 ? 114.667 37.636 47.847 1.00 33.52 91 ILE F O 1
ATOM 5711 N N . PHE F 1 92 ? 113.247 38.094 49.542 1.00 29.99 92 PHE F N 1
ATOM 5712 C CA . PHE F 1 92 ? 114.226 38.772 50.383 1.00 29.99 92 PHE F CA 1
ATOM 5713 C C . PHE F 1 92 ? 114.377 38.025 51.691 1.00 32.12 92 PHE F C 1
ATOM 5714 O O . PHE F 1 92 ? 113.409 37.467 52.207 1.00 37.76 92 PHE F O 1
ATOM 5722 N N . VAL F 1 93 ? 115.594 38.022 52.225 1.00 25.73 93 VAL F N 1
ATOM 5723 C CA . VAL F 1 93 ? 115.880 37.351 53.488 1.00 26.20 93 VAL F CA 1
ATOM 5724 C C . VAL F 1 93 ? 116.232 38.392 54.540 1.00 27.16 93 VAL F C 1
ATOM 5725 O O . VAL F 1 93 ? 117.174 39.165 54.352 1.00 32.95 93 VAL F O 1
ATOM 5729 N N . VAL F 1 94 ? 115.468 38.438 55.630 1.00 22.17 94 VAL F N 1
ATOM 5730 C CA . VAL F 1 94 ? 115.754 39.393 56.697 1.00 25.57 94 VAL F CA 1
ATOM 5731 C C . VAL F 1 94 ? 116.218 38.655 57.938 1.00 22.38 94 VAL F C 1
ATOM 5732 O O . VAL F 1 94 ? 115.599 37.687 58.371 1.00 20.41 94 VAL F O 1
ATOM 5736 N N . SER F 1 95 ? 117.311 39.140 58.508 1.00 24.26 95 SER F N 1
ATOM 5737 C CA . SER F 1 95 ? 117.919 38.530 59.677 1.00 30.14 95 SER F CA 1
ATOM 5738 C C . SER F 1 95 ? 117.678 39.236 60.998 1.00 30.86 95 SER F C 1
ATOM 5739 O O . SER F 1 95 ? 117.336 40.418 61.041 1.00 22.96 95 SER F O 1
ATOM 5742 N N . GLY F 1 96 ? 117.886 38.481 62.074 1.00 34.17 96 GLY F N 1
ATOM 5743 C CA . GLY F 1 96 ? 117.723 38.999 63.418 1.00 32.65 96 GLY F CA 1
ATOM 5744 C C . GLY F 1 96 ? 116.316 39.490 63.626 1.00 33.87 96 GLY F C 1
ATOM 5745 O O . GLY F 1 96 ? 116.102 40.522 64.260 1.00 36.84 96 GLY F O 1
ATOM 5746 N N . THR F 1 97 ? 115.343 38.747 63.116 1.00 28.12 97 THR F N 1
ATOM 5747 C CA . THR F 1 97 ? 113.977 39.208 63.254 1.00 29.55 97 THR F CA 1
ATOM 5748 C C . THR F 1 97 ? 113.464 39.192 64.687 1.00 30.86 97 THR F C 1
ATOM 5749 O O . THR F 1 97 ? 113.763 38.288 65.478 1.00 27.96 97 THR F O 1
ATOM 5753 N N . ASN F 1 98 ? 112.701 40.237 65.001 1.00 30.63 98 ASN F N 1
ATOM 5754 C CA . ASN F 1 98 ? 112.070 40.419 66.298 1.00 26.15 98 ASN F CA 1
ATOM 5755 C C . ASN F 1 98 ? 110.590 40.688 66.004 1.00 28.55 98 ASN F C 1
ATOM 5756 O O . ASN F 1 98 ? 110.189 40.726 64.837 1.00 30.43 98 ASN F O 1
ATOM 5761 N N . LEU F 1 99 ? 109.775 40.859 67.041 1.00 24.20 99 LEU F N 1
ATOM 5762 C CA . LEU F 1 99 ? 108.354 41.088 66.833 1.00 24.20 99 LEU F CA 1
ATOM 5763 C C . LEU F 1 99 ? 108.053 42.333 65.995 1.00 29.89 99 LEU F C 1
ATOM 5764 O O . LEU F 1 99 ? 107.302 42.263 65.030 1.00 32.88 99 LEU F O 1
ATOM 5769 N N . PRO F 1 100 ? 108.641 43.490 66.346 1.00 33.29 100 PRO F N 1
ATOM 5770 C CA . PRO F 1 100 ? 108.372 44.704 65.564 1.00 31.55 100 PRO F CA 1
ATOM 5771 C C . PRO F 1 100 ? 108.504 44.492 64.057 1.00 30.90 100 PRO F C 1
ATOM 5772 O O . PRO F 1 100 ? 107.722 45.033 63.280 1.00 33.73 100 PRO F O 1
ATOM 5776 N N . MET F 1 101 ? 109.495 43.700 63.654 1.00 27.98 101 MET F N 1
ATOM 5777 C CA . MET F 1 101 ? 109.737 43.419 62.246 1.00 25.10 101 MET F CA 1
ATOM 5778 C C . MET F 1 101 ? 108.621 42.576 61.616 1.00 26.11 101 MET F C 1
ATOM 5779 O O . MET F 1 101 ? 108.222 42.827 60.473 1.00 19.74 101 MET F O 1
ATOM 5784 N N . VAL F 1 102 ? 108.137 41.582 62.365 1.00 18.02 102 VAL F N 1
ATOM 5785 C CA . VAL F 1 102 ? 107.069 40.713 61.902 1.00 22.13 102 VAL F CA 1
ATOM 5786 C C . VAL F 1 102 ? 105.788 41.546 61.777 1.00 24.75 102 VAL F C 1
ATOM 5787 O O . VAL F 1 102 ? 105.002 41.365 60.855 1.00 28.28 102 VAL F O 1
ATOM 5791 N N . LEU F 1 103 ? 105.586 42.472 62.700 1.00 24.18 103 LEU F N 1
ATOM 5792 C CA . LEU F 1 103 ? 104.418 43.332 62.636 1.00 23.48 103 LEU F CA 1
ATOM 5793 C C . LEU F 1 103 ? 104.497 44.213 61.391 1.00 24.14 103 LEU F C 1
ATOM 5794 O O . LEU F 1 103 ? 103.526 44.359 60.644 1.00 25.65 103 LEU F O 1
ATOM 5799 N N . GLU F 1 104 ? 105.665 44.795 61.169 1.00 22.29 104 GLU F N 1
ATOM 5800 C CA . GLU F 1 104 ? 105.871 45.645 60.013 1.00 23.87 104 GLU F CA 1
ATOM 5801 C C . GLU F 1 104 ? 105.588 44.884 58.715 1.00 25.88 104 GLU F C 1
ATOM 5802 O O . GLU F 1 104 ? 105.037 45.441 57.762 1.00 22.51 104 GLU F O 1
ATOM 5808 N N . ALA F 1 105 ? 105.976 43.612 58.691 1.00 21.99 105 ALA F N 1
ATOM 5809 C CA . ALA F 1 105 ? 105.796 42.762 57.523 1.00 23.55 105 ALA F CA 1
ATOM 5810 C C . ALA F 1 105 ? 104.332 42.615 57.236 1.00 30.30 105 ALA F C 1
ATOM 5811 O O . ALA F 1 105 ? 103.884 42.743 56.093 1.00 37.38 105 ALA F O 1
ATOM 5813 N N . ILE F 1 106 ? 103.582 42.330 58.285 1.00 28.67 106 ILE F N 1
ATOM 5814 C CA . ILE F 1 106 ? 102.163 42.166 58.121 1.00 32.54 106 ILE F CA 1
ATOM 5815 C C . ILE F 1 106 ? 101.554 43.471 57.622 1.00 28.71 106 ILE F C 1
ATOM 5816 O O . ILE F 1 106 ? 100.693 43.455 56.749 1.00 34.68 106 ILE F O 1
ATOM 5821 N N . ASN F 1 107 ? 102.004 44.603 58.149 1.00 30.39 107 ASN F N 1
ATOM 5822 C CA . ASN F 1 107 ? 101.450 45.863 57.686 1.00 35.45 107 ASN F CA 1
ATOM 5823 C C . ASN F 1 107 ? 101.603 45.963 56.172 1.00 35.73 107 ASN F C 1
ATOM 5824 O O . ASN F 1 107 ? 100.698 46.432 55.475 1.00 35.14 107 ASN F O 1
ATOM 5829 N N . HIS F 1 108 ? 102.748 45.509 55.673 1.00 30.40 108 HIS F N 1
ATOM 5830 C CA . HIS F 1 108 ? 103.030 45.530 54.245 1.00 30.71 108 HIS F CA 1
ATOM 5831 C C . HIS F 1 108 ? 102.253 44.509 53.436 1.00 33.46 108 HIS F C 1
ATOM 5832 O O . HIS F 1 108 ? 101.997 44.733 52.251 1.00 35.60 108 HIS F O 1
ATOM 5839 N N . GLN F 1 109 ? 101.909 43.377 54.050 1.00 32.94 109 GLN F N 1
ATOM 5840 C CA . GLN F 1 109 ? 101.108 42.383 53.355 1.00 30.09 109 GLN F CA 1
ATOM 5841 C C . GLN F 1 109 ? 99.789 43.089 53.041 1.00 31.14 109 GLN F C 1
ATOM 5842 O O . GLN F 1 109 ? 99.299 43.051 51.924 1.00 35.17 109 GLN F O 1
ATOM 5848 N N . LEU F 1 110 ? 99.234 43.734 54.058 1.00 27.42 110 LEU F N 1
ATOM 5849 C CA . LEU F 1 110 ? 97.979 44.457 53.948 1.00 31.93 110 LEU F CA 1
ATOM 5850 C C . LEU F 1 110 ? 98.029 45.594 52.937 1.00 36.27 110 LEU F C 1
ATOM 5851 O O . LEU F 1 110 ? 97.115 45.746 52.127 1.00 43.44 110 LEU F O 1
ATOM 5856 N N . LEU F 1 111 ? 99.092 46.392 52.990 1.00 39.45 111 LEU F N 1
ATOM 5857 C CA . LEU F 1 111 ? 99.252 47.543 52.101 1.00 35.58 111 LEU F CA 1
ATOM 5858 C C . LEU F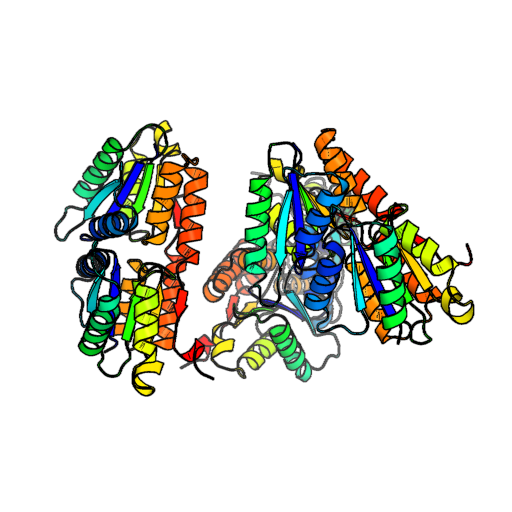 1 111 ? 99.594 47.184 50.674 1.00 34.08 111 LEU F C 1
ATOM 5859 O O . LEU F 1 111 ? 99.421 48.008 49.780 1.00 36.05 111 LEU F O 1
ATOM 5864 N N . GLY F 1 112 ? 100.092 45.969 50.462 1.00 33.59 112 GLY F N 1
ATOM 5865 C CA . GLY F 1 112 ? 100.464 45.553 49.121 1.00 28.95 112 GLY F CA 1
ATOM 5866 C C . GLY F 1 112 ? 101.775 46.184 48.669 1.00 34.04 112 GLY F C 1
ATOM 5867 O O . GLY F 1 112 ? 102.028 46.323 47.475 1.00 37.08 112 GLY F O 1
ATOM 5868 N N . THR F 1 113 ? 102.617 46.565 49.623 1.00 33.73 113 THR F N 1
ATOM 5869 C CA . THR F 1 113 ? 103.902 47.182 49.323 1.00 25.94 113 THR F CA 1
ATOM 5870 C C . THR F 1 113 ? 104.857 46.253 48.594 1.00 29.10 113 THR F C 1
ATOM 5871 O O . THR F 1 113 ? 105.055 45.107 49.002 1.00 27.87 113 THR F O 1
ATOM 5875 N N . PRO F 1 114 ? 105.470 46.736 47.499 1.00 30.88 114 PRO F N 1
ATOM 5876 C CA . PRO F 1 114 ? 106.414 45.888 46.758 1.00 28.80 114 PRO F CA 1
ATOM 5877 C C . PRO F 1 114 ? 107.504 45.429 47.732 1.00 30.03 114 PRO F C 1
ATOM 5878 O O . PRO F 1 114 ? 108.038 46.228 48.510 1.00 28.80 114 PRO F O 1
ATOM 5882 N N . ILE F 1 115 ? 107.826 44.144 47.689 1.00 29.88 115 ILE F N 1
ATOM 5883 C CA . ILE F 1 115 ? 108.784 43.580 48.625 1.00 35.29 115 ILE F CA 1
ATOM 5884 C C . ILE F 1 115 ? 110.135 44.284 48.789 1.00 37.40 115 ILE F C 1
ATOM 5885 O O . ILE F 1 115 ? 110.553 44.558 49.920 1.00 33.58 115 ILE F O 1
ATOM 5890 N N . ALA F 1 116 ? 110.810 44.594 47.688 1.00 37.37 116 ALA F N 1
ATOM 5891 C CA . ALA F 1 116 ? 112.109 45.251 47.783 1.00 35.07 116 ALA F CA 1
ATOM 5892 C C . ALA F 1 116 ? 112.008 46.444 48.713 1.00 37.34 116 ALA F C 1
ATOM 5893 O O . ALA F 1 116 ? 112.883 46.691 49.541 1.00 35.94 116 ALA F O 1
ATOM 5895 N N . GLU F 1 117 ? 110.918 47.180 48.573 1.00 38.93 117 GLU F N 1
ATOM 5896 C CA . GLU F 1 117 ? 110.695 48.348 49.392 1.00 39.57 117 GLU F CA 1
ATOM 5897 C C . GLU F 1 117 ? 110.254 47.939 50.795 1.00 37.61 117 GLU F C 1
ATOM 5898 O O . GLU F 1 117 ? 110.540 48.628 51.776 1.00 36.83 117 GLU F O 1
ATOM 5904 N N . ALA F 1 118 ? 109.560 46.813 50.888 1.00 33.85 118 ALA F N 1
ATOM 5905 C CA . ALA F 1 118 ? 109.071 46.323 52.171 1.00 31.02 118 ALA F CA 1
ATOM 5906 C C . ALA F 1 118 ? 110.230 45.882 53.063 1.00 26.07 118 ALA F C 1
ATOM 5907 O O . ALA F 1 118 ? 110.253 46.154 54.267 1.00 22.69 118 ALA F O 1
ATOM 5909 N N . ALA F 1 119 ? 111.189 45.201 52.453 1.00 17.39 119 ALA F N 1
ATOM 5910 C CA . ALA F 1 119 ? 112.348 44.706 53.173 1.00 26.50 119 ALA F CA 1
ATOM 5911 C C . ALA F 1 119 ? 113.124 45.871 53.781 1.00 27.79 119 ALA F C 1
ATOM 5912 O O . ALA F 1 119 ? 113.580 45.793 54.924 1.00 26.54 119 ALA F O 1
ATOM 5914 N N . GLN F 1 120 ? 113.265 46.958 53.026 1.00 26.32 120 GLN F N 1
ATOM 5915 C CA . GLN F 1 120 ? 113.983 48.120 53.540 1.00 29.66 120 GLN F CA 1
ATOM 5916 C C . GLN F 1 120 ? 113.296 48.722 54.752 1.00 30.43 120 GLN F C 1
ATOM 5917 O O . GLN F 1 120 ? 113.956 49.066 55.741 1.00 33.75 120 GLN F O 1
ATOM 5923 N N . ALA F 1 121 ? 111.972 48.854 54.669 1.00 27.60 121 ALA F N 1
ATOM 5924 C CA . ALA F 1 121 ? 111.188 49.420 55.762 1.00 27.72 121 ALA F CA 1
ATOM 5925 C C . ALA F 1 121 ? 111.272 48.516 56.979 1.00 32.29 121 ALA F C 1
ATOM 5926 O O . ALA F 1 121 ? 111.182 48.985 58.116 1.00 32.73 121 ALA F O 1
ATOM 5928 N N . ILE F 1 122 ? 111.433 47.218 56.733 1.00 23.04 122 ILE F N 1
ATOM 5929 C CA . ILE F 1 122 ? 111.517 46.268 57.816 1.00 25.70 122 ILE F CA 1
ATOM 5930 C C . ILE F 1 122 ? 112.855 46.297 58.560 1.00 25.99 122 ILE F C 1
ATOM 5931 O O . ILE F 1 122 ? 112.860 46.377 59.788 1.00 23.28 122 ILE F O 1
ATOM 5936 N N . VAL F 1 123 ? 113.992 46.264 57.873 1.00 25.84 123 VAL F N 1
ATOM 5937 C CA . VAL F 1 123 ? 115.214 46.277 58.666 1.00 31.02 123 VAL F CA 1
ATOM 5938 C C . VAL F 1 123 ? 115.369 47.626 59.373 1.00 34.86 123 VAL F C 1
ATOM 5939 O O . VAL F 1 123 ? 115.845 47.685 60.508 1.00 35.81 123 VAL F O 1
ATOM 5943 N N . ALA F 1 124 ? 114.934 48.705 58.725 1.00 38.60 124 ALA F N 1
ATOM 5944 C CA . ALA F 1 124 ? 115.025 50.030 59.342 1.00 34.53 124 ALA F CA 1
ATOM 5945 C C . ALA F 1 124 ? 114.173 50.051 60.609 1.00 34.04 124 ALA F C 1
ATOM 5946 O O . ALA F 1 124 ? 114.583 50.590 61.645 1.00 34.53 124 ALA F O 1
ATOM 5948 N N . GLN F 1 125 ? 112.984 49.462 60.525 1.00 29.53 125 GLN F N 1
ATOM 5949 C CA . GLN F 1 125 ? 112.088 49.413 61.677 1.00 37.55 125 GLN F CA 1
ATOM 5950 C C . GLN F 1 125 ? 112.643 48.481 62.758 1.00 34.81 125 GLN F C 1
ATOM 5951 O O . GLN F 1 125 ? 112.437 48.711 63.946 1.00 32.77 125 GLN F O 1
ATOM 5957 N N . GLY F 1 126 ? 113.341 47.431 62.331 1.00 31.37 126 GLY F N 1
ATOM 5958 C CA . GLY F 1 126 ? 113.909 46.480 63.267 1.00 33.56 126 GLY F CA 1
ATOM 5959 C C . GLY F 1 126 ? 115.005 47.094 64.116 1.00 32.42 126 GLY F C 1
ATOM 5960 O O . GLY F 1 126 ? 115.080 46.850 65.322 1.00 28.44 126 GLY F O 1
ATOM 5961 N N . LYS F 1 127 ? 115.858 47.887 63.475 1.00 29.93 127 LYS F N 1
ATOM 5962 C CA . LYS F 1 127 ? 116.953 48.567 64.154 1.00 30.56 127 LYS F CA 1
ATOM 5963 C C . LYS F 1 127 ? 116.467 49.604 65.163 1.00 32.82 127 LYS F C 1
ATOM 5964 O O . LYS F 1 127 ? 116.997 49.696 66.273 1.00 31.97 127 LYS F O 1
ATOM 5970 N N . GLU F 1 128 ? 115.457 50.379 64.787 1.00 35.21 128 GLU F N 1
ATOM 5971 C CA . GLU F 1 128 ? 114.946 51.406 65.679 1.00 38.75 128 GLU F CA 1
ATOM 5972 C C . GLU F 1 128 ? 114.295 50.820 66.937 1.00 36.71 128 GLU F C 1
ATOM 5973 O O . GLU F 1 128 ? 114.374 51.407 68.018 1.00 42.39 128 GLU F O 1
ATOM 5979 N N . SER F 1 129 ? 113.673 49.655 66.795 1.00 34.09 129 SER F N 1
ATOM 5980 C CA . SER F 1 129 ? 112.980 48.986 67.899 1.00 30.61 129 SER F CA 1
ATOM 5981 C C . SER F 1 129 ? 113.882 48.444 69.011 1.00 29.20 129 SER F C 1
ATOM 5982 O O . SER F 1 129 ? 113.413 48.169 70.117 1.00 22.92 129 SER F O 1
ATOM 5985 N N . VAL F 1 130 ? 115.166 48.286 68.703 1.00 24.31 130 VAL F N 1
ATOM 5986 C CA . VAL F 1 130 ? 116.137 47.754 69.640 1.00 26.70 130 VAL F CA 1
ATOM 5987 C C . VAL F 1 130 ? 116.762 48.841 70.501 1.00 33.51 130 VAL F C 1
ATOM 5988 O O . VAL F 1 130 ? 117.516 49.684 70.012 1.00 35.78 130 VAL F O 1
ATOM 5992 N N . GLN F 1 131 ? 116.469 48.801 71.791 1.00 30.53 131 GLN F N 1
ATOM 5993 C CA . GLN F 1 131 ? 117.004 49.792 72.699 1.00 36.82 131 GLN F CA 1
ATOM 5994 C C . GLN F 1 131 ? 116.924 49.300 74.140 1.00 37.44 131 GLN F C 1
ATOM 5995 O O . GLN F 1 131 ? 116.331 48.258 74.422 1.00 36.76 131 GLN F O 1
ATOM 6001 N N . ALA F 1 132 ? 117.503 50.070 75.053 1.00 36.65 132 ALA F N 1
ATOM 6002 C CA . ALA F 1 132 ? 117.488 49.707 76.462 1.00 37.50 132 ALA F CA 1
ATOM 6003 C C . ALA F 1 132 ? 117.100 50.883 77.360 1.00 36.20 132 ALA F C 1
ATOM 6004 O O . ALA F 1 132 ? 117.353 52.036 77.037 1.00 37.42 132 ALA F O 1
ATOM 6006 N N . TRP F 1 133 ? 116.486 50.568 78.491 1.00 34.61 133 TRP F N 1
ATOM 6007 C CA . TRP F 1 133 ? 116.073 51.560 79.471 1.00 38.07 133 TRP F CA 1
ATOM 6008 C C . TRP F 1 133 ? 116.532 51.079 80.856 1.00 44.06 133 TRP F C 1
ATOM 6009 O O . TRP F 1 133 ? 116.681 49.876 81.084 1.00 45.20 133 TRP F O 1
ATOM 6020 N N . ASP F 1 134 ? 116.761 52.018 81.769 1.00 40.35 134 ASP F N 1
ATOM 6021 C CA . ASP F 1 134 ? 117.145 51.694 83.140 1.00 45.33 134 ASP F CA 1
ATOM 6022 C C . ASP F 1 134 ? 116.667 52.887 83.958 1.00 43.10 134 ASP F C 1
ATOM 6023 O O . ASP F 1 134 ? 116.608 54.000 83.440 1.00 40.23 134 ASP F O 1
ATOM 6028 N N . ILE F 1 135 ? 116.326 52.664 85.223 1.00 44.32 135 ILE F N 1
ATOM 6029 C CA . ILE F 1 135 ? 115.820 53.735 86.086 1.00 39.64 135 ILE F CA 1
ATOM 6030 C C . ILE F 1 135 ? 116.492 55.104 85.926 1.00 42.81 135 ILE F C 1
ATOM 6031 O O . ILE F 1 135 ? 115.812 56.122 85.918 1.00 42.97 135 ILE F O 1
ATOM 6036 N N . SER F 1 136 ? 117.814 55.127 85.781 1.00 44.10 136 SER F N 1
ATOM 6037 C CA . SER F 1 136 ? 118.568 56.371 85.631 1.00 51.32 136 SER F CA 1
ATOM 6038 C C . SER F 1 136 ? 118.372 57.003 84.265 1.00 59.70 136 SER F C 1
ATOM 6039 O O . SER F 1 136 ? 119.244 57.729 83.778 1.00 59.39 136 SER F O 1
ATOM 6042 N N . MET F 1 137 ? 117.234 56.716 83.649 1.00 65.89 137 MET F N 1
ATOM 6043 C CA . MET F 1 137 ? 116.914 57.237 82.328 1.00 72.03 137 MET F CA 1
ATOM 6044 C C . MET F 1 137 ? 115.476 57.749 82.389 1.00 77.45 137 MET F C 1
ATOM 6045 O O . MET F 1 137 ? 115.092 58.672 81.667 1.00 75.86 137 MET F O 1
ATOM 6050 N N . THR F 1 138 ? 114.689 57.131 83.268 1.00 84.82 138 THR F N 1
ATOM 6051 C CA . THR F 1 138 ? 113.296 57.512 83.483 1.00 91.87 138 THR F CA 1
ATOM 6052 C C . THR F 1 138 ? 113.330 58.692 84.452 1.00 96.52 138 THR F C 1
ATOM 6053 O O . THR F 1 138 ? 112.478 59.583 84.405 1.00 96.69 138 THR F O 1
ATOM 6057 N N . SER F 1 139 ? 114.336 58.679 85.325 1.00 99.99 139 SER F N 1
ATOM 6058 C CA . SER F 1 139 ? 114.538 59.726 86.320 1.00 100.30 139 SER F CA 1
ATOM 6059 C C . SER F 1 139 ? 115.351 60.857 85.701 1.00 100.40 139 SER F C 1
ATOM 6060 O O . SER F 1 139 ? 116.582 60.832 85.701 1.00 100.49 139 SER F O 1
ATOM 6063 N N . PHE F 1 140 ? 114.642 61.845 85.172 1.00 101.37 140 PHE F N 1
ATOM 6064 C CA . PHE F 1 140 ? 115.254 63.002 84.534 1.00 101.79 140 PHE F CA 1
ATOM 6065 C C . PHE F 1 140 ? 116.239 63.720 85.466 1.00 102.87 140 PHE F C 1
ATOM 6066 O O . PHE F 1 140 ? 117.407 63.908 85.055 1.00 103.57 140 PHE F O 1
#

Radius of gyration: 31.07 Å; Cα contacts (8 Å, |Δi|>4): 1882; chains: 6; bounding box: 77×82×84 Å

B-factor: mean 33.91, std 13.79, range [3.17, 104.14]

Solvent-accessible surface area: 32516 Å² total; per-residue (Å²): 65,5,0,0,0,0,0,2,12,0,45,12,0,64,3,6,60,53,0,0,50,41,54,93,58,71,38,122,22,9,65,34,8,34,14,71,86,89,63,64,17,51,49,3,6,42,85,0,72,79,1,0,88,92,2,50,101,46,68,0,0,0,0,0,0,0,32,61,77,19,18,0,20,13,4,0,0,2,20,0,39,124,19,122,83,78,31,18,137,89,0,22,0,0,0,0,10,4,1,8,0,0,27,31,0,7,66,16,9,127,126,58,21,91,11,49,103,0,1,129,30,0,26,61,75,0,71,121,13,0,67,34,39,22,44,94,159,71,4,0,0,0,0,0,1,14,0,43,11,0,67,2,6,63,52,0,0,51,42,69,71,32,106,32,122,29,13,60,37,10,38,14,69,102,80,73,87,54,120,53,2,4,37,83,0,95,76,2,2,91,96,2,31,96,60,69,0,0,0,0,0,0,1,38,62,75,17,34,0,30,62,16,0,28,105,17,0,62,149,8,99,92,94,48,20,121,87,0,22,0,0,1,0,11,5,1,8,0,0,20,40,0,6,59,16,12,130,133,53,15,89,6,53,106,0,0,138,35,0,20,60,69,0,74,110,5,0,62,33,24,16,14,66,81,19,64,80,70,5,0,0,0,1,0,1,15,0,41,10,0,59,3,8,67,55,0,0,52,37,52,98,59,67,34,124,23,9,56,38,9,38,12,73,85,85,62,99,63,143,51,1,10,43,83,0,74,76,2,3,107,91,4,44,102,43,71,0,0,0,0,0,0,0,33,49,77,20,28,0,36,56,37,0,26,108,20,0,88,136,24,118,90,68,50,23,131,98,0,21,0,0,1,0,11,6,1,13,0,1,27,31,0,7,66,18,7,125,120,60,19,86,11,50,85,0,0,129,33,0,20,51,64,0,75,92,11,0,72,28,13,17,56,101,86,140,95,62,3,0,0,0,1,0,0,16,0,39,12,0,62,3,7,70,60,0,0,53,38,65,96,57,71,38,111,33,10,52,30,6,35,12,66,95,86,61,86,71,129,49,4,5,38,83,0,67,70,3,5,106,90,3,54,86,52,68,0,0,0,0,0,0,1,29,67,76,23,28,0,20,65,18,0,12,111,10,0,78,129,28,117,95,69,73,23,155,90,0,19,1,0,2,0,9,6,1,5,0,0,36,34,0,6,64,16,7,132,122,56,17,88,15,51,102,0,1,124,35,0,21,60,56,0,69,90,1,0,74,36,34,14,12,67,115,64,66,244,67,3,0,0,0,1,0,1,6,0,41,10,0,60,2,9,64,54,0,0,52,38,66,74,52,70,26,95,27,11,62,36,9,39,1,61,68,70,62,94,33,130,51,2,5,38,87,0,71,72,3,3,96,94,2,50,105,52,67,0,0,0,0,0,0,0,33,57,78,17,15,0,26,67,29,0,31,93,2,0,66,104,19,129,85,79,51,20,120,113,0,21,0,0,0,0,10,6,1,9,0,1,29,37,0,6,67,16,9,120,126,52,17,85,8,47,105,0,2,140,32,0,24,60,73,0,74,120,10,0,69,34,27,17,18,71,109,70,62,242,1,3,0,0,0,0,0,1,11,0,42,11,0,65,3,5,64,59,0,0,50,9,35,26,16,8,20,23,23,11,58,28,9,37,14,68,90,85,70,94,64,139,53,2,10,42,95,0,80,70,1,5,102,92,4,50,81,54,42,1,0,0,0,0,0,0,24,65,75,21,29,0,31,58,36,0,22,106,20,0,72,133,22,107,90,80,57,20,124,85,0,20,0,0,0,0,8,6,0,12,0,0,28,29,0,0,39,14,1,38,117,39,21,72,4,55,79,0,1,140,34,0,24,59,70,0,72,130,14,0,55,27,15,23,21,83,99,50,71,240

Nearest PDB structures (foldseek):
  3ipr-assembly1_A  TM=1.003E+00  e=1.020E-23  Enterococcus faecalis
  2jzo-assembly1_A  TM=9.371E-01  e=2.520E-09  Escherichia coli
  2jzn-assembly1_B  TM=9.372E-01  e=2.682E-09  Escherichia coli
  6fmg-assembly2_C  TM=8.959E-01  e=1.528E-09  Streptococcus pneumoniae
  3gx1-assembly1_B  TM=8.877E-01  e=8.449E-07  Listeria innocua Clip11262

Organism: Enterococcus faecalis (strain ATCC 700802 / V583) (NCBI:txid226185)

CATH classification: 3.40.50.510

Sequence (836 aa):
MLGIVIATHGALSDGAKDAATVIMGATENIETVNLNSGDDVQALGGQIKTAIENVQQGDGVLVMVDLLSASPYNQAVLVINELEPALQKKIFVVSGTNLPMVLEAINHQLLGTPIAEAAQAIVAQGKESVQAWDISMMLGIVIATHGALSDGAKDAATVIMGATENIETVNLNSGDDVQALGGQIKTAIENVQQGDGVLVMVDLLSASPYNQAVLVINELEPALQKKIFVVSGTNLPMVLEAINHQLLGTPIAEAAQAIVAQGKESVQAWDISMTSFMLGIVIATHGALSDGAKDAATVIMGATENIETVNLNSGDDVQALGGQIKTAIENVQQGDGVLVMVDLLSASPYNQAVLVINELEPALQKKIFVVSGTNLPMVLEAINHQLLGTPIAEAAQAIVAQGKESVQAWDISMTSMLGIVIATHGALSDGAKDAATVIMGATENIETVNLNSGDDVQALGGQIKTAIENVQQGDGVLVMVDLLSASPYNQAVLVINELEPALQKKIFVVSGTNLPMVLEAINHQLLGTPIAEAAQAIVAQGKESVQAWDISMTSFMLGIVIATHGALSDGAKDAATVIMGATENIETVNLNSGDDVQALGGQIKTAIENVQQGDGVLVMVDLLSASPYNQAVLVINELEPALQKKIFVVSGTNLPMVLEAINHQLLGTPIAEAAQAIVAQGKESVQAWDISMTSFMLGIVIATHGALSDGAKDAATVIMGATENIETVNLNSGDDVQALGGQIKTAIENVQQGDGVLVMVDLLSASPYNQAVLVINELEPALQKKIFVVSGTNLPMVLEAINHQLLGTPIAEAAQAIVAQGKESVQAWDISMTSF

Foldseek 3Di:
DEAEEEEEEPCVQVVLQVVLCVVPVHAPRYHYHYHYDPRDLVCSLVVLVVSLVSRCPPQAYEYEYEAPPDSNNVSNVVSLVPDDVRNSVRYHYHYNDDSQLVNLLRVCVVVSPRRVVSVVVSVVRSVVVDDDDDPVD/DEAEEEEEEPCVQVVLVVVLCVPPNDAPRYHYYYHYVPDDLVVSLVVLLVSLVVRDDQLAYEYEYEAPPDSNNVSNVVNLVPDDPSHSVRYHYDYNDDSQLVNLVSVCVVVSPRRVVSRVVSVVRSVVPDDDDDCVVVPD/DEAEEEEEEPCPQVVLLVVLCVVVVDAPRYYYHYHYDPRDLVCRLVVLLVSLVSRCPQLAYEYEYEDDPDSNNVSNVVNLVPDDPSNNVRYHYDYNDDNQLVNLLRVCVVVSPRNVVSVVVSNVSSVVPDDDDDVVDDD/DEAEEEEEEPCPQVVLLVVCCVVVVHAPRYHYFYHYPPRDLQVRLVVLLVSCVSRDDPLAYEYEYEDDPDSNNVSNVVSLVVDDPVRNVRYYYDYNDDNQLVNLVRVCVVVSPRSVVSRVVSVVSRVVPDDDDDCVVVPD/DEAEEEEEEPCPQVVLVVVLCVPVVDFPNYHYFYHYPPDDLQVRLVVLLVSQVSRDDPQAYEYEYEAPPDSSNVSNVVSLVVDDPVRSVRYYYHYNDDNQLVNQLSVCVVVSDRSVVSSVVSNVRSVVVDDDDDPVVVPD/DEAEEEEEEPCPQVVLLVVLCVVVVDAPRYHYHYHYDPRDLVCSLVVLLVSLVSRDDQLAYEYEYAADPDSNNVSNVVSLVPDDPSHSVRYHYHYNDDNQLVNLLRVCVVVSDRRVVSNVVRVVRVVVPDDDDDPVRVPD

Secondary structure (DSSP, 8-state):
--EEEEEEETTHHHHHHHHHHHHHS---SEEEEEE-TT--HHHHHHHHHHHHHHH-SSS-EEEEESSTTSHHHHHHHHHHTTS-HHHHTTEEEEES--HHHHHHHHHHHHHT--HHHHHHHHHHHHHHT--EEETT-/--EEEEEEETTHHHHHHHHHHHHH-S--SEEEEEE-TT--HHHHHHHHHHHHHHH--SS-EEEEESSTTSHHHHHHHHHHHTS-HHHHTTEEEE-S--HHHHHHHHHHHHHT--HHHHHHHHHHHHHHH-EEEEGGGT--/--EEEEEEETTHHHHHHHHHHHHHS---SEEEEEE-TT--GGGHHHHHHHHHHHH-SSS-EEEEESSTTSHHHHHHHHHHTTS-HHHHHTEEEEES--HHHHHHHHHHHHHT--HHHHHHHHHHHHHHT-EEE-TTS--/--EEEEEEETTHHHHHHHHHHHHHS--SSEEEEEE-TT--HHHHHHHHHHHHHHH--SS-EEEEESSTTSHHHHHHHHHHTTS-HHHHTTEEEEES--HHHHHHHHHHHHHT--HHHHHHHHHHHHHHT-EEEEGGGT--/--EEEEEEETTHHHHHHHHHHHHHS---SEEEEEE-TT--HHHHHHHHHHHHHHH-SSS-EEEEESSTTSHHHHHHHHHHTTS-HHHHTTEEEEES--HHHHHHHHHHHHHT--HHHHHHHHHHHHHHH-EEEEGGGG--/--EEEEEEETTHHHHHHHHHHHHHS---SEEEEEE-TT--TTTHHHHHHHHHHHH-SSS-EEEEESSTTSHHHHHHHHHHHTS-HHHHTTEEEEES--HHHHHHHHHHHHHT--HHHHHHHHHHHHHHH-EEE-HHHH--